Protein AF-0000000080209499 (afdb_homodimer)

Radius of gyration: 36.45 Å; Cα contacts (8 Å, |Δi|>4): 2269; chains: 2; bounding box: 86×110×109 Å

Foldseek 3Di:
DVVVVVVVVVVVLVVLLVVLLQVLFLLLLLLVVQLCQQVPQVVPVQKDALDDDPQDDPVCVVPAGSNQWMWGQLPVQRKIKIFRFLFAALQGRTHGPHAIWMDGPPDHIDGDTNLRSVQVVQVSCCVVVVHDRDVVLSVLSVQLSVLLSVLLSADDDDDPFLALSQQLQLSSAASNANRQFRKDDDDSVVCCQQHSSNFHWFFWWKKKAQLVQKDKAFLVPDDDVQVVQVQQQFPPDDHDPRIGMATAGPLLVVVLCPQPLNVLCVVVVRMGTDTGDGGTWHAGNVSQWTDDQSGQWIKGAAHQMDRRLDRRWQQPQLLVLQQNLLNLCVVVQVVCCVVQVQEAEKGFGMKMFTQSCVRPVPCVPSRRSRRRRRIIIIIGDDHPCQSVAFSKHQQSSQLDAGSVRARNVQVLLVVVCVVVVHDSLVSLLQLLLQVCSQPVLVQCCCCVVQQKAAQQFRRQKIFTDDPSGGRHIYGYDSSQMAGECVRPPPVSSVSRDPVSNVNRYDHSVRSQLRSLARPVPRRLSSSLCNSCVNVRVSSQSSLVSVLVSLVVSCVVPNDDPVSVCLLQWWWGWHWSNPVCVSVSHHSVPTHTDTGTRSHDRPPPDDPDD/DVVVVVVVVVVVLVVLLVVLLQVLFLLLLLLVVQLCQQVPQVVVVQKDALDDDPQDDPVCVVPAGSNQWMWGQLPVQRKIKIFRFLFAALQGRTHGPHAIWMDGPPDHIDGDTNLRVVQVVQVSCCVVVVHDRDVVLSVLSVQLSVLLSVLLSADDDDDPFLALSQQLQLSSAASNASRQFRKDDDDSVVCCQQHSSNFHWFFWWKKKAQLVQKDKAFLVPDDDVQVVQVQQQFPPDDHDPRIGMATAGPLLVVVLCPQPLNVLCVVVVRMGTPTTDGGTWHAGNVSQWTDDQSGQWIKGAAHQMDRRLDRRWQQPLLLVLQQNLLNLCVVVQVVCCVVQVQEAEKGFGMKMFTQSCVRPVVCVPSRRVRRRRRIIIIIGDDHPCQSVAFSKHQQSSQLDAGSVRARNVQVLLVVVCVVVVHDSLVSLLQLLLQVCSQPVLVQCCCCVVQQKAAQQFRRQKIFTDDPSGGRHIYGYDSSQMAGECVRPPPVSSVSRDPVSNVNRYDHSVRSQLRSLARPVPRRQSSSLCNSCVNVRVSSQSSLVSVLVSLVVSCVPPNDDPVSVCLLQWWWGWHWSNPVCVSVSHHSVPTHTDTGTRSHDRPPPDDPDD

pLDDT: mean 91.17, std 10.76, range [19.11, 98.81]

Secondary structure (DSSP, 8-state):
-HHHHHHHHHHHHHHHHHHHHHHHHHHHHHHHHHHHIIIIITTTT-EESS---TTS-HHHHHHS-GGGEEEEEEGGGTEEEEEEEEEE-TTS-EEESS--EEE-TTS--EE--HHHHHHHHHHHHHHHHT----HHHHHHHHHHHHHHHHHHHSPPPP-S-HHHHHHT--SS--TT-SSTT-EESS-HHHHHHH-GGGT--EEEEEEEEEGGGEEEEESSSS--HHHHHHHTTS-S--PPTTEEEEEE-HHHHHHHHH-HHHHHHHHTTSEEEEEEEEEEEEE-TTSSEEE-TT-SEEEEE---SEETTEE----HHHHHHHHHHHHHTHHHHHHHHHH-TTEEE----EEEEE--TTT-TT-HHHHHHHHHHT-EEEEEPPPHHHHHHH--EEHHHHSSB-TTS-BHHHHHHHHHHHHTT--HHHHHHHHHHHHHHHHHHHHHIIIIIH-EE---SGGGEEEEEETTEEEEEEE--GGG-EE-TTTS-GGGGTTS-HHHHHHHB--HHHHHHHHHIIIIIIIIHHHHHHHHTT-HHHHHHHHHHHHHHHHHHHHHH---HHHHHHHTT-EEEEE-HHHHHHTT--GGG--EEEEEP-S----------/-HHHHHHHHHHHHHHHHHHHHHHHHHHHHHHHHHHHIIIIITTTT-EESS---TTS-HHHHHHS-GGGEEEEEEGGGTEEEEEEEEEE-TTS-EEESS--EEE-TTS--EE--HHHHHHHHHHHHHHHHT----HHHHHHHHHHHHHHHHHHHSPPPP-S-HHHHHHT--SS--TT-SSTT-EESS-HHHHHHH-GGGT--EEEEEEEEEGGGEEEEESSSS--HHHHHHHTTS-S--PPTTEEEEEE-HHHHHHHHH-HHHHHHHHTTSEEEEEEEEEEEEE-TTSSEEE-TT-SEEEEE---SEETTEE----HHHHHHHHHHHHHTHHHHHHHHHH-TTEEE----EEEEE--TTT-TT-HHHHHHHHHHT-EEEEEPPPHHHHHHH--EEHHHHSSB-TTS-BHHHHHHHHHHHHTT--HHHHHHHHHHHHHHHHHHHHHIIIIIH-EE---SGGGEEEEEETTEEEEEEE--GGG-EE-TTTS-GGGGTTS-HHHHHHHB--HHHHHHHHHIIIIIIIIHHHHHHHHTT-HHHHHHHHHHHHHHHHHHHHHH---HHHHHHHTT-EEEEE-HHHHHHTT--GGG--EEEEEP-S----------

Nearest PDB structures (foldseek):
  2x3j-assembly1_A  TM=9.106E-01  e=5.396E-45  Dickeya chrysanthemi
  2x3j-assembly1_B  TM=9.063E-01  e=5.396E-45  Dickeya chrysanthemi
  2w02-assembly2_B  TM=9.035E-01  e=1.415E-43  Dickeya chrysanthemi
  2w02-assembly1_A  TM=8.851E-01  e=1.572E-43  Dickeya chrysanthemi
  2w03-assembly2_B  TM=8.892E-01  e=1.900E-41  Dickeya chrysanthemi

Organism: Vibrio parahaemolyticus (NCBI:txid670)

Sequence (1218 aa):
MLQTQSSQTSELRAHDVQLNREKAQLNTIMGVLNCYLREFALPNQQVEWHYQSTSLPQTLKRNYSAKQRVAVHLSQQNGVLVLPIHYASKLGKIKLAELPWAKMPGSGWAKLDATQTLTLLLNYLKQVLAIPFNHELIEQLENSVLVTEQFLNVAPKSHHNEFIASEQSLIWGHTFHPTPKSRSGVTMDDLLAFSPEVGAQVPLYWFEVDTSLLDVLSSDGEANPAQRMLQQLAPQHTTSYGKTLYPCHPWESYTILSNPSVKRAIEQGKITPLGLGGEKMQPTSSVRTLYHPDMDWFAKFSINVRLTNCVRKNAWYELDSAVQLTSILKPIRENEQLHNPVFKVMTEPYATTLNLESVAERNWDDNTKARESFGILYRENFSLSEVDILKPTLAGALFAYDKNGNSCIAQRLKNKARTMQNRYSDIATLWFERYLHCLIPGVFNYYFKHGVAFEPHLQNTLIGFEQEMPCCVWIRDLEGTKLLPEFWPAETLTDLSERARQSVYYSREQGWNRIGYCTFINNISEAIFFIAEGDEPLEQTLWNAVQSAIVRWLSVNGKQPELEALLNGGHFPSKNNFTTRLMQKADKESGYTQVSTPWQQYEKGAQHVMLQTQSSQTSELRAHDVQLNREKAQLNTIMGVLNCYLREFALPNQQVEWHYQSTSLPQTLKRNYSAKQRVAVHLSQQNGVLVLPIHYASKLGKIKLAELPWAKMPGSGWAKLDATQTLTLLLNYLKQVLAIPFNHELIEQLENSVLVTEQFLNVAPKSHHNEFIASEQSLIWGHTFHPTPKSRSGVTMDDLLAFSPEVGAQVPLYWFEVDTSLLDVLSSDGEANPAQRMLQQLAPQHTTSYGKTLYPCHPWESYTILSNPSVKRAIEQGKITPLGLGGEKMQPTSSVRTLYHPDMDWFAKFSINVRLTNCVRKNAWYELDSAVQLTSILKPIRENEQLHNPVFKVMTEPYATTLNLESVAERNWDDNTKARESFGILYRENFSLSEVDILKPTLAGALFAYDKNGNSCIAQRLKNKARTMQNRYSDIATLWFERYLHCLIPGVFNYYFKHGVAFEPHLQNTLIGFEQEMPCCVWIRDLEGTKLLPEFWPAETLTDLSERARQSVYYSREQGWNRIGYCTFINNISEAIFFIAEGDEPLEQTLWNAVQSAIVRWLSVNGKQPELEALLNGGHFPSKNNFTTRLMQKADKESGYTQVSTPWQQYEKGAQHV

Structure (mmCIF, N/CA/C/O backbone):
data_AF-0000000080209499-model_v1
#
loop_
_entity.id
_entity.type
_entity.pdbx_description
1 polymer Aconitase
#
loop_
_atom_site.group_PDB
_atom_site.id
_atom_site.type_symbol
_atom_site.label_atom_id
_atom_site.label_alt_id
_atom_site.label_comp_id
_atom_site.label_asym_id
_atom_site.label_entity_id
_atom_site.label_seq_id
_atom_site.pdbx_PDB_ins_code
_atom_site.Cartn_x
_atom_site.Cartn_y
_atom_site.Cartn_z
_atom_site.occupancy
_atom_site.B_iso_or_equiv
_atom_site.auth_seq_id
_atom_site.auth_comp_id
_atom_site.auth_asym_id
_atom_site.auth_atom_id
_atom_site.pdbx_PDB_model_num
ATOM 1 N N . MET A 1 1 ? 23.453 24.047 54.969 1 40.34 1 MET A N 1
ATOM 2 C CA . MET A 1 1 ? 23.562 23.172 53.781 1 40.34 1 MET A CA 1
ATOM 3 C C . MET A 1 1 ? 22.234 23.109 53.031 1 40.34 1 MET A C 1
ATOM 5 O O . MET A 1 1 ? 22.219 23.047 51.812 1 40.34 1 MET A O 1
ATOM 9 N N . LEU A 1 2 ? 21.172 23.109 53.781 1 53.25 2 LEU A N 1
ATOM 10 C CA . LEU A 1 2 ? 19.828 23.047 53.219 1 53.25 2 LEU A CA 1
ATOM 11 C C . LEU A 1 2 ? 19.453 24.359 52.562 1 53.25 2 LEU A C 1
ATOM 13 O O . LEU A 1 2 ? 18.797 24.375 51.5 1 53.25 2 LEU A O 1
ATOM 17 N N . GLN A 1 3 ? 19.859 25.391 53.156 1 53.03 3 GLN A N 1
ATOM 18 C CA . GLN A 1 3 ? 19.531 26.703 52.594 1 53.03 3 GLN A CA 1
ATOM 19 C C . GLN A 1 3 ? 20.266 26.906 51.25 1 53.03 3 GLN A C 1
ATOM 21 O O . GLN A 1 3 ? 19.703 27.5 50.312 1 53.03 3 GLN A O 1
ATOM 26 N N . THR A 1 4 ? 21.438 26.375 51.156 1 54.38 4 THR A N 1
ATOM 27 C CA . THR A 1 4 ? 22.234 26.516 49.969 1 54.38 4 THR A CA 1
ATOM 28 C C . THR A 1 4 ? 21.656 25.672 48.812 1 54.38 4 THR A C 1
ATOM 30 O O . THR A 1 4 ? 21.672 26.078 47.656 1 54.38 4 THR A O 1
ATOM 33 N N . GLN A 1 5 ? 21.078 24.547 49.25 1 52.97 5 GLN A N 1
ATOM 34 C CA . GLN A 1 5 ? 20.5 23.688 48.219 1 52.97 5 GLN A CA 1
ATOM 35 C C . GLN A 1 5 ? 19.234 24.281 47.656 1 52.97 5 GLN A C 1
ATOM 37 O O . GLN A 1 5 ? 19 24.203 46.438 1 52.97 5 GLN A O 1
ATOM 42 N N . SER A 1 6 ? 18.5 24.906 48.562 1 58.09 6 SER A N 1
ATOM 43 C CA . SER A 1 6 ? 17.266 25.562 48.094 1 58.09 6 SER A CA 1
ATOM 44 C C . SER A 1 6 ? 17.578 26.75 47.188 1 58.09 6 SER A C 1
ATOM 46 O O . SER A 1 6 ? 16.891 26.969 46.188 1 58.09 6 SER A O 1
ATOM 48 N N . SER A 1 7 ? 18.609 27.438 47.562 1 58.66 7 SER A N 1
ATOM 49 C CA . SER A 1 7 ? 19.016 28.594 46.75 1 58.66 7 SER A CA 1
ATOM 50 C C . SER A 1 7 ? 19.578 28.156 45.406 1 58.66 7 SER A C 1
ATOM 52 O O . SER A 1 7 ? 19.297 28.766 44.375 1 58.66 7 SER A O 1
ATOM 54 N N . GLN A 1 8 ? 20.266 27.078 45.375 1 56.75 8 GLN A N 1
ATOM 55 C CA . GLN A 1 8 ? 20.828 26.547 44.156 1 56.75 8 GLN A CA 1
ATOM 56 C C . GLN A 1 8 ? 19.734 26 43.219 1 56.75 8 GLN A C 1
ATOM 58 O O . GLN A 1 8 ? 19.781 26.203 42.031 1 56.75 8 GLN A O 1
ATOM 63 N N . THR A 1 9 ? 18.828 25.328 43.875 1 63.22 9 THR A N 1
ATOM 64 C CA . THR A 1 9 ? 17.688 24.828 43.125 1 63.22 9 THR A CA 1
ATOM 65 C C . THR A 1 9 ? 16.875 25.984 42.562 1 63.22 9 THR A C 1
ATOM 67 O O . THR A 1 9 ? 16.391 25.922 41.438 1 63.22 9 THR A O 1
ATOM 70 N N . SER A 1 10 ? 16.766 27.031 43.375 1 66.06 10 SER A N 1
ATOM 71 C CA . SER A 1 10 ? 16.062 28.219 42.938 1 66.06 10 SER A CA 1
ATOM 72 C C . SER A 1 10 ? 16.828 28.953 41.844 1 66.06 10 SER A C 1
ATOM 74 O O . SER A 1 10 ? 16.234 29.438 40.875 1 66.06 10 SER A O 1
ATOM 76 N N . GLU A 1 11 ? 18.094 29.016 42 1 64.19 11 GLU A N 1
ATOM 77 C CA . GLU A 1 11 ? 18.953 29.641 40.969 1 64.19 11 GLU A CA 1
ATOM 78 C C . GLU A 1 11 ? 18.969 28.812 39.688 1 64.19 11 GLU A C 1
ATOM 80 O O . GLU A 1 11 ? 18.953 29.375 38.594 1 64.19 11 GLU A O 1
ATOM 85 N N . LEU A 1 12 ? 19.094 27.562 39.875 1 61.62 12 LEU A N 1
ATOM 86 C CA . LEU A 1 12 ? 19.047 26.672 38.719 1 61.62 12 LEU A CA 1
ATOM 87 C C . LEU A 1 12 ? 17.719 26.797 38 1 61.62 12 LEU A C 1
ATOM 89 O O . LEU A 1 12 ? 17.672 26.797 36.75 1 61.62 12 LEU A O 1
ATOM 93 N N . ARG A 1 13 ? 16.75 26.891 38.688 1 64.62 13 ARG A N 1
ATOM 94 C CA . ARG A 1 13 ? 15.406 27.078 38.125 1 64.62 13 ARG A CA 1
ATOM 95 C C . ARG A 1 13 ? 15.281 28.422 37.406 1 64.62 13 ARG A C 1
ATOM 97 O O . ARG A 1 13 ? 14.664 28.516 36.344 1 64.62 13 ARG A O 1
ATOM 104 N N . ALA A 1 14 ? 15.922 29.375 38.125 1 71.44 14 ALA A N 1
ATOM 105 C CA . ALA A 1 14 ? 15.922 30.719 37.531 1 71.44 14 ALA A CA 1
ATOM 106 C C . ALA A 1 14 ? 16.734 30.734 36.25 1 71.44 14 ALA A C 1
ATOM 108 O O . ALA A 1 14 ? 16.328 31.359 35.25 1 71.44 14 ALA A O 1
ATOM 109 N N . HIS A 1 15 ? 17.75 30.062 36.281 1 80.81 15 HIS A N 1
ATOM 110 C CA . HIS A 1 15 ? 18.578 29.938 35.062 1 80.81 15 HIS A CA 1
ATOM 111 C C . HIS A 1 15 ? 17.844 29.203 33.969 1 80.81 15 HIS A C 1
ATOM 113 O O . HIS A 1 15 ? 17.906 29.594 32.812 1 80.81 15 HIS A O 1
ATOM 119 N N . ASP A 1 16 ? 17.156 28.188 34.312 1 82 16 ASP A N 1
ATOM 120 C CA . ASP A 1 16 ? 16.391 27.422 33.344 1 82 16 ASP A CA 1
ATOM 121 C C . ASP A 1 16 ? 15.273 28.266 32.719 1 82 16 ASP A C 1
ATOM 123 O O . ASP A 1 16 ? 15 28.172 31.531 1 82 16 ASP A O 1
ATOM 127 N N . VAL A 1 17 ? 14.727 29.062 33.531 1 82.19 17 VAL A N 1
ATOM 128 C CA . VAL A 1 17 ? 13.641 29.922 33.062 1 82.19 17 VAL A CA 1
ATOM 129 C C . VAL A 1 17 ? 14.172 30.953 32.094 1 82.19 17 VAL A C 1
ATOM 131 O O . VAL A 1 17 ? 13.531 31.25 31.062 1 82.19 17 VAL A O 1
ATOM 134 N N . GLN A 1 18 ? 15.32 31.469 32.375 1 86.06 18 GLN A N 1
ATOM 135 C CA . GLN A 1 18 ? 15.938 32.438 31.484 1 86.06 18 GLN A CA 1
ATOM 136 C C . GLN A 1 18 ? 16.297 31.797 30.156 1 86.06 18 GLN A C 1
ATOM 138 O O . GLN A 1 18 ? 16.109 32.406 29.094 1 86.06 18 GLN A O 1
ATOM 143 N N . LEU A 1 19 ? 16.781 30.641 30.25 1 88.44 19 LEU A N 1
ATOM 144 C CA . LEU A 1 19 ? 17.156 29.922 29.031 1 88.44 19 LEU A CA 1
ATOM 145 C C . LEU A 1 19 ? 15.922 29.609 28.188 1 88.44 19 LEU A C 1
ATOM 147 O O . LEU A 1 19 ? 15.969 29.703 26.969 1 88.44 19 LEU A O 1
ATOM 151 N N . ASN A 1 20 ? 14.859 29.266 28.828 1 91.69 20 ASN A N 1
ATOM 152 C CA . ASN A 1 20 ? 13.625 28.969 28.125 1 91.69 20 ASN A CA 1
ATOM 153 C C . ASN A 1 20 ? 13.016 30.219 27.484 1 91.69 20 ASN A C 1
ATOM 155 O O . ASN A 1 20 ? 12.422 30.141 26.406 1 91.69 20 ASN A O 1
ATOM 159 N N . ARG A 1 21 ? 13.203 31.281 28.141 1 91.44 21 ARG A N 1
ATOM 160 C CA . ARG A 1 21 ? 12.758 32.531 27.562 1 91.44 21 ARG A CA 1
ATOM 161 C C . ARG A 1 21 ? 13.547 32.875 26.297 1 91.44 21 ARG A C 1
ATOM 163 O O . ARG A 1 21 ? 12.969 33.344 25.312 1 91.44 21 ARG A O 1
ATOM 170 N N . GLU A 1 22 ? 14.773 32.594 26.375 1 92.56 22 GLU A N 1
ATOM 171 C CA . GLU A 1 22 ? 15.617 32.844 25.203 1 92.56 22 GLU A CA 1
ATOM 172 C C . GLU A 1 22 ? 15.234 31.938 24.047 1 92.56 22 GLU A C 1
ATOM 174 O O . GLU A 1 22 ? 15.195 32.375 22.891 1 92.56 22 GLU A O 1
ATOM 179 N N . LYS A 1 23 ? 14.977 30.734 24.391 1 93.81 23 LYS A N 1
ATOM 180 C CA . LYS A 1 23 ? 14.531 29.781 23.375 1 93.81 23 LYS A CA 1
ATOM 181 C C . LYS A 1 23 ? 13.211 30.234 22.75 1 93.81 23 LYS A C 1
ATOM 183 O O . LYS A 1 23 ? 13.047 30.156 21.531 1 93.81 23 LYS A O 1
ATOM 188 N N . ALA A 1 24 ? 12.281 30.625 23.562 1 94.25 24 ALA A N 1
ATOM 189 C CA . ALA A 1 24 ? 10.977 31.094 23.094 1 94.25 24 ALA A CA 1
ATOM 190 C C . ALA A 1 24 ? 11.125 32.281 22.156 1 94.25 24 ALA A C 1
ATOM 192 O O . ALA A 1 24 ? 10.453 32.375 21.125 1 94.25 24 ALA A O 1
ATOM 193 N N . GLN A 1 25 ? 12.016 33.188 22.531 1 93.69 25 GLN A N 1
ATOM 194 C CA . GLN A 1 25 ? 12.266 34.375 21.703 1 93.69 25 GLN A CA 1
ATOM 195 C C . GLN A 1 25 ? 12.852 34 20.344 1 93.69 25 GLN A C 1
ATOM 197 O O . GLN A 1 25 ? 12.375 34.469 19.312 1 93.69 25 GLN A O 1
ATOM 202 N N . LEU A 1 26 ? 13.781 33.156 20.422 1 94.06 26 LEU A N 1
ATOM 203 C CA . LEU A 1 26 ? 14.484 32.75 19.203 1 94.06 26 LEU A CA 1
ATOM 204 C C . LEU A 1 26 ? 13.531 32.062 18.234 1 94.06 26 LEU A C 1
ATOM 206 O O . LEU A 1 26 ? 13.516 32.375 17.047 1 94.06 26 LEU A O 1
ATOM 210 N N . ASN A 1 27 ? 12.781 31.188 18.75 1 93 27 ASN A N 1
ATOM 211 C CA . ASN A 1 27 ? 11.883 30.438 17.891 1 93 27 ASN A CA 1
ATOM 212 C C . ASN A 1 27 ? 10.75 31.297 17.359 1 93 27 ASN A C 1
ATOM 214 O O . ASN A 1 27 ? 10.32 31.141 16.219 1 93 27 ASN A O 1
ATOM 218 N N . THR A 1 28 ? 10.242 32.125 18.172 1 91.25 28 THR A N 1
ATOM 219 C CA . THR A 1 28 ? 9.164 33 17.734 1 91.25 28 THR A CA 1
ATOM 220 C C . THR A 1 28 ? 9.641 33.938 16.625 1 91.25 28 THR A C 1
ATOM 222 O O . THR A 1 28 ? 8.945 34.094 15.617 1 91.25 28 THR A O 1
ATOM 225 N N . ILE A 1 29 ? 10.828 34.5 16.797 1 93.06 29 ILE A N 1
ATOM 226 C CA . ILE A 1 29 ? 11.336 35.438 15.789 1 93.06 29 ILE A CA 1
ATOM 227 C C . ILE A 1 29 ? 11.664 34.656 14.516 1 93.06 29 ILE A C 1
ATOM 229 O O . ILE A 1 29 ? 11.508 35.188 13.406 1 93.06 29 ILE A O 1
ATOM 233 N N . MET A 1 30 ? 12.141 33.438 14.672 1 95.44 30 MET A N 1
ATOM 234 C CA . MET A 1 30 ? 12.398 32.625 13.5 1 95.44 30 MET A CA 1
ATOM 235 C C . MET A 1 30 ? 11.133 32.469 12.664 1 95.44 30 MET A C 1
ATOM 237 O O . MET A 1 30 ? 11.18 32.531 11.438 1 95.44 30 MET A O 1
ATOM 241 N N . GLY A 1 31 ? 9.984 32.25 13.312 1 93.81 31 GLY A N 1
ATOM 242 C CA . GLY A 1 31 ? 8.711 32.156 12.617 1 93.81 31 GLY A CA 1
ATOM 243 C C . GLY A 1 31 ? 8.375 33.438 11.852 1 93.81 31 GLY A C 1
ATOM 244 O O . GLY A 1 31 ? 7.957 33.375 10.688 1 93.81 31 GLY A O 1
ATOM 245 N N . VAL A 1 32 ? 8.586 34.5 12.461 1 95.06 32 VAL A N 1
ATOM 246 C CA . VAL A 1 32 ? 8.312 35.812 11.852 1 95.06 32 VAL A CA 1
ATOM 247 C C . VAL A 1 32 ? 9.219 36 10.641 1 95.06 32 VAL A C 1
ATOM 249 O O . VAL A 1 32 ? 8.75 36.406 9.57 1 95.06 32 VAL A O 1
ATOM 252 N N . LEU A 1 33 ? 10.477 35.75 10.852 1 96.88 33 LEU A N 1
ATOM 253 C CA . LEU A 1 33 ? 11.469 36 9.805 1 96.88 33 LEU A CA 1
ATOM 254 C C . LEU A 1 33 ? 11.227 35.094 8.609 1 96.88 33 LEU A C 1
ATOM 256 O O . LEU A 1 33 ? 11.367 35.5 7.457 1 96.88 33 LEU A O 1
ATOM 260 N N . ASN A 1 34 ? 10.922 33.844 8.852 1 96.62 34 ASN A N 1
ATOM 261 C CA . ASN A 1 34 ? 10.633 32.938 7.754 1 96.62 34 ASN A CA 1
ATOM 262 C C . ASN A 1 34 ? 9.414 33.375 6.957 1 96.62 34 ASN A C 1
ATOM 264 O O . ASN A 1 34 ? 9.406 33.312 5.727 1 96.62 34 ASN A O 1
ATOM 268 N N . CYS A 1 35 ? 8.391 33.844 7.648 1 95.25 35 CYS A N 1
ATOM 269 C CA . CYS A 1 35 ? 7.223 34.375 6.957 1 95.25 35 CYS A CA 1
ATOM 270 C C . CYS A 1 35 ? 7.594 35.594 6.148 1 95.25 35 CYS A C 1
ATOM 272 O O . CYS A 1 35 ? 7.207 35.75 4.984 1 95.25 35 CYS A O 1
ATOM 274 N N . TYR A 1 36 ? 8.367 36.531 6.758 1 96.38 36 TYR A N 1
ATOM 275 C CA . TYR A 1 36 ? 8.758 37.75 6.105 1 96.38 36 TYR A CA 1
ATOM 276 C C . TYR A 1 36 ? 9.641 37.469 4.887 1 96.38 36 TYR A C 1
ATOM 278 O O . TYR A 1 36 ? 9.453 38.094 3.83 1 96.38 36 TYR A O 1
ATOM 286 N N . LEU A 1 37 ? 10.609 36.594 5.078 1 96.69 37 LEU A N 1
ATOM 287 C CA . LEU A 1 37 ? 11.492 36.219 3.98 1 96.69 37 LEU A CA 1
ATOM 288 C C . LEU A 1 37 ? 10.688 35.688 2.791 1 96.69 37 LEU A C 1
ATOM 290 O O . LEU A 1 37 ? 10.867 36.156 1.663 1 96.69 37 LEU A O 1
ATOM 294 N N . ARG A 1 38 ? 9.773 34.844 3.053 1 95.44 38 ARG A N 1
ATOM 295 C CA . ARG A 1 38 ? 9.031 34.156 1.995 1 95.44 38 ARG A CA 1
ATOM 296 C C . ARG A 1 38 ? 8.023 35.094 1.346 1 95.44 38 ARG A C 1
ATOM 298 O O . ARG A 1 38 ? 7.891 35.125 0.121 1 95.44 38 ARG A O 1
ATOM 305 N N . GLU A 1 39 ? 7.293 35.844 2.145 1 94.62 39 GLU A N 1
ATOM 306 C CA . GLU A 1 39 ? 6.129 36.594 1.654 1 94.62 39 GLU A CA 1
ATOM 307 C C . GLU A 1 39 ? 6.516 37.969 1.14 1 94.62 39 GLU A C 1
ATOM 309 O O . GLU A 1 39 ? 5.805 38.562 0.323 1 94.62 39 GLU A O 1
ATOM 314 N N . PHE A 1 40 ? 7.688 38.438 1.585 1 94.5 40 PHE A N 1
ATOM 315 C CA . PHE A 1 40 ? 7.953 39.844 1.245 1 94.5 40 PHE A CA 1
ATOM 316 C C . PHE A 1 40 ? 9.398 40.031 0.794 1 94.5 40 PHE A C 1
ATOM 318 O O . PHE A 1 40 ? 9.656 40.562 -0.29 1 94.5 40 PHE A O 1
ATOM 325 N N . ALA A 1 41 ? 10.367 39.625 1.587 1 96.5 41 ALA A N 1
ATOM 326 C CA . ALA A 1 41 ? 11.773 39.969 1.363 1 96.5 41 ALA A CA 1
ATOM 327 C C . ALA A 1 41 ? 12.297 39.344 0.079 1 96.5 41 ALA A C 1
ATOM 329 O O . ALA A 1 41 ? 12.969 40 -0.719 1 96.5 41 ALA A O 1
ATOM 330 N N . LEU A 1 42 ? 12.039 38.062 -0.082 1 95.69 42 LEU A N 1
ATOM 331 C CA . LEU A 1 42 ? 12.539 37.375 -1.262 1 95.69 42 LEU A CA 1
ATOM 332 C C . LEU A 1 42 ? 11.844 37.875 -2.523 1 95.69 42 LEU A C 1
ATOM 334 O O . LEU A 1 42 ? 12.5 38.219 -3.51 1 95.69 42 LEU A O 1
ATOM 338 N N . PRO A 1 43 ? 10.531 37.969 -2.496 1 93.44 43 PRO A N 1
ATOM 339 C CA . PRO A 1 43 ? 9.852 38.469 -3.689 1 93.44 43 PRO A CA 1
ATOM 340 C C . PRO A 1 43 ? 10.312 39.875 -4.066 1 93.44 43 PRO A C 1
ATOM 342 O O . PRO A 1 43 ? 10.305 40.25 -5.246 1 93.44 43 PRO A O 1
ATOM 345 N N . ASN A 1 44 ? 10.719 40.688 -3.111 1 94.06 44 ASN A N 1
ATOM 346 C CA . ASN A 1 44 ? 11.102 42.062 -3.361 1 94.06 44 ASN A CA 1
ATOM 347 C C . ASN A 1 44 ? 12.625 42.219 -3.441 1 94.06 44 ASN A C 1
ATOM 349 O O . ASN A 1 44 ? 13.148 43.344 -3.334 1 94.06 44 ASN A O 1
ATOM 353 N N . GLN A 1 45 ? 13.391 41.156 -3.48 1 95.12 45 GLN A N 1
ATOM 354 C CA . GLN A 1 45 ? 14.828 41.125 -3.705 1 95.12 45 GLN A CA 1
ATOM 355 C C . GLN A 1 45 ? 15.578 41.875 -2.615 1 95.12 45 GLN A C 1
ATOM 357 O O . GLN A 1 45 ? 16.531 42.625 -2.9 1 95.12 45 GLN A O 1
ATOM 362 N N . GLN A 1 46 ? 15.062 41.688 -1.421 1 97 46 GLN A N 1
ATOM 363 C CA . GLN A 1 46 ? 15.688 42.344 -0.275 1 97 46 GLN A CA 1
ATOM 364 C C . GLN A 1 46 ? 16.812 41.5 0.294 1 97 46 GLN A C 1
ATOM 366 O O . GLN A 1 46 ? 17.625 41.969 1.101 1 97 46 GLN A O 1
ATOM 371 N N . VAL A 1 47 ? 16.906 40.25 -0.073 1 98.19 47 VAL A N 1
ATOM 372 C CA . VAL A 1 47 ? 17.719 39.281 0.659 1 98.19 47 VAL A CA 1
ATOM 373 C C . VAL A 1 47 ? 19.062 39.094 -0.034 1 98.19 47 VAL A C 1
ATOM 375 O O . VAL A 1 47 ? 19.125 38.938 -1.257 1 98.19 47 VAL A O 1
ATOM 378 N N . GLU A 1 48 ? 20.109 39.188 0.681 1 98 48 GLU A N 1
ATOM 379 C CA . GLU A 1 48 ? 21.453 38.844 0.257 1 98 48 GLU A CA 1
ATOM 380 C C . GLU A 1 48 ? 21.984 37.625 1.04 1 98 48 GLU A C 1
ATOM 382 O O . GLU A 1 48 ? 22.266 37.75 2.234 1 98 48 GLU A O 1
ATOM 387 N N . TRP A 1 49 ? 22.078 36.531 0.359 1 97.25 49 TRP A N 1
ATOM 388 C CA . TRP A 1 49 ? 22.641 35.312 0.969 1 97.25 49 TRP A CA 1
ATOM 389 C C . TRP A 1 49 ? 24.156 35.406 1.05 1 97.25 49 TRP A C 1
ATOM 391 O O . TRP A 1 49 ? 24.797 36.094 0.256 1 97.25 49 TRP A O 1
ATOM 401 N N . HIS A 1 50 ? 24.797 34.719 1.967 1 96.69 50 HIS A N 1
ATOM 402 C CA . HIS A 1 50 ? 26.234 34.719 2.145 1 96.69 50 HIS A CA 1
ATOM 403 C C . HIS A 1 50 ? 26.781 36.125 2.309 1 96.69 50 HIS A C 1
ATOM 405 O O . HIS A 1 50 ? 27.719 36.5 1.601 1 96.69 50 HIS A O 1
ATOM 411 N N . TYR A 1 51 ? 26.172 36.844 3.189 1 96.62 51 TYR A N 1
ATOM 412 C CA . TYR A 1 51 ? 26.453 38.25 3.371 1 96.62 51 TYR A CA 1
ATOM 413 C C . TYR A 1 51 ? 27.844 38.469 3.936 1 96.62 51 TYR A C 1
ATOM 415 O O . TYR A 1 51 ? 28.25 37.781 4.883 1 96.62 51 TYR A O 1
ATOM 423 N N . GLN A 1 52 ? 28.562 39.344 3.311 1 94.88 52 GLN A N 1
ATOM 424 C CA . GLN A 1 52 ? 29.891 39.781 3.746 1 94.88 52 GLN A CA 1
ATOM 425 C C . GLN A 1 52 ? 30 41.312 3.789 1 94.88 52 GLN A C 1
ATOM 427 O O . GLN A 1 52 ? 29.453 42 2.918 1 94.88 52 GLN A O 1
ATOM 432 N N . SER A 1 53 ? 30.5 41.719 4.879 1 93.88 53 SER A N 1
ATOM 433 C CA . SER A 1 53 ? 30.734 43.156 5.035 1 93.88 53 SER A CA 1
ATOM 434 C C . SER A 1 53 ? 31.844 43.438 6.043 1 93.88 53 SER A C 1
ATOM 436 O O . SER A 1 53 ? 31.953 42.719 7.055 1 93.88 53 SER A O 1
ATOM 438 N N . THR A 1 54 ? 32.594 44.5 5.777 1 91.25 54 THR A N 1
ATOM 439 C CA . THR A 1 54 ? 33.656 44.906 6.688 1 91.25 54 THR A CA 1
ATOM 440 C C . THR A 1 54 ? 33.094 45.531 7.949 1 91.25 54 THR A C 1
ATOM 442 O O . THR A 1 54 ? 33.75 45.562 8.992 1 91.25 54 THR A O 1
ATOM 445 N N . SER A 1 55 ? 31.953 46.031 7.914 1 92.12 55 SER A N 1
ATOM 446 C CA . SER A 1 55 ? 31.375 46.75 9.023 1 92.12 55 SER A CA 1
ATOM 447 C C . SER A 1 55 ? 30.672 45.844 10.008 1 92.12 55 SER A C 1
ATOM 449 O O . SER A 1 55 ? 30.219 46.25 11.07 1 92.12 55 SER A O 1
ATOM 451 N N . LEU A 1 56 ? 30.578 44.531 9.719 1 94.94 56 LEU A N 1
ATOM 452 C CA . LEU A 1 56 ? 29.891 43.594 10.594 1 94.94 56 LEU A CA 1
ATOM 453 C C . LEU A 1 56 ? 30.547 43.562 11.977 1 94.94 56 LEU A C 1
ATOM 455 O O . LEU A 1 56 ? 31.766 43.688 12.102 1 94.94 56 LEU A O 1
ATOM 459 N N . PRO A 1 57 ? 29.719 43.312 12.969 1 94.25 57 PRO A N 1
ATOM 460 C CA . PRO A 1 57 ? 30.312 43.094 14.289 1 94.25 57 PRO A CA 1
ATOM 461 C C . PRO A 1 57 ? 31.312 41.938 14.312 1 94.25 57 PRO A C 1
ATOM 463 O O . PRO A 1 57 ? 31.078 40.906 13.68 1 94.25 57 PRO A O 1
ATOM 466 N N . GLN A 1 58 ? 32.406 42.094 15.102 1 93.38 58 GLN A N 1
ATOM 467 C CA . GLN A 1 58 ? 33.469 41.094 15.18 1 93.38 58 GLN A CA 1
ATOM 468 C C . GLN A 1 58 ? 32.906 39.75 15.688 1 93.38 58 GLN A C 1
ATOM 470 O O . GLN A 1 58 ? 33.344 38.688 15.258 1 93.38 58 GLN A O 1
ATOM 475 N N . THR A 1 59 ? 32.031 39.875 16.547 1 93.75 59 THR A N 1
ATOM 476 C CA . THR A 1 59 ? 31.422 38.656 17.109 1 93.75 59 THR A CA 1
ATOM 477 C C . THR A 1 59 ? 30.703 37.844 16.031 1 93.75 59 THR A C 1
ATOM 479 O O . THR A 1 59 ? 30.797 36.625 15.992 1 93.75 59 THR A O 1
ATOM 482 N N . LEU A 1 60 ? 29.969 38.5 15.164 1 94.62 60 LEU A N 1
ATOM 483 C CA . LEU A 1 60 ? 29.25 37.844 14.07 1 94.62 60 LEU A CA 1
ATOM 484 C C . LEU A 1 60 ? 30.234 37.25 13.07 1 94.62 60 LEU A C 1
ATOM 486 O O . LEU A 1 60 ? 30.016 36.156 12.547 1 94.62 60 LEU A O 1
ATOM 490 N N . LYS A 1 61 ? 31.297 37.969 12.766 1 94.5 61 LYS A N 1
ATOM 491 C CA . LYS A 1 61 ? 32.312 37.5 11.812 1 94.5 61 LYS A CA 1
ATOM 492 C C . LYS A 1 61 ? 33.031 36.281 12.344 1 94.5 61 LYS A C 1
ATOM 494 O O . LYS A 1 61 ? 33.406 35.375 11.578 1 94.5 61 LYS A O 1
ATOM 499 N N . ARG A 1 62 ? 33.312 36.25 13.609 1 94.81 62 ARG A N 1
ATOM 500 C CA . ARG A 1 62 ? 34.062 35.188 14.242 1 94.81 62 ARG A CA 1
ATOM 501 C C . ARG A 1 62 ? 33.219 33.938 14.398 1 94.81 62 ARG A C 1
ATOM 503 O O . ARG A 1 62 ? 33.688 32.812 14.195 1 94.81 62 ARG A O 1
ATOM 510 N N . ASN A 1 63 ? 32 34.156 14.727 1 96 63 ASN A N 1
ATOM 511 C CA . ASN A 1 63 ? 31.156 33.031 15.125 1 96 63 ASN A CA 1
ATOM 512 C C . ASN A 1 63 ? 30.484 32.406 13.914 1 96 63 ASN A C 1
ATOM 514 O O . ASN A 1 63 ? 30.078 31.234 13.977 1 96 63 ASN A O 1
ATOM 518 N N . TYR A 1 64 ? 30.281 33.188 12.875 1 96.75 64 TYR A N 1
ATOM 519 C CA . TYR A 1 64 ? 29.5 32.688 11.742 1 96.75 64 TYR A CA 1
ATOM 520 C C . TYR A 1 64 ? 30.219 32.969 10.43 1 96.75 64 TYR A C 1
ATOM 522 O O . TYR A 1 64 ? 30.672 34.094 10.203 1 96.75 64 TYR A O 1
ATOM 530 N N . SER A 1 65 ? 30.328 31.922 9.586 1 96.44 65 SER A N 1
ATOM 531 C CA . SER A 1 65 ? 30.875 32.125 8.25 1 96.44 65 SER A CA 1
ATOM 532 C C . SER A 1 65 ? 29.922 32.875 7.359 1 96.44 65 SER A C 1
ATOM 534 O O . SER A 1 65 ? 28.766 33.094 7.727 1 96.44 65 SER A O 1
ATOM 536 N N . ALA A 1 66 ? 30.344 33.312 6.238 1 95.75 66 ALA A N 1
ATOM 537 C CA . ALA A 1 66 ? 29.516 34.062 5.297 1 95.75 66 ALA A CA 1
ATOM 538 C C . ALA A 1 66 ? 28.266 33.25 4.914 1 95.75 66 ALA A C 1
ATOM 540 O O . ALA A 1 66 ? 27.188 33.812 4.754 1 95.75 66 ALA A O 1
ATOM 541 N N . LYS A 1 67 ? 28.406 31.938 4.793 1 95.44 67 LYS A N 1
ATOM 542 C CA . LYS A 1 67 ? 27.312 31.062 4.418 1 95.44 67 LYS A CA 1
ATOM 543 C C . LYS A 1 67 ? 26.219 31.047 5.484 1 95.44 67 LYS A C 1
ATOM 545 O O . LYS A 1 67 ? 25.062 30.703 5.203 1 95.44 67 LYS A O 1
ATOM 550 N N . GLN A 1 68 ? 26.609 31.469 6.66 1 97.81 68 GLN A N 1
ATOM 551 C CA . GLN A 1 68 ? 25.688 31.438 7.793 1 97.81 68 GLN A CA 1
ATOM 552 C C . GLN A 1 68 ? 25.172 32.812 8.117 1 97.81 68 GLN A C 1
ATOM 554 O O . GLN A 1 68 ? 24.625 33.062 9.211 1 97.81 68 GLN A O 1
ATOM 559 N N . ARG A 1 69 ? 25.328 33.781 7.23 1 97.88 69 ARG A N 1
ATOM 560 C CA . ARG A 1 69 ? 24.844 35.156 7.418 1 97.88 69 ARG A CA 1
ATOM 561 C C . ARG A 1 69 ? 23.922 35.562 6.273 1 97.88 69 ARG A C 1
ATOM 563 O O . ARG A 1 69 ? 24.344 35.594 5.113 1 97.88 69 ARG A O 1
ATOM 570 N N . VAL A 1 70 ? 22.703 35.875 6.629 1 98.38 70 VAL A N 1
ATOM 571 C CA . VAL A 1 70 ? 21.734 36.344 5.652 1 98.38 70 VAL A CA 1
ATOM 572 C C . VAL A 1 70 ? 21.391 37.812 5.941 1 98.38 70 VAL A C 1
ATOM 574 O O . VAL A 1 70 ? 21.047 38.156 7.074 1 98.38 70 VAL A O 1
ATOM 577 N N . ALA A 1 71 ? 21.531 38.656 4.934 1 98.38 71 ALA A N 1
ATOM 578 C CA . ALA A 1 71 ? 21.188 40.062 5.117 1 98.38 71 ALA A CA 1
ATOM 579 C C . ALA A 1 71 ? 19.844 40.406 4.473 1 98.38 71 ALA A C 1
ATOM 581 O O . ALA A 1 71 ? 19.547 39.938 3.379 1 98.38 71 ALA A O 1
ATOM 582 N N . VAL A 1 72 ? 19.016 41.062 5.172 1 98.31 72 VAL A N 1
ATOM 583 C CA . VAL A 1 72 ? 17.797 41.656 4.652 1 98.31 72 VAL A CA 1
ATOM 584 C C . VAL A 1 72 ? 17.938 43.188 4.559 1 98.31 72 VAL A C 1
ATOM 586 O O . VAL A 1 72 ? 18 43.875 5.582 1 98.31 72 VAL A O 1
ATOM 589 N N . HIS A 1 73 ? 18 43.656 3.371 1 97.56 73 HIS A N 1
ATOM 590 C CA . HIS A 1 73 ? 18.188 45.094 3.15 1 97.56 73 HIS A CA 1
ATOM 591 C C . HIS A 1 73 ? 16.875 45.844 3.273 1 97.56 73 HIS A C 1
ATOM 593 O O . HIS A 1 73 ? 15.898 45.531 2.598 1 97.56 73 HIS A O 1
ATOM 599 N N . LEU A 1 74 ? 16.891 46.812 4.176 1 96.56 74 LEU A N 1
ATOM 600 C CA . LEU A 1 74 ? 15.758 47.719 4.348 1 96.56 74 LEU A CA 1
ATOM 601 C C . LEU A 1 74 ? 16.016 49.031 3.645 1 96.56 74 LEU A C 1
ATOM 603 O O . LEU A 1 74 ? 16.219 50.062 4.301 1 96.56 74 LEU A O 1
ATOM 607 N N . SER A 1 75 ? 15.906 49.062 2.379 1 91.5 75 SER A N 1
ATOM 608 C CA . SER A 1 75 ? 16.422 50.094 1.488 1 91.5 75 SER A CA 1
ATOM 609 C C . SER A 1 75 ? 15.781 51.469 1.786 1 91.5 75 SER A C 1
ATOM 611 O O . SER A 1 75 ? 16.453 52.5 1.756 1 91.5 75 SER A O 1
ATOM 613 N N . GLN A 1 76 ? 14.516 51.531 1.968 1 88.94 76 GLN A N 1
ATOM 614 C CA . GLN A 1 76 ? 13.859 52.812 2.201 1 88.94 76 GLN A CA 1
ATOM 615 C C . GLN A 1 76 ? 14.375 53.469 3.48 1 88.94 76 GLN A C 1
ATOM 617 O O . GLN A 1 76 ? 14.281 54.688 3.639 1 88.94 76 GLN A O 1
ATOM 622 N N . GLN A 1 77 ? 14.984 52.688 4.305 1 90.19 77 GLN A N 1
ATOM 623 C CA . GLN A 1 77 ? 15.492 53.188 5.578 1 90.19 77 GLN A CA 1
ATOM 624 C C . GLN A 1 77 ? 17.016 53.156 5.617 1 90.19 77 GLN A C 1
ATOM 626 O O . GLN A 1 77 ? 17.625 53.469 6.637 1 90.19 77 GLN A O 1
ATOM 631 N N . ASN A 1 78 ? 17.578 52.781 4.59 1 92.38 78 ASN A N 1
ATOM 632 C CA . ASN A 1 78 ? 19.016 52.594 4.496 1 92.38 78 ASN A CA 1
ATOM 633 C C . ASN A 1 78 ? 19.562 51.75 5.637 1 92.38 78 ASN A C 1
ATOM 635 O O . ASN A 1 78 ? 20.578 52.062 6.238 1 92.38 78 ASN A O 1
ATOM 639 N N . GLY A 1 79 ? 18.781 50.781 6.016 1 95 79 GLY A N 1
ATOM 640 C CA . GLY A 1 79 ? 19.156 49.875 7.078 1 95 79 GLY A CA 1
ATOM 641 C C . GLY A 1 79 ? 19.391 48.469 6.59 1 95 79 GLY A C 1
ATOM 642 O O . GLY A 1 79 ? 19.047 48.125 5.453 1 95 79 GLY A O 1
ATOM 643 N N . VAL A 1 80 ? 20.031 47.656 7.438 1 96.88 80 VAL A N 1
ATOM 644 C CA . VAL A 1 80 ? 20.266 46.25 7.117 1 96.88 80 VAL A CA 1
ATOM 645 C C . VAL A 1 80 ? 20.047 45.375 8.359 1 96.88 80 VAL A C 1
ATOM 647 O O . VAL A 1 80 ? 20.422 45.75 9.469 1 96.88 80 VAL A O 1
ATOM 650 N N . LEU A 1 81 ? 19.266 44.375 8.211 1 97.81 81 LEU A N 1
ATOM 651 C CA . LEU A 1 81 ? 19.062 43.344 9.211 1 97.81 81 LEU A CA 1
ATOM 652 C C . LEU A 1 81 ? 19.859 42.094 8.859 1 97.81 81 LEU A C 1
ATOM 654 O O . LEU A 1 81 ? 19.719 41.531 7.758 1 97.81 81 LEU A O 1
ATOM 658 N N . VAL A 1 82 ? 20.75 41.625 9.719 1 98.12 82 VAL A N 1
ATOM 659 C CA . VAL A 1 82 ? 21.562 40.438 9.461 1 98.12 82 VAL A CA 1
ATOM 660 C C . VAL A 1 82 ? 21.109 39.281 10.344 1 98.12 82 VAL A C 1
ATOM 662 O O . VAL A 1 82 ? 20.984 39.438 11.562 1 98.12 82 VAL A O 1
ATOM 665 N N . LEU A 1 83 ? 20.828 38.188 9.758 1 98.44 83 LEU A N 1
ATOM 666 C CA . LEU A 1 83 ? 20.344 36.969 10.414 1 98.44 83 LEU A CA 1
ATOM 667 C C . LEU A 1 83 ? 21.438 35.906 10.477 1 98.44 83 LEU A C 1
ATOM 669 O O . LEU A 1 83 ? 21.781 35.312 9.461 1 98.44 83 LEU A O 1
ATOM 673 N N . PRO A 1 84 ? 22.078 35.688 11.648 1 98.12 84 PRO A N 1
ATOM 674 C CA . PRO A 1 84 ? 22.922 34.5 11.773 1 98.12 84 PRO A CA 1
ATOM 675 C C . PRO A 1 84 ? 22.125 33.219 11.703 1 98.12 84 PRO A C 1
ATOM 677 O O . PRO A 1 84 ? 21.188 33 12.484 1 98.12 84 PRO A O 1
ATOM 680 N N . ILE A 1 85 ? 22.453 32.312 10.805 1 98.25 85 ILE A N 1
ATOM 681 C CA . ILE A 1 85 ? 21.656 31.109 10.602 1 98.25 85 ILE A CA 1
ATOM 682 C C . ILE A 1 85 ? 22.547 29.875 10.711 1 98.25 85 ILE A C 1
ATOM 684 O O . ILE A 1 85 ? 23.766 29.953 10.516 1 98.25 85 ILE A O 1
ATOM 688 N N . HIS A 1 86 ? 21.922 28.75 11.148 1 97.44 86 HIS A N 1
ATOM 689 C CA . HIS A 1 86 ? 22.594 27.469 11 1 97.44 86 HIS A CA 1
ATOM 690 C C . HIS A 1 86 ? 22.641 27.031 9.539 1 97.44 86 HIS A C 1
ATOM 692 O O . HIS A 1 86 ? 23.688 26.594 9.055 1 97.44 86 HIS A O 1
ATOM 698 N N . TYR A 1 87 ? 21.547 27.078 8.828 1 97.12 87 TYR A N 1
ATOM 699 C CA . TYR A 1 87 ? 21.438 26.75 7.41 1 97.12 87 TYR A CA 1
ATOM 700 C C . TYR A 1 87 ? 20.172 27.312 6.809 1 97.12 87 TYR A C 1
ATOM 702 O O . TYR A 1 87 ? 19.281 27.781 7.535 1 97.12 87 TYR A O 1
ATOM 710 N N . ALA A 1 88 ? 20.031 27.391 5.543 1 97.38 88 ALA A N 1
ATOM 711 C CA . ALA A 1 88 ? 18.875 27.781 4.762 1 97.38 88 ALA A CA 1
ATOM 712 C C . ALA A 1 88 ? 18.484 26.703 3.752 1 97.38 88 ALA A C 1
ATOM 714 O O . ALA A 1 88 ? 19.359 25.984 3.248 1 97.38 88 ALA A O 1
ATOM 715 N N . SER A 1 89 ? 17.266 26.578 3.543 1 96.81 89 SER A N 1
ATOM 716 C CA . SER A 1 89 ? 16.797 25.609 2.557 1 96.81 89 SER A CA 1
ATOM 717 C C . SER A 1 89 ? 16.797 26.203 1.151 1 96.81 89 SER A C 1
ATOM 719 O O . SER A 1 89 ? 16.938 27.422 0.987 1 96.81 89 SER A O 1
ATOM 721 N N . LYS A 1 90 ? 16.562 25.344 0.153 1 95.19 90 LYS A N 1
ATOM 722 C CA . LYS A 1 90 ? 16.484 25.75 -1.245 1 95.19 90 LYS A CA 1
ATOM 723 C C . LYS A 1 90 ? 15.273 26.656 -1.486 1 95.19 90 LYS A C 1
ATOM 725 O O . LYS A 1 90 ? 15.25 27.438 -2.438 1 95.19 90 LYS A O 1
ATOM 730 N N . LEU A 1 91 ? 14.281 26.625 -0.568 1 95.5 91 LEU A N 1
ATOM 731 C CA . LEU A 1 91 ? 13.07 27.422 -0.75 1 95.5 91 LEU A CA 1
ATOM 732 C C . LEU A 1 91 ? 13.141 28.703 0.078 1 95.5 91 LEU A C 1
ATOM 734 O O . LEU A 1 91 ? 12.188 29.469 0.1 1 95.5 91 LEU A O 1
ATOM 738 N N . GLY A 1 92 ? 14.203 28.891 0.773 1 95.62 92 GLY A N 1
ATOM 739 C CA . GLY A 1 92 ? 14.414 30.156 1.457 1 95.62 92 GLY A CA 1
ATOM 740 C C . GLY A 1 92 ? 14.062 30.094 2.932 1 95.62 92 GLY A C 1
ATOM 741 O O . GLY A 1 92 ? 14.141 31.109 3.631 1 95.62 92 GLY A O 1
ATOM 742 N N . LYS A 1 93 ? 13.672 28.938 3.451 1 97.06 93 LYS A N 1
ATOM 743 C CA . LYS A 1 93 ? 13.469 28.797 4.891 1 97.06 93 LYS A CA 1
ATOM 744 C C . LYS A 1 93 ? 14.805 28.75 5.633 1 97.06 93 LYS A C 1
ATOM 746 O O . LYS A 1 93 ? 15.758 28.109 5.172 1 97.06 93 LYS A O 1
ATOM 751 N N . ILE A 1 94 ? 14.875 29.391 6.793 1 97.81 94 ILE A N 1
ATOM 752 C CA . ILE A 1 94 ? 16.125 29.422 7.527 1 97.81 94 ILE A CA 1
ATOM 753 C C . ILE A 1 94 ? 15.93 28.828 8.922 1 97.81 94 ILE A C 1
ATOM 755 O O . ILE A 1 94 ? 14.82 28.828 9.453 1 97.81 94 ILE A O 1
ATOM 759 N N . LYS A 1 95 ? 16.938 28.281 9.477 1 97.94 95 LYS A N 1
ATOM 760 C CA . LYS A 1 95 ? 17.062 28.016 10.914 1 97.94 95 LYS A CA 1
ATOM 761 C C . LYS A 1 95 ? 17.969 29.031 11.586 1 97.94 95 LYS A C 1
ATOM 763 O O . LYS A 1 95 ? 19.188 29.031 11.367 1 97.94 95 LYS A O 1
ATOM 768 N N . LEU A 1 96 ? 17.375 29.844 12.352 1 96.81 96 LEU A N 1
ATOM 769 C CA . LEU A 1 96 ? 18.109 30.922 13.016 1 96.81 96 LEU A CA 1
ATOM 770 C C . LEU A 1 96 ? 19.047 30.359 14.086 1 96.81 96 LEU A C 1
ATOM 772 O O . LEU A 1 96 ? 18.656 29.453 14.844 1 96.81 96 LEU A O 1
ATOM 776 N N . ALA A 1 97 ? 20.234 30.859 14.125 1 96.81 97 ALA A N 1
ATOM 777 C CA . ALA A 1 97 ? 21.219 30.422 15.117 1 96.81 97 ALA A CA 1
ATOM 778 C C . ALA A 1 97 ? 21.203 31.328 16.344 1 96.81 97 ALA A C 1
ATOM 780 O O . ALA A 1 97 ? 21.469 30.891 17.469 1 96.81 97 ALA A O 1
ATOM 781 N N . GLU A 1 98 ? 21.016 32.562 16.125 1 95.5 98 GLU A N 1
ATOM 782 C CA . GLU A 1 98 ? 20.938 33.562 17.172 1 95.5 98 GLU A CA 1
ATOM 783 C C . GLU A 1 98 ? 20.016 34.719 16.766 1 95.5 98 GLU A C 1
ATOM 785 O O . GLU A 1 98 ? 19.547 34.75 15.625 1 95.5 98 GLU A O 1
ATOM 790 N N . LEU A 1 99 ? 19.75 35.625 17.672 1 95.69 99 LEU A N 1
ATOM 791 C CA . LEU A 1 99 ? 18.906 36.75 17.391 1 95.69 99 LEU A CA 1
ATOM 792 C C . LEU A 1 99 ? 19.516 37.656 16.312 1 95.69 99 LEU A C 1
ATOM 794 O O . LEU A 1 99 ? 20.75 37.719 16.188 1 95.69 99 LEU A O 1
ATOM 798 N N . PRO A 1 100 ? 18.734 38.375 15.562 1 97.38 100 PRO A N 1
ATOM 799 C CA . PRO A 1 100 ? 19.219 39.188 14.453 1 97.38 100 PRO A CA 1
ATOM 800 C C . PRO A 1 100 ? 19.938 40.438 14.93 1 97.38 100 PRO A C 1
ATOM 802 O O . PRO A 1 100 ? 19.734 40.875 16.062 1 97.38 100 PRO A O 1
ATOM 805 N N . TRP A 1 101 ? 20.797 40.938 14.055 1 97.12 101 TRP A N 1
ATOM 806 C CA . TRP A 1 101 ? 21.469 42.219 14.25 1 97.12 101 TRP A CA 1
ATOM 807 C C . TRP A 1 101 ? 20.984 43.25 13.242 1 97.12 101 TRP A C 1
ATOM 809 O O . TRP A 1 101 ? 20.766 42.938 12.07 1 97.12 101 TRP A O 1
ATOM 819 N N . ALA A 1 102 ? 20.812 44.469 13.688 1 97.31 102 ALA A N 1
ATOM 820 C CA . ALA A 1 102 ? 20.391 45.531 12.773 1 97.31 102 ALA A CA 1
ATOM 821 C C . ALA A 1 102 ? 21.375 46.719 12.805 1 97.31 102 ALA A C 1
ATOM 823 O O . ALA A 1 102 ? 21.938 47.031 13.852 1 97.31 102 ALA A O 1
ATOM 824 N N . LYS A 1 103 ? 21.594 47.25 11.703 1 96 103 LYS A N 1
ATOM 825 C CA . LYS A 1 103 ? 22.297 48.5 11.539 1 96 103 LYS A CA 1
ATOM 826 C C . LYS A 1 103 ? 21.453 49.531 10.797 1 96 103 LYS A C 1
ATOM 828 O O . LYS A 1 103 ? 21.078 49.312 9.641 1 96 103 LYS A O 1
ATOM 833 N N . MET A 1 104 ? 21.141 50.562 11.516 1 93.81 104 MET A N 1
ATOM 834 C CA . MET A 1 104 ? 20.391 51.688 10.93 1 93.81 104 MET A CA 1
ATOM 835 C C . MET A 1 104 ? 21.266 52.906 10.766 1 93.81 104 MET A C 1
ATOM 837 O O . MET A 1 104 ? 22.328 53.031 11.406 1 93.81 104 MET A O 1
ATOM 841 N N . PRO A 1 105 ? 20.812 53.875 9.898 1 91.62 105 PRO A N 1
ATOM 842 C CA . PRO A 1 105 ? 21.625 55.062 9.75 1 91.62 105 PRO A CA 1
ATOM 843 C C . PRO A 1 105 ? 21.828 55.812 11.07 1 91.62 105 PRO A C 1
ATOM 845 O O . PRO A 1 105 ? 20.875 56.031 11.812 1 91.62 105 PRO A O 1
ATOM 848 N N . GLY A 1 106 ? 23.062 56.188 11.312 1 89.75 106 GLY A N 1
ATOM 849 C CA . GLY A 1 106 ? 23.391 56.969 12.484 1 89.75 106 GLY A CA 1
ATOM 850 C C . GLY A 1 106 ? 23.516 56.156 13.75 1 89.75 106 GLY A C 1
ATOM 851 O O . GLY A 1 106 ? 23.75 56.688 14.836 1 89.75 106 GLY A O 1
ATOM 852 N N . SER A 1 107 ? 23.375 54.875 13.656 1 90.62 107 SER A N 1
ATOM 853 C CA . SER A 1 107 ? 23.469 54.031 14.836 1 90.62 107 SER A CA 1
ATOM 854 C C . SER A 1 107 ? 24.438 52.875 14.602 1 90.62 107 SER A C 1
ATOM 856 O O . SER A 1 107 ? 24.734 52.5 13.461 1 90.62 107 SER A O 1
ATOM 858 N N . GLY A 1 108 ? 25.016 52.344 15.672 1 91.94 108 GLY A N 1
ATOM 859 C CA . GLY A 1 108 ? 25.828 51.125 15.578 1 91.94 108 GLY A CA 1
ATOM 860 C C . GLY A 1 108 ? 25 49.875 15.445 1 91.94 108 GLY A C 1
ATOM 861 O O . GLY A 1 108 ? 23.766 49.906 15.43 1 91.94 108 GLY A O 1
ATOM 862 N N . TRP A 1 109 ? 25.703 48.781 15.266 1 95.44 109 TRP A N 1
ATOM 863 C CA . TRP A 1 109 ? 25.047 47.469 15.219 1 95.44 109 TRP A CA 1
ATOM 864 C C . TRP A 1 109 ? 24.391 47.156 16.562 1 95.44 109 TRP A C 1
ATOM 866 O O . TRP A 1 109 ? 24.953 47.438 17.625 1 95.44 109 TRP A O 1
ATOM 876 N N . ALA A 1 110 ? 23.219 46.719 16.531 1 95.56 110 ALA A N 1
ATOM 877 C CA . ALA A 1 110 ? 22.5 46.312 17.734 1 95.56 110 ALA A CA 1
ATOM 878 C C . ALA A 1 110 ? 21.828 44.938 17.547 1 95.56 110 ALA A C 1
ATOM 880 O O . ALA A 1 110 ? 21.25 44.688 16.484 1 95.56 110 ALA A O 1
ATOM 881 N N . LYS A 1 111 ? 21.984 44.094 18.531 1 95.44 111 LYS A N 1
ATOM 882 C CA . LYS A 1 111 ? 21.219 42.844 18.562 1 95.44 111 LYS A CA 1
ATOM 883 C C . LYS A 1 111 ? 19.766 43.094 18.953 1 95.44 111 LYS A C 1
ATOM 885 O O . LYS A 1 111 ? 19.484 43.844 19.891 1 95.44 111 LYS A O 1
ATOM 890 N N . LEU A 1 112 ? 18.828 42.5 18.234 1 96.31 112 LEU A N 1
ATOM 891 C CA . LEU A 1 112 ? 17.406 42.75 18.453 1 96.31 112 LEU A CA 1
ATOM 892 C C . LEU A 1 112 ? 16.703 41.562 19.062 1 96.31 112 LEU A C 1
ATOM 894 O O . LEU A 1 112 ? 16.953 40.406 18.656 1 96.31 112 LEU A O 1
ATOM 898 N N . ASP A 1 113 ? 15.906 41.75 20.094 1 94.56 113 ASP A N 1
ATOM 899 C CA . ASP A 1 113 ? 15.031 40.688 20.578 1 94.56 113 ASP A CA 1
ATOM 900 C C . ASP A 1 113 ? 13.805 40.531 19.688 1 94.56 113 ASP A C 1
ATOM 902 O O . ASP A 1 113 ? 13.742 41.125 18.609 1 94.56 113 ASP A O 1
ATOM 906 N N . ALA A 1 114 ? 12.891 39.719 20.125 1 95.06 114 ALA A N 1
ATOM 907 C CA . ALA A 1 114 ? 11.75 39.375 19.266 1 95.06 114 ALA A CA 1
ATOM 908 C C . ALA A 1 114 ? 10.883 40.594 18.984 1 95.06 114 ALA A C 1
ATOM 910 O O . ALA A 1 114 ? 10.523 40.844 17.828 1 95.06 114 ALA A O 1
ATOM 911 N N . THR A 1 115 ? 10.539 41.312 19.984 1 96 115 THR A N 1
ATOM 912 C CA . THR A 1 115 ? 9.672 42.469 19.844 1 96 115 THR A CA 1
ATOM 913 C C . THR A 1 115 ? 10.344 43.562 19.016 1 96 115 THR A C 1
ATOM 915 O O . THR A 1 115 ? 9.703 44.188 18.172 1 96 115 THR A O 1
ATOM 918 N N . GLN A 1 116 ? 11.602 43.812 19.25 1 96.81 116 GLN A N 1
ATOM 919 C CA . GLN A 1 116 ? 12.352 44.812 18.5 1 96.81 116 GLN A CA 1
ATOM 920 C C . GLN A 1 116 ? 12.438 44.438 17.031 1 96.81 116 GLN A C 1
ATOM 922 O O . GLN A 1 116 ? 12.32 45.281 16.156 1 96.81 116 GLN A O 1
ATOM 927 N N . THR A 1 117 ? 12.695 43.219 16.828 1 97 117 THR A N 1
ATOM 928 C CA . THR A 1 117 ? 12.797 42.719 15.453 1 97 117 THR A CA 1
ATOM 929 C C . THR A 1 117 ? 11.484 42.969 14.711 1 97 117 THR A C 1
ATOM 931 O O . THR A 1 117 ? 11.469 43.5 13.617 1 97 117 THR A O 1
ATOM 934 N N . LEU A 1 118 ? 10.359 42.469 15.289 1 96.94 118 LEU A N 1
ATOM 935 C CA . LEU A 1 118 ? 9.062 42.656 14.641 1 96.94 118 LEU A CA 1
ATOM 936 C C . LEU A 1 118 ? 8.727 44.125 14.477 1 96.94 118 LEU A C 1
ATOM 938 O O . LEU A 1 118 ? 8.156 44.531 13.461 1 96.94 118 LEU A O 1
ATOM 942 N N . THR A 1 119 ? 9.039 44.938 15.461 1 96.75 119 THR A N 1
ATOM 943 C CA . THR A 1 119 ? 8.781 46.344 15.398 1 96.75 119 THR A CA 1
ATOM 944 C C . THR A 1 119 ? 9.531 47 14.227 1 96.75 119 THR A C 1
ATOM 946 O O . THR A 1 119 ? 8.977 47.812 13.5 1 96.75 119 THR A O 1
ATOM 949 N N . LEU A 1 120 ? 10.773 46.594 14.102 1 96.44 120 LEU A N 1
ATOM 950 C CA . LEU A 1 120 ? 11.578 47.094 12.992 1 96.44 120 LEU A CA 1
ATOM 951 C C . LEU A 1 120 ? 10.945 46.75 11.648 1 96.44 120 LEU A C 1
ATOM 953 O O . LEU A 1 120 ? 10.812 47.594 10.773 1 96.44 120 LEU A O 1
ATOM 957 N N . LEU A 1 121 ? 10.547 45.531 11.5 1 96.38 121 LEU A N 1
ATOM 958 C CA . LEU A 1 121 ? 9.961 45.062 10.25 1 96.38 121 LEU A CA 1
ATOM 959 C C . LEU A 1 121 ? 8.625 45.75 9.992 1 96.38 121 LEU A C 1
ATOM 961 O O . LEU A 1 121 ? 8.336 46.125 8.852 1 96.38 121 LEU A O 1
ATOM 965 N N . LEU A 1 122 ? 7.785 45.875 11.047 1 96.31 122 LEU A N 1
ATOM 966 C CA . LEU A 1 122 ? 6.48 46.5 10.898 1 96.31 122 LEU A CA 1
ATOM 967 C C . LEU A 1 122 ? 6.633 47.969 10.547 1 96.31 122 LEU A C 1
ATOM 969 O O . LEU A 1 122 ? 5.824 48.531 9.789 1 96.31 122 LEU A O 1
ATOM 973 N N . ASN A 1 123 ? 7.637 48.625 11.086 1 95.62 123 ASN A N 1
ATOM 974 C CA . ASN A 1 123 ? 7.914 50.031 10.727 1 95.62 123 ASN A CA 1
ATOM 975 C C . ASN A 1 123 ? 8.312 50.156 9.266 1 95.62 123 ASN A C 1
ATOM 977 O O . ASN A 1 123 ? 7.887 51.094 8.578 1 95.62 123 ASN A O 1
ATOM 981 N N . TYR A 1 124 ? 9.133 49.281 8.891 1 95.62 124 TYR A N 1
ATOM 982 C CA . TYR A 1 124 ? 9.539 49.25 7.484 1 95.62 124 TYR A CA 1
ATOM 983 C C . TYR A 1 124 ? 8.328 49.062 6.574 1 95.62 124 TYR A C 1
ATOM 985 O O . TYR A 1 124 ? 8.156 49.781 5.598 1 95.62 124 TYR A O 1
ATOM 993 N N . LEU A 1 125 ? 7.5 48.094 6.898 1 94.94 125 LEU A N 1
ATOM 994 C CA . LEU A 1 125 ? 6.348 47.75 6.074 1 94.94 125 LEU A CA 1
ATOM 995 C C . LEU A 1 125 ? 5.328 48.875 6.074 1 94.94 125 LEU A C 1
ATOM 997 O O . LEU A 1 125 ? 4.66 49.125 5.066 1 94.94 125 LEU A O 1
ATOM 1001 N N . LYS A 1 126 ? 5.164 49.469 7.227 1 94.38 126 LYS A N 1
ATOM 1002 C CA . LYS A 1 126 ? 4.312 50.656 7.316 1 94.38 126 LYS A CA 1
ATOM 1003 C C . LYS A 1 126 ? 4.715 51.719 6.281 1 94.38 126 LYS A C 1
ATOM 1005 O O . LYS A 1 126 ? 3.861 52.281 5.605 1 94.38 126 LYS A O 1
ATOM 1010 N N . GLN A 1 127 ? 5.941 51.906 6.145 1 94.06 127 GLN A N 1
ATOM 1011 C CA . GLN A 1 127 ? 6.477 52.906 5.246 1 94.06 127 GLN A CA 1
ATOM 1012 C C . GLN A 1 127 ? 6.336 52.5 3.787 1 94.06 127 GLN A C 1
ATOM 1014 O O . GLN A 1 127 ? 5.828 53.25 2.961 1 94.06 127 GLN A O 1
ATOM 1019 N N . VAL A 1 128 ? 6.75 51.312 3.508 1 93 128 VAL A N 1
ATOM 1020 C CA . VAL A 1 128 ? 6.859 50.906 2.115 1 93 128 VAL A CA 1
ATOM 1021 C C . VAL A 1 128 ? 5.469 50.594 1.564 1 93 128 VAL A C 1
ATOM 1023 O O . VAL A 1 128 ? 5.199 50.812 0.382 1 93 128 VAL A O 1
ATOM 1026 N N . LEU A 1 129 ? 4.562 50.062 2.387 1 91.81 129 LEU A N 1
ATOM 1027 C CA . LEU A 1 129 ? 3.234 49.688 1.922 1 91.81 129 LEU A CA 1
ATOM 1028 C C . LEU A 1 129 ? 2.213 50.781 2.236 1 91.81 129 LEU A C 1
ATOM 1030 O O . LEU A 1 129 ? 1.056 50.688 1.821 1 91.81 129 LEU A O 1
ATOM 1034 N N . ALA A 1 130 ? 2.6 51.812 2.924 1 93 130 ALA A N 1
ATOM 1035 C CA . ALA A 1 130 ? 1.723 52.906 3.326 1 93 130 ALA A CA 1
ATOM 1036 C C . ALA A 1 130 ? 0.51 52.375 4.09 1 93 130 ALA A C 1
ATOM 1038 O O . ALA A 1 130 ? -0.632 52.688 3.74 1 93 130 ALA A O 1
ATOM 1039 N N . ILE A 1 131 ? 0.729 51.562 5.055 1 92.69 131 ILE A N 1
ATOM 1040 C CA . ILE A 1 131 ? -0.302 51 5.914 1 92.69 131 ILE A CA 1
ATOM 1041 C C . ILE A 1 131 ? -0.034 51.406 7.367 1 92.69 131 ILE A C 1
ATOM 1043 O O . ILE A 1 131 ? 1.079 51.781 7.715 1 92.69 131 ILE A O 1
ATOM 1047 N N . PRO A 1 132 ? -1.041 51.344 8.18 1 93.5 132 PRO A N 1
ATOM 1048 C CA . PRO A 1 132 ? -0.817 51.656 9.594 1 93.5 132 PRO A CA 1
ATOM 1049 C C . PRO A 1 132 ? 0.06 50.625 10.297 1 93.5 132 PRO A C 1
ATOM 1051 O O . PRO A 1 132 ? 0.109 49.469 9.875 1 93.5 132 PRO A O 1
ATOM 1054 N N . PHE A 1 133 ? 0.742 51.062 11.289 1 94.44 133 PHE A N 1
ATOM 1055 C CA . PHE A 1 133 ? 1.521 50.188 12.133 1 94.44 133 PHE A CA 1
ATOM 1056 C C . PHE A 1 133 ? 0.617 49.156 12.828 1 94.44 133 PHE A C 1
ATOM 1058 O O . PHE A 1 133 ? -0.436 49.531 13.359 1 94.44 133 PHE A O 1
ATOM 1065 N N . ASN A 1 134 ? 0.947 47.938 12.836 1 93.56 134 ASN A N 1
ATOM 1066 C CA . ASN A 1 134 ? 0.118 46.875 13.383 1 93.56 134 ASN A CA 1
ATOM 1067 C C . ASN A 1 134 ? 0.472 46.562 14.836 1 93.56 134 ASN A C 1
ATOM 1069 O O . ASN A 1 134 ? 1.187 45.625 15.117 1 93.56 134 ASN A O 1
ATOM 1073 N N . HIS A 1 135 ? -0.096 47.25 15.734 1 93.25 135 HIS A N 1
ATOM 1074 C CA . HIS A 1 135 ? 0.145 47.062 17.156 1 93.25 135 HIS A CA 1
ATOM 1075 C C . HIS A 1 135 ? -0.366 45.719 17.641 1 93.25 135 HIS A C 1
ATOM 1077 O O . HIS A 1 135 ? 0.213 45.094 18.547 1 93.25 135 HIS A O 1
ATOM 1083 N N . GLU A 1 136 ? -1.383 45.312 17.031 1 90.69 136 GLU A N 1
ATOM 1084 C CA . GLU A 1 136 ? -1.993 44.031 17.422 1 90.69 136 GLU A CA 1
ATOM 1085 C C . GLU A 1 136 ? -1.028 42.875 17.203 1 90.69 136 GLU A C 1
ATOM 1087 O O . GLU A 1 136 ? -0.965 41.969 18.016 1 90.69 136 GLU A O 1
ATOM 1092 N N . LEU A 1 137 ? -0.326 42.938 16.125 1 92.69 137 LEU A N 1
ATOM 1093 C CA . LEU A 1 137 ? 0.62 41.875 15.82 1 92.69 137 LEU A CA 1
ATOM 1094 C C . LEU A 1 137 ? 1.748 41.844 16.844 1 92.69 137 LEU A C 1
ATOM 1096 O O . LEU A 1 137 ? 2.26 40.781 17.188 1 92.69 137 LEU A O 1
ATOM 1100 N N . ILE A 1 138 ? 2.154 42.969 17.344 1 94.62 138 ILE A N 1
ATOM 1101 C CA . ILE A 1 138 ? 3.166 43.031 18.391 1 94.62 138 ILE A CA 1
ATOM 1102 C C . ILE A 1 138 ? 2.648 42.375 19.672 1 94.62 138 ILE A C 1
ATOM 1104 O O . ILE A 1 138 ? 3.363 41.594 20.312 1 94.62 138 ILE A O 1
ATOM 1108 N N . GLU A 1 139 ? 1.435 42.719 20.016 1 93.06 139 GLU A N 1
ATOM 1109 C CA . GLU A 1 139 ? 0.828 42.125 21.203 1 93.06 139 GLU A CA 1
ATOM 1110 C C . GLU A 1 139 ? 0.724 40.594 21.078 1 93.06 139 GLU A C 1
ATOM 1112 O O . GLU A 1 139 ? 0.967 39.875 22.031 1 93.06 139 GLU A O 1
ATOM 1117 N N . GLN A 1 140 ? 0.358 40.188 19.938 1 92.06 140 GLN A N 1
ATOM 1118 C CA . GLN A 1 140 ? 0.244 38.75 19.688 1 92.06 140 GLN A CA 1
ATOM 1119 C C . GLN A 1 140 ? 1.605 38.094 19.766 1 92.06 140 GLN A C 1
ATOM 1121 O O . GLN A 1 140 ? 1.708 36.938 20.25 1 92.06 140 GLN A O 1
ATOM 1126 N N . LEU A 1 141 ? 2.607 38.75 19.25 1 94 141 LEU A N 1
ATOM 1127 C CA . LEU A 1 141 ? 3.957 38.188 19.344 1 94 141 LEU A CA 1
ATOM 1128 C C . LEU A 1 141 ? 4.391 38.031 20.797 1 94 141 LEU A C 1
ATOM 1130 O O . LEU A 1 141 ? 4.93 37 21.172 1 94 141 LEU A O 1
ATOM 1134 N N . GLU A 1 142 ? 4.164 39.062 21.547 1 94.62 142 GLU A N 1
ATOM 1135 C CA . GLU A 1 142 ? 4.535 39 22.969 1 94.62 142 GLU A CA 1
ATOM 1136 C C . GLU A 1 142 ? 3.787 37.906 23.703 1 94.62 142 GLU A C 1
ATOM 1138 O O . GLU A 1 142 ? 4.367 37.188 24.531 1 94.62 142 GLU A O 1
ATOM 1143 N N . ASN A 1 143 ? 2.545 37.812 23.344 1 93.44 143 ASN A N 1
ATOM 1144 C CA . ASN A 1 143 ? 1.747 36.75 23.922 1 93.44 143 ASN A CA 1
ATOM 1145 C C . ASN A 1 143 ? 2.289 35.375 23.531 1 93.44 143 ASN A C 1
ATOM 1147 O O . ASN A 1 143 ? 2.391 34.469 24.375 1 93.44 143 ASN A O 1
ATOM 1151 N N . SER A 1 144 ? 2.592 35.188 22.281 1 94.19 144 SER A N 1
ATOM 1152 C CA . SER A 1 144 ? 3.123 33.938 21.781 1 94.19 144 SER A CA 1
ATOM 1153 C C . SER A 1 144 ? 4.422 33.562 22.484 1 94.19 144 SER A C 1
ATOM 1155 O O . SER A 1 144 ? 4.637 32.406 22.828 1 94.19 144 SER A O 1
ATOM 1157 N N . VAL A 1 145 ? 5.297 34.531 22.703 1 94.81 145 VAL A N 1
ATOM 1158 C CA . VAL A 1 145 ? 6.562 34.312 23.391 1 94.81 145 VAL A CA 1
ATOM 1159 C C . VAL A 1 145 ? 6.285 33.844 24.828 1 94.81 145 VAL A C 1
ATOM 1161 O O . VAL A 1 145 ? 6.887 32.906 25.297 1 94.81 145 VAL A O 1
ATOM 1164 N N . LEU A 1 146 ? 5.414 34.562 25.453 1 94 146 LEU A N 1
ATOM 1165 C CA . LEU A 1 146 ? 5.094 34.25 26.844 1 94 146 LEU A CA 1
ATOM 1166 C C . LEU A 1 146 ? 4.5 32.844 26.984 1 94 146 LEU A C 1
ATOM 1168 O O . LEU A 1 146 ? 4.895 32.094 27.859 1 94 146 LEU A O 1
ATOM 1172 N N . VAL A 1 147 ? 3.527 32.531 26.172 1 93.62 147 VAL A N 1
ATOM 1173 C CA . VAL A 1 147 ? 2.863 31.25 26.219 1 93.62 147 VAL A CA 1
ATOM 1174 C C . VAL A 1 147 ? 3.877 30.141 25.938 1 93.62 147 VAL A C 1
ATOM 1176 O O . VAL A 1 147 ? 3.904 29.125 26.641 1 93.62 147 VAL A O 1
ATOM 1179 N N . THR A 1 148 ? 4.746 30.328 24.969 1 94.81 148 THR A N 1
ATOM 1180 C CA . THR A 1 148 ? 5.762 29.344 24.625 1 94.81 148 THR A CA 1
ATOM 1181 C C . THR A 1 148 ? 6.719 29.125 25.797 1 94.81 148 THR A C 1
ATOM 1183 O O . THR A 1 148 ? 7.098 27.984 26.094 1 94.81 148 THR A O 1
ATOM 1186 N N . GLU A 1 149 ? 7.094 30.219 26.375 1 94.25 149 GLU A N 1
ATOM 1187 C CA . GLU A 1 149 ? 7.965 30.125 27.547 1 94.25 149 GLU A CA 1
ATOM 1188 C C . GLU A 1 149 ? 7.332 29.266 28.625 1 94.25 149 GLU A C 1
ATOM 1190 O O . GLU A 1 149 ? 8.016 28.438 29.25 1 94.25 149 GLU A O 1
ATOM 1195 N N . GLN A 1 150 ? 6.07 29.438 28.844 1 93.31 150 GLN A N 1
ATOM 1196 C CA . GLN A 1 150 ? 5.371 28.656 29.844 1 93.31 150 GLN A CA 1
ATOM 1197 C C . GLN A 1 150 ? 5.355 27.172 29.469 1 93.31 150 GLN A C 1
ATOM 1199 O O . GLN A 1 150 ? 5.516 26.312 30.344 1 93.31 150 GLN A O 1
ATOM 1204 N N . PHE A 1 151 ? 5.117 26.875 28.25 1 93.88 151 PHE A N 1
ATOM 1205 C CA . PHE A 1 151 ? 5.117 25.484 27.797 1 93.88 151 PHE A CA 1
ATOM 1206 C C . PHE A 1 151 ? 6.484 24.844 28 1 93.88 151 PHE A C 1
ATOM 1208 O O . PHE A 1 151 ? 6.57 23.672 28.391 1 93.88 151 PHE A O 1
ATOM 1215 N N . LEU A 1 152 ? 7.551 25.594 27.719 1 94.19 152 LEU A N 1
ATOM 1216 C CA . LEU A 1 152 ? 8.914 25.078 27.859 1 94.19 152 LEU A CA 1
ATOM 1217 C C . LEU A 1 152 ? 9.234 24.781 29.328 1 94.19 152 LEU A C 1
ATOM 1219 O O . LEU A 1 152 ? 10.055 23.906 29.625 1 94.19 152 LEU A O 1
ATOM 1223 N N . ASN A 1 153 ? 8.609 25.438 30.203 1 91.38 153 ASN A N 1
ATOM 1224 C CA . ASN A 1 153 ? 8.898 25.328 31.625 1 91.38 153 ASN A CA 1
ATOM 1225 C C . ASN A 1 153 ? 8.195 24.125 32.25 1 91.38 153 ASN A C 1
ATOM 1227 O O . ASN A 1 153 ? 8.516 23.734 33.375 1 91.38 153 ASN A O 1
ATOM 1231 N N . VAL A 1 154 ? 7.309 23.547 31.531 1 87.62 154 VAL A N 1
ATOM 1232 C CA . VAL A 1 154 ? 6.578 22.391 32.031 1 87.62 154 VAL A CA 1
ATOM 1233 C C . VAL A 1 154 ? 7.297 21.109 31.625 1 87.62 154 VAL A C 1
ATOM 1235 O O . VAL A 1 154 ? 7.746 20.969 30.484 1 87.62 154 VAL A O 1
ATOM 1238 N N . ALA A 1 155 ? 7.422 20.203 32.594 1 80.56 155 ALA A N 1
ATOM 1239 C CA . ALA A 1 155 ? 8.07 18.922 32.312 1 80.56 155 ALA A CA 1
ATOM 1240 C C . ALA A 1 155 ? 7.207 18.062 31.391 1 80.56 155 ALA A C 1
ATOM 1242 O O . ALA A 1 155 ? 5.984 18 31.547 1 80.56 155 ALA A O 1
ATOM 1243 N N . PRO A 1 156 ? 7.84 17.516 30.453 1 75.25 156 PRO A N 1
ATOM 1244 C CA . PRO A 1 156 ? 7.07 16.672 29.547 1 75.25 156 PRO A CA 1
ATOM 1245 C C . PRO A 1 156 ? 6.477 15.438 30.219 1 75.25 156 PRO A C 1
ATOM 1247 O O . PRO A 1 156 ? 7.102 14.859 31.109 1 75.25 156 PRO A O 1
ATOM 1250 N N . LYS A 1 157 ? 5.332 15.125 29.844 1 79.19 157 LYS A N 1
ATOM 1251 C CA . LYS A 1 157 ? 4.695 13.906 30.328 1 79.19 157 LYS A CA 1
ATOM 1252 C C . LYS A 1 157 ? 4.918 12.75 29.359 1 79.19 157 LYS A C 1
ATOM 1254 O O . LYS A 1 157 ? 4.93 12.945 28.141 1 79.19 157 LYS A O 1
ATOM 1259 N N . SER A 1 158 ? 5.188 11.648 29.938 1 75.56 158 SER A N 1
ATOM 1260 C CA . SER A 1 158 ? 5.418 10.461 29.125 1 75.56 158 SER A CA 1
ATOM 1261 C C . SER A 1 158 ? 4.102 9.781 28.75 1 75.56 158 SER A C 1
ATOM 1263 O O . SER A 1 158 ? 3.195 9.68 29.578 1 75.56 158 SER A O 1
ATOM 1265 N N . HIS A 1 159 ? 3.879 9.57 27.5 1 79.06 159 HIS A N 1
ATOM 1266 C CA . HIS A 1 159 ? 2.738 8.805 27.016 1 79.06 159 HIS A CA 1
ATOM 1267 C C . HIS A 1 159 ? 3.189 7.512 26.344 1 79.06 159 HIS A C 1
ATOM 1269 O O . HIS A 1 159 ? 4.18 7.5 25.609 1 79.06 159 HIS A O 1
ATOM 1275 N N . HIS A 1 160 ? 2.453 6.43 26.656 1 80.25 160 HIS A N 1
ATOM 1276 C CA . HIS A 1 160 ? 2.705 5.176 25.953 1 80.25 160 HIS A CA 1
ATOM 1277 C C . HIS A 1 160 ? 2.078 5.188 24.562 1 80.25 160 HIS A C 1
ATOM 1279 O O . HIS A 1 160 ? 2.557 4.5 23.656 1 80.25 160 HIS A O 1
ATOM 1285 N N . ASN A 1 161 ? 1.037 5.945 24.375 1 91.06 161 ASN A N 1
ATOM 1286 C CA . ASN A 1 161 ? 0.348 6.121 23.109 1 91.06 161 ASN A CA 1
ATOM 1287 C C . ASN A 1 161 ? 1.028 7.18 22.234 1 91.06 161 ASN A C 1
ATOM 1289 O O . ASN A 1 161 ? 0.927 8.375 22.516 1 91.06 161 ASN A O 1
ATOM 1293 N N . GLU A 1 162 ? 1.67 6.699 21.141 1 91.88 162 GLU A N 1
ATOM 1294 C CA . GLU A 1 162 ? 2.475 7.582 20.297 1 91.88 162 GLU A CA 1
ATOM 1295 C C . GLU A 1 162 ? 1.61 8.656 19.641 1 91.88 162 GLU A C 1
ATOM 1297 O O . GLU A 1 162 ? 2.076 9.766 19.391 1 91.88 162 GLU A O 1
ATOM 1302 N N . PHE A 1 163 ? 0.375 8.328 19.438 1 96.06 163 PHE A N 1
ATOM 1303 C CA . PHE A 1 163 ? -0.51 9.297 18.797 1 96.06 163 PHE A CA 1
ATOM 1304 C C . PHE A 1 163 ? -0.683 10.531 19.688 1 96.06 163 PHE A C 1
ATOM 1306 O O . PHE A 1 163 ? -0.351 11.641 19.281 1 96.06 163 PHE A O 1
ATOM 1313 N N . ILE A 1 164 ? -1.145 10.336 20.859 1 95.5 164 ILE A N 1
ATOM 1314 C CA . ILE A 1 164 ? -1.423 11.469 21.734 1 95.5 164 ILE A CA 1
ATOM 1315 C C . ILE A 1 164 ? -0.113 12.133 22.156 1 95.5 164 ILE A C 1
ATOM 1317 O O . ILE A 1 164 ? -0.059 13.352 22.328 1 95.5 164 ILE A O 1
ATOM 1321 N N . ALA A 1 165 ? 0.942 11.312 22.328 1 94.75 165 ALA A N 1
ATOM 1322 C CA . ALA A 1 165 ? 2.252 11.883 22.625 1 94.75 165 ALA A CA 1
ATOM 1323 C C . ALA A 1 165 ? 2.668 12.883 21.547 1 94.75 165 ALA A C 1
ATOM 1325 O O . ALA A 1 165 ? 3.158 13.977 21.844 1 94.75 165 ALA A O 1
ATOM 1326 N N . SER A 1 166 ? 2.484 12.516 20.281 1 96 166 SER A N 1
ATOM 1327 C CA . SER A 1 166 ? 2.85 13.406 19.188 1 96 166 SER A CA 1
ATOM 1328 C C . SER A 1 166 ? 1.937 14.625 19.125 1 96 166 SER A C 1
ATOM 1330 O O . SER A 1 166 ? 2.402 15.742 18.906 1 96 166 SER A O 1
ATOM 1332 N N . GLU A 1 167 ? 0.668 14.461 19.391 1 96 167 GLU A N 1
ATOM 1333 C CA . GLU A 1 167 ? -0.305 15.547 19.375 1 96 167 GLU A CA 1
ATOM 1334 C C . GLU A 1 167 ? 0.027 16.594 20.438 1 96 167 GLU A C 1
ATOM 1336 O O . GLU A 1 167 ? -0.249 17.781 20.25 1 96 167 GLU A O 1
ATOM 1341 N N . GLN A 1 168 ? 0.61 16.156 21.453 1 94.62 168 GLN A N 1
ATOM 1342 C CA . GLN A 1 168 ? 0.836 17.047 22.594 1 94.62 168 GLN A CA 1
ATOM 1343 C C . GLN A 1 168 ? 2.283 17.531 22.625 1 94.62 168 GLN A C 1
ATOM 1345 O O . GLN A 1 168 ? 2.725 18.094 23.625 1 94.62 168 GLN A O 1
ATOM 1350 N N . SER A 1 169 ? 2.98 17.344 21.531 1 93 169 SER A N 1
ATOM 1351 C CA . SER A 1 169 ? 4.402 17.672 21.547 1 93 169 SER A CA 1
ATOM 1352 C C . SER A 1 169 ? 4.695 18.891 20.688 1 93 169 SER A C 1
ATOM 1354 O O . SER A 1 169 ? 5.852 19.281 20.516 1 93 169 SER A O 1
ATOM 1356 N N . LEU A 1 170 ? 3.686 19.594 20.156 1 92.94 170 LEU A N 1
ATOM 1357 C CA . LEU A 1 170 ? 3.887 20.734 19.281 1 92.94 170 LEU A CA 1
ATOM 1358 C C . LEU A 1 170 ? 4.105 22.016 20.078 1 92.94 170 LEU A C 1
ATOM 1360 O O . LEU A 1 170 ? 3.268 22.906 20.062 1 92.94 170 LEU A O 1
ATOM 1364 N N . ILE A 1 171 ? 5.25 22.172 20.594 1 92.69 171 ILE A N 1
ATOM 1365 C CA . ILE A 1 171 ? 5.523 23.266 21.531 1 92.69 171 ILE A CA 1
ATOM 1366 C C . ILE A 1 171 ? 5.762 24.562 20.75 1 92.69 171 ILE A C 1
ATOM 1368 O O . ILE A 1 171 ? 5.422 25.641 21.234 1 92.69 171 ILE A O 1
ATOM 1372 N N . TRP A 1 172 ? 6.301 24.406 19.594 1 93.12 172 TRP A N 1
ATOM 1373 C CA . TRP A 1 172 ? 6.734 25.594 18.859 1 93.12 172 TRP A CA 1
ATOM 1374 C C . TRP A 1 172 ? 5.652 26.062 17.891 1 93.12 172 TRP A C 1
ATOM 1376 O O . TRP A 1 172 ? 5.684 27.203 17.422 1 93.12 172 TRP A O 1
ATOM 1386 N N . GLY A 1 173 ? 4.684 25.172 17.562 1 87.94 173 GLY A N 1
ATOM 1387 C CA . GLY A 1 173 ? 3.641 25.516 16.609 1 87.94 173 GLY A CA 1
ATOM 1388 C C . GLY A 1 173 ? 4.109 25.469 15.164 1 87.94 173 GLY A C 1
ATOM 1389 O O . GLY A 1 173 ? 5.188 24.953 14.875 1 87.94 173 GLY A O 1
ATOM 1390 N N . HIS A 1 174 ? 3.299 26 14.312 1 83.19 174 HIS A N 1
ATOM 1391 C CA . HIS A 1 174 ? 3.574 26 12.875 1 83.19 174 HIS A CA 1
ATOM 1392 C C . HIS A 1 174 ? 4.75 26.906 12.539 1 83.19 174 HIS A C 1
ATOM 1394 O O . HIS A 1 174 ? 4.824 28.047 13.023 1 83.19 174 HIS A O 1
ATOM 1400 N N . THR A 1 175 ? 5.582 26.547 11.68 1 83.81 175 THR A N 1
ATOM 1401 C CA . THR A 1 175 ? 6.844 27.219 11.406 1 83.81 175 THR A CA 1
ATOM 1402 C C . THR A 1 175 ? 6.621 28.453 10.531 1 83.81 175 THR A C 1
ATOM 1404 O O . THR A 1 175 ? 7.48 29.328 10.461 1 83.81 175 THR A O 1
ATOM 1407 N N . PHE A 1 176 ? 5.539 28.5 9.852 1 88.81 176 PHE A N 1
ATOM 1408 C CA . PHE A 1 176 ? 5.262 29.641 8.984 1 88.81 176 PHE A CA 1
ATOM 1409 C C . PHE A 1 176 ? 4.047 30.422 9.477 1 88.81 176 PHE A C 1
ATOM 1411 O O . PHE A 1 176 ? 3.156 30.75 8.695 1 88.81 176 PHE A O 1
ATOM 1418 N N . HIS A 1 177 ? 3.994 30.625 10.656 1 87.88 177 HIS A N 1
ATOM 1419 C CA . HIS A 1 177 ? 3.062 31.531 11.305 1 87.88 177 HIS A CA 1
ATOM 1420 C C . HIS A 1 177 ? 3.797 32.531 12.219 1 87.88 177 HIS A C 1
ATOM 1422 O O . HIS A 1 177 ? 4.656 32.125 13 1 87.88 177 HIS A O 1
ATOM 1428 N N . PRO A 1 178 ? 3.5 33.75 12.133 1 88.81 178 PRO A N 1
ATOM 1429 C CA . PRO A 1 178 ? 4.27 34.75 12.891 1 88.81 178 PRO A CA 1
ATOM 1430 C C . PRO A 1 178 ? 4.059 34.625 14.398 1 88.81 178 PRO A C 1
ATOM 1432 O O . PRO A 1 178 ? 4.941 35 15.18 1 88.81 178 PRO A O 1
ATOM 1435 N N . THR A 1 179 ? 2.924 34.188 14.82 1 90.62 179 THR A N 1
ATOM 1436 C CA . THR A 1 179 ? 2.604 34.062 16.234 1 90.62 179 THR A CA 1
ATOM 1437 C C . THR A 1 179 ? 1.912 32.719 16.5 1 90.62 179 THR A C 1
ATOM 1439 O O . THR A 1 179 ? 0.753 32.688 16.922 1 90.62 179 THR A O 1
ATOM 1442 N N . PRO A 1 180 ? 2.621 31.672 16.375 1 88.12 180 PRO A N 1
ATOM 1443 C CA . PRO A 1 180 ? 1.996 30.344 16.297 1 88.12 180 PRO A CA 1
ATOM 1444 C C . PRO A 1 180 ? 1.357 29.922 17.609 1 88.12 180 PRO A C 1
ATOM 1446 O O . PRO A 1 180 ? 0.446 29.078 17.625 1 88.12 180 PRO A O 1
ATOM 1449 N N . LYS A 1 181 ? 1.776 30.422 18.766 1 91.88 181 LYS A N 1
ATOM 1450 C CA . LYS A 1 181 ? 1.251 29.938 20.031 1 91.88 181 LYS A CA 1
ATOM 1451 C C . LYS A 1 181 ? 0.48 31.047 20.766 1 91.88 181 LYS A C 1
ATOM 1453 O O . LYS A 1 181 ? 0.198 30.922 21.953 1 91.88 181 LYS A O 1
ATOM 1458 N N . SER A 1 182 ? 0.21 32.094 20 1 90.62 182 SER A N 1
ATOM 1459 C CA . SER A 1 182 ? -0.61 33.156 20.594 1 90.62 182 SER A CA 1
ATOM 1460 C C . SER A 1 182 ? -2.016 32.656 20.891 1 90.62 182 SER A C 1
ATOM 1462 O O . SER A 1 182 ? -2.621 31.938 20.078 1 90.62 182 SER A O 1
ATOM 1464 N N . ARG A 1 183 ? -2.469 32.844 22.062 1 87.94 183 ARG A N 1
ATOM 1465 C CA . ARG A 1 183 ? -3.816 32.531 22.531 1 87.94 183 ARG A CA 1
ATOM 1466 C C . ARG A 1 183 ? -4.418 33.656 23.328 1 87.94 183 ARG A C 1
ATOM 1468 O O . ARG A 1 183 ? -3.799 34.188 24.266 1 87.94 183 ARG A O 1
ATOM 1475 N N . SER A 1 184 ? -5.535 34.094 22.859 1 83.62 184 SER A N 1
ATOM 1476 C CA . SER A 1 184 ? -6.176 35.188 23.562 1 83.62 184 SER A CA 1
ATOM 1477 C C . SER A 1 184 ? -7.586 34.844 24 1 83.62 184 SER A C 1
ATOM 1479 O O . SER A 1 184 ? -8.242 34 23.375 1 83.62 184 SER A O 1
ATOM 1481 N N . GLY A 1 185 ? -7.988 35.438 25.094 1 79.38 185 GLY A N 1
ATOM 1482 C CA . GLY A 1 185 ? -9.359 35.219 25.547 1 79.38 185 GLY A CA 1
ATOM 1483 C C . GLY A 1 185 ? -9.461 34.312 26.734 1 79.38 185 GLY A C 1
ATOM 1484 O O . GLY A 1 185 ? -10.562 34.031 27.219 1 79.38 185 GLY A O 1
ATOM 1485 N N . VAL A 1 186 ? -8.359 33.812 27.203 1 86.25 186 VAL A N 1
ATOM 1486 C CA . VAL A 1 186 ? -8.344 32.938 28.359 1 86.25 186 VAL A CA 1
ATOM 1487 C C . VAL A 1 186 ? -7.191 33.344 29.281 1 86.25 186 VAL A C 1
ATOM 1489 O O . VAL A 1 186 ? -6.184 33.875 28.828 1 86.25 186 VAL A O 1
ATOM 1492 N N . THR A 1 187 ? -7.359 33.062 30.547 1 88.5 187 THR A N 1
ATOM 1493 C CA . THR A 1 187 ? -6.285 33.312 31.5 1 88.5 187 THR A CA 1
ATOM 1494 C C . THR A 1 187 ? -5.133 32.344 31.297 1 88.5 187 THR A C 1
ATOM 1496 O O . THR A 1 187 ? -5.324 31.266 30.734 1 88.5 187 THR A O 1
ATOM 1499 N N . MET A 1 188 ? -4 32.719 31.75 1 89.81 188 MET A N 1
ATOM 1500 C CA . MET A 1 188 ? -2.828 31.859 31.625 1 89.81 188 MET A CA 1
ATOM 1501 C C . MET A 1 188 ? -3.037 30.547 32.344 1 89.81 188 MET A C 1
ATOM 1503 O O . MET A 1 188 ? -2.619 29.484 31.875 1 89.81 188 MET A O 1
ATOM 1507 N N . ASP A 1 189 ? -3.688 30.625 33.469 1 91.19 189 ASP A N 1
ATOM 1508 C CA . ASP A 1 189 ? -3.963 29.406 34.25 1 91.19 189 ASP A CA 1
ATOM 1509 C C . ASP A 1 189 ? -4.883 28.469 33.469 1 91.19 189 ASP A C 1
ATOM 1511 O O . ASP A 1 189 ? -4.637 27.266 33.375 1 91.19 189 ASP A O 1
ATOM 1515 N N . ASP A 1 190 ? -5.875 29.078 32.906 1 90.5 190 ASP A N 1
ATOM 1516 C CA . ASP A 1 190 ? -6.797 28.297 32.094 1 90.5 190 ASP A CA 1
ATOM 1517 C C . ASP A 1 190 ? -6.094 27.75 30.844 1 90.5 190 ASP A C 1
ATOM 1519 O O . ASP A 1 190 ? -6.348 26.609 30.438 1 90.5 190 ASP A O 1
ATOM 1523 N N . LEU A 1 191 ? -5.324 28.625 30.328 1 92.06 191 LEU A N 1
ATOM 1524 C CA . LEU A 1 191 ? -4.566 28.234 29.141 1 92.06 191 LEU A CA 1
ATOM 1525 C C . LEU A 1 191 ? -3.711 27 29.438 1 92.06 191 LEU A C 1
ATOM 1527 O O . LEU A 1 191 ? -3.744 26.031 28.688 1 92.06 191 LEU A O 1
ATOM 1531 N N . LEU A 1 192 ? -3.018 26.938 30.5 1 91.94 192 LEU A N 1
ATOM 1532 C CA . LEU A 1 192 ? -2.129 25.844 30.859 1 91.94 192 LEU A CA 1
ATOM 1533 C C . LEU A 1 192 ? -2.928 24.594 31.234 1 91.94 192 LEU A C 1
ATOM 1535 O O . LEU A 1 192 ? -2.496 23.469 30.969 1 91.94 192 LEU A O 1
ATOM 1539 N N . ALA A 1 193 ? -4.082 24.766 31.766 1 92.31 193 ALA A N 1
ATOM 1540 C CA . ALA A 1 193 ? -4.898 23.656 32.25 1 92.31 193 ALA A CA 1
ATOM 1541 C C . ALA A 1 193 ? -5.477 22.859 31.094 1 92.31 193 ALA A C 1
ATOM 1543 O O . ALA A 1 193 ? -5.762 21.672 31.234 1 92.31 193 ALA A O 1
ATOM 1544 N N . PHE A 1 194 ? -5.555 23.484 29.922 1 93.56 194 PHE A N 1
ATOM 1545 C CA . PHE A 1 194 ? -6.316 22.812 28.875 1 93.56 194 PHE A CA 1
ATOM 1546 C C . PHE A 1 194 ? -5.488 22.688 27.594 1 93.56 194 PHE A C 1
ATOM 1548 O O . PHE A 1 194 ? -6.004 22.281 26.562 1 93.56 194 PHE A O 1
ATOM 1555 N N . SER A 1 195 ? -4.199 22.984 27.688 1 94.06 195 SER A N 1
ATOM 1556 C CA . SER A 1 195 ? -3.363 22.984 26.5 1 94.06 195 SER A CA 1
ATOM 1557 C C . SER A 1 195 ? -2.66 21.641 26.297 1 94.06 195 SER A C 1
ATOM 1559 O O . SER A 1 195 ? -2.174 21.047 27.266 1 94.06 195 SER A O 1
ATOM 1561 N N . PRO A 1 196 ? -2.641 21.141 25.062 1 94.69 196 PRO A N 1
ATOM 1562 C CA . PRO A 1 196 ? -1.953 19.875 24.797 1 94.69 196 PRO A CA 1
ATOM 1563 C C . PRO A 1 196 ? -0.46 19.938 25.109 1 94.69 196 PRO A C 1
ATOM 1565 O O . PRO A 1 196 ? 0.124 18.938 25.562 1 94.69 196 PRO A O 1
ATOM 1568 N N . GLU A 1 197 ? 0.193 21.062 24.969 1 94.31 197 GLU A N 1
ATOM 1569 C CA . GLU A 1 197 ? 1.639 21.219 25.109 1 94.31 197 GLU A CA 1
ATOM 1570 C C . GLU A 1 197 ? 2.102 20.859 26.516 1 94.31 197 GLU A C 1
ATOM 1572 O O . GLU A 1 197 ? 3.275 20.562 26.734 1 94.31 197 GLU A O 1
ATOM 1577 N N . VAL A 1 198 ? 1.214 20.875 27.484 1 93.69 198 VAL A N 1
ATOM 1578 C CA . VAL A 1 198 ? 1.594 20.578 28.859 1 93.69 198 VAL A CA 1
ATOM 1579 C C . VAL A 1 198 ? 1.03 19.219 29.266 1 93.69 198 VAL A C 1
ATOM 1581 O O . VAL A 1 198 ? 1.014 18.875 30.453 1 93.69 198 VAL A O 1
ATOM 1584 N N . GLY A 1 199 ? 0.519 18.453 28.297 1 93 199 GLY A N 1
ATOM 1585 C CA . GLY A 1 199 ? -0.056 17.141 28.594 1 93 199 GLY A CA 1
ATOM 1586 C C . GLY A 1 199 ? -1.332 17.234 29.406 1 93 199 GLY A C 1
ATOM 1587 O O . GLY A 1 199 ? -1.553 16.422 30.312 1 93 199 GLY A O 1
ATOM 1588 N N . ALA A 1 200 ? -2.098 18.141 29.109 1 93.12 200 ALA A N 1
ATOM 1589 C CA . ALA A 1 200 ? -3.303 18.422 29.891 1 93.12 200 ALA A CA 1
ATOM 1590 C C . ALA A 1 200 ? -4.285 17.25 29.812 1 93.12 200 ALA A C 1
ATOM 1592 O O . ALA A 1 200 ? -4.27 16.5 28.828 1 93.12 200 ALA A O 1
ATOM 1593 N N . GLN A 1 201 ? -5.062 17.047 30.844 1 94.06 201 GLN A N 1
ATOM 1594 C CA . GLN A 1 201 ? -6.262 16.219 30.922 1 94.06 201 GLN A CA 1
ATOM 1595 C C . GLN A 1 201 ? -7.496 17.078 31.203 1 94.06 201 GLN A C 1
ATOM 1597 O O . GLN A 1 201 ? -7.602 17.703 32.25 1 94.06 201 GLN A O 1
ATOM 1602 N N . VAL A 1 202 ? -8.391 17.047 30.312 1 95.81 202 VAL A N 1
ATOM 1603 C CA . VAL A 1 202 ? -9.438 18.062 30.281 1 95.81 202 VAL A CA 1
ATOM 1604 C C . VAL A 1 202 ? -10.758 17.453 30.734 1 95.81 202 VAL A C 1
ATOM 1606 O O . VAL A 1 202 ? -11.336 16.609 30.031 1 95.81 202 VAL A O 1
ATOM 1609 N N . PRO A 1 203 ? -11.227 17.828 31.906 1 96.5 203 PRO A N 1
ATOM 1610 C CA . PRO A 1 203 ? -12.633 17.531 32.188 1 96.5 203 PRO A CA 1
ATOM 1611 C C . PRO A 1 203 ? -13.594 18.406 31.375 1 96.5 203 PRO A C 1
ATOM 1613 O O . PRO A 1 203 ? -13.383 19.609 31.266 1 96.5 203 PRO A O 1
ATOM 1616 N N . LEU A 1 204 ? -14.586 17.875 30.828 1 97.5 204 LEU A N 1
ATOM 1617 C CA . LEU A 1 204 ? -15.547 18.641 30.062 1 97.5 204 LEU A CA 1
ATOM 1618 C C . LEU A 1 204 ? -16.5 19.391 30.984 1 97.5 204 LEU A C 1
ATOM 1620 O O . LEU A 1 204 ? -16.562 19.109 32.188 1 97.5 204 LEU A O 1
ATOM 1624 N N . TYR A 1 205 ? -17.062 20.453 30.484 1 97.69 205 TYR A N 1
ATOM 1625 C CA . TYR A 1 205 ? -18.141 21.156 31.172 1 97.69 205 TYR A CA 1
ATOM 1626 C C . TYR A 1 205 ? -19.5 20.609 30.766 1 97.69 205 TYR A C 1
ATOM 1628 O O . TYR A 1 205 ? -19.844 20.609 29.578 1 97.69 205 TYR A O 1
ATOM 1636 N N . TRP A 1 206 ? -20.281 20.203 31.734 1 97.94 206 TRP A N 1
ATOM 1637 C CA . TRP A 1 206 ? -21.484 19.438 31.422 1 97.94 206 TRP A CA 1
ATOM 1638 C C . TRP A 1 206 ? -22.75 20.25 31.734 1 97.94 206 TRP A C 1
ATOM 1640 O O . TRP A 1 206 ? -22.734 21.078 32.656 1 97.94 206 TRP A O 1
ATOM 1650 N N . PHE A 1 207 ? -23.797 19.984 30.969 1 97.62 207 PHE A N 1
ATOM 1651 C CA . PHE A 1 207 ? -25.156 20.5 31.141 1 97.62 207 PHE A CA 1
ATOM 1652 C C . PHE A 1 207 ? -26.172 19.375 31.172 1 97.62 207 PHE A C 1
ATOM 1654 O O . PHE A 1 207 ? -25.984 18.344 30.5 1 97.62 207 PHE A O 1
ATOM 1661 N N . GLU A 1 208 ? -27.125 19.469 31.969 1 97.25 208 GLU A N 1
ATOM 1662 C CA . GLU A 1 208 ? -28.359 18.719 31.781 1 97.25 208 GLU A CA 1
ATOM 1663 C C . GLU A 1 208 ? -29.328 19.453 30.859 1 97.25 208 GLU A C 1
ATOM 1665 O O . GLU A 1 208 ? -29.688 20.594 31.141 1 97.25 208 GLU A O 1
ATOM 1670 N N . VAL A 1 209 ? -29.688 18.875 29.781 1 96.88 209 VAL A N 1
ATOM 1671 C CA . VAL A 1 209 ? -30.484 19.594 28.797 1 96.88 209 VAL A CA 1
ATOM 1672 C C . VAL A 1 209 ? -31.734 18.781 28.453 1 96.88 209 VAL A C 1
ATOM 1674 O O . VAL A 1 209 ? -31.719 17.547 28.516 1 96.88 209 VAL A O 1
ATOM 1677 N N . ASP A 1 210 ? -32.781 19.453 28.109 1 96.44 210 ASP A N 1
ATOM 1678 C CA . ASP A 1 210 ? -33.969 18.797 27.547 1 96.44 210 ASP A CA 1
ATOM 1679 C C . ASP A 1 210 ? -33.656 18.094 26.234 1 96.44 210 ASP A C 1
ATOM 1681 O O . ASP A 1 210 ? -33.062 18.719 25.328 1 96.44 210 ASP A O 1
ATOM 1685 N N . THR A 1 211 ? -34.062 16.875 26.109 1 94.56 211 THR A N 1
ATOM 1686 C CA . THR A 1 211 ? -33.719 16.062 24.938 1 94.56 211 THR A CA 1
ATOM 1687 C C . THR A 1 211 ? -34.281 16.688 23.656 1 94.56 211 THR A C 1
ATOM 1689 O O . THR A 1 211 ? -33.75 16.484 22.578 1 94.56 211 THR A O 1
ATOM 1692 N N . SER A 1 212 ? -35.312 17.469 23.797 1 94.12 212 SER A N 1
ATOM 1693 C CA . SER A 1 212 ? -35.938 18.094 22.641 1 94.12 212 SER A CA 1
ATOM 1694 C C . SER A 1 212 ? -35.062 19.156 22.016 1 94.12 212 SER A C 1
ATOM 1696 O O . SER A 1 212 ? -35.25 19.562 20.875 1 94.12 212 SER A O 1
ATOM 1698 N N . LEU A 1 213 ? -34.062 19.641 22.734 1 95.12 213 LEU A N 1
ATOM 1699 C CA . LEU A 1 213 ? -33.156 20.656 22.234 1 95.12 213 LEU A CA 1
ATOM 1700 C C . LEU A 1 213 ? -32.062 20.031 21.406 1 95.12 213 LEU A C 1
ATOM 1702 O O . LEU A 1 213 ? -31.359 20.734 20.672 1 95.12 213 LEU A O 1
ATOM 1706 N N . LEU A 1 214 ? -31.828 18.75 21.625 1 94.19 214 LEU A N 1
ATOM 1707 C CA . LEU A 1 214 ? -30.688 18.062 21 1 94.19 214 LEU A CA 1
ATOM 1708 C C . LEU A 1 214 ? -30.906 17.906 19.5 1 94.19 214 LEU A C 1
ATOM 1710 O O . LEU A 1 214 ? -31.938 17.406 19.062 1 94.19 214 LEU A O 1
ATOM 1714 N N . ASP A 1 215 ? -29.984 18.422 18.734 1 92.06 215 ASP A N 1
ATOM 1715 C CA . ASP A 1 215 ? -29.953 18.25 17.297 1 92.06 215 ASP A CA 1
ATOM 1716 C C . ASP A 1 215 ? -28.797 17.328 16.875 1 92.06 215 ASP A C 1
ATOM 1718 O O . ASP A 1 215 ? -27.641 17.641 17.125 1 92.06 215 ASP A O 1
ATOM 1722 N N . VAL A 1 216 ? -29.125 16.219 16.25 1 90 216 VAL A N 1
ATOM 1723 C CA . VAL A 1 216 ? -28.156 15.211 15.867 1 90 216 VAL A CA 1
ATOM 1724 C C . VAL A 1 216 ? -28.062 15.125 14.344 1 90 216 VAL A C 1
ATOM 1726 O O . VAL A 1 216 ? -29.094 14.938 13.6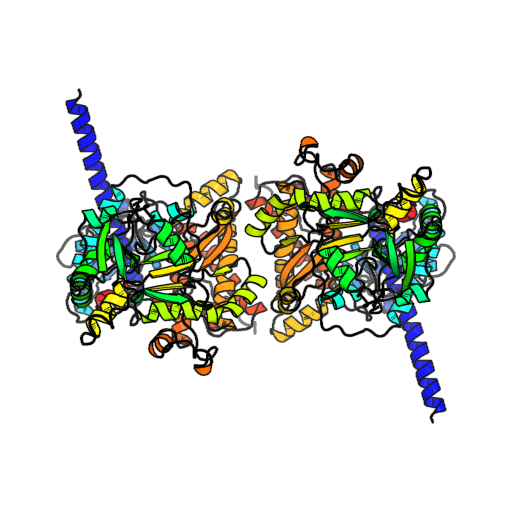72 1 90 216 VAL A O 1
ATOM 1729 N N . LEU A 1 217 ? -26.906 15.32 13.828 1 85.62 217 LEU A N 1
ATOM 1730 C CA . LEU A 1 217 ? -26.641 15.141 12.406 1 85.62 217 LEU A CA 1
ATOM 1731 C C . LEU A 1 217 ? -25.859 13.852 12.164 1 85.62 217 LEU A C 1
ATOM 1733 O O . LEU A 1 217 ? -24.891 13.562 12.867 1 85.62 217 LEU A O 1
ATOM 1737 N N . SER A 1 218 ? -26.344 13.016 11.227 1 85.75 218 SER A N 1
ATOM 1738 C CA . SER A 1 218 ? -25.688 11.766 10.875 1 85.75 218 SER A CA 1
ATOM 1739 C C . SER A 1 218 ? -25.625 11.586 9.359 1 85.75 218 SER A C 1
ATOM 1741 O O . SER A 1 218 ? -26.562 11.969 8.641 1 85.75 218 SER A O 1
ATOM 1743 N N . SER A 1 219 ? -24.562 11.023 8.898 1 77.88 219 SER A N 1
ATOM 1744 C CA . SER A 1 219 ? -24.359 10.82 7.469 1 77.88 219 SER A CA 1
ATOM 1745 C C . SER A 1 219 ? -25.234 9.688 6.945 1 77.88 219 SER A C 1
ATOM 1747 O O . SER A 1 219 ? -25.609 9.672 5.766 1 77.88 219 SER A O 1
ATOM 1749 N N . ASP A 1 220 ? -25.5 8.672 7.773 1 74.81 220 ASP A N 1
ATOM 1750 C CA . ASP A 1 220 ? -26.25 7.512 7.301 1 74.81 220 ASP A CA 1
ATOM 1751 C C . ASP A 1 220 ? -27.609 7.422 7.98 1 74.81 220 ASP A C 1
ATOM 1753 O O . ASP A 1 220 ? -28.297 6.41 7.863 1 74.81 220 ASP A O 1
ATOM 1757 N N . GLY A 1 221 ? -28.062 8.547 8.594 1 69.94 221 GLY A N 1
ATOM 1758 C CA . GLY A 1 221 ? -29.375 8.57 9.219 1 69.94 221 GLY A CA 1
ATOM 1759 C C . GLY A 1 221 ? -29.484 7.652 10.414 1 69.94 221 GLY A C 1
ATOM 1760 O O . GLY A 1 221 ? -30.531 7.582 11.055 1 69.94 221 GLY A O 1
ATOM 1761 N N . GLU A 1 222 ? -28.438 6.941 10.648 1 65.5 222 GLU A N 1
ATOM 1762 C CA . GLU A 1 222 ? -28.469 5.992 11.758 1 65.5 222 GLU A CA 1
ATOM 1763 C C . GLU A 1 222 ? -28.172 6.684 13.086 1 65.5 222 GLU A C 1
ATOM 1765 O O . GLU A 1 222 ? -27.844 7.867 13.117 1 65.5 222 GLU A O 1
ATOM 1770 N N . ALA A 1 223 ? -28.422 5.875 14.078 1 72.69 223 ALA A N 1
ATOM 1771 C CA . ALA A 1 223 ? -28.109 6.316 15.438 1 72.69 223 ALA A CA 1
ATOM 1772 C C . ALA A 1 223 ? -26.656 6.777 15.547 1 72.69 223 ALA A C 1
ATOM 1774 O O . ALA A 1 223 ? -25.781 6.277 14.836 1 72.69 223 ALA A O 1
ATOM 1775 N N . ASN A 1 224 ? -26.484 7.93 16.297 1 83.69 224 ASN A N 1
ATOM 1776 C CA . ASN A 1 224 ? -25.172 8.516 16.547 1 83.69 224 ASN A CA 1
ATOM 1777 C C . ASN A 1 224 ? -24.453 7.812 17.688 1 83.69 224 ASN A C 1
ATOM 1779 O O . ASN A 1 224 ? -24.578 8.211 18.844 1 83.69 224 ASN A O 1
ATOM 1783 N N . PRO A 1 225 ? -23.734 6.738 17.359 1 84.62 225 PRO A N 1
ATOM 1784 C CA . PRO A 1 225 ? -23.016 6.039 18.422 1 84.62 225 PRO A CA 1
ATOM 1785 C C . PRO A 1 225 ? -22 6.926 19.141 1 84.62 225 PRO A C 1
ATOM 1787 O O . PRO A 1 225 ? -21.656 6.68 20.297 1 84.62 225 PRO A O 1
ATOM 1790 N N . ALA A 1 226 ? -21.547 7.977 18.531 1 86.31 226 ALA A N 1
ATOM 1791 C CA . ALA A 1 226 ? -20.516 8.844 19.094 1 86.31 226 ALA A CA 1
ATOM 1792 C C . ALA A 1 226 ? -21.062 9.609 20.297 1 86.31 226 ALA A C 1
ATOM 1794 O O . ALA A 1 226 ? -20.375 9.75 21.312 1 86.31 226 ALA A O 1
ATOM 1795 N N . GLN A 1 227 ? -22.266 10.062 20.141 1 87.75 227 GLN A N 1
ATOM 1796 C CA . GLN A 1 227 ? -22.891 10.773 21.25 1 87.75 227 GLN A CA 1
ATOM 1797 C C . GLN A 1 227 ? -23.062 9.867 22.469 1 87.75 227 GLN A C 1
ATOM 1799 O O . GLN A 1 227 ? -22.844 10.297 23.594 1 87.75 227 GLN A O 1
ATOM 1804 N N . ARG A 1 228 ? -23.422 8.656 22.203 1 87.75 228 ARG A N 1
ATOM 1805 C CA . ARG A 1 228 ? -23.594 7.688 23.281 1 87.75 228 ARG A CA 1
ATOM 1806 C C . ARG A 1 228 ? -22.266 7.41 23.969 1 87.75 228 ARG A C 1
ATOM 1808 O O . ARG A 1 228 ? -22.219 7.324 25.203 1 87.75 228 ARG A O 1
ATOM 1815 N N . MET A 1 229 ? -21.266 7.328 23.234 1 88.38 229 MET A N 1
ATOM 1816 C CA . MET A 1 229 ? -19.953 7.062 23.812 1 88.38 229 MET A CA 1
ATOM 1817 C C . MET A 1 229 ? -19.453 8.25 24.625 1 88.38 229 MET A C 1
ATOM 1819 O O . MET A 1 229 ? -18.844 8.078 25.688 1 88.38 229 MET A O 1
ATOM 1823 N N . LEU A 1 230 ? -19.719 9.438 24.109 1 90.19 230 LEU A N 1
ATOM 1824 C CA . LEU A 1 230 ? -19.328 10.641 24.828 1 90.19 230 LEU A CA 1
ATOM 1825 C C . LEU A 1 230 ? -20.078 10.742 26.156 1 90.19 230 LEU A C 1
ATOM 1827 O O . LEU A 1 230 ? -19.5 11.141 27.172 1 90.19 230 LEU A O 1
ATOM 1831 N N . GLN A 1 231 ? -21.312 10.281 26.172 1 90.62 231 GLN A N 1
ATOM 1832 C CA . GLN A 1 231 ? -22.141 10.312 27.375 1 90.62 231 GLN A CA 1
ATOM 1833 C C . GLN A 1 231 ? -21.609 9.352 28.422 1 90.62 231 GLN A C 1
ATOM 1835 O O . GLN A 1 231 ? -21.797 9.57 29.625 1 90.62 231 GLN A O 1
ATOM 1840 N N . GLN A 1 232 ? -20.969 8.336 27.969 1 91.12 232 GLN A N 1
ATOM 1841 C CA . GLN A 1 232 ? -20.406 7.375 28.906 1 91.12 232 GLN A CA 1
ATOM 1842 C C . GLN A 1 232 ? -19.281 8 29.734 1 91.12 232 GLN A C 1
ATOM 1844 O O . GLN A 1 232 ? -18.922 7.492 30.797 1 91.12 232 GLN A O 1
ATOM 1849 N N . LEU A 1 233 ? -18.75 9.125 29.234 1 93.19 233 LEU A N 1
ATOM 1850 C CA . LEU A 1 233 ? -17.672 9.812 29.953 1 93.19 233 LEU A CA 1
ATOM 1851 C C . LEU A 1 233 ? -18.234 10.82 30.938 1 93.19 233 LEU A C 1
ATOM 1853 O O . LEU A 1 233 ? -17.469 11.453 31.688 1 93.19 233 LEU A O 1
ATOM 1857 N N . ALA A 1 234 ? -19.547 10.953 30.984 1 94.19 234 ALA A N 1
ATOM 1858 C CA . ALA A 1 234 ? -20.219 11.945 31.828 1 94.19 234 ALA A CA 1
ATOM 1859 C C . ALA A 1 234 ? -20.062 11.594 33.312 1 94.19 234 ALA A C 1
ATOM 1861 O O . ALA A 1 234 ? -19.828 10.43 33.656 1 94.19 234 ALA A O 1
ATOM 1862 N N . PRO A 1 235 ? -20.141 12.633 34.156 1 93.5 235 PRO A N 1
ATOM 1863 C CA . PRO A 1 235 ? -20.156 12.336 35.594 1 93.5 235 PRO A CA 1
ATOM 1864 C C . PRO A 1 235 ? -21.406 11.562 36 1 93.5 235 PRO A C 1
ATOM 1866 O O . PRO A 1 235 ? -22.422 11.594 35.312 1 93.5 235 PRO A O 1
ATOM 1869 N N . GLN A 1 236 ? -21.188 10.875 37.156 1 89.75 236 GLN A N 1
ATOM 1870 C CA . GLN A 1 236 ? -22.359 10.219 37.719 1 89.75 236 GLN A CA 1
ATOM 1871 C C . GLN A 1 236 ? -23.422 11.242 38.125 1 89.75 236 GLN A C 1
ATOM 1873 O O . GLN A 1 236 ? -23.188 12.094 38.969 1 89.75 236 GLN A O 1
ATOM 1878 N N . HIS A 1 237 ? -24.422 11.281 37.312 1 87.44 237 HIS A N 1
ATOM 1879 C CA . HIS A 1 237 ? -25.516 12.219 37.5 1 87.44 237 HIS A CA 1
ATOM 1880 C C . HIS A 1 237 ? -26.844 11.602 37.094 1 87.44 237 HIS A C 1
ATOM 1882 O O . HIS A 1 237 ? -26.969 11.031 36 1 87.44 237 HIS A O 1
ATOM 1888 N N . THR A 1 238 ? -27.812 11.562 37.969 1 84.19 238 THR A N 1
ATOM 1889 C CA . THR A 1 238 ? -29.156 11.102 37.656 1 84.19 238 THR A CA 1
ATOM 1890 C C . THR A 1 238 ? -29.922 12.188 36.906 1 84.19 238 THR A C 1
ATOM 1892 O O . THR A 1 238 ? -30.203 13.25 37.469 1 84.19 238 THR A O 1
ATOM 1895 N N . THR A 1 239 ? -30.109 11.93 35.656 1 86 239 THR A N 1
ATOM 1896 C CA . THR A 1 239 ? -30.812 12.914 34.844 1 86 239 THR A CA 1
ATOM 1897 C C . THR A 1 239 ? -32.312 12.82 35.062 1 86 239 THR A C 1
ATOM 1899 O O . THR A 1 239 ? -32.844 11.734 35.281 1 86 239 THR A O 1
ATOM 1902 N N . SER A 1 240 ? -32.969 13.93 35.062 1 86.94 240 SER A N 1
ATOM 1903 C CA . SER A 1 240 ? -34.438 13.992 35.125 1 86.94 240 SER A CA 1
ATOM 1904 C C . SER A 1 240 ? -35.062 13.391 33.875 1 86.94 240 SER A C 1
ATOM 1906 O O . SER A 1 240 ? -34.406 13.227 32.844 1 86.94 240 SER A O 1
ATOM 1908 N N . TYR A 1 241 ? -36.312 13.07 33.969 1 89.25 241 TYR A N 1
ATOM 1909 C CA . TYR A 1 241 ? -37.031 12.516 32.812 1 89.25 241 TYR A CA 1
ATOM 1910 C C . TYR A 1 241 ? -37 13.477 31.641 1 89.25 241 TYR A C 1
ATOM 1912 O O . TYR A 1 241 ? -37.25 14.68 31.797 1 89.25 241 TYR A O 1
ATOM 1920 N N . GLY A 1 242 ? -36.688 12.977 30.516 1 92.69 242 GLY A N 1
ATOM 1921 C CA . GLY A 1 242 ? -36.688 13.766 29.297 1 92.69 242 GLY A CA 1
ATOM 1922 C C . GLY A 1 242 ? -35.438 14.602 29.109 1 92.69 242 GLY A C 1
ATOM 1923 O O . GLY A 1 242 ? -35.344 15.445 28.219 1 92.69 242 GLY A O 1
ATOM 1924 N N . LYS A 1 243 ? -34.5 14.391 29.938 1 94.94 243 LYS A N 1
ATOM 1925 C CA . LYS A 1 243 ? -33.25 15.172 29.875 1 94.94 243 LYS A CA 1
ATOM 1926 C C . LYS A 1 243 ? -32.062 14.273 29.594 1 94.94 243 LYS A C 1
ATOM 1928 O O . LYS A 1 243 ? -32.125 13.055 29.766 1 94.94 243 LYS A O 1
ATOM 1933 N N . THR A 1 244 ? -31.016 14.812 29.047 1 94.56 244 THR A N 1
ATOM 1934 C CA . THR A 1 244 ? -29.766 14.125 28.781 1 94.56 244 THR A CA 1
ATOM 1935 C C . THR A 1 244 ? -28.578 15.016 29.156 1 94.56 244 THR A C 1
ATOM 1937 O O . THR A 1 244 ? -28.734 16.219 29.375 1 94.56 244 THR A O 1
ATOM 1940 N N . LEU A 1 245 ? -27.484 14.406 29.359 1 96.06 245 LEU A N 1
ATOM 1941 C CA . LEU A 1 245 ? -26.266 15.164 29.625 1 96.06 245 LEU A CA 1
ATOM 1942 C C . LEU A 1 245 ? -25.578 15.555 28.312 1 96.06 245 LEU A C 1
ATOM 1944 O O . LEU A 1 245 ? -25.547 14.766 27.375 1 96.06 245 LEU A O 1
ATOM 1948 N N . TYR A 1 246 ? -25.172 16.797 28.219 1 96.81 246 TYR A N 1
ATOM 1949 C CA . TYR A 1 246 ? -24.5 17.328 27.047 1 96.81 246 TYR A CA 1
ATOM 1950 C C . TYR A 1 246 ? -23.328 18.219 27.438 1 96.81 246 TYR A C 1
ATOM 1952 O O . TYR A 1 246 ? -23.453 19.062 28.344 1 96.81 246 TYR A O 1
ATOM 1960 N N . PRO A 1 247 ? -22.188 17.984 26.859 1 97.69 247 PRO A N 1
ATOM 1961 C CA . PRO A 1 247 ? -21 18.703 27.312 1 97.69 247 PRO A CA 1
ATOM 1962 C C . PRO A 1 247 ? -20.562 19.812 26.359 1 97.69 247 PRO A C 1
ATOM 1964 O O . PRO A 1 247 ? -21.109 19.922 25.25 1 97.69 247 PRO A O 1
ATOM 1967 N N . CYS A 1 248 ? -19.703 20.625 26.719 1 97.12 248 CYS A N 1
ATOM 1968 C CA . CYS A 1 248 ? -18.906 21.516 25.906 1 97.12 248 CYS A CA 1
ATOM 1969 C C . CYS A 1 248 ? -17.469 21.594 26.422 1 97.12 248 CYS A C 1
ATOM 1971 O O . CYS A 1 248 ? -17.156 21.047 27.484 1 97.12 248 CYS A O 1
ATOM 1973 N N . HIS A 1 249 ? -16.562 22.125 25.609 1 96.31 249 HIS A N 1
ATOM 1974 C CA . HIS A 1 249 ? -15.227 22.422 26.094 1 96.31 249 HIS A CA 1
ATOM 1975 C C . HIS A 1 249 ? -15.258 23.438 27.219 1 96.31 249 HIS A C 1
ATOM 1977 O O . HIS A 1 249 ? -16.016 24.391 27.188 1 96.31 249 HIS A O 1
ATOM 1983 N N . PRO A 1 250 ? -14.43 23.312 28.234 1 95.62 250 PRO A N 1
ATOM 1984 C CA . PRO A 1 250 ? -14.445 24.234 29.375 1 95.62 250 PRO A CA 1
ATOM 1985 C C . PRO A 1 250 ? -14.227 25.688 28.953 1 95.62 250 PRO A C 1
ATOM 1987 O O . PRO A 1 250 ? -14.852 26.594 29.5 1 95.62 250 PRO A O 1
ATOM 1990 N N . TRP A 1 251 ? -13.375 25.938 27.938 1 93.62 251 TRP A N 1
ATOM 1991 C CA . TRP A 1 251 ? -13.094 27.281 27.469 1 93.62 251 TRP A CA 1
ATOM 1992 C C . TRP A 1 251 ? -14.352 27.906 26.859 1 93.62 251 TRP A C 1
ATOM 1994 O O . TRP A 1 251 ? -14.438 29.141 26.75 1 93.62 251 TRP A O 1
ATOM 2004 N N . GLU A 1 252 ? -15.305 27.094 26.438 1 94.31 252 GLU A N 1
ATOM 2005 C CA . GLU A 1 252 ? -16.484 27.609 25.766 1 94.31 252 GLU A CA 1
ATOM 2006 C C . GLU A 1 252 ? -17.625 27.875 26.75 1 94.31 252 GLU A C 1
ATOM 2008 O O . GLU A 1 252 ? -18.609 28.531 26.406 1 94.31 252 GLU A O 1
ATOM 2013 N N . SER A 1 253 ? -17.5 27.422 27.938 1 94.12 253 SER A N 1
ATOM 2014 C CA . SER A 1 253 ? -18.578 27.5 28.938 1 94.12 253 SER A CA 1
ATOM 2015 C C . SER A 1 253 ? -18.969 28.938 29.219 1 94.12 253 SER A C 1
ATOM 2017 O O . SER A 1 253 ? -20.156 29.266 29.328 1 94.12 253 SER A O 1
ATOM 2019 N N . TYR A 1 254 ? -18 29.828 29.219 1 90.62 254 TYR A N 1
ATOM 2020 C CA . TYR A 1 254 ? -18.297 31.219 29.516 1 90.62 254 TYR A CA 1
ATOM 2021 C C . TYR A 1 254 ? -19.141 31.844 28.406 1 90.62 254 TYR A C 1
ATOM 2023 O O . TYR A 1 254 ? -20.094 32.562 28.672 1 90.62 254 TYR A O 1
ATOM 2031 N N . THR A 1 255 ? -18.703 31.562 27.203 1 92 255 THR A N 1
ATOM 2032 C CA . THR A 1 255 ? -19.438 32.062 26.062 1 92 255 THR A CA 1
ATOM 2033 C C . THR A 1 255 ? -20.875 31.531 26.062 1 92 255 THR A C 1
ATOM 2035 O O . THR A 1 255 ? -21.812 32.281 25.828 1 92 255 THR A O 1
ATOM 2038 N N . ILE A 1 256 ? -21.031 30.328 26.359 1 95.69 256 ILE A N 1
ATOM 2039 C CA . ILE A 1 256 ? -22.328 29.672 26.359 1 95.69 256 ILE A CA 1
ATOM 2040 C C . ILE A 1 256 ? -23.203 30.266 27.453 1 95.69 256 ILE A C 1
ATOM 2042 O O . ILE A 1 256 ? -24.359 30.641 27.203 1 95.69 256 ILE A O 1
ATOM 2046 N N . LEU A 1 257 ? -22.688 30.453 28.641 1 96.38 257 LEU A N 1
ATOM 2047 C CA . LEU A 1 257 ? -23.453 30.891 29.797 1 96.38 257 LEU A CA 1
ATOM 2048 C C . LEU A 1 257 ? -23.781 32.375 29.688 1 96.38 257 LEU A C 1
ATOM 2050 O O . LEU A 1 257 ? -24.703 32.875 30.344 1 96.38 257 LEU A O 1
ATOM 2054 N N . SER A 1 258 ? -23.031 33.094 28.844 1 94.81 258 SER A N 1
ATOM 2055 C CA . SER A 1 258 ? -23.281 34.531 28.641 1 94.81 258 SER A CA 1
ATOM 2056 C C . SER A 1 258 ? -24.297 34.75 27.531 1 94.81 258 SER A C 1
ATOM 2058 O O . SER A 1 258 ? -24.828 35.844 27.375 1 94.81 258 SER A O 1
ATOM 2060 N N . ASN A 1 259 ? -24.609 33.781 26.781 1 94.94 259 ASN A N 1
ATOM 2061 C CA . ASN A 1 259 ? -25.562 33.875 25.672 1 94.94 259 ASN A CA 1
ATOM 2062 C C . ASN A 1 259 ? -26.984 34.062 26.172 1 94.94 259 ASN A C 1
ATOM 2064 O O . ASN A 1 259 ? -27.484 33.25 26.953 1 94.94 259 ASN A O 1
ATOM 2068 N N . PRO A 1 260 ? -27.656 35.031 25.656 1 95 260 PRO A N 1
ATOM 2069 C CA . PRO A 1 260 ? -29 35.344 26.141 1 95 260 PRO A CA 1
ATOM 2070 C C . PRO A 1 260 ? -29.984 34.188 25.938 1 95 260 PRO A C 1
ATOM 2072 O O . PRO A 1 260 ? -30.828 33.938 26.797 1 95 260 PRO A O 1
ATOM 2075 N N . SER A 1 261 ? -29.922 33.562 24.859 1 95.25 261 SER A N 1
ATOM 2076 C CA . SER A 1 261 ? -30.812 32.438 24.594 1 95.25 261 SER A CA 1
ATOM 2077 C C . SER A 1 261 ? -30.578 31.312 25.578 1 95.25 261 SER A C 1
ATOM 2079 O O . SER A 1 261 ? -31.531 30.641 26.016 1 95.25 261 SER A O 1
ATOM 2081 N N . VAL A 1 262 ? -29.359 31.078 25.953 1 96.75 262 VAL A N 1
ATOM 2082 C CA . VAL A 1 262 ? -29.016 30.031 26.922 1 96.75 262 VAL A CA 1
ATOM 2083 C C . VAL A 1 262 ? -29.531 30.422 28.312 1 96.75 262 VAL A C 1
ATOM 2085 O O . VAL A 1 262 ? -30.062 29.578 29.031 1 96.75 262 VAL A O 1
ATOM 2088 N N . LYS A 1 263 ? -29.375 31.672 28.672 1 95.81 263 LYS A N 1
ATOM 2089 C CA . LYS A 1 263 ? -29.875 32.156 29.938 1 95.81 263 LYS A CA 1
ATOM 2090 C C . LYS A 1 263 ? -31.391 31.938 30.062 1 95.81 263 LYS A C 1
ATOM 2092 O O . LYS A 1 263 ? -31.875 31.516 31.109 1 95.81 263 LYS A O 1
ATOM 2097 N N . ARG A 1 264 ? -32.031 32.219 28.984 1 95.31 264 ARG A N 1
ATOM 2098 C CA . ARG A 1 264 ? -33.469 32 28.969 1 95.31 264 ARG A CA 1
ATOM 2099 C C . ARG A 1 264 ? -33.812 30.531 29.141 1 95.31 264 ARG A C 1
ATOM 2101 O O . ARG A 1 264 ? -34.75 30.188 29.859 1 95.31 264 ARG A O 1
ATOM 2108 N N . ALA A 1 265 ? -33.094 29.703 28.438 1 96.06 265 ALA A N 1
ATOM 2109 C CA . ALA A 1 265 ? -33.312 28.266 28.547 1 96.06 265 ALA A CA 1
ATOM 2110 C C . ALA A 1 265 ? -33.062 27.781 29.984 1 96.06 265 ALA A C 1
ATOM 2112 O O . ALA A 1 265 ? -33.75 26.875 30.453 1 96.06 265 ALA A O 1
ATOM 2113 N N . ILE A 1 266 ? -32.094 28.328 30.672 1 96.75 266 ILE A N 1
ATOM 2114 C CA . ILE A 1 266 ? -31.781 28 32.062 1 96.75 266 ILE A CA 1
ATOM 2115 C C . ILE A 1 266 ? -32.938 28.453 32.969 1 96.75 266 ILE A C 1
ATOM 2117 O O . ILE A 1 266 ? -33.344 27.703 33.844 1 96.75 266 ILE A O 1
ATOM 2121 N N . GLU A 1 267 ? -33.438 29.625 32.719 1 95.69 267 GLU A N 1
ATOM 2122 C CA . GLU A 1 267 ? -34.562 30.156 33.469 1 95.69 267 GLU A CA 1
ATOM 2123 C C . GLU A 1 267 ? -35.812 29.266 33.344 1 95.69 267 GLU A C 1
ATOM 2125 O O . GLU A 1 267 ? -36.562 29.078 34.281 1 95.69 267 GLU A O 1
ATOM 2130 N N . GLN A 1 268 ? -35.906 28.75 32.188 1 95.25 268 GLN A N 1
ATOM 2131 C CA . GLN A 1 268 ? -37.062 27.906 31.891 1 95.25 268 GLN A CA 1
ATOM 2132 C C . GLN A 1 268 ? -36.844 26.469 32.344 1 95.25 268 GLN A C 1
ATOM 2134 O O . GLN A 1 268 ? -37.719 25.625 32.156 1 95.25 268 GLN A O 1
ATOM 2139 N N . GLY A 1 269 ? -35.656 26.125 32.812 1 94.75 269 GLY A N 1
ATOM 2140 C CA . GLY A 1 269 ? -35.344 24.797 33.312 1 94.75 269 GLY A CA 1
ATOM 2141 C C . GLY A 1 269 ? -35 23.797 32.219 1 94.75 269 GLY A C 1
ATOM 2142 O O . GLY A 1 269 ? -34.938 22.594 32.469 1 94.75 269 GLY A O 1
ATOM 2143 N N . LYS A 1 270 ? -34.844 24.266 31.016 1 96.19 270 LYS A N 1
ATOM 2144 C CA . LYS A 1 270 ? -34.531 23.391 29.875 1 96.19 270 LYS A CA 1
ATOM 2145 C C . LYS A 1 270 ? -33.031 23.047 29.828 1 96.19 270 LYS A C 1
ATOM 2147 O O . LYS A 1 270 ? -32.656 22.016 29.266 1 96.19 270 LYS A O 1
ATOM 2152 N N . ILE A 1 271 ? -32.25 23.906 30.344 1 97.19 271 ILE A N 1
ATOM 2153 C CA . ILE A 1 271 ? -30.812 23.672 30.484 1 97.19 271 ILE A CA 1
ATOM 2154 C C . ILE A 1 271 ? -30.391 23.922 31.922 1 97.19 271 ILE A C 1
ATOM 2156 O O . ILE A 1 271 ? -30.844 24.875 32.562 1 97.19 271 ILE A O 1
ATOM 2160 N N . THR A 1 272 ? -29.641 23.078 32.562 1 97.5 272 THR A N 1
ATOM 2161 C CA . THR A 1 272 ? -29.047 23.25 33.875 1 97.5 272 THR A CA 1
ATOM 2162 C C . THR A 1 272 ? -27.531 23.031 33.812 1 97.5 272 THR A C 1
ATOM 2164 O O . THR A 1 272 ? -27.078 21.922 33.562 1 97.5 272 THR A O 1
ATOM 2167 N N . PRO A 1 273 ? -26.719 24.094 34.031 1 97.69 273 PRO A N 1
ATOM 2168 C CA . PRO A 1 273 ? -25.281 23.891 34.125 1 97.69 273 PRO A CA 1
ATOM 2169 C C . PRO A 1 273 ? -24.859 23.016 35.281 1 97.69 273 PRO A C 1
ATOM 2171 O O . PRO A 1 273 ? -25.328 23.203 36.406 1 97.69 273 PRO A O 1
ATOM 2174 N N . LEU A 1 274 ? -24.047 22.031 35 1 96.62 274 LEU A N 1
ATOM 2175 C CA . LEU A 1 274 ? -23.609 21.109 36.031 1 96.62 274 LEU A CA 1
ATOM 2176 C C . LEU A 1 274 ? -22.141 21.359 36.438 1 96.62 274 LEU A C 1
ATOM 2178 O O . LEU A 1 274 ? -21.703 20.938 37.5 1 96.62 274 LEU A O 1
ATOM 2182 N N . GLY A 1 275 ? -21.375 22.031 35.562 1 96.5 275 GLY A N 1
ATOM 2183 C CA . GLY A 1 275 ? -19.969 22.328 35.812 1 96.5 275 GLY A CA 1
ATOM 2184 C C . GLY A 1 275 ? -19.016 21.281 35.25 1 96.5 275 GLY A C 1
ATOM 2185 O O . GLY A 1 275 ? -19.391 20.516 34.375 1 96.5 275 GLY A O 1
ATOM 2186 N N . LEU A 1 276 ? -17.734 21.375 35.688 1 96.19 276 LEU A N 1
ATOM 2187 C CA . LEU A 1 276 ? -16.688 20.453 35.219 1 96.19 276 LEU A CA 1
ATOM 2188 C C . LEU A 1 276 ? -16.859 19.078 35.875 1 96.19 276 LEU A C 1
ATOM 2190 O O . LEU A 1 276 ? -17.219 18.969 37.031 1 96.19 276 LEU A O 1
ATOM 2194 N N . GLY A 1 277 ? -16.703 18.016 35.062 1 95.94 277 GLY A N 1
ATOM 2195 C CA . GLY A 1 277 ? -16.797 16.672 35.625 1 95.94 277 GLY A CA 1
ATOM 2196 C C . GLY A 1 277 ? -16.609 15.578 34.594 1 95.94 277 GLY A C 1
ATOM 2197 O O . GLY A 1 277 ? -16.266 15.852 33.438 1 95.94 277 GLY A O 1
ATOM 2198 N N . GLY A 1 278 ? -16.75 14.281 35.156 1 95.56 278 GLY A N 1
ATOM 2199 C CA . GLY A 1 278 ? -16.641 13.117 34.281 1 95.56 278 GLY A CA 1
ATOM 2200 C C . GLY A 1 278 ? -15.195 12.688 34.062 1 95.56 278 GLY A C 1
ATOM 2201 O O . GLY A 1 278 ? -14.289 13.148 34.75 1 95.56 278 GLY A O 1
ATOM 2202 N N . GLU A 1 279 ? -15.078 11.742 33.125 1 96.5 279 GLU A N 1
ATOM 2203 C CA . GLU A 1 279 ? -13.742 11.273 32.75 1 96.5 279 GLU A CA 1
ATOM 2204 C C . GLU A 1 279 ? -13 12.328 31.953 1 96.5 279 GLU A C 1
ATOM 2206 O O . GLU A 1 279 ? -13.594 13.008 31.109 1 96.5 279 GLU A O 1
ATOM 2211 N N . LYS A 1 280 ? -11.781 12.477 32.219 1 96.81 280 LYS A N 1
ATOM 2212 C CA . LYS A 1 280 ? -10.984 13.492 31.531 1 96.81 280 LYS A CA 1
ATOM 2213 C C . LYS A 1 280 ? -10.586 13.039 30.125 1 96.81 280 LYS A C 1
ATOM 2215 O O . LYS A 1 280 ? -10.352 11.844 29.906 1 96.81 280 LYS A O 1
ATOM 2220 N N . MET A 1 281 ? -10.531 13.922 29.234 1 96.94 281 MET A N 1
ATOM 2221 C CA . MET A 1 281 ? -10.094 13.688 27.859 1 96.94 281 MET A CA 1
ATOM 2222 C C . MET A 1 281 ? -8.75 14.367 27.594 1 96.94 281 MET A C 1
ATOM 2224 O O . MET A 1 281 ? -8.281 15.164 28.406 1 96.94 281 MET A O 1
ATOM 2228 N N . GLN A 1 282 ? -8.133 13.961 26.547 1 96.19 282 GLN A N 1
ATOM 2229 C CA . GLN A 1 282 ? -6.824 14.5 26.203 1 96.19 282 GLN A CA 1
ATOM 2230 C C . GLN A 1 282 ? -6.906 15.383 24.953 1 96.19 282 GLN A C 1
ATOM 2232 O O . GLN A 1 282 ? -7.32 14.922 23.891 1 96.19 282 GLN A O 1
ATOM 2237 N N . PRO A 1 283 ? -6.52 16.641 25.109 1 96.31 283 PRO A N 1
ATOM 2238 C CA . PRO A 1 283 ? -6.57 17.531 23.938 1 96.31 283 PRO A CA 1
ATOM 2239 C C . PRO A 1 283 ? -5.504 17.188 22.891 1 96.31 283 PRO A C 1
ATOM 2241 O O . PRO A 1 283 ? -4.375 16.844 23.25 1 96.31 283 PRO A O 1
ATOM 2244 N N . THR A 1 284 ? -5.895 17.219 21.625 1 96.44 284 THR A N 1
ATOM 2245 C CA . THR A 1 284 ? -4.945 17.109 20.531 1 96.44 284 THR A CA 1
ATOM 2246 C C . THR A 1 284 ? -4.355 18.484 20.203 1 96.44 284 THR A C 1
ATOM 2248 O O . THR A 1 284 ? -4.594 19.453 20.922 1 96.44 284 THR A O 1
ATOM 2251 N N . SER A 1 285 ? -3.625 18.594 19.141 1 93.62 285 SER A N 1
ATOM 2252 C CA . SER A 1 285 ? -2.842 19.781 18.828 1 93.62 285 SER A CA 1
ATOM 2253 C C . SER A 1 285 ? -3.744 20.984 18.562 1 93.62 285 SER A C 1
ATOM 2255 O O . SER A 1 285 ? -3.328 22.125 18.719 1 93.62 285 SER A O 1
ATOM 2257 N N . SER A 1 286 ? -5.012 20.75 18.219 1 91.69 286 SER A N 1
ATOM 2258 C CA . SER A 1 286 ? -5.941 21.844 17.953 1 91.69 286 SER A CA 1
ATOM 2259 C C . SER A 1 286 ? -6.57 22.375 19.234 1 91.69 286 SER A C 1
ATOM 2261 O O . SER A 1 286 ? -7.297 23.359 19.219 1 91.69 286 SER A O 1
ATOM 2263 N N . VAL A 1 287 ? -6.348 21.781 20.359 1 92.62 287 VAL A N 1
ATOM 2264 C CA . VAL A 1 287 ? -6.867 22.125 21.672 1 92.62 287 VAL A CA 1
ATOM 2265 C C . VAL A 1 287 ? -8.344 21.734 21.766 1 92.62 287 VAL A C 1
ATOM 2267 O O . VAL A 1 287 ? -8.789 21.203 22.797 1 92.62 287 VAL A O 1
ATOM 2270 N N . ARG A 1 288 ? -9.047 21.953 20.672 1 94.38 288 ARG A N 1
ATOM 2271 C CA . ARG A 1 288 ? -10.492 21.797 20.734 1 94.38 288 ARG A CA 1
ATOM 2272 C C . ARG A 1 288 ? -10.914 20.391 20.375 1 94.38 288 ARG A C 1
ATOM 2274 O O . ARG A 1 288 ? -12.062 20 20.609 1 94.38 288 ARG A O 1
ATOM 2281 N N . THR A 1 289 ? -10.078 19.609 19.688 1 96.5 289 THR A N 1
ATOM 2282 C CA . THR A 1 289 ? -10.359 18.203 19.406 1 96.5 289 THR A CA 1
ATOM 2283 C C . THR A 1 289 ? -9.812 17.328 20.516 1 96.5 289 THR A C 1
ATOM 2285 O O . THR A 1 289 ? -8.609 17.312 20.781 1 96.5 289 THR A O 1
ATOM 2288 N N . LEU A 1 290 ? -10.664 16.594 21.141 1 97.62 290 LEU A N 1
ATOM 2289 C CA . LEU A 1 290 ? -10.281 15.805 22.312 1 97.62 290 LEU A CA 1
ATOM 2290 C C . LEU A 1 290 ? -10.32 14.312 22 1 97.62 290 LEU A C 1
ATOM 2292 O O . LEU A 1 290 ? -11.172 13.852 21.234 1 97.62 290 LEU A O 1
ATOM 2296 N N . TYR A 1 291 ? -9.375 13.633 22.578 1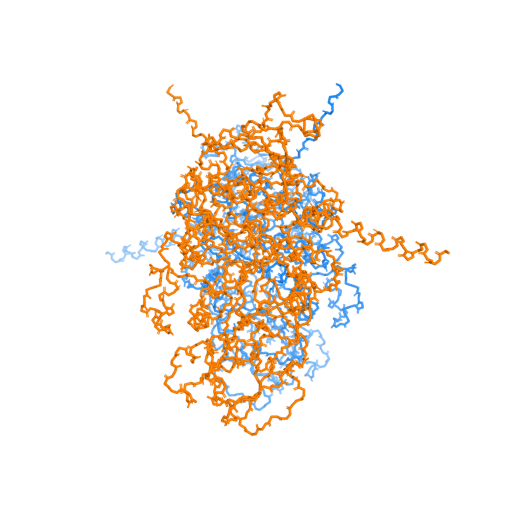 96.88 291 TYR A N 1
ATOM 2297 C CA . TYR A 1 291 ? -9.156 12.203 22.391 1 96.88 291 TYR A CA 1
ATOM 2298 C C . TYR A 1 291 ? -9.422 11.438 23.688 1 96.88 291 TYR A C 1
ATOM 2300 O O . TYR A 1 291 ? -9.094 11.914 24.766 1 96.88 291 TYR A O 1
ATOM 2308 N N . HIS A 1 292 ? -10.055 10.352 23.625 1 95.69 292 HIS A N 1
ATOM 2309 C CA . HIS A 1 292 ? -10.164 9.352 24.688 1 95.69 292 HIS A CA 1
ATOM 2310 C C . HIS A 1 292 ? -9.977 7.941 24.125 1 95.69 292 HIS A C 1
ATOM 2312 O O . HIS A 1 292 ? -10.586 7.586 23.109 1 95.69 292 HIS A O 1
ATOM 2318 N N . PRO A 1 293 ? -9.141 7.117 24.734 1 90.94 293 PRO A N 1
ATOM 2319 C CA . PRO A 1 293 ? -8.828 5.789 24.203 1 90.94 293 PRO A CA 1
ATOM 2320 C C . PRO A 1 293 ? -10.062 4.895 24.094 1 90.94 293 PRO A C 1
ATOM 2322 O O . PRO A 1 293 ? -10.109 3.984 23.266 1 90.94 293 PRO A O 1
ATOM 2325 N N . ASP A 1 294 ? -11.086 5.145 24.875 1 91.44 294 ASP A N 1
ATOM 2326 C CA . ASP A 1 294 ? -12.258 4.285 24.906 1 91.44 294 ASP A CA 1
ATOM 2327 C C . ASP A 1 294 ? -13.312 4.758 23.906 1 91.44 294 ASP A C 1
ATOM 2329 O O . ASP A 1 294 ? -14.383 4.16 23.797 1 91.44 294 ASP A O 1
ATOM 2333 N N . MET A 1 295 ? -13.055 5.828 23.203 1 94.44 295 MET A N 1
ATOM 2334 C CA . MET A 1 295 ? -14 6.34 22.203 1 94.44 295 MET A CA 1
ATOM 2335 C C . MET A 1 295 ? -13.555 5.98 20.797 1 94.44 295 MET A C 1
ATOM 2337 O O . MET A 1 295 ? -12.375 6.102 20.469 1 94.44 295 MET A O 1
ATOM 2341 N N . ASP A 1 296 ? -14.508 5.586 19.984 1 95.19 296 ASP A N 1
ATOM 2342 C CA . ASP A 1 296 ? -14.242 5.285 18.578 1 95.19 296 ASP A CA 1
ATOM 2343 C C . ASP A 1 296 ? -14.164 6.562 17.75 1 95.19 296 ASP A C 1
ATOM 2345 O O . ASP A 1 296 ? -13.812 6.52 16.562 1 95.19 296 ASP A O 1
ATOM 2349 N N . TRP A 1 297 ? -14.445 7.73 18.469 1 95.69 297 TRP A N 1
ATOM 2350 C CA . TRP A 1 297 ? -14.492 9.008 17.766 1 95.69 297 TRP A CA 1
ATOM 2351 C C . TRP A 1 297 ? -13.781 10.094 18.562 1 95.69 297 TRP A C 1
ATOM 2353 O O . TRP A 1 297 ? -13.891 10.141 19.781 1 95.69 297 TRP A O 1
ATOM 2363 N N . PHE A 1 298 ? -13.07 10.938 17.797 1 96.81 298 PHE A N 1
ATOM 2364 C CA . PHE A 1 298 ? -12.656 12.203 18.375 1 96.81 298 PHE A CA 1
ATOM 2365 C C . PHE A 1 298 ? -13.844 13.148 18.531 1 96.81 298 PHE A C 1
ATOM 2367 O O . PHE A 1 298 ? -14.781 13.117 17.719 1 96.81 298 PHE A O 1
ATOM 2374 N N . ALA A 1 299 ? -13.781 13.906 19.531 1 97 299 ALA A N 1
ATOM 2375 C CA . ALA A 1 299 ? -14.789 14.953 19.672 1 97 299 ALA A CA 1
ATOM 2376 C C . ALA A 1 299 ? -14.18 16.328 19.438 1 97 299 ALA A C 1
ATOM 2378 O O . ALA A 1 299 ? -13.289 16.766 20.172 1 97 299 ALA A O 1
ATOM 2379 N N . LYS A 1 300 ? -14.547 16.969 18.453 1 96.12 300 LYS A N 1
ATOM 2380 C CA . LYS A 1 300 ? -14.109 18.328 18.109 1 96.12 300 LYS A CA 1
ATOM 2381 C C . LYS A 1 300 ? -15.109 19.375 18.594 1 96.12 300 LYS A C 1
ATOM 2383 O O . LYS A 1 300 ? -16.188 19.516 18.031 1 96.12 300 LYS A O 1
ATOM 2388 N N . PHE A 1 301 ? -14.773 20.141 19.562 1 96.38 301 PHE A N 1
ATOM 2389 C CA . PHE A 1 301 ? -15.648 21.109 20.219 1 96.38 301 PHE A CA 1
ATOM 2390 C C . PHE A 1 301 ? -15.445 22.5 19.656 1 96.38 301 PHE A C 1
ATOM 2392 O O . PHE A 1 301 ? -14.484 22.75 18.922 1 96.38 301 PHE A O 1
ATOM 2399 N N . SER A 1 302 ? -16.391 23.359 19.953 1 94.12 302 SER A N 1
ATOM 2400 C CA . SER A 1 302 ? -16.234 24.781 19.672 1 94.12 302 SER A CA 1
ATOM 2401 C C . SER A 1 302 ? -15.547 25.5 20.828 1 94.12 302 SER A C 1
ATOM 2403 O O . SER A 1 302 ? -15.844 25.234 22 1 94.12 302 SER A O 1
ATOM 2405 N N . ILE A 1 303 ? -14.586 26.297 20.484 1 90.69 303 ILE A N 1
ATOM 2406 C CA . ILE A 1 303 ? -13.977 27.156 21.484 1 90.69 303 ILE A CA 1
ATOM 2407 C C . ILE A 1 303 ? -13.906 28.594 20.969 1 90.69 303 ILE A C 1
ATOM 2409 O O . ILE A 1 303 ? -13.398 28.828 19.859 1 90.69 303 ILE A O 1
ATOM 2413 N N . ASN A 1 304 ? -14.508 29.5 21.531 1 82.5 304 ASN A N 1
ATOM 2414 C CA . ASN A 1 304 ? -14.484 30.906 21.125 1 82.5 304 ASN A CA 1
ATOM 2415 C C . ASN A 1 304 ? -13.203 31.594 21.609 1 82.5 304 ASN A C 1
ATOM 2417 O O . ASN A 1 304 ? -13.258 32.625 22.266 1 82.5 304 ASN A O 1
ATOM 2421 N N . VAL A 1 305 ? -12.125 31.047 21.469 1 76.44 305 VAL A N 1
ATOM 2422 C CA . VAL A 1 305 ? -10.781 31.562 21.734 1 76.44 305 VAL A CA 1
ATOM 2423 C C . VAL A 1 305 ? -10.008 31.719 20.438 1 76.44 305 VAL A C 1
ATOM 2425 O O . VAL A 1 305 ? -10.133 30.875 19.531 1 76.44 305 VAL A O 1
ATOM 2428 N N . ARG A 1 306 ? -9.461 32.844 20.312 1 73.75 306 ARG A N 1
ATOM 2429 C CA . ARG A 1 306 ? -8.648 33.062 19.109 1 73.75 306 ARG A CA 1
ATOM 2430 C C . ARG A 1 306 ? -7.332 32.281 19.219 1 73.75 306 ARG A C 1
ATOM 2432 O O . ARG A 1 306 ? -6.539 32.531 20.125 1 73.75 306 ARG A O 1
ATOM 2439 N N . LEU A 1 307 ? -7.16 31.422 18.453 1 70.94 307 LEU A N 1
ATOM 2440 C CA . LEU A 1 307 ? -5.906 30.703 18.25 1 70.94 307 LEU A CA 1
ATOM 2441 C C . LEU A 1 307 ? -5.293 31.062 16.891 1 70.94 307 LEU A C 1
ATOM 2443 O O . LEU A 1 307 ? -5.875 30.766 15.844 1 70.94 307 LEU A O 1
ATOM 2447 N N . THR A 1 308 ? -4.238 31.688 16.797 1 62.84 308 THR A N 1
ATOM 2448 C CA . THR A 1 308 ? -3.568 32.125 15.586 1 62.84 308 THR A CA 1
ATOM 2449 C C . THR A 1 308 ? -4.441 33.125 14.82 1 62.84 308 THR A C 1
ATOM 2451 O O . THR A 1 308 ? -4.637 34.25 15.273 1 62.84 308 THR A O 1
ATOM 2454 N N . ASN A 1 309 ? -4.84 32.656 13.648 1 53.81 309 ASN A N 1
ATOM 2455 C CA . ASN A 1 309 ? -5.516 33.594 12.766 1 53.81 309 ASN A CA 1
ATOM 2456 C C . ASN A 1 309 ? -7.027 33.562 12.961 1 53.81 309 ASN A C 1
ATOM 2458 O O . ASN A 1 309 ? -7.738 34.438 12.469 1 53.81 309 ASN A O 1
ATOM 2462 N N . CYS A 1 310 ? -7.449 32.5 13.734 1 63.5 310 CYS A N 1
ATOM 2463 C CA . CYS A 1 310 ? -8.891 32.281 13.648 1 63.5 310 CYS A CA 1
ATOM 2464 C C . CYS A 1 310 ? -9.484 32.031 15.023 1 63.5 310 CYS A C 1
ATOM 2466 O O . CYS A 1 310 ? -8.805 31.516 15.914 1 63.5 310 CYS A O 1
ATOM 2468 N N . VAL A 1 311 ? -10.711 32.562 15.133 1 66.81 311 VAL A N 1
ATOM 2469 C CA . VAL A 1 311 ? -11.547 32.094 16.219 1 66.81 311 VAL A CA 1
ATOM 2470 C C . VAL A 1 311 ? -12.055 30.672 15.898 1 66.81 311 VAL A C 1
ATOM 2472 O O . VAL A 1 311 ? -12.516 30.422 14.781 1 66.81 311 VAL A O 1
ATOM 2475 N N . ARG A 1 312 ? -11.922 29.781 16.781 1 69.31 312 ARG A N 1
ATOM 2476 C CA . ARG A 1 312 ? -12.117 28.359 16.5 1 69.31 312 ARG A CA 1
ATOM 2477 C C . ARG A 1 312 ? -13.523 27.922 16.875 1 69.31 312 ARG A C 1
ATOM 2479 O O . ARG A 1 312 ? -13.695 26.953 17.641 1 69.31 312 ARG A O 1
ATOM 2486 N N . LYS A 1 313 ? -14.477 28.562 16.266 1 74.94 313 LYS A N 1
ATOM 2487 C CA . LYS A 1 313 ? -15.867 28.125 16.422 1 74.94 313 LYS A CA 1
ATOM 2488 C C . LYS A 1 313 ? -16.297 27.203 15.289 1 74.94 313 LYS A C 1
ATOM 2490 O O . LYS A 1 313 ? -15.82 27.344 14.164 1 74.94 313 LYS A O 1
ATOM 2495 N N . ASN A 1 314 ? -17.047 26.172 15.688 1 80.12 314 ASN A N 1
ATOM 2496 C CA . ASN A 1 314 ? -17.688 25.359 14.656 1 80.12 314 ASN A CA 1
ATOM 2497 C C . ASN A 1 314 ? -18.906 26.078 14.07 1 80.12 314 ASN A C 1
ATOM 2499 O O . ASN A 1 314 ? -19.969 26.094 14.68 1 80.12 314 ASN A O 1
ATOM 2503 N N . ALA A 1 315 ? -18.672 26.609 12.906 1 77 315 ALA A N 1
ATOM 2504 C CA . ALA A 1 315 ? -19.844 27.188 12.258 1 77 315 ALA A CA 1
ATOM 2505 C C . ALA A 1 315 ? -20.906 26.125 12.008 1 77 315 ALA A C 1
ATOM 2507 O O . ALA A 1 315 ? -20.594 24.969 11.734 1 77 315 ALA A O 1
ATOM 2508 N N . TRP A 1 316 ? -22.109 26.562 12.18 1 80.19 316 TRP A N 1
ATOM 2509 C CA . TRP A 1 316 ? -23.203 25.609 12.07 1 80.19 316 TRP A CA 1
ATOM 2510 C C . TRP A 1 316 ? -23.172 24.906 10.711 1 80.19 316 TRP A C 1
ATOM 2512 O O . TRP A 1 316 ? -23.453 23.703 10.617 1 80.19 316 TRP A O 1
ATOM 2522 N N . TYR A 1 317 ? -22.812 25.609 9.672 1 80.56 317 TYR A N 1
ATOM 2523 C CA . TYR A 1 317 ? -22.828 25.031 8.336 1 80.56 317 TYR A CA 1
ATOM 2524 C C . TYR A 1 317 ? -21.641 24.094 8.141 1 80.56 317 TYR A C 1
ATOM 2526 O O . TYR A 1 317 ? -21.672 23.203 7.293 1 80.56 317 TYR A O 1
ATOM 2534 N N . GLU A 1 318 ? -20.609 24.312 8.977 1 83.88 318 GLU A N 1
ATOM 2535 C CA . GLU A 1 318 ? -19.453 23.422 8.906 1 83.88 318 GLU A CA 1
ATOM 2536 C C . GLU A 1 318 ? -19.781 22.047 9.484 1 83.88 318 GLU A C 1
ATOM 2538 O O . GLU A 1 318 ? -19.25 21.031 9.031 1 83.88 318 GLU A O 1
ATOM 2543 N N . LEU A 1 319 ? -20.625 22.078 10.492 1 86.56 319 LEU A N 1
ATOM 2544 C CA . LEU A 1 319 ? -21.094 20.812 11.047 1 86.56 319 LEU A CA 1
ATOM 2545 C C . LEU A 1 319 ? -21.859 20 10.008 1 86.56 319 LEU A C 1
ATOM 2547 O O . LEU A 1 319 ? -21.609 18.812 9.82 1 86.56 319 LEU A O 1
ATOM 2551 N N . ASP A 1 320 ? -22.688 20.734 9.312 1 85.38 320 ASP A N 1
ATOM 2552 C CA . ASP A 1 320 ? -23.484 20.109 8.258 1 85.38 320 ASP A CA 1
ATOM 2553 C C . ASP A 1 320 ? -22.594 19.625 7.113 1 85.38 320 ASP A C 1
ATOM 2555 O O . ASP A 1 320 ? -22.766 18.516 6.621 1 85.38 320 ASP A O 1
ATOM 2559 N N . SER A 1 321 ? -21.688 20.422 6.754 1 87.44 321 SER A N 1
ATOM 2560 C CA . SER A 1 321 ? -20.812 20.094 5.629 1 87.44 321 SER A CA 1
ATOM 2561 C C . SER A 1 321 ? -19.969 18.875 5.93 1 87.44 321 SER A C 1
ATOM 2563 O O . SER A 1 321 ? -19.797 18 5.07 1 87.44 321 SER A O 1
ATOM 2565 N N . ALA A 1 322 ? -19.484 18.797 7.098 1 88.19 322 ALA A N 1
ATOM 2566 C CA . ALA A 1 322 ? -18.609 17.688 7.461 1 88.19 322 ALA A CA 1
ATOM 2567 C C . ALA A 1 322 ? -19.359 16.359 7.383 1 88.19 322 ALA A C 1
ATOM 2569 O O . ALA A 1 322 ? -18.859 15.375 6.828 1 88.19 322 ALA A O 1
ATOM 2570 N N . VAL A 1 323 ? -20.531 16.297 7.883 1 90.19 323 VAL A N 1
ATOM 2571 C CA . VAL A 1 323 ? -21.328 15.078 7.93 1 90.19 323 VAL A CA 1
ATOM 2572 C C . VAL A 1 323 ? -21.781 14.695 6.52 1 90.19 323 VAL A C 1
ATOM 2574 O O . VAL A 1 323 ? -21.656 13.539 6.121 1 90.19 323 VAL A O 1
ATOM 2577 N N . GLN A 1 324 ? -22.172 15.641 5.805 1 88.38 324 GLN A N 1
ATOM 2578 C CA . GLN A 1 324 ? -22.656 15.367 4.461 1 88.38 324 GLN A CA 1
ATOM 2579 C C . GLN A 1 324 ? -21.516 14.961 3.529 1 88.38 324 GLN A C 1
ATOM 2581 O O . GLN A 1 324 ? -21.703 14.109 2.658 1 88.38 324 GLN A O 1
ATOM 2586 N N . LEU A 1 325 ? -20.391 15.625 3.674 1 90.06 325 LEU A N 1
ATOM 2587 C CA . LEU A 1 325 ? -19.234 15.273 2.861 1 90.06 325 LEU A CA 1
ATOM 2588 C C . LEU A 1 325 ? -18.812 13.828 3.105 1 90.06 325 LEU A C 1
ATOM 2590 O O . LEU A 1 325 ? -18.344 13.156 2.191 1 90.06 325 LEU A O 1
ATOM 2594 N N . THR A 1 326 ? -18.969 13.344 4.348 1 91.75 326 THR A N 1
ATOM 2595 C CA . THR A 1 326 ? -18.672 11.945 4.656 1 91.75 326 THR A CA 1
ATOM 2596 C C . THR A 1 326 ? -19.516 11.016 3.797 1 91.75 326 THR A C 1
ATOM 2598 O O . THR A 1 326 ? -19.016 10.023 3.264 1 91.75 326 THR A O 1
ATOM 2601 N N . SER A 1 327 ? -20.75 11.367 3.658 1 90.5 327 SER A N 1
ATOM 2602 C CA . SER A 1 327 ? -21.656 10.555 2.861 1 90.5 327 SER A CA 1
ATOM 2603 C C . SER A 1 327 ? -21.359 10.68 1.373 1 90.5 327 SER A C 1
ATOM 2605 O O . SER A 1 327 ? -21.344 9.68 0.649 1 90.5 327 SER A O 1
ATOM 2607 N N . ILE A 1 328 ? -21.125 11.859 0.938 1 89.12 328 ILE A N 1
ATOM 2608 C CA . ILE A 1 328 ? -20.922 12.164 -0.474 1 89.12 328 ILE A CA 1
ATOM 2609 C C . ILE A 1 328 ? -19.625 11.5 -0.956 1 89.12 328 ILE A C 1
ATOM 2611 O O . ILE A 1 328 ? -19.562 10.992 -2.076 1 89.12 328 ILE A O 1
ATOM 2615 N N . LEU A 1 329 ? -18.609 11.438 -0.125 1 91.94 329 LEU A N 1
ATOM 2616 C CA . LEU A 1 329 ? -17.297 10.961 -0.532 1 91.94 329 LEU A CA 1
ATOM 2617 C C . LEU A 1 329 ? -17.156 9.469 -0.274 1 91.94 329 LEU A C 1
ATOM 2619 O O . LEU A 1 329 ? -16.141 8.867 -0.63 1 91.94 329 LEU A O 1
ATOM 2623 N N . LYS A 1 330 ? -18.141 8.852 0.299 1 93.12 330 LYS A N 1
ATOM 2624 C CA . LYS A 1 330 ? -18.047 7.457 0.723 1 93.12 330 LYS A CA 1
ATOM 2625 C C . LYS A 1 330 ? -17.688 6.547 -0.45 1 93.12 330 LYS A C 1
ATOM 2627 O O . LYS A 1 330 ? -16.75 5.75 -0.363 1 93.12 330 LYS A O 1
ATOM 2632 N N . PRO A 1 331 ? -18.375 6.621 -1.642 1 92.94 331 PRO A N 1
ATOM 2633 C CA . PRO A 1 331 ? -18.031 5.734 -2.756 1 92.94 331 PRO A CA 1
ATOM 2634 C C . PRO A 1 331 ? -16.594 5.938 -3.248 1 92.94 331 PRO A C 1
ATOM 2636 O O . PRO A 1 331 ? -15.914 4.969 -3.59 1 92.94 331 PRO A O 1
ATOM 2639 N N . ILE A 1 332 ? -16.172 7.191 -3.273 1 94.44 332 ILE A N 1
ATOM 2640 C CA . ILE A 1 332 ? -14.82 7.516 -3.713 1 94.44 332 ILE A CA 1
ATOM 2641 C C . ILE A 1 332 ? -13.805 6.961 -2.715 1 94.44 332 ILE A C 1
ATOM 2643 O O . ILE A 1 332 ? -12.781 6.395 -3.107 1 94.44 332 ILE A O 1
ATOM 2647 N N . ARG A 1 333 ? -14.117 7.172 -1.465 1 95 333 ARG A N 1
ATOM 2648 C CA . ARG A 1 333 ? -13.234 6.68 -0.416 1 95 333 ARG A CA 1
ATOM 2649 C C . ARG A 1 333 ? -13.102 5.16 -0.477 1 95 333 ARG A C 1
ATOM 2651 O O . ARG A 1 333 ? -12 4.621 -0.354 1 95 333 ARG A O 1
ATOM 2658 N N . GLU A 1 334 ? -14.227 4.48 -0.658 1 93.88 334 GLU A N 1
ATOM 2659 C CA . GLU A 1 334 ? -14.219 3.021 -0.732 1 93.88 334 GLU A CA 1
ATOM 2660 C C . GLU A 1 334 ? -13.422 2.537 -1.944 1 93.88 334 GLU A C 1
ATOM 2662 O O . GLU A 1 334 ? -12.656 1.575 -1.849 1 93.88 334 GLU A O 1
ATOM 2667 N N . ASN A 1 335 ? -13.57 3.186 -3.033 1 94 335 ASN A N 1
ATOM 2668 C CA . ASN A 1 335 ? -12.828 2.859 -4.246 1 94 335 ASN A CA 1
ATOM 2669 C C . ASN A 1 335 ? -11.336 3.111 -4.074 1 94 335 ASN A C 1
ATOM 2671 O O . ASN A 1 335 ? -10.516 2.248 -4.391 1 94 335 ASN A O 1
ATOM 2675 N N . GLU A 1 336 ? -10.984 4.293 -3.559 1 94.81 336 GLU A N 1
ATOM 2676 C CA . GLU A 1 336 ? -9.586 4.664 -3.385 1 94.81 336 GLU A CA 1
ATOM 2677 C C . GLU A 1 336 ? -8.906 3.779 -2.34 1 94.81 336 GLU A C 1
ATOM 2679 O O . GLU A 1 336 ? -7.715 3.484 -2.449 1 94.81 336 GLU A O 1
ATOM 2684 N N . GLN A 1 337 ? -9.664 3.346 -1.381 1 94.56 337 GLN A N 1
ATOM 2685 C CA . GLN A 1 337 ? -9.094 2.504 -0.335 1 94.56 337 GLN A CA 1
ATOM 2686 C C . GLN A 1 337 ? -8.711 1.132 -0.883 1 94.56 337 GLN A C 1
ATOM 2688 O O . GLN A 1 337 ? -7.777 0.497 -0.385 1 94.56 337 GLN A O 1
ATOM 2693 N N . LEU A 1 338 ? -9.414 0.677 -1.894 1 94.38 338 LEU A N 1
ATOM 2694 C CA . LEU A 1 338 ? -9.07 -0.593 -2.523 1 94.38 338 LEU A CA 1
ATOM 2695 C C . LEU A 1 338 ? -7.816 -0.45 -3.379 1 94.38 338 LEU A C 1
ATOM 2697 O O . LEU A 1 338 ? -6.926 -1.299 -3.328 1 94.38 338 LEU A O 1
ATOM 2701 N N . HIS A 1 339 ? -7.684 0.676 -4.121 1 94.25 339 HIS A N 1
ATOM 2702 C CA . HIS A 1 339 ? -6.574 0.902 -5.039 1 94.25 339 HIS A CA 1
ATOM 2703 C C . HIS A 1 339 ? -5.32 1.347 -4.293 1 94.25 339 HIS A C 1
ATOM 2705 O O . HIS A 1 339 ? -4.203 1 -4.68 1 94.25 339 HIS A O 1
ATOM 2711 N N . ASN A 1 340 ? -5.52 2.146 -3.299 1 95.62 340 ASN A N 1
ATOM 2712 C CA . ASN A 1 340 ? -4.422 2.779 -2.572 1 95.62 340 ASN A CA 1
ATOM 2713 C C . ASN A 1 340 ? -4.676 2.781 -1.067 1 95.62 340 ASN A C 1
ATOM 2715 O O . ASN A 1 340 ? -4.824 3.842 -0.46 1 95.62 340 ASN A O 1
ATOM 2719 N N . PRO A 1 341 ? -4.555 1.623 -0.452 1 96.31 341 PRO A N 1
ATOM 2720 C CA . PRO A 1 341 ? -4.938 1.481 0.954 1 96.31 341 PRO A CA 1
ATOM 2721 C C . PRO A 1 341 ? -3.947 2.148 1.906 1 96.31 341 PRO A C 1
ATOM 2723 O O . PRO A 1 341 ? -4.203 2.234 3.109 1 96.31 341 PRO A O 1
ATOM 2726 N N . VAL A 1 342 ? -2.811 2.666 1.474 1 97.56 342 VAL A N 1
ATOM 2727 C CA . VAL A 1 342 ? -1.817 3.266 2.359 1 97.56 342 VAL A CA 1
ATOM 2728 C C . VAL A 1 342 ? -2.145 4.738 2.582 1 97.56 342 VAL A C 1
ATOM 2730 O O . VAL A 1 342 ? -1.533 5.395 3.428 1 97.56 342 VAL A O 1
ATOM 2733 N N . PHE A 1 343 ? -3.043 5.32 1.786 1 98.06 343 PHE A N 1
ATOM 2734 C CA . PHE A 1 343 ? -3.578 6.664 1.977 1 98.06 343 PHE A CA 1
ATOM 2735 C C . PHE A 1 343 ? -4.984 6.609 2.562 1 98.06 343 PHE A C 1
ATOM 2737 O O . PHE A 1 343 ? -5.934 6.227 1.874 1 98.06 343 PHE A O 1
ATOM 2744 N N . LYS A 1 344 ? -5.16 7.035 3.787 1 97.31 344 LYS A N 1
ATOM 2745 C CA . LYS A 1 344 ? -6.426 6.898 4.5 1 97.31 344 LYS A CA 1
ATOM 2746 C C . LYS A 1 344 ? -7.031 8.266 4.809 1 97.31 344 LYS A C 1
ATOM 2748 O O . LYS A 1 344 ? -6.301 9.242 5.02 1 97.31 344 LYS A O 1
ATOM 2753 N N . VAL A 1 345 ? -8.32 8.32 4.777 1 96.75 345 VAL A N 1
ATOM 2754 C CA . VAL A 1 345 ? -9.047 9.539 5.105 1 96.75 345 VAL A CA 1
ATOM 2755 C C . VAL A 1 345 ? -9.938 9.305 6.32 1 96.75 345 VAL A C 1
ATOM 2757 O O . VAL A 1 345 ? -10.758 8.391 6.328 1 96.75 345 VAL A O 1
ATOM 2760 N N . MET A 1 346 ? -9.781 10.062 7.363 1 96.25 346 MET A N 1
ATOM 2761 C CA . MET A 1 346 ? -10.625 9.961 8.547 1 96.25 346 MET A CA 1
ATOM 2762 C C . MET A 1 346 ? -11.969 10.648 8.32 1 96.25 346 MET A C 1
ATOM 2764 O O . MET A 1 346 ? -12.016 11.828 7.977 1 96.25 346 MET A O 1
ATOM 2768 N N . THR A 1 347 ? -13.023 10.016 8.57 1 95.06 347 THR A N 1
ATOM 2769 C CA . THR A 1 347 ? -14.359 10.531 8.305 1 95.06 347 THR A CA 1
ATOM 2770 C C . THR A 1 347 ? -14.891 11.297 9.508 1 95.06 347 THR A C 1
ATOM 2772 O O . THR A 1 347 ? -14.336 11.203 10.609 1 95.06 347 THR A O 1
ATOM 2775 N N . GLU A 1 348 ? -15.82 12.094 9.305 1 94.81 348 GLU A N 1
ATOM 2776 C CA . GLU A 1 348 ? -16.562 12.844 10.312 1 94.81 348 GLU A CA 1
ATOM 2777 C C . GLU A 1 348 ? -18.062 12.648 10.156 1 94.81 348 GLU A C 1
ATOM 2779 O O . GLU A 1 348 ? -18.797 13.594 9.828 1 94.81 348 GLU A O 1
ATOM 2784 N N . PRO A 1 349 ? -18.578 11.484 10.539 1 93.94 349 PRO A N 1
ATOM 2785 C CA . PRO A 1 349 ? -19.922 11.07 10.148 1 93.94 349 PRO A CA 1
ATOM 2786 C C . PRO A 1 349 ? -21 11.648 11.055 1 93.94 349 PRO A C 1
ATOM 2788 O O . PRO A 1 349 ? -22.203 11.578 10.727 1 93.94 349 PRO A O 1
ATOM 2791 N N . TYR A 1 350 ? -20.609 12.266 12.18 1 94.19 350 TYR A N 1
ATOM 2792 C CA . TYR A 1 350 ? -21.609 12.695 13.141 1 94.19 350 TYR A CA 1
ATOM 2793 C C . TYR A 1 350 ? -21.312 14.094 13.664 1 94.19 350 TYR A C 1
ATOM 2795 O O . TYR A 1 350 ? -20.156 14.516 13.703 1 94.19 350 TYR A O 1
ATOM 2803 N N . ALA A 1 351 ? -22.328 14.797 13.984 1 94.19 351 ALA A N 1
ATOM 2804 C CA . ALA A 1 351 ? -22.25 16.062 14.695 1 94.19 351 ALA A CA 1
ATOM 2805 C C . ALA A 1 351 ? -23.469 16.25 15.602 1 94.19 351 ALA A C 1
ATOM 2807 O O . ALA A 1 351 ? -24.531 15.688 15.352 1 94.19 351 ALA A O 1
ATOM 2808 N N . THR A 1 352 ? -23.328 16.891 16.672 1 94.75 352 THR A N 1
ATOM 2809 C CA . THR A 1 352 ? -24.438 17.234 17.578 1 94.75 352 THR A CA 1
ATOM 2810 C C . THR A 1 352 ? -24.359 18.703 18 1 94.75 352 THR A C 1
ATOM 2812 O O . THR A 1 352 ? -23.281 19.312 17.969 1 94.75 352 THR A O 1
ATOM 2815 N N . THR A 1 353 ? -25.422 19.266 18.234 1 95.06 353 THR A N 1
ATOM 2816 C CA . THR A 1 353 ? -25.547 20.609 18.781 1 95.06 353 THR A CA 1
ATOM 2817 C C . THR A 1 353 ? -26.891 20.797 19.484 1 95.06 353 THR A C 1
ATOM 2819 O O . THR A 1 353 ? -27.672 19.844 19.594 1 95.06 353 THR A O 1
ATOM 2822 N N . LEU A 1 354 ? -27.109 21.938 20.125 1 95.38 354 LEU A N 1
ATOM 2823 C CA . LEU A 1 354 ? -28.391 22.266 20.734 1 95.38 354 LEU A CA 1
ATOM 2824 C C . LEU A 1 354 ? -29.094 23.359 19.922 1 95.38 354 LEU A C 1
ATOM 2826 O O . LEU A 1 354 ? -28.484 24.359 19.547 1 95.38 354 LEU A O 1
ATOM 2830 N N . ASN A 1 355 ? -30.281 23.109 19.656 1 92.94 355 ASN A N 1
ATOM 2831 C CA . ASN A 1 355 ? -31.156 24.078 19 1 92.94 355 ASN A CA 1
ATOM 2832 C C . ASN A 1 355 ? -32.094 24.766 19.984 1 92.94 355 ASN A C 1
ATOM 2834 O O . ASN A 1 355 ? -33 24.125 20.5 1 92.94 355 ASN A O 1
ATOM 2838 N N . LEU A 1 356 ? -31.953 26.062 20.125 1 93.69 356 LEU A N 1
ATOM 2839 C CA . LEU A 1 356 ? -32.719 26.781 21.141 1 93.69 356 LEU A CA 1
ATOM 2840 C C . LEU A 1 356 ? -33.812 27.609 20.516 1 93.69 356 LEU A C 1
ATOM 2842 O O . LEU A 1 356 ? -34.375 28.516 21.141 1 93.69 356 LEU A O 1
ATOM 2846 N N . GLU A 1 357 ? -34.156 27.344 19.344 1 89.56 357 GLU A N 1
ATOM 2847 C CA . GLU A 1 357 ? -35.188 28.109 18.641 1 89.56 357 GLU A CA 1
ATOM 2848 C C . GLU A 1 357 ? -36.531 28.047 19.375 1 89.56 357 GLU A C 1
ATOM 2850 O O . GLU A 1 357 ? -37.281 29 19.344 1 89.56 357 GLU A O 1
ATOM 2855 N N . SER A 1 358 ? -36.812 26.953 19.953 1 86.38 358 SER A N 1
ATOM 2856 C CA . SER A 1 358 ? -38.094 26.766 20.656 1 86.38 358 SER A CA 1
ATOM 2857 C C . SER A 1 358 ? -38.156 27.578 21.938 1 86.38 358 SER A C 1
ATOM 2859 O O . SER A 1 358 ? -39.219 27.859 22.469 1 86.38 358 SER A O 1
ATOM 2861 N N . VAL A 1 359 ? -37.062 27.938 22.484 1 85.31 359 VAL A N 1
ATOM 2862 C CA . VAL A 1 359 ? -36.969 28.641 23.766 1 85.31 359 VAL A CA 1
ATOM 2863 C C . VAL A 1 359 ? -36.938 30.156 23.516 1 85.31 359 VAL A C 1
ATOM 2865 O O . VAL A 1 359 ? -37.469 30.922 24.312 1 85.31 359 VAL A O 1
ATOM 2868 N N . ALA A 1 360 ? -36.219 30.516 22.438 1 75.19 360 ALA A N 1
ATOM 2869 C CA . ALA A 1 360 ? -36 31.938 22.188 1 75.19 360 ALA A CA 1
ATOM 2870 C C . ALA A 1 360 ? -36.25 32.281 20.734 1 75.19 360 ALA A C 1
ATOM 2872 O O . ALA A 1 360 ? -35.281 32.531 19.969 1 75.19 360 ALA A O 1
ATOM 2873 N N . GLU A 1 361 ? -37.438 32.281 20.297 1 66.56 361 GLU A N 1
ATOM 2874 C CA . GLU A 1 361 ? -37.844 32.406 18.891 1 66.56 361 GLU A CA 1
ATOM 2875 C C . GLU A 1 361 ? -37.406 33.75 18.312 1 66.56 361 GLU A C 1
ATOM 2877 O O . GLU A 1 361 ? -37.062 33.844 17.141 1 66.56 361 GLU A O 1
ATOM 2882 N N . ARG A 1 362 ? -37.25 34.812 19.016 1 72.38 362 ARG A N 1
ATOM 2883 C CA . ARG A 1 362 ? -37.062 36.125 18.422 1 72.38 362 ARG A CA 1
ATOM 2884 C C . ARG A 1 362 ? -35.594 36.562 18.469 1 72.38 362 ARG A C 1
ATOM 2886 O O . ARG A 1 362 ? -35.281 37.688 18.125 1 72.38 362 ARG A O 1
ATOM 2893 N N . ASN A 1 363 ? -34.719 35.625 18.703 1 81.12 363 ASN A N 1
ATOM 2894 C CA . ASN A 1 363 ? -33.312 35.969 18.828 1 81.12 363 ASN A CA 1
ATOM 2895 C C . ASN A 1 363 ? -32.438 35.094 17.953 1 81.12 363 ASN A C 1
ATOM 2897 O O . ASN A 1 363 ? -31.562 34.375 18.453 1 81.12 363 ASN A O 1
ATOM 2901 N N . TRP A 1 364 ? -32.531 35.312 16.672 1 83.19 364 TRP A N 1
ATOM 2902 C CA . TRP A 1 364 ? -31.938 34.438 15.688 1 83.19 364 TRP A CA 1
ATOM 2903 C C . TRP A 1 364 ? -30.422 34.406 15.805 1 83.19 364 TRP A C 1
ATOM 2905 O O . TRP A 1 364 ? -29.781 33.344 15.75 1 83.19 364 TRP A O 1
ATOM 2915 N N . ASP A 1 365 ? -29.844 35.5 16.062 1 88.38 365 ASP A N 1
ATOM 2916 C CA . ASP A 1 365 ? -28.391 35.625 16.141 1 88.38 365 ASP A CA 1
ATOM 2917 C C . ASP A 1 365 ? -27.859 34.875 17.375 1 88.38 365 ASP A C 1
ATOM 2919 O O . ASP A 1 365 ? -26.875 34.156 17.281 1 88.38 365 ASP A O 1
ATOM 2923 N N . ASP A 1 366 ? -28.547 35.062 18.469 1 91.81 366 ASP A N 1
ATOM 2924 C CA . ASP A 1 366 ? -28.125 34.406 19.703 1 91.81 366 ASP A CA 1
ATOM 2925 C C . ASP A 1 366 ? -28.312 32.906 19.625 1 91.81 366 ASP A C 1
ATOM 2927 O O . ASP A 1 366 ? -27.5 32.125 20.156 1 91.81 366 ASP A O 1
ATOM 2931 N N . ASN A 1 367 ? -29.391 32.531 18.953 1 92.5 367 ASN A N 1
ATOM 2932 C CA . ASN A 1 367 ? -29.641 31.109 18.766 1 92.5 367 ASN A CA 1
ATOM 2933 C C . ASN A 1 367 ? -28.562 30.469 17.891 1 92.5 367 ASN A C 1
ATOM 2935 O O . ASN A 1 367 ? -28.109 29.359 18.172 1 92.5 367 ASN A O 1
ATOM 2939 N N . THR A 1 368 ? -28.203 31.172 16.859 1 91.25 368 THR A N 1
ATOM 2940 C CA . THR A 1 368 ? -27.172 30.656 15.969 1 91.25 368 THR A CA 1
ATOM 2941 C C . THR A 1 368 ? -25.828 30.547 16.703 1 91.25 368 THR A C 1
ATOM 2943 O O . THR A 1 368 ? -25.125 29.547 16.547 1 91.25 368 THR A O 1
ATOM 2946 N N . LYS A 1 369 ? -25.531 31.547 17.438 1 91.69 369 LYS A N 1
ATOM 2947 C CA . LYS A 1 369 ? -24.297 31.531 18.203 1 91.69 369 LYS A CA 1
ATOM 2948 C C . LYS A 1 369 ? -24.281 30.391 19.219 1 91.69 369 LYS A C 1
ATOM 2950 O O . LYS A 1 369 ? -23.25 29.766 19.453 1 91.69 369 LYS A O 1
ATOM 2955 N N . ALA A 1 370 ? -25.422 30.203 19.844 1 93.56 370 ALA A N 1
ATOM 2956 C CA . ALA A 1 370 ? -25.547 29.109 20.797 1 93.56 370 ALA A CA 1
ATOM 2957 C C . ALA A 1 370 ? -25.359 27.766 20.109 1 93.56 370 ALA A C 1
ATOM 2959 O O . ALA A 1 370 ? -24.656 26.875 20.625 1 93.56 370 ALA A O 1
ATOM 2960 N N . ARG A 1 371 ? -25.953 27.672 18.969 1 92.81 371 ARG A N 1
ATOM 2961 C CA . ARG A 1 371 ? -25.828 26.453 18.188 1 92.81 371 ARG A CA 1
ATOM 2962 C C . ARG A 1 371 ? -24.375 26.172 17.828 1 92.81 371 ARG A C 1
ATOM 2964 O O . ARG A 1 371 ? -23.922 25.016 17.891 1 92.81 371 ARG A O 1
ATOM 2971 N N . GLU A 1 372 ? -23.688 27.172 17.469 1 92.81 372 GLU A N 1
ATOM 2972 C CA . GLU A 1 372 ? -22.281 27.047 17.109 1 92.81 372 GLU A CA 1
ATOM 2973 C C . GLU A 1 372 ? -21.422 26.734 18.328 1 92.81 372 GLU A C 1
ATOM 2975 O O . GLU A 1 372 ? -20.516 25.906 18.266 1 92.81 372 GLU A O 1
ATOM 2980 N N . SER A 1 373 ? -21.797 27.312 19.406 1 94.69 373 SER A N 1
ATOM 2981 C CA . SER A 1 373 ? -21.031 27.109 20.641 1 94.69 373 SER A CA 1
ATOM 2982 C C . SER A 1 373 ? -21.219 25.703 21.188 1 94.69 373 SER A C 1
ATOM 2984 O O . SER A 1 373 ? -20.281 25.125 21.734 1 94.69 373 SER A O 1
ATOM 2986 N N . PHE A 1 374 ? -22.406 25.109 20.984 1 96 374 PHE A N 1
ATOM 2987 C CA . PHE A 1 374 ? -22.703 23.766 21.484 1 96 374 PHE A CA 1
ATOM 2988 C C . PHE A 1 374 ? -22.297 22.719 20.469 1 96 374 PHE A C 1
ATOM 2990 O O . PHE A 1 374 ? -22.391 21.516 20.734 1 96 374 PHE A O 1
ATOM 2997 N N . GLY A 1 375 ? -21.797 23.125 19.312 1 95.12 375 GLY A N 1
ATOM 2998 C CA . GLY A 1 375 ? -21.5 22.203 18.234 1 95.12 375 GLY A CA 1
ATOM 2999 C C . GLY A 1 375 ? -20.344 21.266 18.562 1 95.12 375 GLY A C 1
ATOM 3000 O O . GLY A 1 375 ? -19.297 21.703 19.031 1 95.12 375 GLY A O 1
ATOM 3001 N N . ILE A 1 376 ? -20.578 19.938 18.297 1 95.88 376 ILE A N 1
ATOM 3002 C CA . ILE A 1 376 ? -19.547 18.906 18.438 1 95.88 376 ILE A CA 1
ATOM 3003 C C . ILE A 1 376 ? -19.484 18.094 17.156 1 95.88 376 ILE A C 1
ATOM 3005 O O . ILE A 1 376 ? -20.484 17.531 16.703 1 95.88 376 ILE A O 1
ATOM 3009 N N . LEU A 1 377 ? -18.328 18.078 16.562 1 95.38 377 LEU A N 1
ATOM 3010 C CA . LEU A 1 377 ? -18.078 17.219 15.414 1 95.38 377 LEU A CA 1
ATOM 3011 C C . LEU A 1 377 ? -17.328 15.953 15.836 1 95.38 377 LEU A C 1
ATOM 3013 O O . LEU A 1 377 ? -16.391 16.016 16.625 1 95.38 377 LEU A O 1
ATOM 3017 N N . TYR A 1 378 ? -17.828 14.828 15.391 1 95.88 378 TYR A N 1
ATOM 3018 C CA . TYR A 1 378 ? -17.203 13.555 15.75 1 95.88 378 TYR A CA 1
ATOM 3019 C C . TYR A 1 378 ? -16.406 12.992 14.57 1 95.88 378 TYR A C 1
ATOM 3021 O O . TYR A 1 378 ? -16.984 12.695 13.516 1 95.88 378 TYR A O 1
ATOM 3029 N N . ARG A 1 379 ? -15.172 12.812 14.758 1 95.94 379 ARG A N 1
ATOM 3030 C CA . ARG A 1 379 ? -14.266 12.297 13.734 1 95.94 379 ARG A CA 1
ATOM 3031 C C . ARG A 1 379 ? -13.836 10.867 14.062 1 95.94 379 ARG A C 1
ATOM 3033 O O . ARG A 1 379 ? -13.578 10.539 15.219 1 95.94 379 ARG A O 1
ATOM 3040 N N . GLU A 1 380 ? -13.742 10.078 13.062 1 95.69 380 GLU A N 1
ATOM 3041 C CA . GLU A 1 380 ? -13.273 8.703 13.203 1 95.69 380 GLU A CA 1
ATOM 3042 C C . GLU A 1 380 ? -11.945 8.648 13.953 1 95.69 380 GLU A C 1
ATOM 3044 O O . GLU A 1 380 ? -11.055 9.461 13.711 1 95.69 380 GLU A O 1
ATOM 3049 N N . ASN A 1 381 ? -11.867 7.715 14.953 1 96.38 381 ASN A N 1
ATOM 3050 C CA . ASN A 1 381 ? -10.664 7.477 15.734 1 96.38 381 ASN A CA 1
ATOM 3051 C C . ASN A 1 381 ? -9.945 6.203 15.297 1 96.38 381 ASN A C 1
ATOM 3053 O O . ASN A 1 381 ? -10.445 5.473 14.438 1 96.38 381 ASN A O 1
ATOM 3057 N N . PHE A 1 382 ? -8.75 5.938 15.828 1 95.81 382 PHE A N 1
ATOM 3058 C CA . PHE A 1 382 ? -7.973 4.734 15.578 1 95.81 382 PHE A CA 1
ATOM 3059 C C . PHE A 1 382 ? -8.5 3.564 16.406 1 95.81 382 PHE A C 1
ATOM 3061 O O . PHE A 1 382 ? -8.977 3.754 17.531 1 95.81 382 PHE A O 1
ATOM 3068 N N . SER A 1 383 ? -8.414 2.381 15.82 1 93.31 383 SER A N 1
ATOM 3069 C CA . SER A 1 383 ? -8.57 1.191 16.656 1 93.31 383 SER A CA 1
ATOM 3070 C C . SER A 1 383 ? -7.371 0.994 17.578 1 93.31 383 SER A C 1
ATOM 3072 O O . SER A 1 383 ? -6.305 1.568 17.344 1 93.31 383 SER A O 1
ATOM 3074 N N . LEU A 1 384 ? -7.59 0.24 18.578 1 90.81 384 LEU A N 1
ATOM 3075 C CA . LEU A 1 384 ? -6.496 -0.054 19.5 1 90.81 384 LEU A CA 1
ATOM 3076 C C . LEU A 1 384 ? -5.344 -0.741 18.766 1 90.81 384 LEU A C 1
ATOM 3078 O O . LEU A 1 384 ? -4.176 -0.465 19.047 1 90.81 384 LEU A O 1
ATOM 3082 N N . SER A 1 385 ? -5.668 -1.595 17.828 1 91.69 385 SER A N 1
ATOM 3083 C CA . SER A 1 385 ? -4.648 -2.289 17.047 1 91.69 385 SER A CA 1
ATOM 3084 C C . SER A 1 385 ? -3.838 -1.314 16.203 1 91.69 385 SER A C 1
ATOM 3086 O O . SER A 1 385 ? -2.619 -1.448 16.078 1 91.69 385 SER A O 1
ATOM 3088 N N . GLU A 1 386 ? -4.539 -0.388 15.602 1 94.44 386 GLU A N 1
ATOM 3089 C CA . GLU A 1 386 ? -3.836 0.609 14.797 1 94.44 386 GLU A CA 1
ATOM 3090 C C . GLU A 1 386 ? -2.855 1.41 15.648 1 94.44 386 GLU A C 1
ATOM 3092 O O . GLU A 1 386 ? -1.733 1.686 15.219 1 94.44 386 GLU A O 1
ATOM 3097 N N . VAL A 1 387 ? -3.307 1.815 16.844 1 94.81 387 VAL A N 1
ATOM 3098 C CA . VAL A 1 387 ? -2.469 2.602 17.75 1 94.81 38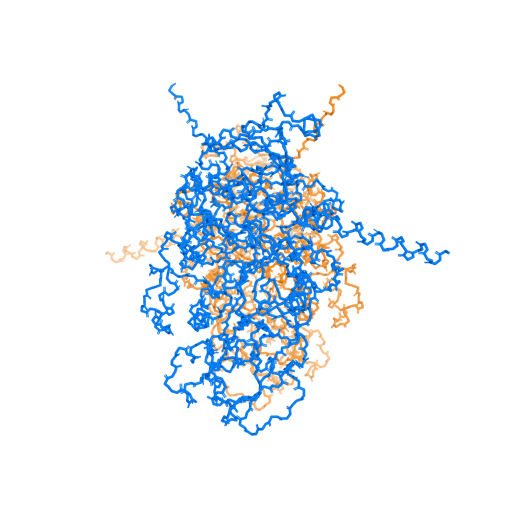7 VAL A CA 1
ATOM 3099 C C . VAL A 1 387 ? -1.238 1.791 18.141 1 94.81 387 VAL A C 1
ATOM 3101 O O . VAL A 1 387 ? -0.115 2.301 18.125 1 94.81 387 VAL A O 1
ATOM 3104 N N . ASP A 1 388 ? -1.417 0.509 18.469 1 93.44 388 ASP A N 1
ATOM 3105 C CA . ASP A 1 388 ? -0.341 -0.331 18.984 1 93.44 388 ASP A CA 1
ATOM 3106 C C . ASP A 1 388 ? 0.611 -0.753 17.875 1 93.44 388 ASP A C 1
ATOM 3108 O O . ASP A 1 388 ? 1.824 -0.821 18.078 1 93.44 388 ASP A O 1
ATOM 3112 N N . ILE A 1 389 ? 0.053 -0.99 16.703 1 94.44 389 ILE A N 1
ATOM 3113 C CA . ILE A 1 389 ? 0.834 -1.62 15.641 1 94.44 389 ILE A CA 1
ATOM 3114 C C . ILE A 1 389 ? 1.426 -0.549 14.727 1 94.44 389 ILE A C 1
ATOM 3116 O O . ILE A 1 389 ? 2.617 -0.582 14.414 1 94.44 389 ILE A O 1
ATOM 3120 N N . LEU A 1 390 ? 0.625 0.434 14.328 1 96.81 390 LEU A N 1
ATOM 3121 C CA . LEU A 1 390 ? 1.058 1.418 13.344 1 96.81 390 LEU A CA 1
ATOM 3122 C C . LEU A 1 390 ? 1.651 2.646 14.023 1 96.81 390 LEU A C 1
ATOM 3124 O O . LEU A 1 390 ? 2.334 3.449 13.383 1 96.81 390 LEU A O 1
ATOM 3128 N N . LYS A 1 391 ? 1.288 2.928 15.289 1 96.5 391 LYS A N 1
ATOM 3129 C CA . LYS A 1 391 ? 1.814 4.051 16.062 1 96.5 391 LYS A CA 1
ATOM 3130 C C . LYS A 1 391 ? 1.62 5.367 15.312 1 96.5 391 LYS A C 1
ATOM 3132 O O . LYS A 1 391 ? 2.586 6.09 15.047 1 96.5 391 LYS A O 1
ATOM 3137 N N . PRO A 1 392 ? 0.37 5.695 15.008 1 97.81 392 PRO A N 1
ATOM 3138 C CA . PRO A 1 392 ? 0.127 6.945 14.281 1 97.81 392 PRO A CA 1
ATOM 3139 C C . PRO A 1 392 ? 0.792 8.148 14.945 1 97.81 392 PRO A C 1
ATOM 3141 O O . PRO A 1 392 ? 0.672 8.336 16.156 1 97.81 392 PRO A O 1
ATOM 3144 N N . THR A 1 393 ? 1.527 8.93 14.195 1 98 393 THR A N 1
ATOM 3145 C CA . THR A 1 393 ? 2.287 10.078 14.672 1 98 393 THR A CA 1
ATOM 3146 C C . THR A 1 393 ? 1.964 11.32 13.836 1 98 393 THR A C 1
ATOM 3148 O O . THR A 1 393 ? 1.959 11.266 12.609 1 98 393 THR A O 1
ATOM 3151 N N . LEU A 1 394 ? 1.655 12.391 14.539 1 97.81 394 LEU A N 1
ATOM 3152 C CA . LEU A 1 394 ? 1.37 13.648 13.859 1 97.81 394 LEU A CA 1
ATOM 3153 C C . LEU A 1 394 ? 2.584 14.133 13.07 1 97.81 394 LEU A C 1
ATOM 3155 O O . LEU A 1 394 ? 3.67 14.289 13.633 1 97.81 394 LEU A O 1
ATOM 3159 N N . ALA A 1 395 ? 2.424 14.375 11.758 1 98.25 395 ALA A N 1
ATOM 3160 C CA . ALA A 1 395 ? 3.525 14.828 10.914 1 98.25 395 ALA A CA 1
ATOM 3161 C C . ALA A 1 395 ? 4.133 16.125 11.453 1 98.25 395 ALA A C 1
ATOM 3163 O O . ALA A 1 395 ? 5.355 16.297 11.438 1 98.25 395 ALA A O 1
ATOM 3164 N N . GLY A 1 396 ? 3.266 17.047 11.984 1 96.81 396 GLY A N 1
ATOM 3165 C CA . GLY A 1 396 ? 3.73 18.312 12.531 1 96.81 396 GLY A CA 1
ATOM 3166 C C . GLY A 1 396 ? 4.656 18.141 13.719 1 96.81 396 GLY A C 1
ATOM 3167 O O . GLY A 1 396 ? 5.496 19.016 13.984 1 96.81 396 GLY A O 1
ATOM 3168 N N . ALA A 1 397 ? 4.5 17.047 14.43 1 95.75 397 ALA A N 1
ATOM 3169 C CA . ALA A 1 397 ? 5.359 16.766 15.57 1 95.75 397 ALA A CA 1
ATOM 3170 C C . ALA A 1 397 ? 6.695 16.172 15.125 1 95.75 397 ALA A C 1
ATOM 3172 O O . ALA A 1 397 ? 7.723 16.375 15.773 1 95.75 397 ALA A O 1
ATOM 3173 N N . LEU A 1 398 ? 6.625 15.445 14.039 1 96.75 398 LEU A N 1
ATOM 3174 C CA . LEU A 1 398 ? 7.82 14.781 13.523 1 96.75 398 LEU A CA 1
ATOM 3175 C C . LEU A 1 398 ? 8.727 15.781 12.805 1 96.75 398 LEU A C 1
ATOM 3177 O O . LEU A 1 398 ? 9.953 15.711 12.93 1 96.75 398 LEU A O 1
ATOM 3181 N N . PHE A 1 399 ? 8.148 16.641 12.016 1 97.94 399 PHE A N 1
ATOM 3182 C CA . PHE A 1 399 ? 8.883 17.672 11.297 1 97.94 399 PHE A CA 1
ATOM 3183 C C . PHE A 1 399 ? 8.922 18.969 12.094 1 97.94 399 PHE A C 1
ATOM 3185 O O . PHE A 1 399 ? 8.406 20 11.641 1 97.94 399 PHE A O 1
ATOM 3192 N N . ALA A 1 400 ? 9.484 18.891 13.242 1 96.31 400 ALA A N 1
ATOM 3193 C CA . ALA A 1 400 ? 9.617 19.969 14.211 1 96.31 400 ALA A CA 1
ATOM 3194 C C . ALA A 1 400 ? 10.883 19.812 15.047 1 96.31 400 ALA A C 1
ATOM 3196 O O . ALA A 1 400 ? 11.562 18.781 14.969 1 96.31 400 ALA A O 1
ATOM 3197 N N . TYR A 1 401 ? 11.188 20.859 15.773 1 95.62 401 TYR A N 1
ATOM 3198 C CA . TYR A 1 401 ? 12.289 20.812 16.719 1 95.62 401 TYR A CA 1
ATOM 3199 C C . TYR A 1 401 ? 11.812 20.312 18.078 1 95.62 401 TYR A C 1
ATOM 3201 O O . TYR A 1 401 ? 10.672 20.547 18.469 1 95.62 401 TYR A O 1
ATOM 3209 N N . ASP A 1 402 ? 12.656 19.594 18.781 1 93.5 402 ASP A N 1
ATOM 3210 C CA . ASP A 1 402 ? 12.383 19.312 20.188 1 93.5 402 ASP A CA 1
ATOM 3211 C C . ASP A 1 402 ? 12.719 20.516 21.062 1 93.5 402 ASP A C 1
ATOM 3213 O O . ASP A 1 402 ? 13.023 21.594 20.562 1 93.5 402 ASP A O 1
ATOM 3217 N N . LYS A 1 403 ? 12.602 20.406 22.344 1 90.81 403 LYS A N 1
ATOM 3218 C CA . LYS A 1 403 ? 12.797 21.516 23.266 1 90.81 403 LYS A CA 1
ATOM 3219 C C . LYS A 1 403 ? 14.234 22.047 23.203 1 90.81 403 LYS A C 1
ATOM 3221 O O . LYS A 1 403 ? 14.492 23.188 23.562 1 90.81 403 LYS A O 1
ATOM 3226 N N . ASN A 1 404 ? 15.125 21.188 22.672 1 90.44 404 ASN A N 1
ATOM 3227 C CA . ASN A 1 404 ? 16.531 21.562 22.625 1 90.44 404 ASN A CA 1
ATOM 3228 C C . ASN A 1 404 ? 16.938 22.047 21.234 1 90.44 404 ASN A C 1
ATOM 3230 O O . ASN A 1 404 ? 18.109 22.297 20.969 1 90.44 404 ASN A O 1
ATOM 3234 N N . GLY A 1 405 ? 15.992 22.141 20.359 1 91.88 405 GLY A N 1
ATOM 3235 C CA . GLY A 1 405 ? 16.266 22.688 19.031 1 91.88 405 GLY A CA 1
ATOM 3236 C C . GLY A 1 405 ? 16.75 21.641 18.047 1 91.88 405 GLY A C 1
ATOM 3237 O O . GLY A 1 405 ? 17.234 21.984 16.969 1 91.88 405 GLY A O 1
ATOM 3238 N N . ASN A 1 406 ? 16.625 20.391 18.422 1 95.56 406 ASN A N 1
ATOM 3239 C CA . ASN A 1 406 ? 17.016 19.328 17.5 1 95.56 406 ASN A CA 1
ATOM 3240 C C . ASN A 1 406 ? 15.82 18.859 16.656 1 95.56 406 ASN A C 1
ATOM 3242 O O . ASN A 1 406 ? 14.695 18.812 17.156 1 95.56 406 ASN A O 1
ATOM 3246 N N . SER A 1 407 ? 16.141 18.562 15.414 1 97.31 407 SER A N 1
ATOM 3247 C CA . SER A 1 407 ? 15.117 17.984 14.547 1 97.31 407 SER A CA 1
ATOM 3248 C C . SER A 1 407 ? 14.648 16.625 15.062 1 97.31 407 SER A C 1
ATOM 3250 O O . SER A 1 407 ? 15.453 15.703 15.203 1 97.31 407 SER A O 1
ATOM 3252 N N . CYS A 1 408 ? 13.367 16.453 15.281 1 97 408 CYS A N 1
ATOM 3253 C CA . CYS A 1 408 ? 12.812 15.219 15.812 1 97 408 CYS A CA 1
ATOM 3254 C C . CYS A 1 408 ? 13.008 14.07 14.836 1 97 408 CYS A C 1
ATOM 3256 O O . CYS A 1 408 ? 13.461 12.984 15.219 1 97 408 CYS A O 1
ATOM 3258 N N . ILE A 1 409 ? 12.758 14.258 13.562 1 98.38 409 ILE A N 1
ATOM 3259 C CA . ILE A 1 409 ? 12.852 13.195 12.57 1 98.38 409 ILE A CA 1
ATOM 3260 C C . ILE A 1 409 ? 14.32 12.859 12.312 1 98.38 409 ILE A C 1
ATOM 3262 O O . ILE A 1 409 ? 14.672 11.688 12.125 1 98.38 409 ILE A O 1
ATOM 3266 N N . ALA A 1 410 ? 15.164 13.859 12.258 1 98.44 410 ALA A N 1
ATOM 3267 C CA . ALA A 1 410 ? 16.578 13.594 12.031 1 98.44 410 ALA A CA 1
ATOM 3268 C C . ALA A 1 410 ? 17.156 12.703 13.133 1 98.44 410 ALA A C 1
ATOM 3270 O O . ALA A 1 410 ? 17.953 11.805 12.859 1 98.44 410 ALA A O 1
ATOM 3271 N N . GLN A 1 411 ? 16.766 12.984 14.375 1 97.62 411 GLN A N 1
ATOM 3272 C CA . GLN A 1 411 ? 17.234 12.164 15.484 1 97.62 411 GLN A CA 1
ATOM 3273 C C . GLN A 1 411 ? 16.797 10.719 15.32 1 97.62 411 GLN A C 1
ATOM 3275 O O . GLN A 1 411 ? 17.578 9.797 15.539 1 97.62 411 GLN A O 1
ATOM 3280 N N . ARG A 1 412 ? 15.547 10.523 14.953 1 97.06 412 ARG A N 1
ATOM 3281 C CA . ARG A 1 412 ? 15.023 9.18 14.734 1 97.06 412 ARG A CA 1
ATOM 3282 C C . ARG A 1 412 ? 15.781 8.469 13.625 1 97.06 412 ARG A C 1
ATOM 3284 O O . ARG A 1 412 ? 16.125 7.293 13.758 1 97.06 412 ARG A O 1
ATOM 3291 N N . LEU A 1 413 ? 16.047 9.156 12.547 1 97.94 413 LEU A N 1
ATOM 3292 C CA . LEU A 1 413 ? 16.703 8.57 11.391 1 97.94 413 LEU A CA 1
ATOM 3293 C C . LEU A 1 413 ? 18.172 8.289 11.695 1 97.94 413 LEU A C 1
ATOM 3295 O O . LEU A 1 413 ? 18.734 7.305 11.195 1 97.94 413 LEU A O 1
ATOM 3299 N N . LYS A 1 414 ? 18.828 9.195 12.461 1 97.94 414 LYS A N 1
ATOM 3300 C CA . LYS A 1 414 ? 20.203 8.945 12.883 1 97.94 414 LYS A CA 1
ATOM 3301 C C . LYS A 1 414 ? 20.297 7.664 13.711 1 97.94 414 LYS A C 1
ATOM 3303 O O . LYS A 1 414 ? 21.203 6.859 13.508 1 97.94 414 LYS A O 1
ATOM 3308 N N . ASN A 1 415 ? 19.391 7.523 14.594 1 97.06 415 ASN A N 1
ATOM 3309 C CA . ASN A 1 415 ? 19.344 6.316 15.406 1 97.06 415 ASN A CA 1
ATOM 3310 C C . ASN A 1 415 ? 19.141 5.07 14.547 1 97.06 415 ASN A C 1
ATOM 3312 O O . ASN A 1 415 ? 19.797 4.047 14.758 1 97.06 415 ASN A O 1
ATOM 3316 N N . LYS A 1 416 ? 18.219 5.152 13.648 1 96.31 416 LYS A N 1
ATOM 3317 C CA . LYS A 1 416 ? 17.953 4.02 12.766 1 96.31 416 LYS A CA 1
ATOM 3318 C C . LYS A 1 416 ? 19.172 3.697 11.906 1 96.31 416 LYS A C 1
ATOM 3320 O O . LYS A 1 416 ? 19.516 2.527 11.719 1 96.31 416 LYS A O 1
ATOM 3325 N N . ALA A 1 417 ? 19.766 4.695 11.32 1 96.62 417 ALA A N 1
ATOM 3326 C CA . ALA A 1 417 ? 20.953 4.508 10.508 1 96.62 417 ALA A CA 1
ATOM 3327 C C . ALA A 1 417 ? 22.047 3.799 11.297 1 96.62 417 ALA A C 1
ATOM 3329 O O . ALA A 1 417 ? 22.719 2.9 10.773 1 96.62 417 ALA A O 1
ATOM 3330 N N . ARG A 1 418 ? 22.234 4.176 12.555 1 96.19 418 ARG A N 1
ATOM 3331 C CA . ARG A 1 418 ? 23.234 3.557 13.422 1 96.19 418 ARG A CA 1
ATOM 3332 C C . ARG A 1 418 ? 22.891 2.094 13.688 1 96.19 418 ARG A C 1
ATOM 3334 O O . ARG A 1 418 ? 23.766 1.223 13.578 1 96.19 418 ARG A O 1
ATOM 3341 N N . THR A 1 419 ? 21.688 1.872 13.977 1 94.19 419 THR A N 1
ATOM 3342 C CA . THR A 1 419 ? 21.234 0.523 14.297 1 94.19 419 THR A CA 1
ATOM 3343 C C . THR A 1 419 ? 21.391 -0.404 13.094 1 94.19 419 THR A C 1
ATOM 3345 O O . THR A 1 419 ? 21.766 -1.568 13.25 1 94.19 419 THR A O 1
ATOM 3348 N N . MET A 1 420 ? 21.109 0.078 11.945 1 92.56 420 MET A N 1
ATOM 3349 C CA . MET A 1 420 ? 21.141 -0.732 10.734 1 92.56 420 MET A CA 1
ATOM 3350 C C . MET A 1 420 ? 22.516 -0.704 10.086 1 92.56 420 MET A C 1
ATOM 3352 O O . MET A 1 420 ? 22.734 -1.335 9.047 1 92.56 420 MET A O 1
ATOM 3356 N N . GLN A 1 421 ? 23.438 0.058 10.664 1 93.12 421 GLN A N 1
ATOM 3357 C CA . GLN A 1 421 ? 24.781 0.206 10.125 1 93.12 421 GLN A CA 1
ATOM 3358 C C . GLN A 1 421 ? 24.75 0.67 8.672 1 93.12 421 GLN A C 1
ATOM 3360 O O . GLN A 1 421 ? 25.375 0.064 7.805 1 93.12 421 GLN A O 1
ATOM 3365 N N . ASN A 1 422 ? 23.922 1.622 8.422 1 94.81 422 ASN A N 1
ATOM 3366 C CA . ASN A 1 422 ? 23.781 2.271 7.129 1 94.81 422 ASN A CA 1
ATOM 3367 C C . ASN A 1 422 ? 24.109 3.756 7.203 1 94.81 422 ASN A C 1
ATOM 3369 O O . ASN A 1 422 ? 24.25 4.312 8.289 1 94.81 422 ASN A O 1
ATOM 3373 N N . ARG A 1 423 ? 24.391 4.41 6.121 1 95.69 423 ARG A N 1
ATOM 3374 C CA . ARG A 1 423 ? 24.609 5.852 6.066 1 95.69 423 ARG A CA 1
ATOM 3375 C C . ARG A 1 423 ? 23.312 6.605 6.316 1 95.69 423 ARG A C 1
ATOM 3377 O O . ARG A 1 423 ? 22.25 6.191 5.852 1 95.69 423 ARG A O 1
ATOM 3384 N N . TYR A 1 424 ? 23.281 7.742 7.008 1 97.56 424 TYR A N 1
ATOM 3385 C CA . TYR A 1 424 ? 22.109 8.578 7.281 1 97.56 424 TYR A CA 1
ATOM 3386 C C . TYR A 1 424 ? 21.391 8.938 5.992 1 97.56 424 TYR A C 1
ATOM 3388 O O . TYR A 1 424 ? 20.156 8.828 5.906 1 97.56 424 TYR A O 1
ATOM 3396 N N . SER A 1 425 ? 22.172 9.328 4.961 1 97.75 425 SER A N 1
ATOM 3397 C CA . SER A 1 425 ? 21.578 9.812 3.715 1 97.75 425 SER A CA 1
ATOM 3398 C C . SER A 1 425 ? 20.766 8.719 3.033 1 97.75 425 SER A C 1
ATOM 3400 O O . SER A 1 425 ? 19.703 9 2.449 1 97.75 425 SER A O 1
ATOM 3402 N N . ASP A 1 426 ? 21.234 7.461 3.125 1 96.25 426 ASP A N 1
ATOM 3403 C CA . ASP A 1 426 ? 20.516 6.355 2.496 1 96.25 426 ASP A CA 1
ATOM 3404 C C . ASP A 1 426 ? 19.203 6.066 3.213 1 96.25 426 ASP A C 1
ATOM 3406 O O . ASP A 1 426 ? 18.156 5.902 2.572 1 96.25 426 ASP A O 1
ATOM 3410 N N . ILE A 1 427 ? 19.281 6.051 4.539 1 97.31 427 ILE A N 1
ATOM 3411 C CA . ILE A 1 427 ? 18.094 5.773 5.336 1 97.31 427 ILE A CA 1
ATOM 3412 C C . ILE A 1 427 ? 17.109 6.922 5.191 1 97.31 427 ILE A C 1
ATOM 3414 O O . ILE A 1 427 ? 15.898 6.695 5.078 1 97.31 427 ILE A O 1
ATOM 3418 N N . ALA A 1 428 ? 17.609 8.133 5.191 1 98.5 428 ALA A N 1
ATOM 3419 C CA . ALA A 1 428 ? 16.766 9.32 5.055 1 98.5 428 ALA A CA 1
ATOM 3420 C C . ALA A 1 428 ? 16.062 9.336 3.707 1 98.5 428 ALA A C 1
ATOM 3422 O O . ALA A 1 428 ? 14.867 9.648 3.631 1 98.5 428 ALA A O 1
ATOM 3423 N N . THR A 1 429 ? 16.781 9.016 2.668 1 98.38 429 THR A N 1
ATOM 3424 C CA . THR A 1 429 ? 16.203 8.992 1.331 1 98.38 429 THR A CA 1
ATOM 3425 C C . THR A 1 429 ? 15.117 7.93 1.237 1 98.38 429 THR A C 1
ATOM 3427 O O . THR A 1 429 ? 14.031 8.188 0.712 1 98.38 429 THR A O 1
ATOM 3430 N N . LEU A 1 430 ? 15.406 6.762 1.756 1 97.75 430 LEU A N 1
ATOM 3431 C CA . LEU A 1 430 ? 14.438 5.676 1.735 1 97.75 430 LEU A CA 1
ATOM 3432 C C . LEU A 1 430 ? 13.195 6.047 2.535 1 97.75 430 LEU A C 1
ATOM 3434 O O . LEU A 1 430 ? 12.07 5.789 2.1 1 97.75 430 LEU A O 1
ATOM 3438 N N . TRP A 1 431 ? 13.414 6.594 3.729 1 98.62 431 TRP A N 1
ATOM 3439 C CA . TRP A 1 431 ? 12.312 7.039 4.578 1 98.62 431 TRP A CA 1
ATOM 3440 C C . TRP A 1 431 ? 11.422 8.031 3.838 1 98.62 431 TRP A C 1
ATOM 3442 O O . TRP A 1 431 ? 10.195 7.902 3.854 1 98.62 431 TRP A O 1
ATOM 3452 N N . PHE A 1 432 ? 12.07 8.992 3.219 1 98.81 432 PHE A N 1
ATOM 3453 C CA . PHE A 1 432 ? 11.359 10.07 2.537 1 98.81 432 PHE A CA 1
ATOM 3454 C C . PHE A 1 432 ? 10.602 9.531 1.328 1 98.81 432 PHE A C 1
ATOM 3456 O O . PHE A 1 432 ? 9.461 9.938 1.074 1 98.81 432 PHE A O 1
ATOM 3463 N N . GLU A 1 433 ? 11.18 8.641 0.57 1 98.31 433 GLU A N 1
ATOM 3464 C CA . GLU A 1 433 ? 10.516 8.023 -0.57 1 98.31 433 GLU A CA 1
ATOM 3465 C C . GLU A 1 433 ? 9.258 7.27 -0.132 1 98.31 433 GLU A C 1
ATOM 3467 O O . GLU A 1 433 ? 8.234 7.312 -0.814 1 98.31 433 GLU A O 1
ATOM 3472 N N . ARG A 1 434 ? 9.352 6.551 0.954 1 98.06 434 ARG A N 1
ATOM 3473 C CA . ARG A 1 434 ? 8.188 5.848 1.482 1 98.06 434 ARG A CA 1
ATOM 3474 C C . ARG A 1 434 ? 7.094 6.824 1.902 1 98.06 434 ARG A C 1
ATOM 3476 O O . ARG A 1 434 ? 5.906 6.559 1.706 1 98.06 434 ARG A O 1
ATOM 3483 N N . TYR A 1 435 ? 7.531 7.926 2.482 1 98.81 435 TYR A N 1
ATOM 3484 C CA . TYR A 1 435 ? 6.57 8.953 2.873 1 98.81 435 TYR A CA 1
ATOM 3485 C C . TYR A 1 435 ? 5.844 9.516 1.656 1 98.81 435 TYR A C 1
ATOM 3487 O O . TYR A 1 435 ? 4.621 9.648 1.663 1 98.81 435 TYR A O 1
ATOM 3495 N N . LEU A 1 436 ? 6.629 9.844 0.586 1 98.75 436 LEU A N 1
ATOM 3496 C CA . LEU A 1 436 ? 6.039 10.352 -0.647 1 98.75 436 LEU A CA 1
ATOM 3497 C C . LEU A 1 436 ? 5.066 9.336 -1.242 1 98.75 436 LEU A C 1
ATOM 3499 O O . LEU A 1 436 ? 4 9.711 -1.74 1 98.75 436 LEU A O 1
ATOM 3503 N N . HIS A 1 437 ? 5.453 8.094 -1.166 1 97.75 437 HIS A N 1
ATOM 3504 C CA . HIS A 1 437 ? 4.625 7.02 -1.71 1 97.75 437 HIS A CA 1
ATOM 3505 C C . HIS A 1 437 ? 3.273 6.961 -1.01 1 97.75 437 HIS A C 1
ATOM 3507 O O . HIS A 1 437 ? 2.248 6.707 -1.649 1 97.75 437 HIS A O 1
ATOM 3513 N N . CYS A 1 438 ? 3.268 7.18 0.28 1 98.38 438 CYS A N 1
ATOM 3514 C CA . CYS A 1 438 ? 2.043 7.113 1.07 1 98.38 438 CYS A CA 1
ATOM 3515 C C . CYS A 1 438 ? 1.185 8.352 0.851 1 98.38 438 CYS A C 1
ATOM 3517 O O . CYS A 1 438 ? -0.043 8.289 0.937 1 98.38 438 CYS A O 1
ATOM 3519 N N . LEU A 1 439 ? 1.801 9.484 0.506 1 98.75 439 LEU A N 1
ATOM 3520 C CA . LEU A 1 439 ? 1.123 10.773 0.562 1 98.75 439 LEU A CA 1
ATOM 3521 C C . LEU A 1 439 ? 0.68 11.219 -0.829 1 98.75 439 LEU A C 1
ATOM 3523 O O . LEU A 1 439 ? -0.51 11.445 -1.063 1 98.75 439 LEU A O 1
ATOM 3527 N N . ILE A 1 440 ? 1.547 11.273 -1.818 1 98.5 440 ILE A N 1
ATOM 3528 C CA . ILE A 1 440 ? 1.402 12.039 -3.053 1 98.5 440 ILE A CA 1
ATOM 3529 C C . ILE A 1 440 ? 0.311 11.414 -3.92 1 98.5 440 ILE A C 1
ATOM 3531 O O . ILE A 1 440 ? -0.605 12.109 -4.371 1 98.5 440 ILE A O 1
ATOM 3535 N N . PRO A 1 441 ? 0.336 10.07 -4.156 1 97.94 441 PRO A N 1
ATOM 3536 C CA . PRO A 1 441 ? -0.689 9.516 -5.043 1 97.94 441 PRO A CA 1
ATOM 3537 C C . PRO A 1 441 ? -2.105 9.742 -4.523 1 97.94 441 PRO A C 1
ATOM 3539 O O . PRO A 1 441 ? -3.012 10.062 -5.297 1 97.94 441 PRO A O 1
ATOM 3542 N N . GLY A 1 442 ? -2.266 9.594 -3.172 1 98 442 GLY A N 1
ATOM 3543 C CA . GLY A 1 442 ? -3.582 9.82 -2.594 1 98 442 GLY A CA 1
ATOM 3544 C C . GLY A 1 442 ? -4.082 11.234 -2.775 1 98 442 GLY A C 1
ATOM 3545 O O . GLY A 1 442 ? -5.227 11.453 -3.184 1 98 442 GLY A O 1
ATOM 3546 N N . VAL A 1 443 ? -3.217 12.195 -2.521 1 98.44 443 VAL A N 1
ATOM 3547 C CA . VAL A 1 443 ? -3.584 13.602 -2.66 1 98.44 443 VAL A CA 1
ATOM 3548 C C . VAL A 1 443 ? -3.945 13.898 -4.113 1 98.44 443 VAL A C 1
ATOM 3550 O O . VAL A 1 443 ? -4.977 14.516 -4.387 1 98.44 443 VAL A O 1
ATOM 3553 N N . PHE A 1 444 ? -3.09 13.438 -5.027 1 98.38 444 PHE A N 1
ATOM 3554 C CA . PHE A 1 444 ? -3.295 13.695 -6.445 1 98.38 444 PHE A CA 1
ATOM 3555 C C . PHE A 1 444 ? -4.547 12.992 -6.953 1 98.38 444 PHE A C 1
ATOM 3557 O O . PHE A 1 444 ? -5.32 13.562 -7.723 1 98.38 444 PHE A O 1
ATOM 3564 N N . ASN A 1 445 ? -4.789 11.727 -6.523 1 97.88 445 ASN A N 1
ATOM 3565 C CA . ASN A 1 445 ? -5.973 10.992 -6.961 1 97.88 445 ASN A CA 1
ATOM 3566 C C . ASN A 1 445 ? -7.258 11.719 -6.582 1 97.88 445 ASN A C 1
ATOM 3568 O O . ASN A 1 445 ? -8.125 11.938 -7.43 1 97.88 445 ASN A O 1
ATOM 3572 N N . TYR A 1 446 ? -7.344 12.109 -5.336 1 97.88 446 TYR A N 1
ATOM 3573 C CA . TYR A 1 446 ? -8.562 12.758 -4.875 1 97.88 446 TYR A CA 1
ATOM 3574 C C . TYR A 1 446 ? -8.781 14.086 -5.586 1 97.88 446 TYR A C 1
ATOM 3576 O O . TYR A 1 446 ? -9.906 14.422 -5.961 1 97.88 446 TYR A O 1
ATOM 3584 N N . TYR A 1 447 ? -7.738 14.867 -5.828 1 98.12 447 TYR A N 1
ATOM 3585 C CA . TYR A 1 447 ? -7.895 16.188 -6.441 1 98.12 447 TYR A CA 1
ATOM 3586 C C . TYR A 1 447 ? -8.133 16.062 -7.941 1 98.12 447 TYR A C 1
ATOM 3588 O O . TYR A 1 447 ? -9.141 16.562 -8.461 1 98.12 447 TYR A O 1
ATOM 3596 N N . PHE A 1 448 ? -7.262 15.336 -8.664 1 97.94 448 PHE A N 1
ATOM 3597 C CA . PHE A 1 448 ? -7.266 15.383 -10.117 1 97.94 448 PHE A CA 1
ATOM 3598 C C . PHE A 1 448 ? -8.297 14.414 -10.688 1 97.94 448 PHE A C 1
ATOM 3600 O O . PHE A 1 448 ? -8.883 14.672 -11.742 1 97.94 448 PHE A O 1
ATOM 3607 N N . LYS A 1 449 ? -8.523 13.25 -10.016 1 96.12 449 LYS A N 1
ATOM 3608 C CA . LYS A 1 449 ? -9.445 12.266 -10.562 1 96.12 449 LYS A CA 1
ATOM 3609 C C . LYS A 1 449 ? -10.867 12.492 -10.047 1 96.12 449 LYS A C 1
ATOM 3611 O O . LYS A 1 449 ? -11.836 12.148 -10.727 1 96.12 449 LYS A O 1
ATOM 3616 N N . HIS A 1 450 ? -10.977 13.117 -8.789 1 96.69 450 HIS A N 1
ATOM 3617 C CA . HIS A 1 450 ? -12.297 13.133 -8.18 1 96.69 450 HIS A CA 1
ATOM 3618 C C . HIS A 1 450 ? -12.719 14.547 -7.809 1 96.69 450 HIS A C 1
ATOM 3620 O O . HIS A 1 450 ? -13.844 14.766 -7.352 1 96.69 450 HIS A O 1
ATOM 3626 N N . GLY A 1 451 ? -11.883 15.555 -7.949 1 97.56 451 GLY A N 1
ATOM 3627 C CA . GLY A 1 451 ? -12.219 16.938 -7.664 1 97.56 451 GLY A CA 1
ATOM 3628 C C . GLY A 1 451 ? -12.391 17.219 -6.184 1 97.56 451 GLY A C 1
ATOM 3629 O O . GLY A 1 451 ? -13.25 18.016 -5.793 1 97.56 451 GLY A O 1
ATOM 3630 N N . VAL A 1 452 ? -11.703 16.531 -5.359 1 97.31 452 VAL A N 1
ATOM 3631 C CA . VAL A 1 452 ? -11.75 16.703 -3.914 1 97.31 452 VAL A CA 1
ATOM 3632 C C . VAL A 1 452 ? -10.438 17.328 -3.432 1 97.31 452 VAL A C 1
ATOM 3634 O O . VAL A 1 452 ? -9.359 16.781 -3.652 1 97.31 452 VAL A O 1
ATOM 3637 N N . ALA A 1 453 ? -10.484 18.469 -2.82 1 97.31 453 ALA A N 1
ATOM 3638 C CA . ALA A 1 453 ? -9.297 19.172 -2.336 1 97.31 453 ALA A CA 1
ATOM 3639 C C . ALA A 1 453 ? -9.211 19.125 -0.812 1 97.31 453 ALA A C 1
ATOM 3641 O O . ALA A 1 453 ? -9.922 19.859 -0.119 1 97.31 453 ALA A O 1
ATOM 3642 N N . PHE A 1 454 ? -8.297 18.266 -0.314 1 96.19 454 PHE A N 1
ATOM 3643 C CA . PHE A 1 454 ? -8.016 18.219 1.115 1 96.19 454 PHE A CA 1
ATOM 3644 C C . PHE A 1 454 ? -7.051 19.328 1.518 1 96.19 454 PHE A C 1
ATOM 3646 O O . PHE A 1 454 ? -6.727 20.203 0.707 1 96.19 454 PHE A O 1
ATOM 3653 N N . GLU A 1 455 ? -6.703 19.344 2.795 1 95.06 455 GLU A N 1
ATOM 3654 C CA . GLU A 1 455 ? -5.641 20.188 3.342 1 95.06 455 GLU A CA 1
ATOM 3655 C C . GLU A 1 455 ? -4.559 19.344 4.008 1 95.06 455 GLU A C 1
ATOM 3657 O O . GLU A 1 455 ? -4.41 19.375 5.23 1 95.06 455 GLU A O 1
ATOM 3662 N N . PRO A 1 456 ? -3.752 18.719 3.111 1 96.5 456 PRO A N 1
ATOM 3663 C CA . PRO A 1 456 ? -2.781 17.781 3.682 1 96.5 456 PRO A CA 1
ATOM 3664 C C . PRO A 1 456 ? -1.552 18.484 4.254 1 96.5 456 PRO A C 1
ATOM 3666 O O . PRO A 1 456 ? -0.421 18.078 3.98 1 96.5 456 PRO A O 1
ATOM 3669 N N . HIS A 1 457 ? -1.757 19.547 5.105 1 95.69 457 HIS A N 1
ATOM 3670 C CA . HIS A 1 457 ? -0.65 20.156 5.832 1 95.69 457 HIS A CA 1
ATOM 3671 C C . HIS A 1 457 ? -0.275 19.344 7.059 1 95.69 457 HIS A C 1
ATOM 3673 O O . HIS A 1 457 ? -0.945 18.359 7.379 1 95.69 457 HIS A O 1
ATOM 3679 N N . LEU A 1 458 ? 0.69 19.641 7.703 1 96.75 458 LEU A N 1
ATOM 3680 C CA . LEU A 1 458 ? 1.351 18.828 8.719 1 96.75 458 LEU A CA 1
ATOM 3681 C C . LEU A 1 458 ? 0.408 18.531 9.875 1 96.75 458 LEU A C 1
ATOM 3683 O O . LEU A 1 458 ? 0.446 17.438 10.453 1 96.75 458 LEU A O 1
ATOM 3687 N N . GLN A 1 459 ? -0.443 19.453 10.289 1 94 459 GLN A N 1
ATOM 3688 C CA . GLN A 1 459 ? -1.338 19.266 11.422 1 94 459 GLN A CA 1
ATOM 3689 C C . GLN A 1 459 ? -2.508 18.359 11.055 1 94 459 GLN A C 1
ATOM 3691 O O . GLN A 1 459 ? -3.219 17.859 11.938 1 94 459 GLN A O 1
ATOM 3696 N N . ASN A 1 460 ? -2.695 18.125 9.75 1 97 460 ASN A N 1
ATOM 3697 C CA . ASN A 1 460 ? -3.783 17.281 9.289 1 97 460 ASN A CA 1
ATOM 3698 C C . ASN A 1 460 ? -3.266 15.938 8.781 1 97 460 ASN A C 1
ATOM 3700 O O . ASN A 1 460 ? -4.02 15.156 8.203 1 97 460 ASN A O 1
ATOM 3704 N N . THR A 1 461 ? -2.023 15.695 8.914 1 98.25 461 THR A N 1
ATOM 3705 C CA . THR A 1 461 ? -1.424 14.469 8.391 1 98.25 461 THR A CA 1
ATOM 3706 C C . THR A 1 461 ? -0.84 13.625 9.523 1 98.25 461 THR A C 1
ATOM 3708 O O . THR A 1 461 ? -0.021 14.117 10.305 1 98.25 461 THR A O 1
ATOM 3711 N N . LEU A 1 462 ? -1.307 12.438 9.641 1 98.56 462 LEU A N 1
ATOM 3712 C CA . LEU A 1 462 ? -0.731 11.453 10.547 1 98.56 462 LEU A CA 1
ATOM 3713 C C . LEU A 1 462 ? 0.03 10.383 9.766 1 98.56 462 LEU A C 1
ATOM 3715 O O . LEU A 1 462 ? -0.381 9.992 8.672 1 98.56 462 LEU A O 1
ATOM 3719 N N . ILE A 1 463 ? 1.13 9.922 10.305 1 98.69 463 ILE A N 1
ATOM 3720 C CA . ILE A 1 463 ? 1.972 8.922 9.648 1 98.69 463 ILE A CA 1
ATOM 3721 C C . ILE A 1 463 ? 1.986 7.637 10.469 1 98.69 463 ILE A C 1
ATOM 3723 O O . ILE A 1 463 ? 2.18 7.676 11.688 1 98.69 463 ILE A O 1
ATOM 3727 N N . GLY A 1 464 ? 1.65 6.531 9.844 1 98.38 464 GLY A N 1
ATOM 3728 C CA . GLY A 1 464 ? 1.849 5.219 10.438 1 98.38 464 GLY A CA 1
ATOM 3729 C C . GLY A 1 464 ? 3.207 4.621 10.125 1 98.38 464 GLY A C 1
ATOM 3730 O O . GLY A 1 464 ? 3.787 4.906 9.078 1 98.38 464 GLY A O 1
ATOM 3731 N N . PHE A 1 465 ? 3.691 3.75 11.023 1 97.44 465 PHE A N 1
ATOM 3732 C CA . PHE A 1 465 ? 5.07 3.301 10.891 1 97.44 465 PHE A CA 1
ATOM 3733 C C . PHE A 1 465 ? 5.156 1.781 10.969 1 97.44 465 PHE A C 1
ATOM 3735 O O . PHE A 1 465 ? 4.332 1.141 11.625 1 97.44 465 PHE A O 1
ATOM 3742 N N . GLU A 1 466 ? 6.062 1.19 10.258 1 94.69 466 GLU A N 1
ATOM 3743 C CA . GLU A 1 466 ? 6.617 -0.153 10.406 1 94.69 466 GLU A CA 1
ATOM 3744 C C . GLU A 1 466 ? 8.141 -0.114 10.523 1 94.69 466 GLU A C 1
ATOM 3746 O O . GLU A 1 466 ? 8.828 0.315 9.602 1 94.69 466 GLU A O 1
ATOM 3751 N N . GLN A 1 467 ? 8.672 -0.573 11.586 1 92.81 467 GLN A N 1
ATOM 3752 C CA . GLN A 1 467 ? 10.109 -0.521 11.82 1 92.81 467 GLN A CA 1
ATOM 3753 C C . GLN A 1 467 ? 10.648 0.892 11.617 1 92.81 467 GLN A C 1
ATOM 3755 O O . GLN A 1 467 ? 11.617 1.092 10.875 1 92.81 467 GLN A O 1
ATOM 3760 N N . GLU A 1 468 ? 9.93 1.906 12.07 1 94.38 468 GLU A N 1
ATOM 3761 C CA . GLU A 1 468 ? 10.328 3.312 12.086 1 94.38 468 GLU A CA 1
ATOM 3762 C C . GLU A 1 468 ? 10.328 3.9 10.68 1 94.38 468 GLU A C 1
ATOM 3764 O O . GLU A 1 468 ? 10.906 4.965 10.445 1 94.38 468 GLU A O 1
ATOM 3769 N N . MET A 1 469 ? 9.75 3.164 9.688 1 97.44 469 MET A N 1
ATOM 3770 C CA . MET A 1 469 ? 9.578 3.656 8.328 1 97.44 469 MET A CA 1
ATOM 3771 C C . MET A 1 469 ? 8.109 3.932 8.023 1 97.44 469 MET A C 1
ATOM 3773 O O . MET A 1 469 ? 7.234 3.189 8.469 1 97.44 469 MET A O 1
ATOM 3777 N N . PRO A 1 470 ? 7.801 5.02 7.281 1 98.19 470 PRO A N 1
ATOM 3778 C CA . PRO A 1 470 ? 6.398 5.27 6.949 1 98.19 470 PRO A CA 1
ATOM 3779 C C . PRO A 1 470 ? 5.746 4.102 6.215 1 98.19 470 PRO A C 1
ATOM 3781 O O . PRO A 1 470 ? 6.355 3.518 5.316 1 98.19 470 PRO A O 1
ATOM 3784 N N . CYS A 1 471 ? 4.539 3.717 6.594 1 97.62 471 CYS A N 1
ATOM 3785 C CA . CYS A 1 471 ? 3.861 2.65 5.863 1 97.62 471 CYS A CA 1
ATOM 3786 C C . CYS A 1 471 ? 2.463 3.08 5.441 1 97.62 471 CYS A C 1
ATOM 3788 O O . CYS A 1 471 ? 1.845 2.445 4.582 1 97.62 471 CYS A O 1
ATOM 3790 N N . CYS A 1 472 ? 1.926 4.152 5.988 1 98.25 472 CYS A N 1
ATOM 3791 C CA . CYS A 1 472 ? 0.645 4.719 5.582 1 98.25 472 CYS A CA 1
ATOM 3792 C C . CYS A 1 472 ? 0.486 6.141 6.113 1 98.25 472 CYS A C 1
ATOM 3794 O O . CYS A 1 472 ? 1.288 6.594 6.93 1 98.25 472 CYS A O 1
ATOM 3796 N N . VAL A 1 473 ? -0.496 6.863 5.66 1 98.56 473 VAL A N 1
ATOM 3797 C CA . VAL A 1 473 ? -0.834 8.188 6.176 1 98.56 473 VAL A CA 1
ATOM 3798 C C . VAL A 1 473 ? -2.346 8.297 6.355 1 98.56 473 VAL A C 1
ATOM 3800 O O . VAL A 1 473 ? -3.111 7.602 5.684 1 98.56 473 VAL A O 1
ATOM 3803 N N . TRP A 1 474 ? -2.783 9.07 7.324 1 98.25 474 TRP A N 1
ATOM 3804 C CA . TRP A 1 474 ? -4.164 9.508 7.488 1 98.25 474 TRP A CA 1
ATOM 3805 C C . TRP A 1 474 ? -4.297 11.008 7.25 1 98.25 474 TRP A C 1
ATOM 3807 O O . TRP A 1 474 ? -3.48 11.789 7.742 1 98.25 474 TRP A O 1
ATOM 3817 N N . ILE A 1 475 ? -5.207 11.344 6.441 1 97.81 475 ILE A N 1
ATOM 3818 C CA . ILE A 1 475 ? -5.594 12.742 6.297 1 97.81 475 ILE A CA 1
ATOM 3819 C C . ILE A 1 475 ? -6.883 13 7.078 1 97.81 475 ILE A C 1
ATOM 3821 O O . ILE A 1 475 ? -7.852 12.242 6.957 1 97.81 475 ILE A O 1
ATOM 3825 N N . ARG A 1 476 ? -6.84 14 7.883 1 95.75 476 ARG A N 1
ATOM 3826 C CA . ARG A 1 476 ? -8.023 14.32 8.68 1 95.75 476 ARG A CA 1
ATOM 3827 C C . ARG A 1 476 ? -8.523 15.727 8.375 1 95.75 476 ARG A C 1
ATOM 3829 O O . ARG A 1 476 ? -7.965 16.422 7.527 1 95.75 476 ARG A O 1
ATOM 3836 N N . ASP A 1 477 ? -9.609 16.141 8.977 1 91 477 ASP A N 1
ATOM 3837 C CA . ASP A 1 477 ? -10.273 17.422 8.844 1 91 477 ASP A CA 1
ATOM 3838 C C . ASP A 1 477 ? -11.055 17.5 7.527 1 91 477 ASP A C 1
ATOM 3840 O O . ASP A 1 477 ? -10.797 18.375 6.699 1 91 477 ASP A O 1
ATOM 3844 N N . LEU A 1 478 ? -12.039 16.719 7.418 1 87.25 478 LEU A N 1
ATOM 3845 C CA . LEU A 1 478 ? -12.914 16.703 6.25 1 87.25 478 LEU A CA 1
ATOM 3846 C C . LEU A 1 478 ? -13.758 17.969 6.18 1 87.25 478 LEU A C 1
ATOM 3848 O O . LEU A 1 478 ? -14.211 18.359 5.102 1 87.25 478 LEU A O 1
ATOM 3852 N N . GLU A 1 479 ? -13.961 18.578 7.324 1 82.31 479 GLU A N 1
ATOM 3853 C CA . GLU A 1 479 ? -14.758 19.797 7.398 1 82.31 479 GLU A CA 1
ATOM 3854 C C . GLU A 1 479 ? -14.195 20.875 6.492 1 82.31 479 GLU A C 1
ATOM 3856 O O . GLU A 1 479 ? -14.945 21.672 5.918 1 82.31 479 GLU A O 1
ATOM 3861 N N . GLY A 1 480 ? -12.898 20.875 6.297 1 86.31 480 GLY A N 1
ATOM 3862 C CA . GLY A 1 480 ? -12.258 21.891 5.469 1 86.31 480 GLY A CA 1
ATOM 3863 C C . GLY A 1 480 ? -12.133 21.469 4.016 1 86.31 480 GLY A C 1
ATOM 3864 O O . GLY A 1 480 ? -11.688 22.266 3.176 1 86.31 480 GLY A O 1
ATOM 3865 N N . THR A 1 481 ? -12.641 20.297 3.686 1 92.25 481 THR A N 1
ATOM 3866 C CA . THR A 1 481 ? -12.516 19.75 2.336 1 92.25 481 THR A CA 1
ATOM 3867 C C . THR A 1 481 ? -13.328 20.578 1.343 1 92.25 481 THR A C 1
ATOM 3869 O O . THR A 1 481 ? -14.43 21.031 1.655 1 92.25 481 THR A O 1
ATOM 3872 N N . LYS A 1 482 ? -12.797 20.797 0.182 1 95.25 482 LYS A N 1
ATOM 3873 C CA . LYS A 1 482 ? -13.469 21.531 -0.883 1 95.25 482 LYS A CA 1
ATOM 3874 C C . LYS A 1 482 ? -13.711 20.641 -2.1 1 95.25 482 LYS A C 1
ATOM 3876 O O . LYS A 1 482 ? -13.039 19.625 -2.281 1 95.25 482 LYS A O 1
ATOM 3881 N N . LEU A 1 483 ? -14.719 21 -2.855 1 96.06 483 LEU A N 1
ATOM 3882 C CA . LEU A 1 483 ? -15.102 20.266 -4.055 1 96.06 483 LEU A CA 1
ATOM 3883 C C . LEU A 1 483 ? -15.023 21.141 -5.289 1 96.06 483 LEU A C 1
ATOM 3885 O O . LEU A 1 483 ? -15.359 22.328 -5.23 1 96.06 483 LEU A O 1
ATOM 3889 N N . LEU A 1 484 ? -14.555 20.594 -6.344 1 96.94 484 LEU A N 1
ATOM 3890 C CA . LEU A 1 484 ? -14.539 21.297 -7.617 1 96.94 484 LEU A CA 1
ATOM 3891 C C . LEU A 1 484 ? -15.867 21.125 -8.344 1 96.94 484 LEU A C 1
ATOM 3893 O O . LEU A 1 484 ? -16.297 20 -8.609 1 96.94 484 LEU A O 1
ATOM 3897 N N . PRO A 1 485 ? -16.438 22.156 -8.789 1 94.88 485 PRO A N 1
ATOM 3898 C CA . PRO A 1 485 ? -17.766 22.094 -9.406 1 94.88 485 PRO A CA 1
ATOM 3899 C C . PRO A 1 485 ? -17.781 21.281 -10.695 1 94.88 485 PRO A C 1
ATOM 3901 O O . PRO A 1 485 ? -18.797 20.688 -11.055 1 94.88 485 PRO A O 1
ATOM 3904 N N . GLU A 1 486 ? -16.688 21.25 -11.391 1 94.75 486 GLU A N 1
ATOM 3905 C CA . GLU A 1 486 ? -16.609 20.484 -12.633 1 94.75 486 GLU A CA 1
ATOM 3906 C C . GLU A 1 486 ? -16.859 19 -12.383 1 94.75 486 GLU A C 1
ATOM 3908 O O . GLU A 1 486 ? -17.375 18.297 -13.25 1 94.75 486 GLU A O 1
ATOM 3913 N N . PHE A 1 487 ? -16.484 18.516 -11.211 1 95.19 487 PHE A N 1
ATOM 3914 C CA . PHE A 1 487 ? -16.672 17.109 -10.836 1 95.19 487 PHE A CA 1
ATOM 3915 C C . PHE A 1 487 ? -17.969 16.922 -10.078 1 95.19 487 PHE A C 1
ATOM 3917 O O . PHE A 1 487 ? -18.578 15.844 -10.117 1 95.19 487 PHE A O 1
ATOM 3924 N N . TRP A 1 488 ? -18.328 18.031 -9.367 1 94.69 488 TRP A N 1
ATOM 3925 C CA . TRP A 1 488 ? -19.453 17.953 -8.445 1 94.69 488 TRP A CA 1
ATOM 3926 C C . TRP A 1 488 ? -20.469 19.031 -8.734 1 94.69 488 TRP A C 1
ATOM 3928 O O . TRP A 1 488 ? -20.594 20 -7.973 1 94.69 488 TRP A O 1
ATOM 3938 N N . PRO A 1 489 ? -21.297 18.734 -9.711 1 92.81 489 PRO A N 1
ATOM 3939 C CA . PRO A 1 489 ? -22.344 19.719 -10 1 92.81 489 PRO A CA 1
ATOM 3940 C C . PRO A 1 489 ? -23.344 19.875 -8.852 1 92.81 489 PRO A C 1
ATOM 3942 O O . PRO A 1 489 ? -23.531 18.953 -8.07 1 92.81 489 PRO A O 1
ATOM 3945 N N . ALA A 1 490 ? -23.922 20.938 -8.797 1 88.62 490 ALA A N 1
ATOM 3946 C CA . ALA A 1 490 ? -24.797 21.328 -7.691 1 88.62 490 ALA A CA 1
ATOM 3947 C C . ALA A 1 490 ? -25.922 20.297 -7.496 1 88.62 490 ALA A C 1
ATOM 3949 O O . ALA A 1 490 ? -26.359 20.062 -6.371 1 88.62 490 ALA A O 1
ATOM 3950 N N . GLU A 1 491 ? -26.297 19.672 -8.508 1 88.5 491 GLU A N 1
ATOM 3951 C CA . GLU A 1 491 ? -27.406 18.719 -8.469 1 88.5 491 GLU A CA 1
ATOM 3952 C C . GLU A 1 491 ? -27.031 17.469 -7.688 1 88.5 491 GLU A C 1
ATOM 3954 O O . GLU A 1 491 ? -27.906 16.75 -7.203 1 88.5 491 GLU A O 1
ATOM 3959 N N . THR A 1 492 ? -25.781 17.312 -7.566 1 86.5 492 THR A N 1
ATOM 3960 C CA . THR A 1 492 ? -25.328 16.109 -6.867 1 86.5 492 THR A CA 1
ATOM 3961 C C . THR A 1 492 ? -25.156 16.391 -5.375 1 86.5 492 THR A C 1
ATOM 3963 O O . THR A 1 492 ? -24.922 15.469 -4.59 1 86.5 492 THR A O 1
ATOM 3966 N N . LEU A 1 493 ? -25.297 17.625 -4.98 1 89.56 493 LEU A N 1
ATOM 3967 C CA . LEU A 1 493 ? -25.062 18.016 -3.598 1 89.56 493 LEU A CA 1
ATOM 3968 C C . LEU A 1 493 ? -26.344 18.531 -2.945 1 89.56 493 LEU A C 1
ATOM 3970 O O . LEU A 1 493 ? -26.312 19.516 -2.193 1 89.56 493 LEU A O 1
ATOM 3974 N N . THR A 1 494 ? -27.391 17.891 -3.262 1 83.56 494 THR A N 1
ATOM 3975 C CA . THR A 1 494 ? -28.703 18.359 -2.834 1 83.56 494 THR A CA 1
ATOM 3976 C C . THR A 1 494 ? -28.891 18.156 -1.331 1 83.56 494 THR A C 1
ATOM 3978 O O . THR A 1 494 ? -29.719 18.828 -0.71 1 83.56 494 THR A O 1
ATOM 3981 N N . ASP A 1 495 ? -28.094 17.359 -0.74 1 82.81 495 ASP A N 1
ATOM 3982 C CA . ASP A 1 495 ? -28.219 17.078 0.688 1 82.81 495 ASP A CA 1
ATOM 3983 C C . ASP A 1 495 ? -27.594 18.203 1.518 1 82.81 495 ASP A C 1
ATOM 3985 O O . ASP A 1 495 ? -27.828 18.297 2.723 1 82.81 495 ASP A O 1
ATOM 3989 N N . LEU A 1 496 ? -26.859 19.109 0.884 1 84.81 496 LEU A N 1
ATOM 3990 C CA . LEU A 1 496 ? -26.234 20.234 1.572 1 84.81 496 LEU A CA 1
ATOM 3991 C C . LEU A 1 496 ? -27.141 21.453 1.552 1 84.81 496 LEU A C 1
ATOM 3993 O O . LEU A 1 496 ? -27.812 21.719 0.553 1 84.81 496 LEU A O 1
ATOM 3997 N N . SER A 1 497 ? -27.109 22.172 2.666 1 83.5 497 SER A N 1
ATOM 3998 C CA . SER A 1 497 ? -27.781 23.469 2.643 1 83.5 497 SER A CA 1
ATOM 3999 C C . SER A 1 497 ? -27.109 24.406 1.635 1 83.5 497 SER A C 1
ATOM 4001 O O . SER A 1 497 ? -26 24.156 1.189 1 83.5 497 SER A O 1
ATOM 4003 N N . GLU A 1 498 ? -27.781 25.422 1.316 1 84.19 498 GLU A N 1
ATOM 4004 C CA . GLU A 1 498 ? -27.25 26.375 0.353 1 84.19 498 GLU A CA 1
ATOM 4005 C C . GLU A 1 498 ? -25.953 27 0.85 1 84.19 498 GLU A C 1
ATOM 4007 O O . GLU A 1 498 ? -24.984 27.109 0.091 1 84.19 498 GLU A O 1
ATOM 4012 N N . ARG A 1 499 ? -25.953 27.312 2.086 1 84.19 499 ARG A N 1
ATOM 4013 C CA . ARG A 1 499 ? -24.766 27.922 2.67 1 84.19 499 ARG A CA 1
ATOM 4014 C C . ARG A 1 499 ? -23.609 26.922 2.717 1 84.19 499 ARG A C 1
ATOM 4016 O O . ARG A 1 499 ? -22.469 27.281 2.428 1 84.19 499 ARG A O 1
ATOM 4023 N N . ALA A 1 500 ? -23.922 25.766 3.086 1 85 500 ALA A N 1
ATOM 4024 C CA . ALA A 1 500 ? -22.906 24.719 3.137 1 85 500 ALA A CA 1
ATOM 4025 C C . ALA A 1 500 ? -22.344 24.453 1.748 1 85 500 ALA A C 1
ATOM 4027 O O . ALA A 1 500 ? -21.125 24.25 1.594 1 85 500 ALA A O 1
ATOM 4028 N N . ARG A 1 501 ? -23.156 24.453 0.769 1 87.62 501 ARG A N 1
ATOM 4029 C CA . ARG A 1 501 ? -22.734 24.203 -0.606 1 87.62 501 ARG A CA 1
ATOM 4030 C C . ARG A 1 501 ? -21.781 25.281 -1.093 1 87.62 501 ARG A C 1
ATOM 4032 O O . ARG A 1 501 ? -20.766 24.984 -1.729 1 87.62 501 ARG A O 1
ATOM 4039 N N . GLN A 1 502 ? -22.125 26.484 -0.736 1 85.44 502 GLN A N 1
ATOM 4040 C CA . GLN A 1 502 ? -21.281 27.594 -1.13 1 85.44 502 GLN A CA 1
ATOM 4041 C C . GLN A 1 502 ? -19.906 27.516 -0.446 1 85.44 502 GLN A C 1
ATOM 4043 O O . GLN A 1 502 ? -18.891 27.875 -1.036 1 85.44 502 GLN A O 1
ATOM 4048 N N . SER A 1 503 ? -19.984 27.031 0.691 1 85.69 503 SER A N 1
ATOM 4049 C CA . SER A 1 503 ? -18.766 27 1.486 1 85.69 503 SER A CA 1
ATOM 4050 C C . SER A 1 503 ? -17.828 25.891 1.013 1 85.69 503 SER A C 1
ATOM 4052 O O . SER A 1 503 ? -16.625 25.938 1.239 1 85.69 503 SER A O 1
ATOM 4054 N N . VAL A 1 504 ? -18.344 24.891 0.276 1 90.62 504 VAL A N 1
ATOM 4055 C CA . VAL A 1 504 ? -17.516 23.734 -0.048 1 90.62 504 VAL A CA 1
ATOM 4056 C C . VAL A 1 504 ? -16.922 23.891 -1.447 1 90.62 504 VAL A C 1
ATOM 4058 O O . VAL A 1 504 ? -15.992 23.188 -1.82 1 90.62 504 VAL A O 1
ATOM 4061 N N . TYR A 1 505 ? -17.328 24.812 -2.189 1 92.88 505 TYR A N 1
ATOM 4062 C CA . TYR A 1 505 ? -16.906 24.922 -3.582 1 92.88 505 TYR A CA 1
ATOM 4063 C C . TYR A 1 505 ? -15.633 25.734 -3.707 1 92.88 505 TYR A C 1
ATOM 4065 O O . TYR A 1 505 ? -15.5 26.797 -3.086 1 92.88 505 TYR A O 1
ATOM 4073 N N . TYR A 1 506 ? -14.688 25.25 -4.418 1 94.31 506 TYR A N 1
ATOM 4074 C CA . TYR A 1 506 ? -13.508 25.953 -4.902 1 94.31 506 TYR A CA 1
ATOM 4075 C C . TYR A 1 506 ? -13.383 25.828 -6.418 1 94.31 506 TYR A C 1
ATOM 4077 O O . TYR A 1 506 ? -13.688 24.781 -6.988 1 94.31 506 TYR A O 1
ATOM 4085 N N . SER A 1 507 ? -13.008 26.953 -7.055 1 94.88 507 SER A N 1
ATOM 4086 C CA . SER A 1 507 ? -12.562 26.812 -8.438 1 94.88 507 SER A CA 1
ATOM 4087 C C . SER A 1 507 ? -11.336 25.922 -8.531 1 94.88 507 SER A C 1
ATOM 4089 O O . SER A 1 507 ? -10.688 25.625 -7.523 1 94.88 507 SER A O 1
ATOM 4091 N N . ARG A 1 508 ? -11.031 25.391 -9.672 1 96 508 ARG A N 1
ATOM 4092 C CA . ARG A 1 508 ? -9.852 24.562 -9.867 1 96 508 ARG A CA 1
ATOM 4093 C C . ARG A 1 508 ? -8.586 25.281 -9.422 1 96 508 ARG A C 1
ATOM 4095 O O . ARG A 1 508 ? -7.699 24.688 -8.82 1 96 508 ARG A O 1
ATOM 4102 N N . GLU A 1 509 ? -8.562 26.594 -9.711 1 95.19 509 GLU A N 1
ATOM 4103 C CA . GLU A 1 509 ? -7.41 27.391 -9.32 1 95.19 509 GLU A CA 1
ATOM 4104 C C . GLU A 1 509 ? -7.289 27.484 -7.801 1 95.19 509 GLU A C 1
ATOM 4106 O O . GLU A 1 509 ? -6.199 27.312 -7.246 1 95.19 509 GLU A O 1
ATOM 4111 N N . GLN A 1 510 ? -8.383 27.766 -7.164 1 94.81 510 GLN A N 1
ATOM 4112 C CA . GLN A 1 510 ? -8.398 27.828 -5.703 1 94.81 510 GLN A CA 1
ATOM 4113 C C . GLN A 1 510 ? -8.016 26.484 -5.098 1 94.81 510 GLN A C 1
ATOM 4115 O O . GLN A 1 510 ? -7.262 26.422 -4.125 1 94.81 510 GLN A O 1
ATOM 4120 N N . GLY A 1 511 ? -8.594 25.422 -5.691 1 96.38 511 GLY A N 1
ATOM 4121 C CA . GLY A 1 511 ? -8.281 24.078 -5.238 1 96.38 511 GLY A CA 1
ATOM 4122 C C . GLY A 1 511 ? -6.805 23.75 -5.363 1 96.38 511 GLY A C 1
ATOM 4123 O O . GLY A 1 511 ? -6.211 23.188 -4.438 1 96.38 511 GLY A O 1
ATOM 4124 N N . TRP A 1 512 ? -6.223 24.141 -6.453 1 96.94 512 TRP A N 1
ATOM 4125 C CA . TRP A 1 512 ? -4.805 23.859 -6.664 1 96.94 512 TRP A CA 1
ATOM 4126 C C . TRP A 1 512 ? -3.941 24.672 -5.703 1 96.94 512 TRP A C 1
ATOM 4128 O O . TRP A 1 512 ? -2.951 24.172 -5.172 1 96.94 512 TRP A O 1
ATOM 4138 N N . ASN A 1 513 ? -4.316 25.922 -5.52 1 95.75 513 ASN A N 1
ATOM 4139 C CA . ASN A 1 513 ? -3.578 26.734 -4.559 1 95.75 513 ASN A CA 1
ATOM 4140 C C . ASN A 1 513 ? -3.545 26.078 -3.182 1 95.75 513 ASN A C 1
ATOM 4142 O O . ASN A 1 513 ? -2.504 26.078 -2.521 1 95.75 513 ASN A O 1
ATOM 4146 N N . ARG A 1 514 ? -4.641 25.562 -2.812 1 95.44 514 ARG A N 1
ATOM 4147 C CA . ARG A 1 514 ? -4.746 24.891 -1.515 1 95.44 514 ARG A CA 1
ATOM 4148 C C . ARG A 1 514 ? -3.918 23.625 -1.482 1 95.44 514 ARG A C 1
ATOM 4150 O O . ARG A 1 514 ? -3.1 23.422 -0.581 1 95.44 514 ARG A O 1
ATOM 4157 N N . ILE A 1 515 ? -4.109 22.766 -2.508 1 96.69 515 ILE A N 1
ATOM 4158 C CA . ILE A 1 515 ? -3.436 21.484 -2.588 1 96.69 515 ILE A CA 1
ATOM 4159 C C . ILE A 1 515 ? -1.931 21.688 -2.742 1 96.69 515 ILE A C 1
ATOM 4161 O O . ILE A 1 515 ? -1.132 21.031 -2.078 1 96.69 515 ILE A O 1
ATOM 4165 N N . GLY A 1 516 ? -1.57 22.609 -3.658 1 96.94 516 GLY A N 1
ATOM 4166 C CA . GLY A 1 516 ? -0.162 22.891 -3.883 1 96.94 516 GLY A CA 1
ATOM 4167 C C . GLY A 1 516 ? 0.54 23.438 -2.652 1 96.94 516 GLY A C 1
ATOM 4168 O O . GLY A 1 516 ? 1.63 22.984 -2.301 1 96.94 516 GLY A O 1
ATOM 4169 N N . TYR A 1 517 ? -0.091 24.344 -1.983 1 96.31 517 TYR A N 1
ATOM 4170 C CA . TYR A 1 517 ? 0.471 24.938 -0.775 1 96.31 517 TYR A CA 1
ATOM 4171 C C . TYR A 1 517 ? 0.611 23.891 0.329 1 96.31 517 TYR A C 1
ATOM 4173 O O . TYR A 1 517 ? 1.698 23.703 0.879 1 96.31 517 TYR A O 1
ATOM 4181 N N . CYS A 1 518 ? -0.463 23.172 0.634 1 97 518 CYS A N 1
ATOM 4182 C CA . CYS A 1 518 ? -0.475 22.266 1.769 1 97 518 CYS A CA 1
ATOM 4183 C C . CYS A 1 518 ? 0.442 21.062 1.516 1 97 518 CYS A C 1
ATOM 4185 O O . CYS A 1 518 ? 1.142 20.609 2.424 1 97 518 CYS A O 1
ATOM 4187 N N . THR A 1 519 ? 0.495 20.594 0.27 1 98.19 519 THR A N 1
ATOM 4188 C CA . THR A 1 519 ? 1.269 19.391 -0.044 1 98.19 519 THR A CA 1
ATOM 4189 C C . THR A 1 519 ? 2.752 19.719 -0.169 1 98.19 519 THR A C 1
ATOM 4191 O O . THR A 1 519 ? 3.588 19.125 0.511 1 98.19 519 THR A O 1
ATOM 4194 N N . PHE A 1 520 ? 3.096 20.734 -0.975 1 97.94 520 PHE A N 1
ATOM 4195 C CA . PHE A 1 520 ? 4.488 20.922 -1.359 1 97.94 520 PHE A CA 1
ATOM 4196 C C . PHE A 1 520 ? 5.191 21.859 -0.383 1 97.94 520 PHE A C 1
ATOM 4198 O O . PHE A 1 520 ? 6.379 21.688 -0.097 1 97.94 520 PHE A O 1
ATOM 4205 N N . ILE A 1 521 ? 4.465 22.859 0.175 1 96.62 521 ILE A N 1
ATOM 4206 C CA . ILE A 1 521 ? 5.098 23.875 1.006 1 96.62 521 ILE A CA 1
ATOM 4207 C C . ILE A 1 521 ? 4.938 23.516 2.48 1 96.62 521 ILE A C 1
ATOM 4209 O O . ILE A 1 521 ? 5.93 23.359 3.199 1 96.62 521 ILE A O 1
ATOM 4213 N N . ASN A 1 522 ? 3.74 23.25 2.867 1 96.19 522 ASN A N 1
ATOM 4214 C CA . ASN A 1 522 ? 3.445 23.078 4.285 1 96.19 522 ASN A CA 1
ATOM 4215 C C . ASN A 1 522 ? 3.689 21.641 4.75 1 96.19 522 ASN A C 1
ATOM 4217 O O . ASN A 1 522 ? 3.68 21.359 5.949 1 96.19 522 ASN A O 1
ATOM 4221 N N . ASN A 1 523 ? 3.951 20.734 3.877 1 98.06 523 ASN A N 1
ATOM 4222 C CA . ASN A 1 523 ? 4.168 19.328 4.23 1 98.06 523 ASN A CA 1
ATOM 4223 C C . ASN A 1 523 ? 5.516 18.828 3.73 1 98.06 523 ASN A C 1
ATOM 4225 O O . ASN A 1 523 ? 6.52 18.922 4.441 1 98.06 523 ASN A O 1
ATOM 4229 N N . ILE A 1 524 ? 5.703 18.688 2.475 1 98.44 524 ILE A N 1
ATOM 4230 C CA . ILE A 1 524 ? 6.867 18.047 1.876 1 98.44 524 ILE A CA 1
ATOM 4231 C C . ILE A 1 524 ? 8.109 18.906 2.117 1 98.44 524 ILE A C 1
ATOM 4233 O O . ILE A 1 524 ? 9.164 18.391 2.49 1 98.44 524 ILE A O 1
ATOM 4237 N N . SER A 1 525 ? 8.016 20.219 1.899 1 97.88 525 SER A N 1
ATOM 4238 C CA . SER A 1 525 ? 9.164 21.078 2.1 1 97.88 525 SER A CA 1
ATOM 4239 C C . SER A 1 525 ? 9.625 21.062 3.555 1 97.88 525 SER A C 1
ATOM 4241 O O . SER A 1 525 ? 10.828 21.156 3.832 1 97.88 525 SER A O 1
ATOM 4243 N N . GLU A 1 526 ? 8.664 20.984 4.445 1 97.88 526 GLU A N 1
ATOM 4244 C CA . GLU A 1 526 ? 9.016 20.891 5.859 1 97.88 526 GLU A CA 1
ATOM 4245 C C . GLU A 1 526 ? 9.703 19.562 6.172 1 97.88 526 GLU A C 1
ATOM 4247 O O . GLU A 1 526 ? 10.695 19.531 6.91 1 97.88 526 GLU A O 1
ATOM 4252 N N . ALA A 1 527 ? 9.195 18.5 5.641 1 98.69 527 ALA A N 1
ATOM 4253 C CA . ALA A 1 527 ? 9.852 17.203 5.809 1 98.69 527 ALA A CA 1
ATOM 4254 C C . ALA A 1 527 ? 11.305 17.266 5.34 1 98.69 527 ALA A C 1
ATOM 4256 O O . ALA A 1 527 ? 12.211 16.844 6.055 1 98.69 527 ALA A O 1
ATOM 4257 N N . ILE A 1 528 ? 11.508 17.812 4.164 1 98.62 528 ILE A N 1
ATOM 4258 C CA . ILE A 1 528 ? 12.844 17.891 3.574 1 98.62 528 ILE A CA 1
ATOM 4259 C C . ILE A 1 528 ? 13.75 18.75 4.453 1 98.62 528 ILE A C 1
ATOM 4261 O O . ILE A 1 528 ? 14.898 18.391 4.715 1 98.62 528 ILE A O 1
ATOM 4265 N N . PHE A 1 529 ? 13.211 19.875 4.941 1 98.44 529 PHE A N 1
ATOM 4266 C CA . PHE A 1 529 ? 13.984 20.812 5.758 1 98.44 529 PHE A CA 1
ATOM 4267 C C . PHE A 1 529 ? 14.508 20.125 7.016 1 98.44 529 PHE A C 1
ATOM 4269 O O . PHE A 1 529 ? 15.688 20.25 7.352 1 98.44 529 PHE A O 1
ATOM 4276 N N . PHE A 1 530 ? 13.688 19.344 7.637 1 98.44 530 PHE A N 1
ATOM 4277 C CA . PHE A 1 530 ? 14.047 18.75 8.922 1 98.44 530 PHE A CA 1
ATOM 4278 C C . PHE A 1 530 ? 14.867 17.484 8.727 1 98.44 530 PHE A C 1
ATOM 4280 O O . PHE A 1 530 ? 15.672 17.125 9.586 1 98.44 530 PHE A O 1
ATOM 4287 N N . ILE A 1 531 ? 14.688 16.781 7.617 1 98.75 531 ILE A N 1
ATOM 4288 C CA . ILE A 1 531 ? 15.461 15.578 7.336 1 98.75 531 ILE A CA 1
ATOM 4289 C C . ILE A 1 531 ? 16.875 15.969 6.906 1 98.75 531 ILE A C 1
ATOM 4291 O O . ILE A 1 531 ? 17.859 15.383 7.375 1 98.75 531 ILE A O 1
ATOM 4295 N N . ALA A 1 532 ? 16.984 16.969 6.023 1 98.5 532 ALA A N 1
ATOM 4296 C CA . ALA A 1 532 ? 18.266 17.328 5.43 1 98.5 532 ALA A CA 1
ATOM 4297 C C . ALA A 1 532 ? 19.141 18.078 6.43 1 98.5 532 ALA A C 1
ATOM 4299 O O . ALA A 1 532 ? 20.375 17.938 6.418 1 98.5 532 ALA A O 1
ATOM 4300 N N . GLU A 1 533 ? 18.531 18.953 7.281 1 96.88 533 GLU A N 1
ATOM 4301 C CA . GLU A 1 533 ? 19.219 19.75 8.297 1 96.88 533 GLU A CA 1
ATOM 4302 C C . GLU A 1 533 ? 20.422 20.469 7.707 1 96.88 533 GLU A C 1
ATOM 4304 O O . GLU A 1 533 ? 21.531 20.391 8.258 1 96.88 533 GLU A O 1
ATOM 4309 N N . GLY A 1 534 ? 20.25 21.016 6.574 1 96.38 534 GLY A N 1
ATOM 4310 C CA . GLY A 1 534 ? 21.312 21.828 6.004 1 96.38 534 GLY A CA 1
ATOM 4311 C C . GLY A 1 534 ? 22.219 21.062 5.051 1 96.38 534 GLY A C 1
ATOM 4312 O O . GLY A 1 534 ? 23.047 21.656 4.363 1 96.38 534 GLY A O 1
ATOM 4313 N N . ASP A 1 535 ? 22.109 19.688 4.98 1 97.81 535 ASP A N 1
ATOM 4314 C CA . ASP A 1 535 ? 22.844 18.891 4.008 1 97.81 535 ASP A CA 1
ATOM 4315 C C . ASP A 1 535 ? 22.328 19.125 2.592 1 97.81 535 ASP A C 1
ATOM 4317 O O . ASP A 1 535 ? 21.359 18.484 2.162 1 97.81 535 ASP A O 1
ATOM 4321 N N . GLU A 1 536 ? 23.047 19.953 1.844 1 96.56 536 GLU A N 1
ATOM 4322 C CA . GLU A 1 536 ? 22.594 20.438 0.546 1 96.56 536 GLU A CA 1
ATOM 4323 C C . GLU A 1 536 ? 22.438 19.281 -0.446 1 96.56 536 GLU A C 1
ATOM 4325 O O . GLU A 1 536 ? 21.422 19.188 -1.146 1 96.56 536 GLU A O 1
ATOM 4330 N N . PRO A 1 537 ? 23.422 18.359 -0.535 1 97.44 537 PRO A N 1
ATOM 4331 C CA . PRO A 1 537 ? 23.25 17.219 -1.452 1 97.44 537 PRO A CA 1
ATOM 4332 C C . PRO A 1 537 ? 22.031 16.359 -1.106 1 97.44 537 PRO A C 1
ATOM 4334 O O . PRO A 1 537 ? 21.312 15.922 -2.002 1 97.44 537 PRO A O 1
ATOM 4337 N N . LEU A 1 538 ? 21.828 16.141 0.184 1 98.25 538 LEU A N 1
ATOM 4338 C CA . LEU A 1 538 ? 20.672 15.352 0.598 1 98.25 538 LEU A CA 1
ATOM 4339 C C . LEU A 1 538 ? 19.375 16.078 0.26 1 98.25 538 LEU A C 1
ATOM 4341 O O . LEU A 1 538 ? 18.422 15.469 -0.218 1 98.25 538 LEU A O 1
ATOM 4345 N N . GLU A 1 539 ? 19.328 17.406 0.533 1 98.38 539 GLU A N 1
ATOM 4346 C CA . GLU A 1 539 ? 18.156 18.188 0.179 1 98.38 539 GLU A CA 1
ATOM 4347 C C . GLU A 1 539 ? 17.828 18.062 -1.306 1 98.38 539 GLU A C 1
ATOM 4349 O O . GLU A 1 539 ? 16.656 17.875 -1.676 1 98.38 539 GLU A O 1
ATOM 4354 N N . GLN A 1 540 ? 18.844 18.141 -2.141 1 97.56 540 GLN A N 1
ATOM 4355 C CA . GLN A 1 540 ? 18.656 18 -3.58 1 97.56 540 GLN A CA 1
ATOM 4356 C C . GLN A 1 540 ? 18.109 16.609 -3.928 1 97.56 540 GLN A C 1
ATOM 4358 O O . GLN A 1 540 ? 17.203 16.484 -4.754 1 97.56 540 GLN A O 1
ATOM 4363 N N . THR A 1 541 ? 18.688 15.617 -3.309 1 97.94 541 THR A N 1
ATOM 4364 C CA . THR A 1 541 ? 18.25 14.25 -3.531 1 97.94 541 THR A CA 1
ATOM 4365 C C . THR A 1 541 ? 16.781 14.086 -3.176 1 97.94 541 THR A C 1
ATOM 4367 O O . THR A 1 541 ? 16.031 13.438 -3.904 1 97.94 541 THR A O 1
ATOM 4370 N N . LEU A 1 542 ? 16.359 14.68 -2.084 1 98.56 542 LEU A N 1
ATOM 4371 C CA . LEU A 1 542 ? 14.984 14.562 -1.629 1 98.56 542 LEU A CA 1
ATOM 4372 C C . LEU A 1 542 ? 14.039 15.312 -2.564 1 98.56 542 LEU A C 1
ATOM 4374 O O . LEU A 1 542 ? 12.938 14.828 -2.857 1 98.56 542 LEU A O 1
ATOM 4378 N N . TRP A 1 543 ? 14.414 16.453 -3.08 1 98.19 543 TRP A N 1
ATOM 4379 C CA . TRP A 1 543 ? 13.586 17.188 -4.043 1 98.19 543 TRP A CA 1
ATOM 4380 C C . TRP A 1 543 ? 13.484 16.406 -5.355 1 98.19 543 TRP A C 1
ATOM 4382 O O . TRP A 1 543 ? 12.43 16.422 -6.004 1 98.19 543 TRP A O 1
ATOM 4392 N N . ASN A 1 544 ? 14.594 15.766 -5.789 1 97.25 544 ASN A N 1
ATOM 4393 C CA . ASN A 1 544 ? 14.539 14.906 -6.969 1 97.25 544 ASN A CA 1
ATOM 4394 C C . ASN A 1 544 ? 13.523 13.781 -6.793 1 97.25 544 ASN A C 1
ATOM 4396 O O . ASN A 1 544 ? 12.867 13.383 -7.754 1 97.25 544 ASN A O 1
ATOM 4400 N N . ALA A 1 545 ? 13.484 13.289 -5.574 1 97.81 545 ALA A N 1
ATOM 4401 C CA . ALA A 1 545 ? 12.5 12.25 -5.285 1 97.81 545 ALA A CA 1
ATOM 4402 C C . ALA A 1 545 ? 11.078 12.773 -5.457 1 97.81 545 ALA A C 1
ATOM 4404 O O . ALA A 1 545 ? 10.188 12.047 -5.922 1 97.81 545 ALA A O 1
ATOM 4405 N N . VAL A 1 546 ? 10.82 14.031 -5.086 1 98.5 546 VAL A N 1
ATOM 4406 C CA . VAL A 1 546 ? 9.516 14.648 -5.266 1 98.5 546 VAL A CA 1
ATOM 4407 C C . VAL A 1 546 ? 9.195 14.758 -6.754 1 98.5 546 VAL A C 1
ATOM 4409 O O . VAL A 1 546 ? 8.094 14.406 -7.191 1 98.5 546 VAL A O 1
ATOM 4412 N N . GLN A 1 547 ? 10.164 15.25 -7.48 1 97.62 547 GLN A N 1
ATOM 4413 C CA . GLN A 1 547 ? 10.008 15.375 -8.93 1 97.62 547 GLN A CA 1
ATOM 4414 C C . GLN A 1 547 ? 9.68 14.023 -9.562 1 97.62 547 GLN A C 1
ATOM 4416 O O . GLN A 1 547 ? 8.781 13.922 -10.391 1 97.62 547 GLN A O 1
ATOM 4421 N N . SER A 1 548 ? 10.398 13.031 -9.172 1 96.62 548 SER A N 1
ATOM 4422 C CA . SER A 1 548 ? 10.195 11.68 -9.688 1 96.62 548 SER A CA 1
ATOM 4423 C C . SER A 1 548 ? 8.797 11.164 -9.352 1 96.62 548 SER A C 1
ATOM 4425 O O . SER A 1 548 ? 8.18 10.469 -10.156 1 96.62 548 SER A O 1
ATOM 4427 N N . ALA A 1 549 ? 8.336 11.461 -8.156 1 97.56 549 ALA A N 1
ATOM 4428 C CA . ALA A 1 549 ? 7 11.047 -7.75 1 97.56 549 ALA A CA 1
ATOM 4429 C C . ALA A 1 549 ? 5.93 11.672 -8.641 1 97.56 549 ALA A C 1
ATOM 4431 O O . ALA A 1 549 ? 4.949 11.016 -9 1 97.56 549 ALA A O 1
ATOM 4432 N N . ILE A 1 550 ? 6.117 12.914 -9 1 97.88 550 ILE A N 1
ATOM 4433 C CA . ILE A 1 550 ? 5.18 13.609 -9.875 1 97.88 550 ILE A CA 1
ATOM 4434 C C . ILE A 1 550 ? 5.199 12.969 -11.266 1 97.88 550 ILE A C 1
ATOM 4436 O O . ILE A 1 550 ? 4.148 12.672 -11.836 1 97.88 550 ILE A O 1
ATOM 4440 N N . VAL A 1 551 ? 6.379 12.727 -11.781 1 96.12 551 VAL A N 1
ATOM 4441 C CA . VAL A 1 551 ? 6.543 12.141 -13.109 1 96.12 551 VAL A CA 1
ATOM 4442 C C . VAL A 1 551 ? 5.891 10.766 -13.148 1 96.12 551 VAL A C 1
ATOM 4444 O O . VAL A 1 551 ? 5.188 10.43 -14.109 1 96.12 551 VAL A O 1
ATOM 4447 N N . ARG A 1 552 ? 6.137 9.984 -12.164 1 95.5 552 ARG A N 1
ATOM 4448 C CA . ARG A 1 552 ? 5.574 8.641 -12.094 1 95.5 552 ARG A CA 1
ATOM 4449 C C . ARG A 1 552 ? 4.047 8.688 -12.102 1 95.5 552 ARG A C 1
ATOM 4451 O O . ARG A 1 552 ? 3.402 7.887 -12.781 1 95.5 552 ARG A O 1
ATOM 4458 N N . TRP A 1 553 ? 3.479 9.562 -11.312 1 97.06 553 TRP A N 1
ATOM 4459 C CA . TRP A 1 553 ? 2.023 9.664 -11.266 1 97.06 553 TRP A CA 1
ATOM 4460 C C . TRP A 1 553 ? 1.465 10.078 -12.625 1 97.06 553 TRP A C 1
ATOM 4462 O O . TRP A 1 553 ? 0.474 9.516 -13.094 1 97.06 553 TRP A O 1
ATOM 4472 N N . LEU A 1 554 ? 2.109 11.039 -13.305 1 96.44 554 LEU A N 1
ATOM 4473 C CA . LEU A 1 554 ? 1.66 11.523 -14.609 1 96.44 554 LEU A CA 1
ATOM 4474 C C . LEU A 1 554 ? 1.759 10.422 -15.664 1 96.44 554 LEU A C 1
ATOM 4476 O O . LEU A 1 554 ? 0.91 10.328 -16.547 1 96.44 554 LEU A O 1
ATOM 4480 N N . SER A 1 555 ? 2.77 9.586 -15.523 1 93.94 555 SER A N 1
ATOM 4481 C CA . SER A 1 555 ? 2.986 8.5 -16.484 1 93.94 555 SER A CA 1
ATOM 4482 C C . SER A 1 555 ? 1.846 7.492 -16.438 1 93.94 555 SER A C 1
ATOM 4484 O O . SER A 1 555 ? 1.544 6.848 -17.453 1 93.94 555 SER A O 1
A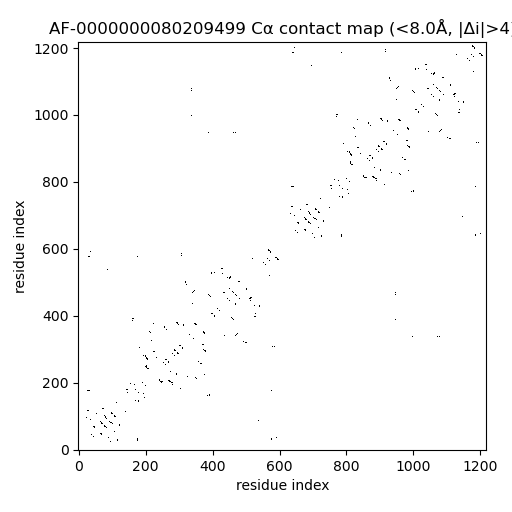TOM 4486 N N . VAL A 1 556 ? 1.183 7.387 -15.312 1 93 556 VAL A N 1
ATOM 4487 C CA . VAL A 1 556 ? 0.134 6.391 -15.117 1 93 556 VAL A CA 1
ATOM 4488 C C . VAL A 1 556 ? -1.233 7.027 -15.344 1 93 556 VAL A C 1
ATOM 4490 O O . VAL A 1 556 ? -2.125 6.406 -15.93 1 93 556 VAL A O 1
ATOM 4493 N N . ASN A 1 557 ? -1.39 8.273 -14.914 1 94.44 557 ASN A N 1
ATOM 4494 C CA . ASN A 1 557 ? -2.723 8.859 -14.805 1 94.44 557 ASN A CA 1
ATOM 4495 C C . ASN A 1 557 ? -2.967 9.898 -15.891 1 94.44 557 ASN A C 1
ATOM 4497 O O . ASN A 1 557 ? -4.094 10.367 -16.078 1 94.44 557 ASN A O 1
ATOM 4501 N N . GLY A 1 558 ? -1.936 10.242 -16.641 1 93.5 558 GLY A N 1
ATOM 4502 C CA . GLY A 1 558 ? -2.078 11.219 -17.719 1 93.5 558 GLY A CA 1
ATOM 4503 C C . GLY A 1 558 ? -1.623 12.609 -17.312 1 93.5 558 GLY A C 1
ATOM 4504 O O . GLY A 1 558 ? -1.465 12.898 -16.125 1 93.5 558 GLY A O 1
ATOM 4505 N N . LYS A 1 559 ? -1.481 13.406 -18.203 1 94.12 559 LYS A N 1
ATOM 4506 C CA . LYS A 1 559 ? -0.955 14.758 -18.016 1 94.12 559 LYS A CA 1
ATOM 4507 C C . LYS A 1 559 ? -1.956 15.641 -17.281 1 94.12 559 LYS A C 1
ATOM 4509 O O . LYS A 1 559 ? -3.164 15.531 -17.5 1 94.12 559 LYS A O 1
ATOM 4514 N N . GLN A 1 560 ? -1.536 16.438 -16.375 1 96.62 560 GLN A N 1
ATOM 4515 C CA . GLN A 1 560 ? -2.268 17.484 -15.672 1 96.62 560 GLN A CA 1
ATOM 4516 C C . GLN A 1 560 ? -1.539 18.828 -15.773 1 96.62 560 GLN A C 1
ATOM 4518 O O . GLN A 1 560 ? -0.365 18.922 -15.414 1 96.62 560 GLN A O 1
ATOM 4523 N N . PRO A 1 561 ? -2.201 19.844 -16.219 1 96.75 561 PRO A N 1
ATOM 4524 C CA . PRO A 1 561 ? -1.54 21.125 -16.484 1 96.75 561 PRO A CA 1
ATOM 4525 C C . PRO A 1 561 ? -0.77 21.656 -15.273 1 96.75 561 PRO A C 1
ATOM 4527 O O . PRO A 1 561 ? 0.338 22.172 -15.422 1 96.75 561 PRO A O 1
ATOM 4530 N N . GLU A 1 562 ? -1.317 21.578 -14.094 1 97.5 562 GLU A N 1
ATOM 4531 C CA . GLU A 1 562 ? -0.673 22.109 -12.891 1 97.5 562 GLU A CA 1
ATOM 4532 C C . GLU A 1 562 ? 0.639 21.375 -12.609 1 97.5 562 GLU A C 1
ATOM 4534 O O . GLU A 1 562 ? 1.646 22.016 -12.281 1 97.5 562 GLU A O 1
ATOM 4539 N N . LEU A 1 563 ? 0.673 20.078 -12.75 1 97.5 563 LEU A N 1
ATOM 4540 C CA . LEU A 1 563 ? 1.856 19.266 -12.469 1 97.5 563 LEU A CA 1
ATOM 4541 C C . LEU A 1 563 ? 2.904 19.438 -13.562 1 97.5 563 LEU A C 1
ATOM 4543 O O . LEU A 1 563 ? 4.105 19.453 -13.281 1 97.5 563 LEU A O 1
ATOM 4547 N N . GLU A 1 564 ? 2.447 19.547 -14.805 1 96.12 564 GLU A N 1
ATOM 4548 C CA . GLU A 1 564 ? 3.369 19.828 -15.906 1 96.12 564 GLU A CA 1
ATOM 4549 C C . GLU A 1 564 ? 4.074 21.156 -15.711 1 96.12 564 GLU A C 1
ATOM 4551 O O . GLU A 1 564 ? 5.273 21.281 -15.977 1 96.12 564 GLU A O 1
ATOM 4556 N N . ALA A 1 565 ? 3.285 22.094 -15.258 1 95.88 565 ALA A N 1
ATOM 4557 C CA . ALA A 1 565 ? 3.871 23.406 -15 1 95.88 565 ALA A CA 1
ATOM 4558 C C . ALA A 1 565 ? 4.969 23.312 -13.945 1 95.88 565 ALA A C 1
ATOM 4560 O O . ALA A 1 565 ? 6.016 23.953 -14.078 1 95.88 565 ALA A O 1
ATOM 4561 N N . LEU A 1 566 ? 4.75 22.547 -12.914 1 96.44 566 LEU A N 1
ATOM 4562 C CA . LEU A 1 566 ? 5.758 22.375 -11.867 1 96.44 566 LEU A CA 1
ATOM 4563 C C . LEU A 1 566 ? 7.027 21.75 -12.438 1 96.44 566 LEU A C 1
ATOM 4565 O O . LEU A 1 566 ? 8.133 22.188 -12.133 1 96.44 566 LEU A O 1
ATOM 4569 N N . LEU A 1 567 ? 6.879 20.719 -13.25 1 95.5 567 LEU A N 1
ATOM 4570 C CA . LEU A 1 567 ? 8.016 19.984 -13.789 1 95.5 567 LEU A CA 1
ATOM 4571 C C . LEU A 1 567 ? 8.805 20.859 -14.766 1 95.5 567 LEU A C 1
ATOM 4573 O O . LEU A 1 567 ? 10.008 20.656 -14.945 1 95.5 567 LEU A O 1
ATOM 4577 N N . ASN A 1 568 ? 8.117 21.844 -15.367 1 93.62 568 ASN A N 1
ATOM 4578 C CA . ASN A 1 568 ? 8.75 22.719 -16.359 1 93.62 568 ASN A CA 1
ATOM 4579 C C . ASN A 1 568 ? 9.242 24.016 -15.719 1 93.62 568 ASN A C 1
ATOM 4581 O O . ASN A 1 568 ? 9.203 25.062 -16.344 1 93.62 568 ASN A O 1
ATOM 4585 N N . GLY A 1 569 ? 9.531 23.984 -14.492 1 90.38 569 GLY A N 1
ATOM 4586 C CA . GLY A 1 569 ? 10.133 25.125 -13.82 1 90.38 569 GLY A CA 1
ATOM 4587 C C . GLY A 1 569 ? 9.117 26.109 -13.281 1 90.38 569 GLY A C 1
ATOM 4588 O O . GLY A 1 569 ? 9.414 27.297 -13.117 1 90.38 569 GLY A O 1
ATOM 4589 N N . GLY A 1 570 ? 7.988 25.688 -13.031 1 93.31 570 GLY A N 1
ATOM 4590 C CA . GLY A 1 570 ? 6.945 26.531 -12.469 1 93.31 570 GLY A CA 1
ATOM 4591 C C . GLY A 1 570 ? 7.121 26.781 -10.984 1 93.31 570 GLY A C 1
ATOM 4592 O O . GLY A 1 570 ? 8.25 26.797 -10.477 1 93.31 570 GLY A O 1
ATOM 4593 N N . HIS A 1 571 ? 5.961 27.172 -10.273 1 95.12 571 HIS A N 1
ATOM 4594 C CA . HIS A 1 571 ? 6.031 27.625 -8.891 1 95.12 571 HIS A CA 1
ATOM 4595 C C . HIS A 1 571 ? 5.016 26.906 -8.016 1 95.12 571 HIS A C 1
ATOM 4597 O O . HIS A 1 571 ? 3.953 26.5 -8.492 1 95.12 571 HIS A O 1
ATOM 4603 N N . PHE A 1 572 ? 5.418 26.719 -6.789 1 96.06 572 PHE A N 1
ATOM 4604 C CA . PHE A 1 572 ? 4.453 26.297 -5.777 1 96.06 572 PHE A CA 1
ATOM 4605 C C . PHE A 1 572 ? 3.674 27.5 -5.246 1 96.06 572 PHE A C 1
ATOM 4607 O O . PHE A 1 572 ? 4.258 28.531 -4.922 1 96.06 572 PHE A O 1
ATOM 4614 N N . PRO A 1 573 ? 2.359 27.344 -5.207 1 95.44 573 PRO A N 1
ATOM 4615 C CA . PRO A 1 573 ? 1.644 28.391 -4.465 1 95.44 573 PRO A CA 1
ATOM 4616 C C . PRO A 1 573 ? 1.921 28.344 -2.965 1 95.44 573 PRO A C 1
ATOM 4618 O O . PRO A 1 573 ? 1.938 27.266 -2.371 1 95.44 573 PRO A O 1
ATOM 4621 N N . SER A 1 574 ? 2.201 29.438 -2.359 1 93.94 574 SER A N 1
ATOM 4622 C CA . SER A 1 574 ? 2.443 29.516 -0.923 1 93.94 574 SER A CA 1
ATOM 4623 C C . SER A 1 574 ? 1.542 30.562 -0.277 1 93.94 574 SER A C 1
ATOM 4625 O O . SER A 1 574 ? 1.647 31.75 -0.58 1 93.94 574 SER A O 1
ATOM 4627 N N . LYS A 1 575 ? 0.718 30.125 0.626 1 89.62 575 LYS A N 1
ATOM 4628 C CA . LYS A 1 575 ? -0.22 31.016 1.296 1 89.62 575 LYS A CA 1
ATOM 4629 C C . LYS A 1 575 ? 0.516 32.062 2.139 1 89.62 575 LYS A C 1
ATOM 4631 O O . LYS A 1 575 ? 1.498 31.734 2.811 1 89.62 575 LYS A O 1
ATOM 4636 N N . ASN A 1 576 ? 0.042 33.281 2.119 1 88.75 576 ASN A N 1
ATOM 4637 C CA . ASN A 1 576 ? 0.675 34.406 2.826 1 88.75 576 ASN A CA 1
ATOM 4638 C C . ASN A 1 576 ? 0.051 34.625 4.203 1 88.75 576 ASN A C 1
ATOM 4640 O O . ASN A 1 576 ? -0.799 35.5 4.375 1 88.75 576 ASN A O 1
ATOM 4644 N N . ASN A 1 577 ? 0.538 33.906 5.199 1 83.31 577 ASN A N 1
ATOM 4645 C CA . ASN A 1 577 ? -0.005 34 6.547 1 83.31 577 ASN A CA 1
ATOM 4646 C C . ASN A 1 577 ? 0.371 35.344 7.215 1 83.31 577 ASN A C 1
ATOM 4648 O O . ASN A 1 577 ? -0.443 35.938 7.922 1 83.31 577 ASN A O 1
ATOM 4652 N N . PHE A 1 578 ? 1.604 35.75 7.027 1 87.62 578 PHE A N 1
ATOM 4653 C CA . PHE A 1 578 ? 2.098 37 7.613 1 87.62 578 PHE A CA 1
ATOM 4654 C C . PHE A 1 578 ? 1.377 38.188 7.016 1 87.62 578 PHE A C 1
ATOM 4656 O O . PHE A 1 578 ? 0.878 39.062 7.75 1 87.62 578 PHE A O 1
ATOM 4663 N N . THR A 1 579 ? 1.267 38.188 5.715 1 85.19 579 THR A N 1
ATOM 4664 C CA . THR A 1 579 ? 0.609 39.312 5.023 1 85.19 579 THR A CA 1
ATOM 4665 C C . THR A 1 579 ? -0.87 39.375 5.395 1 85.19 579 THR A C 1
ATOM 4667 O O . THR A 1 579 ? -1.439 40.469 5.504 1 85.19 579 THR A O 1
ATOM 4670 N N . THR A 1 580 ? -1.405 38.219 5.543 1 82.81 580 THR A N 1
ATOM 4671 C CA . THR A 1 580 ? -2.807 38.156 5.945 1 82.81 580 THR A CA 1
ATOM 4672 C C . THR A 1 580 ? -3.002 38.812 7.32 1 82.81 580 THR A C 1
ATOM 4674 O O . THR A 1 580 ? -3.93 39.594 7.52 1 82.81 580 THR A O 1
ATOM 4677 N N . ARG A 1 581 ? -2.146 38.5 8.266 1 80.94 581 ARG A N 1
ATOM 4678 C CA . ARG A 1 581 ? -2.221 39.094 9.602 1 80.94 581 ARG A CA 1
ATOM 4679 C C . ARG A 1 581 ? -1.858 40.562 9.578 1 80.94 581 ARG A C 1
ATOM 4681 O O . ARG A 1 581 ? -2.42 41.344 10.336 1 80.94 581 ARG A O 1
ATOM 4688 N N . LEU A 1 582 ? -0.863 40.844 8.797 1 84.81 582 LEU A N 1
ATOM 4689 C CA . LEU A 1 582 ? -0.408 42.25 8.656 1 84.81 582 LEU A CA 1
ATOM 4690 C C . LEU A 1 582 ? -1.543 43.125 8.188 1 84.81 582 LEU A C 1
ATOM 4692 O O . LEU A 1 582 ? -1.722 44.25 8.711 1 84.81 582 LEU A O 1
ATOM 4696 N N . MET A 1 583 ? -2.305 42.562 7.262 1 81.56 583 MET A N 1
ATOM 4697 C CA . MET A 1 583 ? -3.377 43.344 6.652 1 81.56 583 MET A CA 1
ATOM 4698 C C . MET A 1 583 ? -4.688 43.156 7.402 1 81.56 583 MET A C 1
ATOM 4700 O O . MET A 1 583 ? -5.719 43.688 7.02 1 81.56 583 MET A O 1
ATOM 4704 N N . GLN A 1 584 ? -4.684 42.312 8.461 1 77.38 584 GLN A N 1
ATOM 4705 C CA . GLN A 1 584 ? -5.848 42.031 9.297 1 77.38 584 GLN A CA 1
ATOM 4706 C C . GLN A 1 584 ? -7.016 41.5 8.461 1 77.38 584 GLN A C 1
ATOM 4708 O O . GLN A 1 584 ? -8.141 42 8.586 1 77.38 584 GLN A O 1
ATOM 4713 N N . LYS A 1 585 ? -6.676 40.656 7.566 1 75.44 585 LYS A N 1
ATOM 4714 C CA . LYS A 1 585 ? -7.672 40.031 6.703 1 75.44 585 LYS A CA 1
ATOM 4715 C C . LYS A 1 585 ? -8.047 38.625 7.211 1 75.44 585 LYS A C 1
ATOM 4717 O O . LYS A 1 585 ? -7.328 38.062 8.023 1 75.44 585 LYS A O 1
ATOM 4722 N N . ALA A 1 586 ? -9.234 38.156 6.715 1 71.81 586 ALA A N 1
ATOM 4723 C CA . ALA A 1 586 ? -9.656 36.812 7.016 1 71.81 586 ALA A CA 1
ATOM 4724 C C . ALA A 1 586 ? -8.797 35.781 6.266 1 71.81 586 ALA A C 1
ATOM 4726 O O . ALA A 1 586 ? -8.273 36.062 5.188 1 71.81 586 ALA A O 1
ATOM 4727 N N . ASP A 1 587 ? -8.711 34.656 6.852 1 69.44 587 ASP A N 1
ATOM 4728 C CA . ASP A 1 587 ? -7.879 33.594 6.312 1 69.44 587 ASP A CA 1
ATOM 4729 C C . ASP A 1 587 ? -8.281 33.25 4.883 1 69.44 587 ASP A C 1
ATOM 4731 O O . ASP A 1 587 ? -7.426 32.938 4.047 1 69.44 587 ASP A O 1
ATOM 4735 N N . LYS A 1 588 ? -9.523 33.281 4.547 1 68.25 588 LYS A N 1
ATOM 4736 C CA . LYS A 1 588 ? -10.031 32.906 3.227 1 68.25 588 LYS A CA 1
ATOM 4737 C C . LYS A 1 588 ? -9.586 33.938 2.178 1 68.25 588 LYS A C 1
ATOM 4739 O O . LYS A 1 588 ? -9.641 33.656 0.977 1 68.25 588 LYS A O 1
ATOM 4744 N N . GLU A 1 589 ? -9.078 35.094 2.617 1 72.5 589 GLU A N 1
ATOM 4745 C CA . GLU A 1 589 ? -8.672 36.156 1.716 1 72.5 589 GLU A CA 1
ATOM 4746 C C . GLU A 1 589 ? -7.148 36.188 1.577 1 72.5 589 GLU A C 1
ATOM 4748 O O . GLU A 1 589 ? -6.605 37.156 1.007 1 72.5 589 GLU A O 1
ATOM 4753 N N . SER A 1 590 ? -6.625 35.188 2.031 1 78.31 590 SER A N 1
ATOM 4754 C CA . SER A 1 590 ? -5.168 35.156 1.982 1 78.31 590 SER A CA 1
ATOM 4755 C C . SER A 1 590 ? -4.664 35.125 0.544 1 78.31 590 SER A C 1
ATOM 4757 O O . SER A 1 590 ? -5.215 34.406 -0.29 1 78.31 590 SER A O 1
ATOM 4759 N N . GLY A 1 591 ? -3.715 35.938 0.25 1 84.81 591 GLY A N 1
ATOM 4760 C CA . GLY A 1 591 ? -3.021 35.844 -1.024 1 84.81 591 GLY A CA 1
ATOM 4761 C C . GLY A 1 591 ? -1.978 34.75 -1.064 1 84.81 591 GLY A C 1
ATOM 4762 O O . GLY A 1 591 ? -1.747 34.062 -0.062 1 84.81 591 GLY A O 1
ATOM 4763 N N . TYR A 1 592 ? -1.44 34.5 -2.229 1 90.88 592 TYR A N 1
ATOM 4764 C CA . TYR A 1 592 ? -0.436 33.469 -2.406 1 90.88 592 TYR A CA 1
ATOM 4765 C C . TYR A 1 592 ? 0.828 34.031 -3.045 1 90.88 592 TYR A C 1
ATOM 4767 O O . TYR A 1 592 ? 0.754 34.875 -3.941 1 90.88 592 TYR A O 1
ATOM 4775 N N . THR A 1 593 ? 1.933 33.656 -2.533 1 92.25 593 THR A N 1
ATOM 4776 C CA . THR A 1 593 ? 3.227 33.906 -3.166 1 92.25 593 THR A CA 1
ATOM 4777 C C . THR A 1 593 ? 3.666 32.688 -3.963 1 92.25 593 THR A C 1
ATOM 4779 O O . THR A 1 593 ? 3.447 31.531 -3.539 1 92.25 593 THR A O 1
ATOM 4782 N N . GLN A 1 594 ? 4.301 32.938 -5.125 1 92.88 594 GLN A N 1
ATOM 4783 C CA . GLN A 1 594 ? 4.789 31.859 -5.969 1 92.88 594 GLN A CA 1
ATOM 4784 C C . GLN A 1 594 ? 6.242 31.516 -5.641 1 92.88 594 GLN A C 1
ATOM 4786 O O . GLN A 1 594 ? 7.121 32.375 -5.742 1 92.88 594 GLN A O 1
ATOM 4791 N N . VAL A 1 595 ? 6.453 30.328 -5.176 1 94.69 595 VAL A N 1
ATOM 4792 C CA . VAL A 1 595 ? 7.789 29.875 -4.812 1 94.69 595 VAL A CA 1
ATOM 4793 C C . VAL A 1 595 ? 8.336 28.969 -5.906 1 94.69 595 VAL A C 1
ATOM 4795 O O . VAL A 1 595 ? 7.715 27.953 -6.254 1 94.69 595 VAL A O 1
ATOM 4798 N N . SER A 1 596 ? 9.484 29.234 -6.43 1 93.44 596 SER A N 1
ATOM 4799 C CA . SER A 1 596 ? 10.07 28.469 -7.527 1 93.44 596 SER A CA 1
ATOM 4800 C C . SER A 1 596 ? 10.344 27.031 -7.109 1 93.44 596 SER A C 1
ATOM 4802 O O . SER A 1 596 ? 10.797 26.781 -5.992 1 93.44 596 SER A O 1
ATOM 4804 N N . THR A 1 597 ? 10.078 26.094 -8 1 94.75 597 THR A N 1
ATOM 4805 C CA . THR A 1 597 ? 10.406 24.703 -7.727 1 94.75 597 THR A CA 1
ATOM 4806 C C . THR A 1 597 ? 11.914 24.5 -7.645 1 94.75 597 THR A C 1
ATOM 4808 O O . THR A 1 597 ? 12.672 25.141 -8.383 1 94.75 597 THR A O 1
ATOM 4811 N N . PRO A 1 598 ? 12.391 23.672 -6.797 1 93.62 598 PRO A N 1
ATOM 4812 C CA . PRO A 1 598 ? 13.828 23.578 -6.527 1 93.62 598 PRO A CA 1
ATOM 4813 C C . PRO A 1 598 ? 14.523 22.562 -7.43 1 93.62 598 PRO A C 1
ATOM 4815 O O . PRO A 1 598 ? 15.734 22.344 -7.312 1 93.62 598 PRO A O 1
ATOM 4818 N N . TRP A 1 599 ? 13.914 21.828 -8.32 1 86.69 599 TRP A N 1
ATOM 4819 C CA . TRP A 1 599 ? 14.609 20.797 -9.102 1 86.69 599 TRP A CA 1
ATOM 4820 C C . TRP A 1 599 ? 15.086 21.375 -10.438 1 86.69 599 TRP A C 1
ATOM 4822 O O . TRP A 1 599 ? 14.586 22.391 -10.898 1 86.69 599 TRP A O 1
ATOM 4832 N N . GLN A 1 600 ? 16.375 20.828 -10.82 1 69.19 600 GLN A N 1
ATOM 4833 C CA . GLN A 1 600 ? 17.141 21.312 -11.961 1 69.19 600 GLN A CA 1
ATOM 4834 C C . GLN A 1 600 ? 16.375 21.109 -13.266 1 69.19 600 GLN A C 1
ATOM 4836 O O . GLN A 1 600 ? 15.672 20.125 -13.43 1 69.19 600 GLN A O 1
ATOM 4841 N N . GLN A 1 601 ? 16.203 22.172 -13.961 1 62.12 601 GLN A N 1
ATOM 4842 C CA . GLN A 1 601 ? 15.594 22.062 -15.281 1 62.12 601 GLN A CA 1
ATOM 4843 C C . GLN A 1 601 ? 16.469 21.219 -16.219 1 62.12 601 GLN A C 1
ATOM 4845 O O . GLN A 1 601 ? 17.688 21.328 -16.203 1 62.12 601 GLN A O 1
ATOM 4850 N N . TYR A 1 602 ? 16.156 19.984 -16.531 1 49.12 602 TYR A N 1
ATOM 4851 C CA . TYR A 1 602 ? 16.859 19.281 -17.609 1 49.12 602 TYR A CA 1
ATOM 4852 C C . TYR A 1 602 ? 16.984 20.156 -18.844 1 49.12 602 TYR A C 1
ATOM 4854 O O . TYR A 1 602 ? 16 20.719 -19.312 1 49.12 602 TYR A O 1
ATOM 4862 N N . GLU A 1 603 ? 18.094 20.844 -19.031 1 38.53 603 GLU A N 1
ATOM 4863 C CA . GLU A 1 603 ? 18.328 21.453 -20.344 1 38.53 603 GLU A CA 1
ATOM 4864 C C . GLU A 1 603 ? 18.125 20.453 -21.469 1 38.53 603 GLU A C 1
ATOM 4866 O O . GLU A 1 603 ? 18.672 19.344 -21.438 1 38.53 603 GLU A O 1
ATOM 4871 N N . LYS A 1 604 ? 17.156 20.5 -22.281 1 42.53 604 LYS A N 1
ATOM 4872 C CA . LYS A 1 604 ? 17.125 19.875 -23.594 1 42.53 604 LYS A CA 1
ATOM 4873 C C . LYS A 1 604 ? 18.406 20.188 -24.375 1 42.53 604 LYS A C 1
ATOM 4875 O O . LYS A 1 604 ? 18.797 21.359 -24.5 1 42.53 604 LYS A O 1
ATOM 4880 N N . GLY A 1 605 ? 19.453 19.328 -24.484 1 31.34 605 GLY A N 1
ATOM 4881 C CA . GLY A 1 605 ? 20.531 19.5 -25.438 1 31.34 605 GLY A CA 1
ATOM 4882 C C . GLY A 1 605 ? 20.094 20.172 -26.734 1 31.34 605 GLY A C 1
ATOM 4883 O O . GLY A 1 605 ? 18.938 20.031 -27.156 1 31.34 605 GLY A O 1
ATOM 4884 N N . ALA A 1 606 ? 20.953 21.188 -27.359 1 30.83 606 ALA A N 1
ATOM 4885 C CA . ALA A 1 606 ? 21.297 21.688 -28.688 1 30.83 606 ALA A CA 1
ATOM 4886 C C . ALA A 1 606 ? 21.438 20.547 -29.688 1 30.83 606 ALA A C 1
ATOM 4888 O O . ALA A 1 606 ? 22.219 19.609 -29.469 1 30.83 606 ALA A O 1
ATOM 4889 N N . GLN A 1 607 ? 20.5 20.234 -30.5 1 27 607 GLN A N 1
ATOM 4890 C CA . GLN A 1 607 ? 20.781 19.562 -31.766 1 27 607 GLN A CA 1
ATOM 4891 C C . GLN A 1 607 ? 22.094 20.078 -32.375 1 27 607 GLN A C 1
ATOM 4893 O O . GLN A 1 607 ? 22.359 21.281 -32.375 1 27 607 GLN A O 1
ATOM 4898 N N . HIS A 1 608 ? 23.172 19.328 -32.281 1 23.25 608 HIS A N 1
ATOM 4899 C CA . HIS A 1 608 ? 24.156 19.422 -33.344 1 23.25 608 HIS A CA 1
ATOM 4900 C C . HIS A 1 608 ? 23.5 19.719 -34.719 1 23.25 608 HIS A C 1
ATOM 4902 O O . HIS A 1 608 ? 22.703 18.906 -35.188 1 23.25 608 HIS A O 1
ATOM 4908 N N . VAL A 1 609 ? 23.453 20.969 -35.062 1 19.11 609 VAL A N 1
ATOM 4909 C CA . VAL A 1 609 ? 23.734 21.281 -36.469 1 19.11 609 VAL A CA 1
ATOM 4910 C C . VAL A 1 609 ? 25.188 20.953 -36.781 1 19.11 609 VAL A C 1
ATOM 4912 O O . VAL A 1 609 ? 26.094 21.297 -36 1 19.11 609 VAL A O 1
ATOM 4915 N N . MET B 1 1 ? -22.25 -23.656 -55.594 1 39.78 1 MET B N 1
ATOM 4916 C CA . MET B 1 1 ? -21.672 -22.578 -54.812 1 39.78 1 MET B CA 1
ATOM 4917 C C . MET B 1 1 ? -21.656 -22.938 -53.312 1 39.78 1 MET B C 1
ATOM 4919 O O . MET B 1 1 ? -20.719 -22.578 -52.594 1 39.78 1 MET B O 1
ATOM 4923 N N . LEU B 1 2 ? -22.672 -23.625 -52.875 1 53.09 2 LEU B N 1
ATOM 4924 C CA . LEU B 1 2 ? -22.812 -24.062 -51.5 1 53.09 2 LEU B CA 1
ATOM 4925 C C . LEU B 1 2 ? -21.812 -25.172 -51.188 1 53.09 2 LEU B C 1
ATOM 4927 O O . LEU B 1 2 ? -21.266 -25.219 -50.062 1 53.09 2 LEU B O 1
ATOM 4931 N N . GLN B 1 3 ? -21.641 -26.016 -52.094 1 53.25 3 GLN B N 1
ATOM 4932 C CA . GLN B 1 3 ? -20.703 -27.109 -51.875 1 53.25 3 GLN B CA 1
ATOM 4933 C C . GLN B 1 3 ? -19.266 -26.594 -51.75 1 53.25 3 GLN B C 1
ATOM 4935 O O . GLN B 1 3 ? -18.484 -27.109 -50.938 1 53.25 3 GLN B O 1
ATOM 4940 N N . THR B 1 4 ? -18.969 -25.578 -52.469 1 54.25 4 THR B N 1
ATOM 4941 C CA . THR B 1 4 ? -17.625 -25.016 -52.469 1 54.25 4 THR B CA 1
ATOM 4942 C C . THR B 1 4 ? -17.375 -24.266 -51.156 1 54.25 4 THR B C 1
ATOM 4944 O O . THR B 1 4 ? -16.266 -24.312 -50.625 1 54.25 4 THR B O 1
ATOM 4947 N N . GLN B 1 5 ? -18.469 -23.719 -50.656 1 52.66 5 GLN B N 1
ATOM 4948 C CA . GLN B 1 5 ? -18.312 -23 -49.375 1 52.66 5 GLN B CA 1
ATOM 4949 C C . GLN B 1 5 ? -18.094 -23.969 -48.219 1 52.66 5 GLN B C 1
ATOM 4951 O O . GLN B 1 5 ? -17.266 -23.703 -47.344 1 52.66 5 GLN B O 1
ATOM 4956 N N . SER B 1 6 ? -18.797 -25.062 -48.312 1 57.59 6 SER B N 1
ATOM 4957 C CA . SER B 1 6 ? -18.641 -26.078 -47.281 1 57.59 6 SER B CA 1
ATOM 4958 C C . SER B 1 6 ? -17.266 -26.703 -47.344 1 57.59 6 SER B C 1
ATOM 4960 O O . SER B 1 6 ? -16.656 -26.953 -46.281 1 57.59 6 SER B O 1
ATOM 4962 N N . SER B 1 7 ? -16.797 -26.891 -48.531 1 58.31 7 SER B N 1
ATOM 4963 C CA . SER B 1 7 ? -15.461 -27.453 -48.688 1 58.31 7 SER B CA 1
ATOM 4964 C C . SER B 1 7 ? -14.375 -26.484 -48.281 1 58.31 7 SER B C 1
ATOM 4966 O O . SER B 1 7 ? -13.398 -26.875 -47.625 1 58.31 7 SER B O 1
ATOM 4968 N N . GLN B 1 8 ? -14.586 -25.234 -48.531 1 56.47 8 GLN B N 1
ATOM 4969 C CA . GLN B 1 8 ? -13.625 -24.203 -48.125 1 56.47 8 GLN B CA 1
ATOM 4970 C C . GLN B 1 8 ? -13.602 -24.031 -46.594 1 56.47 8 GLN B C 1
ATOM 4972 O O . GLN B 1 8 ? -12.539 -23.844 -46.031 1 56.47 8 GLN B O 1
ATOM 4977 N N . THR B 1 9 ? -14.805 -24.062 -46.094 1 63.03 9 THR B N 1
ATOM 4978 C CA . THR B 1 9 ? -14.898 -23.969 -44.625 1 63.03 9 THR B CA 1
ATOM 4979 C C . THR B 1 9 ? -14.25 -25.188 -43.969 1 63.03 9 THR B C 1
ATOM 4981 O O . THR B 1 9 ? -13.586 -25.078 -42.938 1 63.03 9 THR B O 1
ATOM 4984 N N . SER B 1 10 ? -14.438 -26.328 -44.625 1 65.5 10 SER B N 1
ATOM 4985 C CA . SER B 1 10 ? -13.82 -27.547 -44.125 1 65.5 10 SER B CA 1
ATOM 4986 C C . SER B 1 10 ? -12.305 -27.516 -44.312 1 65.5 10 SER B C 1
ATOM 4988 O O . SER B 1 10 ? -11.555 -27.953 -43.438 1 65.5 10 SER B O 1
ATOM 4990 N N . GLU B 1 11 ? -11.891 -27.016 -45.406 1 64.12 11 GLU B N 1
ATOM 4991 C CA . GLU B 1 11 ? -10.461 -26.875 -45.688 1 64.12 11 GLU B CA 1
ATOM 4992 C C . GLU B 1 11 ? -9.828 -25.844 -44.75 1 64.12 11 GLU B C 1
ATOM 4994 O O . GLU B 1 11 ? -8.711 -26.031 -44.25 1 64.12 11 GLU B O 1
ATOM 4999 N N . LEU B 1 12 ? -10.5 -24.766 -44.625 1 61.56 12 LEU B N 1
ATOM 5000 C CA . LEU B 1 12 ? -10.023 -23.734 -43.719 1 61.56 12 LEU B CA 1
ATOM 5001 C C . LEU B 1 12 ? -9.945 -24.266 -42.281 1 61.56 12 LEU B C 1
ATOM 5003 O O . LEU B 1 12 ? -8.992 -23.984 -41.562 1 61.56 12 LEU B O 1
ATOM 5007 N N . ARG B 1 13 ? -10.836 -25 -41.938 1 64.94 13 ARG B N 1
ATOM 5008 C CA . ARG B 1 13 ? -10.859 -25.625 -40.625 1 64.94 13 ARG B CA 1
ATOM 5009 C C . ARG B 1 13 ? -9.719 -26.641 -40.5 1 64.94 13 ARG B C 1
ATOM 5011 O O . ARG B 1 13 ? -9.094 -26.734 -39.438 1 64.94 13 ARG B O 1
ATOM 5018 N N . ALA B 1 14 ? -9.578 -27.344 -41.625 1 71.81 14 ALA B N 1
ATOM 5019 C CA . ALA B 1 14 ? -8.477 -28.312 -41.656 1 71.81 14 ALA B CA 1
ATOM 5020 C C . ALA B 1 14 ? -7.129 -27.594 -41.562 1 71.81 14 ALA B C 1
ATOM 5022 O O . ALA B 1 14 ? -6.227 -28.062 -40.844 1 71.81 14 ALA B O 1
ATOM 5023 N N . HIS B 1 15 ? -7.055 -26.562 -42.188 1 80.94 15 HIS B N 1
ATOM 5024 C CA . HIS B 1 15 ? -5.84 -25.75 -42.156 1 80.94 15 HIS B CA 1
ATOM 5025 C C . HIS B 1 15 ? -5.613 -25.188 -40.75 1 80.94 15 HIS B C 1
ATOM 5027 O O . HIS B 1 15 ? -4.492 -25.203 -40.25 1 80.94 15 HIS B O 1
ATOM 5033 N N . ASP B 1 16 ? -6.648 -24.75 -40.156 1 82.06 16 ASP B N 1
ATOM 5034 C CA . ASP B 1 16 ? -6.559 -24.203 -38.781 1 82.06 16 ASP B CA 1
ATOM 5035 C C . ASP B 1 16 ? -6.133 -25.281 -37.812 1 82.06 16 ASP B C 1
ATOM 5037 O O . ASP B 1 16 ? -5.348 -25.031 -36.875 1 82.06 16 ASP B O 1
ATOM 5041 N N . VAL B 1 17 ? -6.594 -26.422 -38.031 1 82.31 17 VAL B N 1
ATOM 5042 C CA . VAL B 1 17 ? -6.281 -27.547 -37.156 1 82.31 17 VAL B CA 1
ATOM 5043 C C . VAL B 1 17 ? -4.801 -27.906 -37.281 1 82.31 17 VAL B C 1
ATOM 5045 O O . VAL B 1 17 ? -4.133 -28.188 -36.281 1 82.31 17 VAL B O 1
ATOM 5048 N N . GLN B 1 18 ? -4.344 -27.875 -38.5 1 85.94 18 GLN B N 1
ATOM 5049 C CA . GLN B 1 18 ? -2.934 -28.172 -38.719 1 85.94 18 GLN B CA 1
ATOM 5050 C C . GLN B 1 18 ? -2.039 -27.109 -38.094 1 85.94 18 GLN B C 1
ATOM 5052 O O . GLN B 1 18 ? -1.008 -27.438 -37.5 1 85.94 18 GLN B O 1
ATOM 5057 N N . LEU B 1 19 ? -2.461 -25.938 -38.219 1 88.56 19 LEU B N 1
ATOM 5058 C CA . LEU B 1 19 ? -1.704 -24.844 -37.625 1 88.56 19 LEU B CA 1
ATOM 5059 C C . LEU B 1 19 ? -1.684 -24.938 -36.094 1 88.56 19 LEU B C 1
ATOM 5061 O O . LEU B 1 19 ? -0.657 -24.672 -35.469 1 88.56 19 LEU B O 1
ATOM 5065 N N . ASN B 1 20 ? -2.77 -25.312 -35.562 1 91.62 20 ASN B N 1
ATOM 5066 C CA . ASN B 1 20 ? -2.859 -25.453 -34.094 1 91.62 20 ASN B CA 1
ATOM 5067 C C . ASN B 1 20 ? -2.02 -26.625 -33.594 1 91.62 20 ASN B C 1
ATOM 5069 O O . ASN B 1 20 ? -1.452 -26.562 -32.5 1 91.62 20 ASN B O 1
ATOM 5073 N N . ARG B 1 21 ? -1.965 -27.609 -34.375 1 91.31 21 ARG B N 1
ATOM 5074 C CA . ARG B 1 21 ? -1.097 -28.734 -34.062 1 91.31 21 ARG B CA 1
ATOM 5075 C C . ARG B 1 21 ? 0.367 -28.312 -34.031 1 91.31 21 ARG B C 1
ATOM 5077 O O . ARG B 1 21 ? 1.127 -28.703 -33.156 1 91.31 21 ARG B O 1
ATOM 5084 N N . GLU B 1 22 ? 0.69 -27.516 -34.969 1 92.5 22 GLU B N 1
ATOM 5085 C CA . GLU B 1 22 ? 2.061 -27.016 -35.031 1 92.5 22 GLU B CA 1
ATOM 5086 C C . GLU B 1 22 ? 2.383 -26.125 -33.844 1 92.5 22 GLU B C 1
ATOM 5088 O O . GLU B 1 22 ? 3.475 -26.219 -33.281 1 92.5 22 GLU B O 1
ATOM 5093 N N . LYS B 1 23 ? 1.44 -25.328 -33.531 1 93.75 23 LYS B N 1
ATOM 5094 C CA . LYS B 1 23 ? 1.614 -24.469 -32.375 1 93.75 23 LYS B CA 1
ATOM 5095 C C . LYS B 1 23 ? 1.781 -25.297 -31.094 1 93.75 23 LYS B C 1
ATOM 5097 O O . LYS B 1 23 ? 2.633 -25 -30.25 1 93.75 23 LYS B O 1
ATOM 5102 N N . ALA B 1 24 ? 0.953 -26.281 -30.922 1 94.12 24 ALA B N 1
ATOM 5103 C CA . ALA B 1 24 ? 1.011 -27.172 -29.75 1 94.12 24 ALA B CA 1
ATOM 5104 C C . ALA B 1 24 ? 2.363 -27.859 -29.656 1 94.12 24 ALA B C 1
ATOM 5106 O O . ALA B 1 24 ? 2.939 -27.969 -28.578 1 94.12 24 ALA B O 1
ATOM 5107 N N . GLN B 1 25 ? 2.857 -28.312 -30.797 1 93.44 25 GLN B N 1
ATOM 5108 C CA . GLN B 1 25 ? 4.156 -28.984 -30.844 1 93.44 25 GLN B CA 1
ATOM 5109 C C . GLN B 1 25 ? 5.277 -28.031 -30.438 1 93.44 25 GLN B C 1
ATOM 5111 O O . GLN B 1 25 ? 6.117 -28.375 -29.609 1 93.44 25 GLN B O 1
ATOM 5116 N N . LEU B 1 26 ? 5.215 -26.906 -30.984 1 94.06 26 LEU B N 1
ATOM 5117 C CA . LEU B 1 26 ? 6.262 -25.922 -30.75 1 94.06 26 LEU B CA 1
ATOM 5118 C C . LEU B 1 26 ? 6.309 -25.516 -29.281 1 94.06 26 LEU B C 1
ATOM 5120 O O . LEU B 1 26 ? 7.383 -25.484 -28.672 1 94.06 26 LEU B O 1
ATOM 5124 N N . ASN B 1 27 ? 5.18 -25.266 -28.75 1 92.94 27 ASN B N 1
ATOM 5125 C CA . ASN B 1 27 ? 5.133 -24.828 -27.375 1 92.94 27 ASN B CA 1
ATOM 5126 C C . ASN B 1 27 ? 5.508 -25.953 -26.406 1 92.94 27 ASN B C 1
ATOM 5128 O O . ASN B 1 27 ? 6.145 -25.719 -25.375 1 92.94 27 ASN B O 1
ATOM 5132 N N . THR B 1 28 ? 5.059 -27.094 -26.688 1 91.25 28 THR B N 1
ATOM 5133 C CA . THR B 1 28 ? 5.371 -28.234 -25.828 1 91.25 28 THR B CA 1
ATOM 5134 C C . THR B 1 28 ? 6.875 -28.5 -25.812 1 91.25 28 THR B C 1
ATOM 5136 O O . THR B 1 28 ? 7.461 -28.703 -24.75 1 91.25 28 THR B O 1
ATOM 5139 N N . ILE B 1 29 ? 7.477 -28.469 -26.984 1 93.06 29 ILE B N 1
ATOM 5140 C CA . ILE B 1 29 ? 8.906 -28.75 -27.062 1 93.06 29 ILE B CA 1
ATOM 5141 C C . ILE B 1 29 ? 9.688 -27.609 -26.406 1 93.06 29 ILE B C 1
ATOM 5143 O O . ILE B 1 29 ? 10.734 -27.844 -25.797 1 93.06 29 ILE B O 1
ATOM 5147 N N . MET B 1 30 ? 9.188 -26.406 -26.562 1 95.5 30 MET B N 1
ATOM 5148 C CA . MET B 1 30 ? 9.82 -25.281 -25.875 1 95.5 30 MET B CA 1
ATOM 5149 C C . MET B 1 30 ? 9.883 -25.516 -24.375 1 95.5 30 MET B C 1
ATOM 5151 O O . MET B 1 30 ? 10.898 -25.234 -23.734 1 95.5 30 MET B O 1
ATOM 5155 N N . GLY B 1 31 ? 8.805 -26.047 -23.781 1 93.88 31 GLY B N 1
ATOM 5156 C CA . GLY B 1 31 ? 8.797 -26.406 -22.359 1 93.88 31 GLY B CA 1
ATOM 5157 C C . GLY B 1 31 ? 9.859 -27.422 -22 1 93.88 31 GLY B C 1
ATOM 5158 O O . GLY B 1 31 ? 10.562 -27.266 -21 1 93.88 31 GLY B O 1
ATOM 5159 N N . VAL B 1 32 ? 9.977 -28.391 -22.797 1 95.06 32 VAL B N 1
ATOM 5160 C CA . VAL B 1 32 ? 10.945 -29.453 -22.578 1 95.06 32 VAL B CA 1
ATOM 5161 C C . VAL B 1 32 ? 12.359 -28.875 -22.656 1 95.06 32 VAL B C 1
ATOM 5163 O O . VAL B 1 32 ? 13.195 -29.156 -21.797 1 95.06 32 VAL B O 1
ATOM 5166 N N . LEU B 1 33 ? 12.586 -28.125 -23.703 1 96.94 33 LEU B N 1
ATOM 5167 C CA . LEU B 1 33 ? 13.922 -27.594 -23.938 1 96.94 33 LEU B CA 1
ATOM 5168 C C . LEU B 1 33 ? 14.336 -26.625 -22.844 1 96.94 33 LEU B C 1
ATOM 5170 O O . LEU B 1 33 ? 15.492 -26.625 -22.422 1 96.94 33 LEU B O 1
ATOM 5174 N N . ASN B 1 34 ? 13.438 -25.781 -22.422 1 96.62 34 ASN B N 1
ATOM 5175 C CA . ASN B 1 34 ? 13.75 -24.859 -21.328 1 96.62 34 ASN B CA 1
ATOM 5176 C C . ASN B 1 34 ? 14.094 -25.609 -20.047 1 96.62 34 ASN B C 1
ATOM 5178 O O . ASN B 1 34 ? 15.016 -25.234 -19.328 1 96.62 34 ASN B O 1
ATOM 5182 N N . CYS B 1 35 ? 13.352 -26.656 -19.75 1 95.31 35 CYS B N 1
ATOM 5183 C CA . CYS B 1 35 ? 13.672 -27.484 -18.594 1 95.31 35 CYS B CA 1
ATOM 5184 C C . CYS B 1 35 ? 15.039 -28.141 -18.75 1 95.31 35 CYS B C 1
ATOM 5186 O O . CYS B 1 35 ? 15.852 -28.125 -17.828 1 95.31 35 CYS B O 1
ATOM 5188 N N . TYR B 1 36 ? 15.297 -28.688 -19.938 1 96.38 36 TYR B N 1
ATOM 5189 C CA . TYR B 1 36 ? 16.547 -29.375 -20.203 1 96.38 36 TYR B CA 1
ATOM 5190 C C . TYR B 1 36 ? 17.734 -28.422 -20.125 1 96.38 36 TYR B C 1
ATOM 5192 O O . TYR B 1 36 ? 18.766 -28.734 -19.547 1 96.38 36 TYR B O 1
ATOM 5200 N N . LEU B 1 37 ? 17.547 -27.25 -20.766 1 96.75 37 LEU B N 1
ATOM 5201 C CA . LEU B 1 37 ? 18.594 -26.234 -20.734 1 96.75 37 LEU B CA 1
ATOM 5202 C C . LEU B 1 37 ? 18.953 -25.859 -19.297 1 96.75 37 LEU B C 1
ATOM 5204 O O . LEU B 1 37 ? 20.125 -25.875 -18.922 1 96.75 37 LEU B O 1
ATOM 5208 N N . ARG B 1 38 ? 17.984 -25.641 -18.516 1 95.44 38 ARG B N 1
ATOM 5209 C CA . ARG B 1 38 ? 18.203 -25.141 -17.156 1 95.44 38 ARG B CA 1
ATOM 5210 C C . ARG B 1 38 ? 18.734 -26.234 -16.25 1 95.44 38 ARG B C 1
ATOM 5212 O O . ARG B 1 38 ? 19.656 -26 -15.461 1 95.44 38 ARG B O 1
ATOM 5219 N N . GLU B 1 39 ? 18.172 -27.438 -16.328 1 94.75 39 GLU B N 1
ATOM 5220 C CA . GLU B 1 39 ? 18.422 -28.469 -15.328 1 94.75 39 GLU B CA 1
ATOM 5221 C C . GLU B 1 39 ? 19.641 -29.328 -15.711 1 94.75 39 GLU B C 1
ATOM 5223 O O . GLU B 1 39 ? 20.266 -29.938 -14.852 1 94.75 39 GLU B O 1
ATOM 5228 N N . PHE B 1 40 ? 19.984 -29.297 -17 1 94.5 40 PHE B N 1
ATOM 5229 C CA . PHE B 1 40 ? 21.016 -30.25 -17.391 1 94.5 40 PHE B CA 1
ATOM 5230 C C . PHE B 1 40 ? 22.047 -29.609 -18.312 1 94.5 40 PHE B C 1
ATOM 5232 O O . PHE B 1 40 ? 23.25 -29.641 -18.031 1 94.5 40 PHE B O 1
ATOM 5239 N N . ALA B 1 41 ? 21.625 -29.016 -19.422 1 96.56 41 ALA B N 1
ATOM 5240 C CA . ALA B 1 41 ? 22.531 -28.594 -20.484 1 96.56 41 ALA B CA 1
ATOM 5241 C C . ALA B 1 41 ? 23.453 -27.469 -20 1 96.56 41 ALA B C 1
ATOM 5243 O O . ALA B 1 41 ? 24.656 -27.5 -20.234 1 96.56 41 ALA B O 1
ATOM 5244 N N . LEU B 1 42 ? 22.891 -26.484 -19.375 1 95.69 42 LEU B N 1
ATOM 5245 C CA . LEU B 1 42 ? 23.688 -25.344 -18.906 1 95.69 42 LEU B CA 1
ATOM 5246 C C . LEU B 1 42 ? 24.625 -25.766 -17.781 1 95.69 42 LEU B C 1
ATOM 5248 O O . LEU B 1 42 ? 25.812 -25.484 -17.844 1 95.69 42 LEU B O 1
ATOM 5252 N N . PRO B 1 43 ? 24.109 -26.484 -16.797 1 93.44 43 PRO B N 1
ATOM 5253 C CA . PRO B 1 43 ? 25.016 -26.922 -15.734 1 93.44 43 PRO B CA 1
ATOM 5254 C C . PRO B 1 43 ? 26.156 -27.781 -16.25 1 93.44 43 PRO B C 1
ATOM 5256 O O . PRO B 1 43 ? 27.25 -27.781 -15.68 1 93.44 43 PRO B O 1
ATOM 5259 N N . ASN B 1 44 ? 25.953 -28.516 -17.312 1 94 44 ASN B N 1
ATOM 5260 C CA . ASN B 1 44 ? 26.953 -29.438 -17.844 1 94 44 ASN B CA 1
ATOM 5261 C C . ASN B 1 44 ? 27.703 -28.828 -19.031 1 94 44 ASN B C 1
ATOM 5263 O O . ASN B 1 44 ? 28.359 -29.547 -19.797 1 94 44 ASN B O 1
ATOM 5267 N N . GLN B 1 45 ? 27.547 -27.562 -19.328 1 95.06 45 GLN B N 1
ATOM 5268 C CA . GLN B 1 45 ? 28.281 -26.781 -20.312 1 95.06 45 GLN B CA 1
ATOM 5269 C C . GLN B 1 45 ? 28.094 -27.359 -21.719 1 95.06 45 GLN B C 1
ATOM 5271 O O . GLN B 1 45 ? 29.047 -27.453 -22.484 1 95.06 45 GLN B O 1
ATOM 5276 N N . GLN B 1 46 ? 26.859 -27.75 -21.938 1 97 46 GLN B N 1
ATOM 5277 C CA . GLN B 1 46 ? 26.531 -28.312 -23.25 1 97 46 GLN B CA 1
ATOM 5278 C C . GLN B 1 46 ? 26.141 -27.203 -24.234 1 97 46 GLN B C 1
ATOM 5280 O O . GLN B 1 46 ? 26.062 -27.438 -25.438 1 97 46 GLN B O 1
ATOM 5285 N N . VAL B 1 47 ? 25.875 -26.016 -23.766 1 98.19 47 VAL B N 1
ATOM 5286 C CA . VAL B 1 47 ? 25.172 -25.016 -24.547 1 98.19 47 VAL B CA 1
ATOM 5287 C C . VAL B 1 47 ? 26.188 -24.047 -25.172 1 98.19 47 VAL B C 1
ATOM 5289 O O . VAL B 1 47 ? 27.094 -23.578 -24.5 1 98.19 47 VAL B O 1
ATOM 5292 N N . GLU B 1 48 ? 26.078 -23.828 -26.422 1 98 48 GLU B N 1
ATOM 5293 C CA . GLU B 1 48 ? 26.797 -22.781 -27.141 1 98 48 GLU B CA 1
ATOM 5294 C C . GLU B 1 48 ? 25.828 -21.719 -27.688 1 98 48 GLU B C 1
ATOM 5296 O O . GLU B 1 48 ? 25.062 -21.984 -28.609 1 98 48 GLU B O 1
ATOM 5301 N N . TRP B 1 49 ? 25.875 -20.562 -27.094 1 97.25 49 TRP B N 1
ATOM 5302 C CA . TRP B 1 49 ? 25.062 -19.453 -27.547 1 97.25 49 TRP B CA 1
ATOM 5303 C C . TRP B 1 49 ? 25.656 -18.828 -28.812 1 97.25 49 TRP B C 1
ATOM 5305 O O . TRP B 1 49 ? 26.859 -18.922 -29.047 1 97.25 49 TRP B O 1
ATOM 5315 N N . HIS B 1 50 ? 24.875 -18.188 -29.641 1 96.69 50 HIS B N 1
ATOM 5316 C CA . HIS B 1 50 ? 25.312 -17.547 -30.875 1 96.69 50 HIS B CA 1
ATOM 5317 C C . HIS B 1 50 ? 26.078 -18.516 -31.766 1 96.69 50 HIS B C 1
ATOM 5319 O O . HIS B 1 50 ? 27.188 -18.219 -32.188 1 96.69 50 HIS B O 1
ATOM 5325 N N . TYR B 1 51 ? 25.469 -19.641 -31.969 1 96.62 51 TYR B N 1
ATOM 5326 C CA . TYR B 1 51 ? 26.109 -20.75 -32.656 1 96.62 51 TYR B CA 1
ATOM 5327 C C . TYR B 1 51 ? 26.328 -20.422 -34.125 1 96.62 51 TYR B C 1
ATOM 5329 O O . TYR B 1 51 ? 25.438 -19.906 -34.812 1 96.62 51 TYR B O 1
ATOM 5337 N N . GLN B 1 52 ? 27.531 -20.672 -34.562 1 94.81 52 GLN B N 1
ATOM 5338 C CA . GLN B 1 52 ? 27.922 -20.516 -35.969 1 94.81 52 GLN B CA 1
ATOM 5339 C C . GLN B 1 52 ? 28.656 -21.766 -36.469 1 94.81 52 GLN B C 1
ATOM 5341 O O . GLN B 1 52 ? 29.453 -22.359 -35.75 1 94.81 52 GLN B O 1
ATOM 5346 N N . SER B 1 53 ? 28.203 -22.188 -37.594 1 93.81 53 SER B N 1
ATOM 5347 C CA . SER B 1 53 ? 28.859 -23.312 -38.25 1 93.81 53 SER B CA 1
ATOM 5348 C C . SER B 1 53 ? 28.641 -23.281 -39.75 1 93.81 53 SER B C 1
ATOM 5350 O O . SER B 1 53 ? 27.562 -22.906 -40.25 1 93.81 53 SER B O 1
ATOM 5352 N N . THR B 1 54 ? 29.656 -23.766 -40.469 1 91.12 54 THR B N 1
ATOM 5353 C CA . THR B 1 54 ? 29.547 -23.828 -41.938 1 91.12 54 THR B CA 1
ATOM 5354 C C . THR B 1 54 ? 28.641 -24.969 -42.375 1 91.12 54 THR B C 1
ATOM 5356 O O . THR B 1 54 ? 28.094 -24.953 -43.469 1 91.12 54 THR B O 1
ATOM 5359 N N . SER B 1 55 ? 28.438 -25.906 -41.562 1 92.06 55 SER B N 1
ATOM 5360 C CA . SER B 1 55 ? 27.672 -27.094 -41.938 1 92.06 55 SER B CA 1
ATOM 5361 C C . SER B 1 55 ? 26.188 -26.906 -41.688 1 92.06 55 SER B C 1
ATOM 5363 O O . SER B 1 55 ? 25.375 -27.75 -42.062 1 92.06 55 SER B O 1
ATOM 5365 N N . LEU B 1 56 ? 25.766 -25.781 -41.125 1 94.88 56 LEU B N 1
ATOM 5366 C CA . LEU B 1 56 ? 24.359 -25.547 -40.844 1 94.88 56 LEU B CA 1
ATOM 5367 C C . LEU B 1 56 ? 23.516 -25.578 -42.125 1 94.88 56 LEU B C 1
ATOM 5369 O O . LEU B 1 56 ? 23.984 -25.156 -43.188 1 94.88 56 LEU B O 1
ATOM 5373 N N . PRO B 1 57 ? 22.281 -26 -41.969 1 94.25 57 PRO B N 1
ATOM 5374 C CA . PRO B 1 57 ? 21.391 -25.891 -43.125 1 94.25 57 PRO B CA 1
ATOM 5375 C C . PRO B 1 57 ? 21.25 -24.453 -43.625 1 94.25 57 PRO B C 1
ATOM 5377 O O . PRO B 1 57 ? 21.156 -23.531 -42.812 1 94.25 57 PRO B O 1
ATOM 5380 N N . GLN B 1 58 ? 21.125 -24.266 -44.969 1 93.38 58 GLN B N 1
ATOM 5381 C CA . GLN B 1 58 ? 21.016 -22.938 -45.562 1 93.38 58 GLN B CA 1
ATOM 5382 C C . GLN B 1 58 ? 19.766 -22.219 -45.062 1 93.38 58 GLN B C 1
ATOM 5384 O O . GLN B 1 58 ? 19.781 -21 -44.906 1 93.38 58 GLN B O 1
ATOM 5389 N N . THR B 1 59 ? 18.781 -22.953 -44.875 1 93.75 59 THR B N 1
ATOM 5390 C CA . THR B 1 59 ? 17.531 -22.375 -44.406 1 93.75 59 THR B CA 1
ATOM 5391 C C . THR B 1 59 ? 17.719 -21.75 -43 1 93.75 59 THR B C 1
ATOM 5393 O O . THR B 1 59 ? 17.203 -20.672 -42.75 1 93.75 59 THR B O 1
ATOM 5396 N N . LEU B 1 60 ? 18.391 -22.422 -42.125 1 94.56 60 LEU B N 1
ATOM 5397 C CA . LEU B 1 60 ? 18.656 -21.906 -40.781 1 94.56 60 LEU B CA 1
ATOM 5398 C C . LEU B 1 60 ? 19.547 -20.672 -40.844 1 94.56 60 LEU B C 1
ATOM 5400 O O . LEU B 1 60 ? 19.344 -19.719 -40.094 1 94.56 60 LEU B O 1
ATOM 5404 N N . LYS B 1 61 ? 20.562 -20.688 -41.688 1 94.44 61 LYS B N 1
ATOM 5405 C CA . LYS B 1 61 ? 21.5 -19.578 -41.812 1 94.44 61 LYS B CA 1
ATOM 5406 C C . LYS B 1 61 ? 20.812 -18.344 -42.375 1 94.44 61 LYS B C 1
ATOM 5408 O O . LYS B 1 61 ? 21.125 -17.219 -42 1 94.44 61 LYS B O 1
ATOM 5413 N N . ARG B 1 62 ? 19.906 -18.547 -43.281 1 94.81 62 ARG B N 1
ATOM 5414 C CA . ARG B 1 62 ? 19.203 -17.453 -43.969 1 94.81 62 ARG B CA 1
ATOM 5415 C C . ARG B 1 62 ? 18.156 -16.828 -43.062 1 94.81 62 ARG B C 1
ATOM 5417 O O . ARG B 1 62 ? 17.984 -15.609 -43.031 1 94.81 62 ARG B O 1
ATOM 5424 N N . ASN B 1 63 ? 17.531 -17.688 -42.344 1 96 63 ASN B N 1
ATOM 5425 C CA . ASN B 1 63 ? 16.344 -17.25 -41.594 1 96 63 ASN B CA 1
ATOM 5426 C C . ASN B 1 63 ? 16.719 -16.703 -40.219 1 96 63 ASN B C 1
ATOM 5428 O O . ASN B 1 63 ? 15.961 -15.93 -39.625 1 96 63 ASN B O 1
ATOM 5432 N N . TYR B 1 64 ? 17.812 -17.188 -39.688 1 96.75 64 TYR B N 1
ATOM 5433 C CA . TYR B 1 64 ? 18.156 -16.844 -38.312 1 96.75 64 TYR B CA 1
ATOM 5434 C C . TYR B 1 64 ? 19.609 -16.406 -38.219 1 96.75 64 TYR B C 1
ATOM 5436 O O . TYR B 1 64 ? 20.5 -17.078 -38.75 1 96.75 64 TYR B O 1
ATOM 5444 N N . SER B 1 65 ? 19.812 -15.234 -37.562 1 96.44 65 SER B N 1
ATOM 5445 C CA . SER B 1 65 ? 21.188 -14.789 -37.281 1 96.44 65 SER B CA 1
ATOM 5446 C C . SER B 1 65 ? 21.859 -15.656 -36.219 1 96.44 65 SER B C 1
ATOM 5448 O O . SER B 1 65 ? 21.203 -16.484 -35.594 1 96.44 65 SER B O 1
ATOM 5450 N N . ALA B 1 66 ? 23.109 -15.523 -36.031 1 95.69 66 ALA B N 1
ATOM 5451 C CA . ALA B 1 66 ? 23.859 -16.281 -35.062 1 95.69 66 ALA B CA 1
ATOM 5452 C C . ALA B 1 66 ? 23.281 -16.094 -33.656 1 95.69 66 ALA B C 1
ATOM 5454 O O . ALA B 1 66 ? 23.234 -17.031 -32.844 1 95.69 66 ALA B O 1
ATOM 5455 N N . LYS B 1 67 ? 22.797 -14.883 -33.344 1 95.44 67 LYS B N 1
ATOM 5456 C CA . LYS B 1 67 ? 22.234 -14.555 -32.031 1 95.44 67 LYS B CA 1
ATOM 5457 C C . LYS B 1 67 ? 20.953 -15.352 -31.797 1 95.44 67 LYS B C 1
ATOM 5459 O O . LYS B 1 67 ? 20.547 -15.523 -30.641 1 95.44 67 LYS B O 1
ATOM 5464 N N . GLN B 1 68 ? 20.391 -15.828 -32.875 1 97.81 68 GLN B N 1
ATOM 5465 C CA . GLN B 1 68 ? 19.109 -16.516 -32.781 1 97.81 68 GLN B CA 1
ATOM 5466 C C . GLN B 1 68 ? 19.297 -18.031 -32.906 1 97.81 68 GLN B C 1
ATOM 5468 O O . GLN B 1 68 ? 18.328 -18.766 -33.156 1 97.81 68 GLN B O 1
ATOM 5473 N N . ARG B 1 69 ? 20.531 -18.531 -32.812 1 97.88 69 ARG B N 1
ATOM 5474 C CA . ARG B 1 69 ? 20.828 -19.953 -32.875 1 97.88 69 ARG B CA 1
ATOM 5475 C C . ARG B 1 69 ? 21.531 -20.438 -31.609 1 97.88 69 ARG B C 1
ATOM 5477 O O . ARG B 1 69 ? 22.625 -19.953 -31.297 1 97.88 69 ARG B O 1
ATOM 5484 N N . VAL B 1 70 ? 20.906 -21.359 -30.938 1 98.38 70 VAL B N 1
ATOM 5485 C CA . VAL B 1 70 ? 21.516 -21.969 -29.75 1 98.38 70 VAL B CA 1
ATOM 5486 C C . VAL B 1 70 ? 21.844 -23.438 -30.031 1 98.38 70 VAL B C 1
ATOM 5488 O O . VAL B 1 70 ? 20.984 -24.188 -30.484 1 98.38 70 VAL B O 1
ATOM 5491 N N . ALA B 1 71 ? 23.078 -23.828 -29.797 1 98.38 71 ALA B N 1
ATOM 5492 C CA . ALA B 1 71 ? 23.469 -25.219 -30 1 98.38 71 ALA B CA 1
ATOM 5493 C C . ALA B 1 71 ? 23.578 -25.969 -28.672 1 98.38 71 ALA B C 1
ATOM 5495 O O . ALA B 1 71 ? 24.078 -25.406 -27.688 1 98.38 71 ALA B O 1
ATOM 5496 N N . VAL B 1 72 ? 23.016 -27.109 -28.594 1 98.31 72 VAL B N 1
ATOM 5497 C CA . VAL B 1 72 ? 23.203 -28.047 -27.484 1 98.31 72 VAL B CA 1
ATOM 5498 C C . VAL B 1 72 ? 24.047 -29.234 -27.953 1 98.31 72 VAL B C 1
ATOM 5500 O O . VAL B 1 72 ? 23.594 -30.062 -28.75 1 98.31 72 VAL B O 1
ATOM 5503 N N . HIS B 1 73 ? 25.234 -29.297 -27.453 1 97.56 73 HIS B N 1
ATOM 5504 C CA . HIS B 1 73 ? 26.156 -30.344 -27.859 1 97.56 73 HIS B CA 1
ATOM 5505 C C . HIS B 1 73 ? 25.891 -31.641 -27.094 1 97.56 73 HIS B C 1
ATOM 5507 O O . HIS B 1 73 ? 25.859 -31.641 -25.859 1 97.56 73 HIS B O 1
ATOM 5513 N N . LEU B 1 74 ? 25.641 -32.656 -27.859 1 96.56 74 LEU B N 1
ATOM 5514 C CA . LEU B 1 74 ? 25.469 -34 -27.312 1 96.56 74 LEU B CA 1
ATOM 5515 C C . LEU B 1 74 ? 26.75 -34.812 -27.469 1 96.56 74 LEU B C 1
ATOM 5517 O O . LEU B 1 74 ? 26.812 -35.75 -28.266 1 96.56 74 LEU B O 1
ATOM 5521 N N . SER B 1 75 ? 27.719 -34.562 -26.688 1 91.69 75 SER B N 1
ATOM 5522 C CA . SER B 1 75 ? 29.109 -34.969 -26.859 1 91.69 75 SER B CA 1
ATOM 5523 C C . SER B 1 75 ? 29.25 -36.5 -26.875 1 91.69 75 SER B C 1
ATOM 5525 O O . SER B 1 75 ? 30.047 -37.031 -27.656 1 91.69 75 SER B O 1
ATOM 5527 N N . GLN B 1 76 ? 28.625 -37.219 -26.016 1 88.88 76 GLN B N 1
ATOM 5528 C CA . GLN B 1 76 ? 28.781 -38.656 -25.969 1 88.88 76 GLN B CA 1
ATOM 5529 C C . GLN B 1 76 ? 28.297 -39.312 -27.25 1 88.88 76 GLN B C 1
ATOM 5531 O O . GLN B 1 76 ? 28.719 -40.406 -27.594 1 88.88 76 GLN B O 1
ATOM 5536 N N . GLN B 1 77 ? 27.531 -38.562 -28 1 90.19 77 GLN B N 1
ATOM 5537 C CA . GLN B 1 77 ? 26.969 -39.094 -29.234 1 90.19 77 GLN B CA 1
ATOM 5538 C C . GLN B 1 77 ? 27.547 -38.344 -30.453 1 90.19 77 GLN B C 1
ATOM 5540 O O . GLN B 1 77 ? 27.141 -38.594 -31.578 1 90.19 77 GLN B O 1
ATOM 5545 N N . ASN B 1 78 ? 28.391 -37.5 -30.203 1 92.38 78 ASN B N 1
ATOM 5546 C CA . ASN B 1 78 ? 28.969 -36.656 -31.234 1 92.38 78 ASN B CA 1
ATOM 5547 C C . ASN B 1 78 ? 27.891 -35.969 -32.062 1 92.38 78 ASN B C 1
ATOM 5549 O O . ASN B 1 78 ? 28 -35.938 -33.281 1 92.38 78 ASN B O 1
ATOM 5553 N N . GLY B 1 79 ? 26.844 -35.625 -31.422 1 95 79 GLY B N 1
ATOM 5554 C CA . GLY B 1 79 ? 25.734 -34.969 -32.094 1 95 79 GLY B CA 1
ATOM 5555 C C . GLY B 1 79 ? 25.531 -33.531 -31.609 1 95 79 GLY B C 1
ATOM 5556 O O . GLY B 1 79 ? 26.125 -33.094 -30.625 1 95 79 GLY B O 1
ATOM 5557 N N . VAL B 1 80 ? 24.75 -32.75 -32.375 1 96.88 80 VAL B N 1
ATOM 5558 C CA . VAL B 1 80 ? 24.438 -31.391 -32.031 1 96.88 80 VAL B CA 1
ATOM 5559 C C . VAL B 1 80 ? 22.953 -31.094 -32.312 1 96.88 80 VAL B C 1
ATOM 5561 O O . VAL B 1 80 ? 22.422 -31.531 -33.344 1 96.88 80 VAL B O 1
ATOM 5564 N N . LEU B 1 81 ? 22.297 -30.578 -31.359 1 97.81 81 LEU B N 1
ATOM 5565 C CA . LEU B 1 81 ? 20.938 -30.062 -31.5 1 97.81 81 LEU B CA 1
ATOM 5566 C C . LEU B 1 81 ? 20.953 -28.531 -31.594 1 97.81 81 LEU B C 1
ATOM 5568 O O . LEU B 1 81 ? 21.5 -27.859 -30.734 1 97.81 81 LEU B O 1
ATOM 5572 N N . VAL B 1 82 ? 20.406 -27.953 -32.656 1 98.06 82 VAL B N 1
ATOM 5573 C CA . VAL B 1 82 ? 20.391 -26.5 -32.844 1 98.06 82 VAL B CA 1
ATOM 5574 C C . VAL B 1 82 ? 18.969 -25.984 -32.688 1 98.06 82 VAL B C 1
ATOM 5576 O O . VAL B 1 82 ? 18.031 -26.484 -33.312 1 98.06 82 VAL B O 1
ATOM 5579 N N . LEU B 1 83 ? 18.797 -25.031 -31.844 1 98.44 83 LEU B N 1
ATOM 5580 C CA . LEU B 1 83 ? 17.516 -24.406 -31.516 1 98.44 83 LEU B CA 1
ATOM 5581 C C . LEU B 1 83 ? 17.406 -23.016 -32.125 1 98.44 83 LEU B C 1
ATOM 5583 O O . LEU B 1 83 ? 18.062 -22.078 -31.656 1 98.44 83 LEU B O 1
ATOM 5587 N N . PRO B 1 84 ? 16.641 -22.828 -33.219 1 98.12 84 PRO B N 1
ATOM 5588 C CA . PRO B 1 84 ? 16.328 -21.453 -33.656 1 98.12 84 PRO B CA 1
ATOM 5589 C C . PRO B 1 84 ? 15.445 -20.719 -32.625 1 98.12 84 PRO B C 1
ATOM 5591 O O . PRO B 1 84 ? 14.367 -21.203 -32.281 1 98.12 84 PRO B O 1
ATOM 5594 N N . ILE B 1 85 ? 15.867 -19.578 -32.156 1 98.25 85 ILE B N 1
ATOM 5595 C CA . ILE B 1 85 ? 15.133 -18.891 -31.094 1 98.25 85 ILE B CA 1
ATOM 5596 C C . ILE B 1 85 ? 14.828 -17.469 -31.531 1 98.25 85 ILE B C 1
ATOM 5598 O O . ILE B 1 85 ? 15.508 -16.906 -32.406 1 98.25 85 ILE B O 1
ATOM 5602 N N . HIS B 1 86 ? 13.703 -16.922 -30.984 1 97.44 86 HIS B N 1
ATOM 5603 C CA . HIS B 1 86 ? 13.484 -15.484 -31.094 1 97.44 86 HIS B CA 1
ATOM 5604 C C . HIS B 1 86 ? 14.445 -14.711 -30.203 1 97.44 86 HIS B C 1
ATOM 5606 O O . HIS B 1 86 ? 15.039 -13.719 -30.625 1 97.44 86 HIS B O 1
ATOM 5612 N N . TYR B 1 87 ? 14.586 -15.078 -28.969 1 97.12 87 TYR B N 1
ATOM 5613 C CA . TYR B 1 87 ? 15.5 -14.469 -28 1 97.12 87 TYR B CA 1
ATOM 5614 C C . TYR B 1 87 ? 15.719 -15.391 -26.797 1 97.12 87 TYR B C 1
ATOM 5616 O O . TYR B 1 87 ? 15.008 -16.391 -26.641 1 97.12 87 TYR B O 1
ATOM 5624 N N . ALA B 1 88 ? 16.688 -15.18 -26 1 97.38 88 ALA B N 1
ATOM 5625 C CA . ALA B 1 88 ? 17.016 -15.867 -24.75 1 97.38 88 ALA B CA 1
ATOM 5626 C C . ALA B 1 88 ? 17.141 -14.867 -23.609 1 97.38 88 ALA B C 1
ATOM 5628 O O . ALA B 1 88 ? 17.547 -13.719 -23.812 1 97.38 88 ALA B O 1
ATOM 5629 N N . SER B 1 89 ? 16.75 -15.289 -22.5 1 96.88 89 SER B N 1
ATOM 5630 C CA . SER B 1 89 ? 16.875 -14.438 -21.312 1 96.88 89 SER B CA 1
ATOM 5631 C C . SER B 1 89 ? 18.266 -14.562 -20.688 1 96.88 89 SER B C 1
ATOM 5633 O O . SER B 1 89 ? 19.016 -15.484 -21.016 1 96.88 89 SER B O 1
ATOM 5635 N N . LYS B 1 90 ? 18.547 -13.68 -19.703 1 95.31 90 LYS B N 1
ATOM 5636 C CA . LYS B 1 90 ? 19.797 -13.703 -18.969 1 95.31 90 LYS B CA 1
ATOM 5637 C C . LYS B 1 90 ? 19.922 -14.961 -18.125 1 95.31 90 LYS B C 1
ATOM 5639 O O . LYS B 1 90 ? 21.031 -15.383 -17.781 1 95.31 90 LYS B O 1
ATOM 5644 N N . LEU B 1 91 ? 18.781 -15.641 -17.859 1 95.56 91 LEU B N 1
ATOM 5645 C CA . LEU B 1 91 ? 18.812 -16.844 -17.016 1 95.56 91 LEU B CA 1
ATOM 5646 C C . LEU B 1 91 ? 18.797 -18.109 -17.875 1 95.56 91 LEU B C 1
ATOM 5648 O O . LEU B 1 91 ? 18.766 -19.219 -17.344 1 95.56 91 LEU B O 1
ATOM 5652 N N . GLY B 1 92 ? 18.766 -17.938 -19.141 1 95.69 92 GLY B N 1
ATOM 5653 C CA . GLY B 1 92 ? 18.906 -19.094 -20.016 1 95.69 92 GLY B CA 1
ATOM 5654 C C . GLY B 1 92 ? 17.594 -19.594 -20.562 1 95.69 92 GLY B C 1
ATOM 5655 O O . GLY B 1 92 ? 17.547 -20.594 -21.297 1 95.69 92 GLY B O 1
ATOM 5656 N N . LYS B 1 93 ? 16.469 -18.953 -20.25 1 97.06 93 LYS B N 1
ATOM 5657 C CA . LYS B 1 93 ? 15.195 -19.297 -20.875 1 97.06 93 LYS B CA 1
ATOM 5658 C C . LYS B 1 93 ? 15.133 -18.828 -22.312 1 97.06 93 LYS B C 1
ATOM 5660 O O . LYS B 1 93 ? 15.586 -17.719 -22.641 1 97.06 93 LYS B O 1
ATOM 5665 N N . ILE B 1 94 ? 14.555 -19.641 -23.188 1 97.81 94 ILE B N 1
ATOM 5666 C CA . ILE B 1 94 ? 14.508 -19.266 -24.594 1 97.81 94 ILE B CA 1
ATOM 5667 C C . ILE B 1 94 ? 13.055 -19.219 -25.078 1 97.81 94 ILE B C 1
ATOM 5669 O O . ILE B 1 94 ? 12.188 -19.891 -24.5 1 97.81 94 ILE B O 1
ATOM 5673 N N . LYS B 1 95 ? 12.766 -18.438 -26.047 1 97.94 95 LYS B N 1
ATOM 5674 C CA . LYS B 1 95 ? 11.562 -18.547 -26.875 1 97.94 95 LYS B CA 1
ATOM 5675 C C . LYS B 1 95 ? 11.891 -19.141 -28.234 1 97.94 95 LYS B C 1
ATOM 5677 O O . LYS B 1 95 ? 12.547 -18.516 -29.062 1 97.94 95 LYS B O 1
ATOM 5682 N N . LEU B 1 96 ? 11.43 -20.297 -28.406 1 96.81 96 LEU B N 1
ATOM 5683 C CA . LEU B 1 96 ? 11.711 -21.031 -29.625 1 96.81 96 LEU B CA 1
ATOM 5684 C C . LEU B 1 96 ? 10.984 -20.406 -30.812 1 96.81 96 LEU B C 1
ATOM 5686 O O . LEU B 1 96 ? 9.812 -20.031 -30.703 1 96.81 96 LEU B O 1
ATOM 5690 N N . ALA B 1 97 ? 11.68 -20.281 -31.922 1 96.81 97 ALA B N 1
ATOM 5691 C CA . ALA B 1 97 ? 11.094 -19.719 -33.125 1 96.81 97 ALA B CA 1
ATOM 5692 C C . ALA B 1 97 ? 10.562 -20.812 -34.031 1 96.81 97 ALA B C 1
ATOM 5694 O O . ALA B 1 97 ? 9.586 -20.609 -34.781 1 96.81 97 ALA B O 1
ATOM 5695 N N . GLU B 1 98 ? 11.219 -21.875 -34.094 1 95.44 98 GLU B N 1
ATOM 5696 C CA . GLU B 1 98 ? 10.852 -23.031 -34.875 1 95.44 98 GLU B CA 1
ATOM 5697 C C . GLU B 1 98 ? 11.352 -24.328 -34.219 1 95.44 98 GLU B C 1
ATOM 5699 O O . GLU B 1 98 ? 12.078 -24.281 -33.25 1 95.44 98 GLU B O 1
ATOM 5704 N N . LEU B 1 99 ? 10.945 -25.438 -34.781 1 95.62 99 LEU B N 1
ATOM 5705 C CA . LEU B 1 99 ? 11.359 -26.75 -34.25 1 95.62 99 LEU B CA 1
ATOM 5706 C C . LEU B 1 99 ? 12.875 -26.906 -34.375 1 95.62 99 LEU B C 1
ATOM 5708 O O . LEU B 1 99 ? 13.5 -26.344 -35.25 1 95.62 99 LEU B O 1
ATOM 5712 N N . PRO B 1 100 ? 13.484 -27.688 -33.5 1 97.38 100 PRO B N 1
ATOM 5713 C CA . PRO B 1 100 ? 14.938 -27.859 -33.469 1 97.38 100 PRO B CA 1
ATOM 5714 C C . PRO B 1 100 ? 15.445 -28.703 -34.625 1 97.38 100 PRO B C 1
ATOM 5716 O O . PRO B 1 100 ? 14.688 -29.469 -35.25 1 97.38 100 PRO B O 1
ATOM 5719 N N . TRP B 1 101 ? 16.703 -28.484 -34.938 1 97.12 101 TRP B N 1
ATOM 5720 C CA . TRP B 1 101 ? 17.438 -29.297 -35.938 1 97.12 101 TRP B CA 1
ATOM 5721 C C . TRP B 1 101 ? 18.516 -30.125 -35.25 1 97.12 101 TRP B C 1
ATOM 5723 O O . TRP B 1 101 ? 19.188 -29.656 -34.344 1 97.12 101 TRP B O 1
ATOM 5733 N N . ALA B 1 102 ? 18.672 -31.359 -35.688 1 97.31 102 ALA B N 1
ATOM 5734 C CA . ALA B 1 102 ? 19.719 -32.219 -35.125 1 97.31 102 ALA B CA 1
ATOM 5735 C C . ALA B 1 102 ? 20.641 -32.75 -36.219 1 97.31 102 ALA B C 1
ATOM 5737 O O . ALA B 1 102 ? 20.203 -33 -37.344 1 97.31 102 ALA B O 1
ATOM 5738 N N . LYS B 1 103 ? 21.844 -32.812 -35.906 1 96 103 LYS B N 1
ATOM 5739 C CA . LYS B 1 103 ? 22.844 -33.5 -36.719 1 96 103 LYS B CA 1
ATOM 5740 C C . LYS B 1 103 ? 23.578 -34.562 -35.875 1 96 103 LYS B C 1
ATOM 5742 O O . LYS B 1 103 ? 24.234 -34.25 -34.906 1 96 103 LYS B O 1
ATOM 5747 N N . MET B 1 104 ? 23.375 -35.781 -36.312 1 93.75 104 MET B N 1
ATOM 5748 C CA . MET B 1 104 ? 24.062 -36.906 -35.688 1 93.75 104 MET B CA 1
ATOM 5749 C C . MET B 1 104 ? 25.125 -37.5 -36.625 1 93.75 104 MET B C 1
ATOM 5751 O O . MET B 1 104 ? 25.109 -37.25 -37.812 1 93.75 104 MET B O 1
ATOM 5755 N N . PRO B 1 105 ? 26.062 -38.25 -36.031 1 91.56 105 PRO B N 1
ATOM 5756 C CA . PRO B 1 105 ? 27.078 -38.844 -36.875 1 91.56 105 PRO B CA 1
ATOM 5757 C C . PRO B 1 105 ? 26.484 -39.719 -38 1 91.56 105 PRO B C 1
ATOM 5759 O O . PRO B 1 105 ? 25.625 -40.562 -37.719 1 91.56 105 PRO B O 1
ATOM 5762 N N . GLY B 1 106 ? 26.969 -39.531 -39.188 1 89.81 106 GLY B N 1
ATOM 5763 C CA . GLY B 1 106 ? 26.562 -40.344 -40.312 1 89.81 106 GLY B CA 1
ATOM 5764 C C . GLY B 1 106 ? 25.234 -39.938 -40.906 1 89.81 106 GLY B C 1
ATOM 5765 O O . GLY B 1 106 ? 24.734 -40.562 -41.844 1 89.81 106 GLY B O 1
ATOM 5766 N N . SER B 1 107 ? 24.641 -38.906 -40.406 1 90.69 107 SER B N 1
ATOM 5767 C CA . SER B 1 107 ? 23.359 -38.469 -40.938 1 90.69 107 SER B CA 1
ATOM 5768 C C . SER B 1 107 ? 23.375 -36.969 -41.25 1 90.69 107 SER B C 1
ATOM 5770 O O . SER B 1 107 ? 24.234 -36.219 -40.75 1 90.69 107 SER B O 1
ATOM 5772 N N . GLY B 1 108 ? 22.516 -36.531 -42.156 1 92 108 GLY B N 1
ATOM 5773 C CA . GLY B 1 108 ? 22.359 -35.094 -42.438 1 92 108 GLY B CA 1
ATOM 5774 C C . GLY B 1 108 ? 21.531 -34.406 -41.375 1 92 108 GLY B C 1
ATOM 5775 O O . GLY B 1 108 ? 21.062 -35.031 -40.406 1 92 108 GLY B O 1
ATOM 5776 N N . TRP B 1 109 ? 21.453 -33.094 -41.531 1 95.5 109 TRP B N 1
ATOM 5777 C CA . TRP B 1 109 ? 20.609 -32.312 -40.656 1 95.5 109 TRP B CA 1
ATOM 5778 C C . TRP B 1 109 ? 19.141 -32.688 -40.812 1 95.5 109 TRP B C 1
ATOM 5780 O O . TRP B 1 109 ? 18.672 -32.938 -41.938 1 95.5 109 TRP B O 1
ATOM 5790 N N . ALA B 1 110 ? 18.484 -32.875 -39.75 1 95.5 110 ALA B N 1
ATOM 5791 C CA . ALA B 1 110 ? 17.047 -33.188 -39.75 1 95.5 110 ALA B CA 1
ATOM 5792 C C . ALA B 1 110 ? 16.281 -32.281 -38.781 1 95.5 110 ALA B C 1
ATOM 5794 O O . ALA B 1 110 ? 16.75 -32.062 -37.656 1 95.5 110 ALA B O 1
ATOM 5795 N N . LYS B 1 111 ? 15.172 -31.766 -39.219 1 95.38 111 LYS B N 1
ATOM 5796 C CA . LYS B 1 111 ? 14.25 -31.078 -38.312 1 95.38 111 LYS B CA 1
ATOM 5797 C C . LYS B 1 111 ? 13.477 -32.062 -37.469 1 95.38 111 LYS B C 1
ATOM 5799 O O . LYS B 1 111 ? 12.992 -33.094 -37.969 1 95.38 111 LYS B O 1
ATOM 5804 N N . LEU B 1 112 ? 13.375 -31.828 -36.156 1 96.19 112 LEU B N 1
ATOM 5805 C CA . LEU B 1 112 ? 12.758 -32.781 -35.25 1 96.19 112 LEU B CA 1
ATOM 5806 C C . LEU B 1 112 ? 11.422 -32.25 -34.75 1 96.19 112 LEU B C 1
ATOM 5808 O O . LEU B 1 112 ? 11.305 -31.078 -34.406 1 96.19 112 LEU B O 1
ATOM 5812 N N . ASP B 1 113 ? 10.383 -33.062 -34.719 1 94.31 113 ASP B N 1
ATOM 5813 C CA . ASP B 1 113 ? 9.148 -32.719 -34.062 1 94.31 113 ASP B CA 1
ATOM 5814 C C . ASP B 1 113 ? 9.273 -32.906 -32.531 1 94.31 113 ASP B C 1
ATOM 5816 O O . ASP B 1 113 ? 10.375 -33.156 -32.031 1 94.31 113 ASP B O 1
ATOM 5820 N N . ALA B 1 114 ? 8.18 -32.781 -31.859 1 94.88 114 ALA B N 1
ATOM 5821 C CA . ALA B 1 114 ? 8.219 -32.812 -30.391 1 94.88 114 ALA B CA 1
ATOM 5822 C C . ALA B 1 114 ? 8.664 -34.156 -29.875 1 94.88 114 ALA B C 1
ATOM 5824 O O . ALA B 1 114 ? 9.547 -34.25 -29.016 1 94.88 114 ALA B O 1
ATOM 5825 N N . THR B 1 115 ? 8.094 -35.188 -30.359 1 95.94 115 THR B N 1
ATOM 5826 C CA . THR B 1 115 ? 8.391 -36.562 -29.906 1 95.94 115 THR B CA 1
ATOM 5827 C C . THR B 1 115 ? 9.828 -36.938 -30.25 1 95.94 115 THR B C 1
ATOM 5829 O O . THR B 1 115 ? 10.531 -37.531 -29.438 1 95.94 115 THR B O 1
ATOM 5832 N N . GLN B 1 116 ? 10.258 -36.594 -31.422 1 96.69 116 GLN B N 1
ATOM 5833 C CA . GLN B 1 116 ? 11.625 -36.906 -31.859 1 96.69 116 GLN B CA 1
ATOM 5834 C C . GLN B 1 116 ? 12.641 -36.156 -31 1 96.69 116 GLN B C 1
ATOM 5836 O O . GLN B 1 116 ? 13.68 -36.688 -30.641 1 96.69 116 GLN B O 1
ATOM 5841 N N . THR B 1 117 ? 12.32 -34.938 -30.766 1 96.94 117 THR B N 1
ATOM 5842 C CA . THR B 1 117 ? 13.219 -34.125 -29.938 1 96.94 117 THR B CA 1
ATOM 5843 C C . THR B 1 117 ? 13.367 -34.75 -28.547 1 96.94 117 THR B C 1
ATOM 5845 O O . THR B 1 117 ? 14.492 -34.938 -28.078 1 96.94 117 THR B O 1
ATOM 5848 N N . LEU B 1 118 ? 12.242 -35.031 -27.875 1 96.94 118 LEU B N 1
ATOM 5849 C CA . LEU B 1 118 ? 12.305 -35.594 -26.531 1 96.94 118 LEU B CA 1
ATOM 5850 C C . LEU B 1 118 ? 12.984 -36.969 -26.562 1 96.94 118 LEU B C 1
ATOM 5852 O O . LEU B 1 118 ? 13.742 -37.312 -25.656 1 96.94 118 LEU B O 1
ATOM 5856 N N . THR B 1 119 ? 12.719 -37.75 -27.578 1 96.75 119 THR B N 1
ATOM 5857 C CA . THR B 1 119 ? 13.336 -39.062 -27.719 1 96.75 119 THR B CA 1
ATOM 5858 C C . THR B 1 119 ? 14.852 -38.938 -27.812 1 96.75 119 THR B C 1
ATOM 5860 O O . THR B 1 119 ? 15.586 -39.719 -27.188 1 96.75 119 THR B O 1
ATOM 5863 N N . LEU B 1 120 ? 15.281 -38 -28.609 1 96.38 120 LEU B N 1
ATOM 5864 C CA . LEU B 1 120 ? 16.719 -37.75 -28.75 1 96.38 120 LEU B CA 1
ATOM 5865 C C . LEU B 1 120 ? 17.344 -37.406 -27.406 1 96.38 120 LEU B C 1
ATOM 5867 O O . LEU B 1 120 ? 18.375 -37.938 -27.031 1 96.38 120 LEU B O 1
ATOM 5871 N N . LEU B 1 121 ? 16.719 -36.5 -26.688 1 96.38 121 LEU B N 1
ATOM 5872 C CA . LEU B 1 121 ? 17.234 -36.062 -25.406 1 96.38 121 LEU B CA 1
ATOM 5873 C C . LEU B 1 121 ? 17.234 -37.188 -24.391 1 96.38 121 LEU B C 1
ATOM 5875 O O . LEU B 1 121 ? 18.188 -37.375 -23.625 1 96.38 121 LEU B O 1
ATOM 5879 N N . LEU B 1 122 ? 16.109 -37.969 -24.359 1 96.31 122 LEU B N 1
ATOM 5880 C CA . LEU B 1 122 ? 16 -39.094 -23.422 1 96.31 122 LEU B CA 1
ATOM 5881 C C . LEU B 1 122 ? 17.031 -40.156 -23.719 1 96.31 122 LEU B C 1
ATOM 5883 O O . LEU B 1 122 ? 17.562 -40.812 -22.797 1 96.31 122 LEU B O 1
ATOM 5887 N N . ASN B 1 123 ? 17.328 -40.375 -24.984 1 95.56 123 ASN B N 1
ATOM 5888 C CA . ASN B 1 123 ? 18.375 -41.312 -25.359 1 95.56 123 ASN B CA 1
ATOM 5889 C C . ASN B 1 123 ? 19.75 -40.875 -24.891 1 95.56 123 ASN B C 1
ATOM 5891 O O . ASN B 1 123 ? 20.547 -41.656 -24.406 1 95.56 123 ASN B O 1
ATOM 5895 N N . TYR B 1 124 ? 19.953 -39.625 -25.094 1 95.5 124 TYR B N 1
ATOM 5896 C CA . TYR B 1 124 ? 21.219 -39.062 -24.609 1 95.5 124 TYR B CA 1
ATOM 5897 C C . TYR B 1 124 ? 21.344 -39.219 -23.109 1 95.5 124 TYR B C 1
ATOM 5899 O O . TYR B 1 124 ? 22.375 -39.688 -22.609 1 95.5 124 TYR B O 1
ATOM 5907 N N . LEU B 1 125 ? 20.297 -38.875 -22.375 1 94.88 125 LEU B N 1
ATOM 5908 C CA . LEU B 1 125 ? 20.312 -38.938 -20.922 1 94.88 125 LEU B CA 1
ATOM 5909 C C . LEU B 1 125 ? 20.438 -40.375 -20.422 1 94.88 125 LEU B C 1
ATOM 5911 O O . LEU B 1 125 ? 21.062 -40.625 -19.391 1 94.88 125 LEU B O 1
ATOM 5915 N N . LYS B 1 126 ? 19.75 -41.25 -21.094 1 94.31 126 LYS B N 1
ATOM 5916 C CA . LYS B 1 126 ? 19.891 -42.656 -20.781 1 94.31 126 LYS B CA 1
ATOM 5917 C C . LYS B 1 126 ? 21.359 -43.094 -20.797 1 94.31 126 LYS B C 1
ATOM 5919 O O . LYS B 1 126 ? 21.812 -43.812 -19.906 1 94.31 126 LYS B O 1
ATOM 5924 N N . GLN B 1 127 ? 22.047 -42.625 -21.734 1 94 127 GLN B N 1
ATOM 5925 C CA . GLN B 1 127 ? 23.453 -43 -21.906 1 94 127 GLN B CA 1
ATOM 5926 C C . GLN B 1 127 ? 24.344 -42.344 -20.875 1 94 127 GLN B C 1
ATOM 5928 O O . GLN B 1 127 ? 25.141 -43 -20.203 1 94 127 GLN B O 1
ATOM 5933 N N . VAL B 1 128 ? 24.172 -41.094 -20.734 1 93 128 VAL B N 1
ATOM 5934 C CA . VAL B 1 128 ? 25.109 -40.312 -19.906 1 93 128 VAL B CA 1
ATOM 5935 C C . VAL B 1 128 ? 24.828 -40.562 -18.438 1 93 128 VAL B C 1
ATOM 5937 O O . VAL B 1 128 ? 25.734 -40.562 -17.609 1 93 128 VAL B O 1
ATOM 5940 N N . LEU B 1 129 ? 23.562 -40.781 -18.047 1 91.81 129 LEU B N 1
ATOM 5941 C CA . LEU B 1 129 ? 23.219 -40.938 -16.656 1 91.81 129 LEU B CA 1
ATOM 5942 C C . LEU B 1 129 ? 23.062 -42.438 -16.312 1 91.81 129 LEU B C 1
ATOM 5944 O O . LEU B 1 129 ? 22.875 -42.781 -15.148 1 91.81 129 LEU B O 1
ATOM 5948 N N . ALA B 1 130 ? 23.156 -43.281 -17.266 1 92.94 130 ALA B N 1
ATOM 5949 C CA . ALA B 1 130 ? 23 -44.719 -17.094 1 92.94 130 ALA B CA 1
ATOM 5950 C C . ALA B 1 130 ? 21.672 -45.062 -16.438 1 92.94 130 ALA B C 1
ATOM 5952 O O . ALA B 1 130 ? 21.625 -45.75 -15.422 1 92.94 130 ALA B O 1
ATOM 5953 N N . ILE B 1 131 ? 20.625 -44.531 -16.953 1 92.62 131 ILE B N 1
ATOM 5954 C CA . ILE B 1 131 ? 19.266 -44.75 -16.469 1 92.62 131 ILE B CA 1
ATOM 5955 C C . ILE B 1 131 ? 18.422 -45.344 -17.609 1 92.62 131 ILE B C 1
ATOM 5957 O O . ILE B 1 131 ? 18.781 -45.25 -18.781 1 92.62 131 ILE B O 1
ATOM 5961 N N . PRO B 1 132 ? 17.344 -46 -17.266 1 93.44 132 PRO B N 1
ATOM 5962 C CA . PRO B 1 132 ? 16.484 -46.531 -18.312 1 93.44 132 PRO B CA 1
ATOM 5963 C C . PRO B 1 132 ? 15.797 -45.438 -19.125 1 93.44 132 PRO B C 1
ATOM 5965 O O . PRO B 1 132 ? 15.602 -44.312 -18.625 1 93.44 132 PRO B O 1
ATOM 5968 N N . PHE B 1 133 ? 15.516 -45.75 -20.344 1 94.44 133 PHE B N 1
ATOM 5969 C CA . PHE B 1 133 ? 14.75 -44.844 -21.188 1 94.44 133 PHE B CA 1
ATOM 5970 C C . PHE B 1 133 ? 13.367 -44.594 -20.609 1 94.44 133 PHE B C 1
ATOM 5972 O O . PHE B 1 133 ? 12.695 -45.531 -20.172 1 94.44 133 PHE B O 1
ATOM 5979 N N . ASN B 1 134 ? 12.906 -43.438 -20.547 1 93.56 134 ASN B N 1
ATOM 5980 C CA . ASN B 1 134 ? 11.641 -43.062 -19.922 1 93.56 134 ASN B CA 1
ATOM 5981 C C . ASN B 1 134 ? 10.5 -43 -20.938 1 93.56 134 ASN B C 1
ATOM 5983 O O . ASN B 1 134 ? 10.109 -41.938 -21.406 1 93.56 134 ASN B O 1
ATOM 5987 N N . HIS B 1 135 ? 9.883 -44.094 -21.172 1 93.25 135 HIS B N 1
ATOM 5988 C CA . HIS B 1 135 ? 8.773 -44.188 -22.125 1 93.25 135 HIS B CA 1
ATOM 5989 C C . HIS B 1 135 ? 7.559 -43.406 -21.625 1 93.25 135 HIS B C 1
ATOM 5991 O O . HIS B 1 135 ? 6.801 -42.875 -22.438 1 93.25 135 HIS B O 1
ATOM 5997 N N . GLU B 1 136 ? 7.426 -43.406 -20.391 1 90.75 136 GLU B N 1
ATOM 5998 C CA . GLU B 1 136 ? 6.281 -42.719 -19.797 1 90.75 136 GLU B CA 1
ATOM 5999 C C . GLU B 1 136 ? 6.297 -41.219 -20.125 1 90.75 136 GLU B C 1
ATOM 6001 O O . GLU B 1 136 ? 5.246 -40.625 -20.391 1 90.75 136 GLU B O 1
ATOM 6006 N N . LEU B 1 137 ? 7.465 -40.656 -20.094 1 92.81 137 LEU B N 1
ATOM 6007 C CA . LEU B 1 137 ? 7.578 -39.219 -20.375 1 92.81 137 LEU B CA 1
ATOM 6008 C C . LEU B 1 137 ? 7.215 -38.938 -21.844 1 92.81 137 LEU B C 1
ATOM 6010 O O . LEU B 1 137 ? 6.656 -37.875 -22.141 1 92.81 137 LEU B O 1
ATOM 6014 N N . ILE B 1 138 ? 7.508 -39.844 -22.734 1 94.69 138 ILE B N 1
ATOM 6015 C CA . ILE B 1 138 ? 7.137 -39.688 -24.141 1 94.69 138 ILE B CA 1
ATOM 6016 C C . ILE B 1 138 ? 5.613 -39.719 -24.266 1 94.69 138 ILE B C 1
ATOM 6018 O O . ILE B 1 138 ? 5.039 -38.906 -24.984 1 94.69 138 ILE B O 1
ATOM 6022 N N . GLU B 1 139 ? 5.008 -40.656 -23.594 1 93.12 139 GLU B N 1
ATOM 6023 C CA . GLU B 1 139 ? 3.553 -40.75 -23.625 1 93.12 139 GLU B CA 1
ATOM 6024 C C . GLU B 1 139 ? 2.898 -39.5 -23.078 1 93.12 139 GLU B C 1
ATOM 6026 O O . GLU B 1 139 ? 1.897 -39 -23.625 1 93.12 139 GLU B O 1
ATOM 6031 N N . GLN B 1 140 ? 3.455 -39.031 -22.047 1 92.06 140 GLN B N 1
ATOM 6032 C CA . GLN B 1 140 ? 2.934 -37.812 -21.438 1 92.06 140 GLN B CA 1
ATOM 6033 C C . GLN B 1 140 ? 3.098 -36.625 -22.375 1 92.06 140 GLN B C 1
ATOM 6035 O O . GLN B 1 140 ? 2.23 -35.75 -22.438 1 92.06 140 GLN B O 1
ATOM 6040 N N . LEU B 1 141 ? 4.219 -36.562 -23.062 1 94 141 LEU B N 1
ATOM 6041 C CA . LEU B 1 141 ? 4.441 -35.5 -24.016 1 94 141 LEU B CA 1
ATOM 6042 C C . LEU B 1 141 ? 3.404 -35.531 -25.141 1 94 141 LEU B C 1
ATOM 6044 O O . LEU B 1 141 ? 2.836 -34.5 -25.5 1 94 141 LEU B O 1
ATOM 6048 N N . GLU B 1 142 ? 3.186 -36.688 -25.641 1 94.62 142 GLU B N 1
ATOM 6049 C CA . GLU B 1 142 ? 2.209 -36.844 -26.719 1 94.62 142 GLU B CA 1
ATOM 6050 C C . GLU B 1 142 ? 0.809 -36.469 -26.25 1 94.62 142 GLU B C 1
ATOM 6052 O O . GLU B 1 142 ? 0.063 -35.812 -26.984 1 94.62 142 GLU B O 1
ATOM 6057 N N . ASN B 1 143 ? 0.54 -36.875 -25.062 1 93.44 143 ASN B N 1
ATOM 6058 C CA . ASN B 1 143 ? -0.742 -36.5 -24.484 1 93.44 143 ASN B CA 1
ATOM 6059 C C . ASN B 1 143 ? -0.861 -35 -24.312 1 93.44 143 ASN B C 1
ATOM 6061 O O . ASN B 1 143 ? -1.9 -34.406 -24.641 1 93.44 143 ASN B O 1
ATOM 6065 N N . SER B 1 144 ? 0.166 -34.375 -23.812 1 94.19 144 SER B N 1
ATOM 6066 C CA . SER B 1 144 ? 0.184 -32.938 -23.609 1 94.19 144 SER B CA 1
ATOM 6067 C C . SER B 1 144 ? -0.017 -32.188 -24.938 1 94.19 144 SER B C 1
ATOM 6069 O O . SER B 1 144 ? -0.744 -31.203 -24.984 1 94.19 144 SER B O 1
ATOM 6071 N N . VAL B 1 145 ? 0.631 -32.656 -25.984 1 94.75 145 VAL B N 1
ATOM 6072 C CA . VAL B 1 145 ? 0.49 -32.031 -27.312 1 94.75 145 VAL B CA 1
ATOM 6073 C C . VAL B 1 145 ? -0.956 -32.156 -27.781 1 94.75 145 VAL B C 1
ATOM 6075 O O . VAL B 1 145 ? -1.542 -31.203 -28.266 1 94.75 145 VAL B O 1
ATOM 6078 N N . LEU B 1 146 ? -1.479 -33.344 -27.625 1 94 146 LEU B N 1
ATOM 6079 C CA . LEU B 1 146 ? -2.838 -33.594 -28.094 1 94 146 LEU B CA 1
ATOM 6080 C C . LEU B 1 146 ? -3.842 -32.719 -27.328 1 94 146 LEU B C 1
ATOM 6082 O O . LEU B 1 146 ? -4.734 -32.125 -27.938 1 94 146 LEU B O 1
ATOM 6086 N N . VAL B 1 147 ? -3.756 -32.719 -26.047 1 93.69 147 VAL B N 1
ATOM 6087 C CA . VAL B 1 147 ? -4.664 -31.938 -25.203 1 93.69 147 VAL B CA 1
ATOM 6088 C C . VAL B 1 147 ? -4.562 -30.453 -25.547 1 93.69 147 VAL B C 1
ATOM 6090 O O . VAL B 1 147 ? -5.578 -29.781 -25.703 1 93.69 147 VAL B O 1
ATOM 6093 N N . THR B 1 148 ? -3.357 -29.969 -25.734 1 94.81 148 THR B N 1
ATOM 6094 C CA . THR B 1 148 ? -3.139 -28.562 -26.078 1 94.81 148 THR B CA 1
ATOM 6095 C C . THR B 1 148 ? -3.771 -28.234 -27.422 1 94.81 148 THR B C 1
ATOM 6097 O O . THR B 1 148 ? -4.379 -27.172 -27.594 1 94.81 148 THR B O 1
ATOM 6100 N N . GLU B 1 149 ? -3.549 -29.125 -28.328 1 94.25 149 GLU B N 1
ATOM 6101 C CA . GLU B 1 149 ? -4.156 -28.938 -29.641 1 94.25 149 GLU B CA 1
ATOM 6102 C C . GLU B 1 149 ? -5.672 -28.797 -29.531 1 94.25 149 GLU B C 1
ATOM 6104 O O . GLU B 1 149 ? -6.266 -27.938 -30.203 1 94.25 149 GLU B O 1
ATOM 6109 N N . GLN B 1 150 ? -6.27 -29.594 -28.719 1 93.31 150 GLN B N 1
ATOM 6110 C CA . GLN B 1 150 ? -7.715 -29.531 -28.531 1 93.31 150 GLN B CA 1
ATOM 6111 C C . GLN B 1 150 ? -8.125 -28.188 -27.922 1 93.31 150 GLN B C 1
ATOM 6113 O O . GLN B 1 150 ? -9.141 -27.609 -28.297 1 93.31 150 GLN B O 1
ATOM 6118 N N . PHE B 1 151 ? -7.398 -27.734 -26.953 1 93.81 151 PHE B N 1
ATOM 6119 C CA . PHE B 1 151 ? -7.688 -26.453 -26.328 1 93.81 151 PHE B CA 1
ATOM 6120 C C . PHE B 1 151 ? -7.605 -25.328 -27.359 1 93.81 151 PHE B C 1
ATOM 6122 O O . PHE B 1 151 ? -8.422 -24.391 -27.328 1 93.81 151 PHE B O 1
ATOM 6129 N N . LEU B 1 152 ? -6.605 -25.359 -28.234 1 94.12 152 LEU B N 1
ATOM 6130 C CA . LEU B 1 152 ? -6.406 -24.328 -29.234 1 94.12 152 LEU B CA 1
ATOM 6131 C C . LEU B 1 152 ? -7.559 -24.312 -30.234 1 94.12 152 LEU B C 1
ATOM 6133 O O . LEU B 1 152 ? -7.867 -23.266 -30.812 1 94.12 152 LEU B O 1
ATOM 6137 N N . ASN B 1 153 ? -8.188 -25.391 -30.422 1 91.31 153 ASN B N 1
ATOM 6138 C CA . ASN B 1 153 ? -9.242 -25.531 -31.422 1 91.31 153 ASN B CA 1
ATOM 6139 C C . ASN B 1 153 ? -10.578 -25.016 -30.906 1 91.31 153 ASN B C 1
ATOM 6141 O O . ASN B 1 153 ? -11.516 -24.828 -31.688 1 91.31 153 ASN B O 1
ATOM 6145 N N . VAL B 1 154 ? -10.648 -24.75 -29.641 1 87.5 154 VAL B N 1
ATOM 6146 C CA . VAL B 1 154 ? -11.891 -24.25 -29.062 1 87.5 154 VAL B CA 1
ATOM 6147 C C . VAL B 1 154 ? -11.883 -22.734 -29.062 1 87.5 154 VAL B C 1
ATOM 6149 O O . VAL B 1 154 ? -10.867 -22.109 -28.734 1 87.5 154 VAL B O 1
ATOM 6152 N N . ALA B 1 155 ? -13.016 -22.156 -29.453 1 80.5 155 ALA B N 1
ATOM 6153 C CA . ALA B 1 155 ? -13.133 -20.703 -29.469 1 80.5 155 ALA B CA 1
ATOM 6154 C C . ALA B 1 155 ? -13.164 -20.141 -28.047 1 80.5 155 ALA B C 1
ATOM 6156 O O . ALA B 1 155 ? -13.812 -20.703 -27.172 1 80.5 155 ALA B O 1
ATOM 6157 N N . PRO B 1 156 ? -12.438 -19.141 -27.891 1 75 156 PRO B N 1
ATOM 6158 C CA . PRO B 1 156 ? -12.422 -18.547 -26.547 1 75 156 PRO B CA 1
ATOM 6159 C C . PRO B 1 156 ? -13.773 -17.969 -26.141 1 75 156 PRO B C 1
ATOM 6161 O O . PRO B 1 156 ? -14.492 -17.422 -26.969 1 75 156 PRO B O 1
ATOM 6164 N N . LYS B 1 157 ? -14.086 -18.141 -24.938 1 79.06 157 LYS B N 1
ATOM 6165 C CA . LYS B 1 157 ? -15.297 -17.547 -24.391 1 79.06 157 LYS B CA 1
ATOM 6166 C C . LYS B 1 157 ? -15 -16.203 -23.719 1 79.06 157 LYS B C 1
ATOM 6168 O O . LYS B 1 157 ? -13.945 -16.047 -23.094 1 79.06 157 LYS B O 1
ATOM 6173 N N . SER B 1 158 ? -15.867 -15.305 -23.969 1 75.38 158 SER B N 1
ATOM 6174 C CA . SER B 1 158 ? -15.695 -13.977 -23.375 1 75.38 158 SER B CA 1
ATOM 6175 C C . SER B 1 158 ? -16.25 -13.93 -21.953 1 75.38 158 SER B C 1
ATOM 6177 O O . SER B 1 158 ? -17.328 -14.492 -21.688 1 75.38 158 SER B O 1
ATOM 6179 N N . HIS B 1 159 ? -15.453 -13.523 -21.016 1 78.75 159 HIS B N 1
ATOM 6180 C CA . HIS B 1 159 ? -15.891 -13.289 -19.656 1 78.75 159 HIS B CA 1
ATOM 6181 C C . HIS B 1 159 ? -15.805 -11.812 -19.281 1 78.75 159 HIS B C 1
ATOM 6183 O O . HIS B 1 159 ? -14.844 -11.133 -19.656 1 78.75 159 HIS B O 1
ATOM 6189 N N . HIS B 1 160 ? -16.859 -11.336 -18.594 1 80.19 160 HIS B N 1
ATOM 6190 C CA . HIS B 1 160 ? -16.797 -9.977 -18.078 1 80.19 160 HIS B CA 1
ATOM 6191 C C . HIS B 1 160 ? -15.961 -9.914 -16.797 1 80.19 160 HIS B C 1
ATOM 6193 O O . HIS B 1 160 ? -15.391 -8.867 -16.484 1 80.19 160 HIS B O 1
ATOM 6199 N N . ASN B 1 161 ? -15.875 -10.992 -16.094 1 91.19 161 ASN B N 1
ATOM 6200 C CA . ASN B 1 161 ? -15.07 -11.133 -14.875 1 91.19 161 ASN B CA 1
ATOM 6201 C C . ASN B 1 161 ? -13.617 -11.477 -15.203 1 91.19 161 ASN B C 1
ATOM 6203 O O . ASN B 1 161 ? -13.32 -12.602 -15.594 1 91.19 161 ASN B O 1
ATOM 6207 N N . GLU B 1 162 ? -12.719 -10.484 -14.961 1 91.94 162 GLU B N 1
ATOM 6208 C CA . GLU B 1 162 ? -11.328 -10.633 -15.352 1 91.94 162 GLU B CA 1
ATOM 6209 C C . GLU B 1 162 ? -10.656 -11.766 -14.586 1 91.94 162 GLU B C 1
ATOM 6211 O O . GLU B 1 162 ? -9.742 -12.422 -15.102 1 91.94 162 GLU B O 1
ATOM 6216 N N . PHE B 1 163 ? -11.133 -12.016 -13.414 1 96.12 163 PHE B N 1
ATOM 6217 C CA . PHE B 1 163 ? -10.539 -13.086 -12.617 1 96.12 163 PHE B CA 1
ATOM 6218 C C . PHE B 1 163 ? -10.719 -14.438 -13.305 1 96.12 163 PHE B C 1
ATOM 6220 O O . PHE B 1 163 ? -9.742 -15.109 -13.625 1 96.12 163 PHE B O 1
ATOM 6227 N N . ILE B 1 164 ? -11.93 -14.789 -13.547 1 95.5 164 ILE B N 1
ATOM 6228 C CA . ILE B 1 164 ? -12.195 -16.109 -14.117 1 95.5 164 ILE B CA 1
ATOM 6229 C C . ILE B 1 164 ? -11.68 -16.156 -15.555 1 95.5 164 ILE B C 1
ATOM 6231 O O . ILE B 1 164 ? -11.227 -17.203 -16.016 1 95.5 164 ILE B O 1
ATOM 6235 N N . ALA B 1 165 ? -11.773 -15.016 -16.266 1 94.88 165 ALA B N 1
ATOM 6236 C CA . ALA B 1 165 ? -11.203 -14.961 -17.609 1 94.88 165 ALA B CA 1
ATOM 6237 C C . ALA B 1 165 ? -9.719 -15.328 -17.594 1 94.88 165 ALA B C 1
ATOM 6239 O O . ALA B 1 165 ? -9.258 -16.109 -18.438 1 94.88 165 ALA B O 1
ATOM 6240 N N . SER B 1 166 ? -8.984 -14.781 -16.656 1 96 166 SER B N 1
ATOM 6241 C CA . SER B 1 166 ? -7.555 -15.062 -16.547 1 96 166 SER B CA 1
ATOM 6242 C C . SER B 1 166 ? -7.309 -16.516 -16.125 1 96 166 SER B C 1
ATOM 6244 O O . SER B 1 166 ? -6.426 -17.172 -16.656 1 96 166 SER B O 1
ATOM 6246 N N . GLU B 1 167 ? -8.094 -17.031 -15.234 1 96.06 167 GLU B N 1
ATOM 6247 C CA . GLU B 1 167 ? -7.973 -18.406 -14.75 1 96.06 167 GLU B CA 1
ATOM 6248 C C . GLU B 1 167 ? -8.18 -19.406 -15.883 1 96.06 167 GLU B C 1
ATOM 6250 O O . GLU B 1 167 ? -7.59 -20.484 -15.875 1 96.06 167 GLU B O 1
ATOM 6255 N N . GLN B 1 168 ? -8.953 -19.031 -16.797 1 94.69 168 GLN B N 1
ATOM 6256 C CA . GLN B 1 168 ? -9.336 -19.969 -17.844 1 94.69 168 GLN B CA 1
ATOM 6257 C C . GLN B 1 168 ? -8.555 -19.703 -19.125 1 94.69 168 GLN B C 1
ATOM 6259 O O . GLN B 1 168 ? -8.898 -20.234 -20.188 1 94.69 168 GLN B O 1
ATOM 6264 N N . SER B 1 169 ? -7.5 -18.938 -19 1 93.06 169 SER B N 1
ATOM 6265 C CA . SER B 1 169 ? -6.781 -18.562 -20.219 1 93.06 169 SER B CA 1
ATOM 6266 C C . SER B 1 169 ? -5.41 -19.219 -20.281 1 93.06 169 SER B C 1
ATOM 6268 O O . SER B 1 169 ? -4.629 -18.969 -21.203 1 93.06 169 SER B O 1
ATOM 6270 N N . LEU B 1 170 ? -5.074 -20.141 -19.375 1 93 170 LEU B N 1
ATOM 6271 C CA . LEU B 1 170 ? -3.764 -20.781 -19.328 1 93 170 LEU B CA 1
ATOM 6272 C C . LEU B 1 170 ? -3.705 -21.969 -20.297 1 93 170 LEU B C 1
ATOM 6274 O O . LEU B 1 170 ? -3.611 -23.125 -19.859 1 93 170 LEU B O 1
ATOM 6278 N N . ILE B 1 171 ? -3.564 -21.703 -21.531 1 92.69 171 ILE B N 1
ATOM 6279 C CA . ILE B 1 171 ? -3.672 -22.734 -22.547 1 92.69 171 ILE B CA 1
ATOM 6280 C C . ILE B 1 171 ? -2.359 -23.516 -22.641 1 92.69 171 ILE B C 1
ATOM 6282 O O . ILE B 1 171 ? -2.359 -24.719 -22.922 1 92.69 171 ILE B O 1
ATOM 6286 N N . TRP B 1 172 ? -1.299 -22.828 -22.375 1 93.19 172 TRP B N 1
ATOM 6287 C CA . TRP B 1 172 ? 0.01 -23.438 -22.609 1 93.19 172 TRP B CA 1
ATOM 6288 C C . TRP B 1 172 ? 0.545 -24.094 -21.328 1 93.19 172 TRP B C 1
ATOM 6290 O O . TRP B 1 172 ? 1.458 -24.922 -21.391 1 93.19 172 TRP B O 1
ATOM 6300 N N . GLY B 1 173 ? -0 -23.703 -20.156 1 88.06 173 GLY B N 1
ATOM 6301 C CA . GLY B 1 173 ? 0.484 -24.234 -18.891 1 88.06 173 GLY B CA 1
ATOM 6302 C C . GLY B 1 173 ? 1.783 -23.594 -18.438 1 88.06 173 GLY B C 1
ATOM 6303 O O . GLY B 1 173 ? 2.203 -22.578 -18.969 1 88.06 173 GLY B O 1
ATOM 6304 N N . HIS B 1 174 ? 2.373 -24.203 -17.453 1 83.19 174 HIS B N 1
ATOM 6305 C CA . HIS B 1 174 ? 3.607 -23.688 -16.859 1 83.19 174 HIS B CA 1
ATOM 6306 C C . HIS B 1 174 ? 4.773 -23.828 -17.828 1 83.19 174 HIS B C 1
ATOM 6308 O O . HIS B 1 174 ? 4.957 -24.875 -18.453 1 83.19 174 HIS B O 1
ATOM 6314 N N . THR B 1 175 ? 5.617 -22.891 -17.891 1 84.12 175 THR B N 1
ATOM 6315 C CA . THR B 1 175 ? 6.656 -22.797 -18.906 1 84.12 175 THR B CA 1
ATOM 6316 C C . THR B 1 175 ? 7.832 -23.703 -18.578 1 84.12 175 THR B C 1
ATOM 6318 O O . THR B 1 175 ? 8.648 -24.031 -19.438 1 84.12 175 THR B O 1
ATOM 6321 N N . PHE B 1 176 ? 7.961 -24.094 -17.344 1 88.81 176 PHE B N 1
ATOM 6322 C CA . PHE B 1 176 ? 9.062 -24.953 -16.953 1 88.81 176 PHE B CA 1
ATOM 6323 C C . PHE B 1 176 ? 8.547 -26.312 -16.484 1 88.81 176 PHE B C 1
ATOM 6325 O O . PHE B 1 176 ? 8.961 -26.812 -15.43 1 88.81 176 PHE B O 1
ATOM 6332 N N . HIS B 1 177 ? 7.688 -26.812 -17.156 1 87.88 177 HIS B N 1
ATOM 6333 C CA . HIS B 1 177 ? 7.23 -28.188 -17.031 1 87.88 177 HIS B CA 1
ATOM 6334 C C . HIS B 1 177 ? 7.281 -28.906 -18.375 1 87.88 177 HIS B C 1
ATOM 6336 O O . HIS B 1 177 ? 6.824 -28.375 -19.391 1 87.88 177 HIS B O 1
ATOM 6342 N N . PRO B 1 178 ? 7.816 -30.078 -18.422 1 88.94 178 PRO B N 1
ATOM 6343 C CA . PRO B 1 178 ? 8 -30.734 -19.719 1 88.94 178 PRO B CA 1
ATOM 6344 C C . PRO B 1 178 ? 6.676 -31.141 -20.375 1 88.94 178 PRO B C 1
ATOM 6346 O O . PRO B 1 178 ? 6.594 -31.234 -21.594 1 88.94 178 PRO B O 1
ATOM 6349 N N . THR B 1 179 ? 5.672 -31.422 -19.609 1 90.69 179 THR B N 1
ATOM 6350 C CA . THR B 1 179 ? 4.367 -31.812 -20.109 1 90.69 179 THR B CA 1
ATOM 6351 C C . THR B 1 179 ? 3.25 -31.094 -19.375 1 90.69 179 THR B C 1
ATOM 6353 O O . THR B 1 179 ? 2.436 -31.719 -18.688 1 90.69 179 THR B O 1
ATOM 6356 N N . PRO B 1 180 ? 3.146 -29.844 -19.578 1 88.19 180 PRO B N 1
ATOM 6357 C CA . PRO B 1 180 ? 2.33 -29 -18.703 1 88.19 180 PRO B CA 1
ATOM 6358 C C . PRO B 1 180 ? 0.836 -29.281 -18.828 1 88.19 180 PRO B C 1
ATOM 6360 O O . PRO B 1 180 ? 0.07 -29.016 -17.906 1 88.19 180 PRO B O 1
ATOM 6363 N N . LYS B 1 181 ? 0.347 -29.797 -19.938 1 91.88 181 LYS B N 1
ATOM 6364 C CA . LYS B 1 181 ? -1.092 -29.969 -20.109 1 91.88 181 LYS B CA 1
ATOM 6365 C C . LYS B 1 181 ? -1.462 -31.453 -20.203 1 91.88 181 LYS B C 1
ATOM 6367 O O . LYS B 1 181 ? -2.568 -31.797 -20.625 1 91.88 181 LYS B O 1
ATOM 6372 N N . SER B 1 182 ? -0.472 -32.281 -19.828 1 90.69 182 SER B N 1
ATOM 6373 C CA . SER B 1 182 ? -0.776 -33.688 -19.797 1 90.69 182 SER B CA 1
ATOM 6374 C C . SER B 1 182 ? -1.825 -34 -18.734 1 90.69 182 SER B C 1
ATOM 6376 O O . SER B 1 182 ? -1.768 -33.5 -17.625 1 90.69 182 SER B O 1
ATOM 6378 N N . ARG B 1 183 ? -2.828 -34.719 -19.109 1 87.94 183 ARG B N 1
ATOM 6379 C CA . ARG B 1 183 ? -3.885 -35.188 -18.219 1 87.94 183 ARG B CA 1
ATOM 6380 C C . ARG B 1 183 ? -4.207 -36.656 -18.5 1 87.94 183 ARG B C 1
ATOM 6382 O O . ARG B 1 183 ? -4.453 -37.031 -19.641 1 87.94 183 ARG B O 1
ATOM 6389 N N . SER B 1 184 ? -4.109 -37.406 -17.469 1 83.69 184 SER B N 1
ATOM 6390 C CA . SER B 1 184 ? -4.395 -38.844 -17.656 1 83.69 184 SER B CA 1
ATOM 6391 C C . SER B 1 184 ? -5.488 -39.312 -16.703 1 83.69 184 SER B C 1
ATOM 6393 O O . SER B 1 184 ? -5.652 -38.75 -15.609 1 83.69 184 SER B O 1
ATOM 6395 N N . GLY B 1 185 ? -6.227 -40.25 -17.156 1 79.5 185 GLY B N 1
ATOM 6396 C CA . GLY B 1 185 ? -7.227 -40.844 -16.281 1 79.5 185 GLY B CA 1
ATOM 6397 C C . GLY B 1 185 ? -8.641 -40.438 -16.641 1 79.5 185 GLY B C 1
ATOM 6398 O O . GLY B 1 185 ? -9.602 -40.844 -15.969 1 79.5 185 GLY B O 1
ATOM 6399 N N . VAL B 1 186 ? -8.781 -39.625 -17.625 1 86.25 186 VAL B N 1
ATOM 6400 C CA . VAL B 1 186 ? -10.102 -39.219 -18.078 1 86.25 186 VAL B CA 1
ATOM 6401 C C . VAL B 1 186 ? -10.172 -39.25 -19.594 1 86.25 186 VAL B C 1
ATOM 6403 O O . VAL B 1 186 ? -9.148 -39.094 -20.281 1 86.25 186 VAL B O 1
ATOM 6406 N N . THR B 1 187 ? -11.359 -39.406 -20.109 1 88.56 187 THR B N 1
ATOM 6407 C CA . THR B 1 187 ? -11.547 -39.375 -21.547 1 88.56 187 THR B CA 1
ATOM 6408 C C . THR B 1 187 ? -11.383 -37.969 -22.078 1 88.56 187 THR B C 1
ATOM 6410 O O . THR B 1 187 ? -11.523 -37 -21.328 1 88.56 187 THR B O 1
ATOM 6413 N N . MET B 1 188 ? -11.102 -37.875 -23.328 1 89.88 188 MET B N 1
ATOM 6414 C CA . MET B 1 188 ? -10.93 -36.562 -23.953 1 89.88 188 MET B CA 1
ATOM 6415 C C . MET B 1 188 ? -12.211 -35.75 -23.859 1 89.88 188 MET B C 1
ATOM 6417 O O . MET B 1 188 ? -12.156 -34.531 -23.625 1 89.88 188 MET B O 1
ATOM 6421 N N . ASP B 1 189 ? -13.312 -36.406 -24 1 91.19 189 ASP B N 1
ATOM 6422 C CA . ASP B 1 189 ? -14.586 -35.688 -23.891 1 91.19 189 ASP B CA 1
ATOM 6423 C C . ASP B 1 189 ? -14.797 -35.125 -22.484 1 91.19 189 ASP B C 1
ATOM 6425 O O . ASP B 1 189 ? -15.211 -34 -22.328 1 91.19 189 ASP B O 1
ATOM 6429 N N . ASP B 1 190 ? -14.484 -35.969 -21.562 1 90.56 190 ASP B N 1
ATOM 6430 C CA . ASP B 1 190 ? -14.586 -35.531 -20.172 1 90.56 190 ASP B CA 1
ATOM 6431 C C . ASP B 1 190 ? -13.578 -34.438 -19.875 1 90.56 190 ASP B C 1
ATOM 6433 O O . ASP B 1 190 ? -13.891 -33.469 -19.141 1 90.56 190 ASP B O 1
ATOM 6437 N N . LEU B 1 191 ? -12.445 -34.656 -20.406 1 92.06 191 LEU B N 1
ATOM 6438 C CA . LEU B 1 191 ? -11.398 -33.688 -20.234 1 92.06 191 LEU B CA 1
ATOM 6439 C C . LEU B 1 191 ? -11.852 -32.312 -20.75 1 92.06 191 LEU B C 1
ATOM 6441 O O . LEU B 1 191 ? -11.734 -31.312 -20.031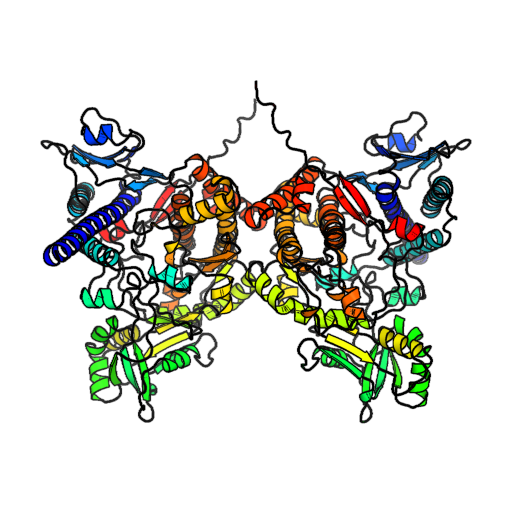 1 92.06 191 LEU B O 1
ATOM 6445 N N . LEU B 1 192 ? -12.43 -32.219 -21.875 1 91.94 192 LEU B N 1
ATOM 6446 C CA . LEU B 1 192 ? -12.867 -30.953 -22.484 1 91.94 192 LEU B CA 1
ATOM 6447 C C . LEU B 1 192 ? -14.07 -30.375 -21.734 1 91.94 192 LEU B C 1
ATOM 6449 O O . LEU B 1 192 ? -14.211 -29.156 -21.641 1 91.94 192 LEU B O 1
ATOM 6453 N N . ALA B 1 193 ? -14.875 -31.203 -21.172 1 92.38 193 ALA B N 1
ATOM 6454 C CA . ALA B 1 193 ? -16.109 -30.781 -20.531 1 92.38 193 ALA B CA 1
ATOM 6455 C C . ALA B 1 193 ? -15.82 -30.078 -19.203 1 92.38 193 ALA B C 1
ATOM 6457 O O . ALA B 1 193 ? -16.609 -29.234 -18.75 1 92.38 193 ALA B O 1
ATOM 6458 N N . PHE B 1 194 ? -14.641 -30.328 -18.656 1 93.62 194 PHE B N 1
ATOM 6459 C CA . PHE B 1 194 ? -14.438 -29.859 -17.281 1 93.62 194 PHE B CA 1
ATOM 6460 C C . PHE B 1 194 ? -13.164 -29.016 -17.188 1 93.62 194 PHE B C 1
ATOM 6462 O O . PHE B 1 194 ? -12.758 -28.641 -16.078 1 93.62 194 PHE B O 1
ATOM 6469 N N . SER B 1 195 ? -12.578 -28.688 -18.312 1 94.12 195 SER B N 1
ATOM 6470 C CA . SER B 1 195 ? -11.297 -27.984 -18.297 1 94.12 195 SER B CA 1
ATOM 6471 C C . SER B 1 195 ? -11.492 -26.469 -18.391 1 94.12 195 SER B C 1
ATOM 6473 O O . SER B 1 195 ? -12.328 -26 -19.156 1 94.12 195 SER B O 1
ATOM 6475 N N . PRO B 1 196 ? -10.75 -25.703 -17.594 1 94.69 196 PRO B N 1
ATOM 6476 C CA . PRO B 1 196 ? -10.859 -24.25 -17.641 1 94.69 196 PRO B CA 1
ATOM 6477 C C . PRO B 1 196 ? -10.469 -23.688 -19 1 94.69 196 PRO B C 1
ATOM 6479 O O . PRO B 1 196 ? -11.047 -22.688 -19.453 1 94.69 196 PRO B O 1
ATOM 6482 N N . GLU B 1 197 ? -9.562 -24.297 -19.734 1 94.31 197 GLU B N 1
ATOM 6483 C CA . GLU B 1 197 ? -9.008 -23.781 -20.984 1 94.31 197 GLU B CA 1
ATOM 6484 C C . GLU B 1 197 ? -10.094 -23.625 -22.047 1 94.31 197 GLU B C 1
ATOM 6486 O O . GLU B 1 197 ? -9.93 -22.875 -23 1 94.31 197 GLU B O 1
ATOM 6491 N N . VAL B 1 198 ? -11.203 -24.312 -21.891 1 93.69 198 VAL B N 1
ATOM 6492 C CA . VAL B 1 198 ? -12.266 -24.234 -22.891 1 93.69 198 VAL B CA 1
ATOM 6493 C C . VAL B 1 198 ? -13.453 -23.453 -22.328 1 93.69 198 VAL B C 1
ATOM 6495 O O . VAL B 1 198 ? -14.547 -23.484 -22.891 1 93.69 198 VAL B O 1
ATOM 6498 N N . GLY B 1 199 ? -13.258 -22.797 -21.172 1 93 199 GLY B N 1
ATOM 6499 C CA . GLY B 1 199 ? -14.344 -22.047 -20.547 1 93 199 GLY B CA 1
ATOM 6500 C C . GLY B 1 199 ? -15.461 -22.938 -20.031 1 93 199 GLY B C 1
ATOM 6501 O O . GLY B 1 199 ? -16.641 -22.594 -20.156 1 93 199 GLY B O 1
ATOM 6502 N N . ALA B 1 200 ? -15.109 -23.984 -19.5 1 93.12 200 ALA B N 1
ATOM 6503 C CA . ALA B 1 200 ? -16.078 -24.984 -19.062 1 93.12 200 ALA B CA 1
ATOM 6504 C C . ALA B 1 200 ? -16.969 -24.438 -17.938 1 93.12 200 ALA B C 1
ATOM 6506 O O . ALA B 1 200 ? -16.547 -23.547 -17.203 1 93.12 200 ALA B O 1
ATOM 6507 N N . GLN B 1 201 ? -18.188 -24.906 -17.859 1 94.12 201 GLN B N 1
ATOM 6508 C CA . GLN B 1 201 ? -19.125 -24.797 -16.75 1 94.12 201 GLN B CA 1
ATOM 6509 C C . GLN B 1 201 ? -19.438 -26.172 -16.156 1 94.12 201 GLN B C 1
ATOM 6511 O O . GLN B 1 201 ? -20.016 -27.031 -16.844 1 94.12 201 GLN B O 1
ATOM 6516 N N . VAL B 1 202 ? -19.125 -26.328 -14.945 1 95.81 202 VAL B N 1
ATOM 6517 C CA . VAL B 1 202 ? -19.047 -27.672 -14.375 1 95.81 202 VAL B CA 1
ATOM 6518 C C . VAL B 1 202 ? -20.219 -27.891 -13.43 1 95.81 202 VAL B C 1
ATOM 6520 O O . VAL B 1 202 ? -20.297 -27.281 -12.367 1 95.81 202 VAL B O 1
ATOM 6523 N N . PRO B 1 203 ? -21.156 -28.734 -13.82 1 96.56 203 PRO B N 1
ATOM 6524 C CA . PRO B 1 203 ? -22.078 -29.219 -12.805 1 96.56 203 PRO B CA 1
ATOM 6525 C C . PRO B 1 203 ? -21.438 -30.203 -11.828 1 96.56 203 PRO B C 1
ATOM 6527 O O . PRO B 1 203 ? -20.688 -31.094 -12.242 1 96.56 203 PRO B O 1
ATOM 6530 N N . LEU B 1 204 ? -21.656 -30.078 -10.594 1 97.5 204 LEU B N 1
ATOM 6531 C CA . LEU B 1 204 ? -21.078 -30.984 -9.609 1 97.5 204 LEU B CA 1
ATOM 6532 C C . LEU B 1 204 ? -21.844 -32.312 -9.586 1 97.5 204 LEU B C 1
ATOM 6534 O O . LEU B 1 204 ? -22.938 -32.406 -10.141 1 97.5 204 LEU B O 1
ATOM 6538 N N . TYR B 1 205 ? -21.172 -33.344 -9.133 1 97.75 205 TYR B N 1
ATOM 6539 C CA . TYR B 1 205 ? -21.812 -34.625 -8.867 1 97.75 205 TYR B CA 1
ATOM 6540 C C . TYR B 1 205 ? -22.312 -34.688 -7.422 1 97.75 205 TYR B C 1
ATOM 6542 O O . TYR B 1 205 ? -21.516 -34.531 -6.484 1 97.75 205 TYR B O 1
ATOM 6550 N N . TRP B 1 206 ? -23.578 -34.969 -7.25 1 97.94 206 TRP B N 1
ATOM 6551 C CA . TRP B 1 206 ? -24.172 -34.812 -5.93 1 97.94 206 TRP B CA 1
ATOM 6552 C C . TRP B 1 206 ? -24.562 -36.156 -5.34 1 97.94 206 TRP B C 1
ATOM 6554 O O . TRP B 1 206 ? -24.875 -37.094 -6.07 1 97.94 206 TRP B O 1
ATOM 6564 N N . PHE B 1 207 ? -24.516 -36.219 -4.004 1 97.62 207 PHE B N 1
ATOM 6565 C CA . PHE B 1 207 ? -24.953 -37.344 -3.18 1 97.62 207 PHE B CA 1
ATOM 6566 C C . PHE B 1 207 ? -25.906 -36.875 -2.096 1 97.62 207 PHE B C 1
ATOM 6568 O O . PHE B 1 207 ? -25.797 -35.75 -1.597 1 97.62 207 PHE B O 1
ATOM 6575 N N . GLU B 1 208 ? -26.875 -37.625 -1.84 1 97.25 208 GLU B N 1
ATOM 6576 C CA . GLU B 1 208 ? -27.594 -37.5 -0.569 1 97.25 208 GLU B CA 1
ATOM 6577 C C . GLU B 1 208 ? -26.922 -38.344 0.513 1 97.25 208 GLU B C 1
ATOM 6579 O O . GLU B 1 208 ? -26.75 -39.562 0.343 1 97.25 208 GLU B O 1
ATOM 6584 N N . VAL B 1 209 ? -26.5 -37.75 1.561 1 96.88 209 VAL B N 1
ATOM 6585 C CA . VAL B 1 209 ? -25.703 -38.469 2.557 1 96.88 209 VAL B CA 1
ATOM 6586 C C . VAL B 1 209 ? -26.312 -38.281 3.939 1 96.88 209 VAL B C 1
ATOM 6588 O O . VAL B 1 209 ? -26.938 -37.25 4.215 1 96.88 209 VAL B O 1
ATOM 6591 N N . ASP B 1 210 ? -26.156 -39.25 4.785 1 96.44 210 ASP B N 1
ATOM 6592 C CA . ASP B 1 210 ? -26.5 -39.125 6.195 1 96.44 210 ASP B CA 1
ATOM 6593 C C . ASP B 1 210 ? -25.656 -38.031 6.867 1 96.44 210 ASP B C 1
ATOM 6595 O O . ASP B 1 210 ? -24.438 -38.031 6.758 1 96.44 210 ASP B O 1
ATOM 6599 N N . THR B 1 211 ? -26.312 -37.156 7.578 1 94.62 211 THR B N 1
ATOM 6600 C CA . THR B 1 211 ? -25.641 -36.031 8.18 1 94.62 211 THR B CA 1
ATOM 6601 C C . THR B 1 211 ? -24.578 -36.469 9.18 1 94.62 211 THR B C 1
ATOM 6603 O O . THR B 1 211 ? -23.594 -35.781 9.422 1 94.62 211 THR B O 1
ATOM 6606 N N . SER B 1 212 ? -24.719 -37.656 9.695 1 94.19 212 SER B N 1
ATOM 6607 C CA . SER B 1 212 ? -23.781 -38.188 10.68 1 94.19 212 SER B CA 1
ATOM 6608 C C . SER B 1 212 ? -22.438 -38.5 10.047 1 94.19 212 SER B C 1
ATOM 6610 O O . SER B 1 212 ? -21.422 -38.625 10.75 1 94.19 212 SER B O 1
ATOM 6612 N N . LEU B 1 213 ? -22.391 -38.625 8.758 1 95.12 213 LEU B N 1
ATOM 6613 C CA . LEU B 1 213 ? -21.141 -38.906 8.055 1 95.12 213 LEU B CA 1
ATOM 6614 C C . LEU B 1 213 ? -20.328 -37.656 7.812 1 95.12 213 LEU B C 1
ATOM 6616 O O . LEU B 1 213 ? -19.141 -37.719 7.5 1 95.12 213 LEU B O 1
ATOM 6620 N N . LEU B 1 214 ? -21.016 -36.5 7.859 1 94.19 214 LEU B N 1
ATOM 6621 C CA . LEU B 1 214 ? -20.391 -35.25 7.504 1 94.19 214 LEU B CA 1
ATOM 6622 C C . LEU B 1 214 ? -19.375 -34.812 8.555 1 94.19 214 LEU B C 1
ATOM 6624 O O . LEU B 1 214 ? -19.688 -34.781 9.75 1 94.19 214 LEU B O 1
ATOM 6628 N N . ASP B 1 215 ? -18.172 -34.625 8.125 1 92.06 215 ASP B N 1
ATOM 6629 C CA . ASP B 1 215 ? -17.094 -34.094 8.953 1 92.06 215 ASP B CA 1
ATOM 6630 C C . ASP B 1 215 ? -16.734 -32.656 8.531 1 92.06 215 ASP B C 1
ATOM 6632 O O . ASP B 1 215 ? -16.328 -32.438 7.391 1 92.06 215 ASP B O 1
ATOM 6636 N N . VAL B 1 216 ? -16.906 -31.719 9.422 1 90.06 216 VAL B N 1
ATOM 6637 C CA . VAL B 1 216 ? -16.688 -30.297 9.141 1 90.06 216 VAL B CA 1
ATOM 6638 C C . VAL B 1 216 ? -15.5 -29.781 9.953 1 90.06 216 VAL B C 1
ATOM 6640 O O . VAL B 1 216 ? -15.469 -29.938 11.18 1 90.06 216 VAL B O 1
ATOM 6643 N N . LEU B 1 217 ? -14.539 -29.266 9.289 1 85.5 217 LEU B N 1
ATOM 6644 C CA . LEU B 1 217 ? -13.398 -28.609 9.93 1 85.5 217 LEU B CA 1
ATOM 6645 C C . LEU B 1 217 ? -13.492 -27.094 9.789 1 85.5 217 LEU B C 1
ATOM 6647 O O . LEU B 1 217 ? -13.797 -26.578 8.711 1 85.5 217 LEU B O 1
ATOM 6651 N N . SER B 1 218 ? -13.344 -26.375 10.922 1 85.62 218 SER B N 1
ATOM 6652 C CA . SER B 1 218 ? -13.383 -24.922 10.938 1 85.62 218 SER B CA 1
ATOM 6653 C C . SER B 1 218 ? -12.258 -24.344 11.781 1 85.62 218 SER B C 1
ATOM 6655 O O . SER B 1 218 ? -11.891 -24.922 12.805 1 85.62 218 SER B O 1
ATOM 6657 N N . SER B 1 219 ? -11.734 -23.234 11.344 1 77.75 219 SER B N 1
ATOM 6658 C CA . SER B 1 219 ? -10.625 -22.594 12.039 1 77.75 219 SER B CA 1
ATOM 6659 C C . SER B 1 219 ? -11.102 -21.922 13.32 1 77.75 219 SER B C 1
ATOM 6661 O O . SER B 1 219 ? -10.328 -21.766 14.273 1 77.75 219 SER B O 1
ATOM 6663 N N . ASP B 1 220 ? -12.336 -21.406 13.336 1 74.75 220 ASP B N 1
ATOM 6664 C CA . ASP B 1 220 ? -12.812 -20.656 14.492 1 74.75 220 ASP B CA 1
ATOM 6665 C C . ASP B 1 220 ? -13.938 -21.391 15.203 1 74.75 220 ASP B C 1
ATOM 6667 O O . ASP B 1 220 ? -14.602 -20.844 16.078 1 74.75 220 ASP B O 1
ATOM 6671 N N . GLY B 1 221 ? -14.078 -22.719 14.914 1 70 221 GLY B N 1
ATOM 6672 C CA . GLY B 1 221 ? -15.086 -23.531 15.586 1 70 221 GLY B CA 1
ATOM 6673 C C . GLY B 1 221 ? -16.5 -23.125 15.242 1 70 221 GLY B C 1
ATOM 6674 O O . GLY B 1 221 ? -17.469 -23.734 15.719 1 70 221 GLY B O 1
ATOM 6675 N N . GLU B 1 222 ?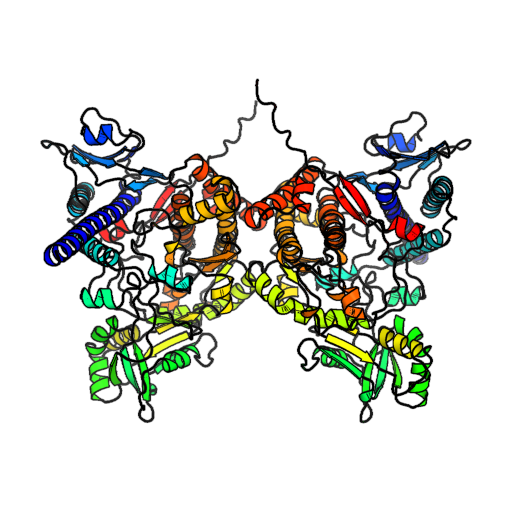 -16.594 -22.078 14.477 1 65.69 222 GLU B N 1
ATOM 6676 C CA . GLU B 1 222 ? -17.922 -21.594 14.133 1 65.69 222 GLU B CA 1
ATOM 6677 C C . GLU B 1 222 ? -18.531 -22.391 12.977 1 65.69 222 GLU B C 1
ATOM 6679 O O . GLU B 1 222 ? -17.844 -23.219 12.367 1 65.69 222 GLU B O 1
ATOM 6684 N N . ALA B 1 223 ? -19.781 -22.078 12.828 1 72.81 223 ALA B N 1
ATOM 6685 C CA . ALA B 1 223 ? -20.516 -22.656 11.703 1 72.81 223 ALA B CA 1
ATOM 6686 C C . ALA B 1 223 ? -19.797 -22.391 10.383 1 72.81 223 ALA B C 1
ATOM 6688 O O . ALA B 1 223 ? -19.109 -21.375 10.234 1 72.81 223 ALA B O 1
ATOM 6689 N N . ASN B 1 224 ? -19.766 -23.484 9.516 1 83.81 224 ASN B N 1
ATOM 6690 C CA . ASN B 1 224 ? -19.156 -23.422 8.195 1 83.81 224 ASN B CA 1
ATOM 6691 C C . ASN B 1 224 ? -20.094 -22.797 7.172 1 83.81 224 ASN B C 1
ATOM 6693 O O . ASN B 1 224 ? -20.844 -23.5 6.504 1 83.81 224 ASN B O 1
ATOM 6697 N N . PRO B 1 225 ? -20.031 -21.453 7.074 1 84.62 225 PRO B N 1
ATOM 6698 C CA . PRO B 1 225 ? -20.906 -20.812 6.094 1 84.62 225 PRO B CA 1
ATOM 6699 C C . PRO B 1 225 ? -20.641 -21.266 4.664 1 84.62 225 PRO B C 1
ATOM 6701 O O . PRO B 1 225 ? -21.531 -21.203 3.811 1 84.62 225 PRO B O 1
ATOM 6704 N N . ALA B 1 226 ? -19.484 -21.797 4.379 1 86.5 226 ALA B N 1
ATOM 6705 C CA . ALA B 1 226 ? -19.109 -22.188 3.025 1 86.5 226 ALA B CA 1
ATOM 6706 C C . ALA B 1 226 ? -19.906 -23.406 2.566 1 86.5 226 ALA B C 1
ATOM 6708 O O . ALA B 1 226 ? -20.359 -23.453 1.42 1 86.5 226 ALA B O 1
ATOM 6709 N N . GLN B 1 227 ? -20.062 -24.297 3.492 1 87.94 227 GLN B N 1
ATOM 6710 C CA . GLN B 1 227 ? -20.844 -25.484 3.17 1 87.94 227 GLN B CA 1
ATOM 6711 C C . GLN B 1 227 ? -22.297 -25.109 2.852 1 87.94 227 GLN B C 1
ATOM 6713 O O . GLN B 1 227 ? -22.891 -25.672 1.93 1 87.94 227 GLN B O 1
ATOM 6718 N N . ARG B 1 228 ? -22.812 -24.203 3.604 1 87.75 228 ARG B N 1
ATOM 6719 C CA . ARG B 1 228 ? -24.172 -23.75 3.383 1 87.75 228 ARG B CA 1
ATOM 6720 C C . ARG B 1 228 ? -24.312 -23.078 2.023 1 87.75 228 ARG B C 1
ATOM 6722 O O . ARG B 1 228 ? -25.297 -23.297 1.312 1 87.75 228 ARG B O 1
ATOM 6729 N N . MET B 1 229 ? -23.375 -22.344 1.668 1 88.56 229 MET B N 1
ATOM 6730 C CA . MET B 1 229 ? -23.406 -21.656 0.383 1 88.56 229 MET B CA 1
ATOM 6731 C C . MET B 1 229 ? -23.297 -22.641 -0.772 1 88.56 229 MET B C 1
ATOM 6733 O O . MET B 1 229 ? -23.953 -22.484 -1.8 1 88.56 229 MET B O 1
ATOM 6737 N N . LEU B 1 230 ? -22.438 -23.625 -0.584 1 90.56 230 LEU B N 1
ATOM 6738 C CA . LEU B 1 230 ? -22.281 -24.641 -1.607 1 90.56 230 LEU B CA 1
ATOM 6739 C C . LEU B 1 230 ? -23.578 -25.422 -1.792 1 90.56 230 LEU B C 1
ATOM 6741 O O . LEU B 1 230 ? -23.953 -25.75 -2.92 1 90.56 230 LEU B O 1
ATOM 6745 N N . GLN B 1 231 ? -24.297 -25.625 -0.715 1 90.81 231 GLN B N 1
ATOM 6746 C CA . GLN B 1 231 ? -25.562 -26.359 -0.749 1 90.81 231 GLN B CA 1
ATOM 6747 C C . GLN B 1 231 ? -26.625 -25.562 -1.512 1 90.81 231 GLN B C 1
ATOM 6749 O O . GLN B 1 231 ? -27.547 -26.156 -2.092 1 90.81 231 GLN B O 1
ATOM 6754 N N . GLN B 1 232 ? -26.484 -24.297 -1.483 1 91.31 232 GLN B N 1
ATOM 6755 C CA . GLN B 1 232 ? -27.438 -23.469 -2.207 1 91.31 232 GLN B CA 1
ATOM 6756 C C . GLN B 1 232 ? -27.328 -23.688 -3.713 1 91.31 232 GLN B C 1
ATOM 6758 O O . GLN B 1 232 ? -28.25 -23.359 -4.461 1 91.31 232 GLN B O 1
ATOM 6763 N N . LEU B 1 233 ? -26.203 -24.25 -4.156 1 93.38 233 LEU B N 1
ATOM 6764 C CA . LEU B 1 233 ? -26 -24.516 -5.578 1 93.38 233 LEU B CA 1
ATOM 6765 C C . LEU B 1 233 ? -26.531 -25.891 -5.957 1 93.38 233 LEU B C 1
ATOM 6767 O O . LEU B 1 233 ? -26.516 -26.266 -7.133 1 93.38 233 LEU B O 1
ATOM 6771 N N . ALA B 1 234 ? -27.047 -26.625 -4.984 1 94.31 234 ALA B N 1
ATOM 6772 C CA . ALA B 1 234 ? -27.516 -28 -5.191 1 94.31 234 ALA B CA 1
ATOM 6773 C C . ALA B 1 234 ? -28.766 -28.016 -6.047 1 94.31 234 ALA B C 1
ATOM 6775 O O . ALA B 1 234 ? -29.5 -27.031 -6.129 1 94.31 234 ALA B O 1
ATOM 6776 N N . PRO B 1 235 ? -28.969 -29.156 -6.738 1 93.56 235 PRO B N 1
ATOM 6777 C CA . PRO B 1 235 ? -30.234 -29.281 -7.453 1 93.56 235 PRO B CA 1
ATOM 6778 C C . PRO B 1 235 ? -31.438 -29.328 -6.512 1 93.56 235 PRO B C 1
ATOM 6780 O O . PRO B 1 235 ? -31.297 -29.641 -5.328 1 93.56 235 PRO B O 1
ATOM 6783 N N . GLN B 1 236 ? -32.594 -28.953 -7.16 1 89.75 236 GLN B N 1
ATOM 6784 C CA . GLN B 1 236 ? -33.812 -29.109 -6.379 1 89.75 236 GLN B CA 1
ATOM 6785 C C . GLN B 1 236 ? -34.062 -30.562 -6.031 1 89.75 236 GLN B C 1
ATOM 6787 O O . GLN B 1 236 ? -34.25 -31.406 -6.922 1 89.75 236 GLN B O 1
ATOM 6792 N N . HIS B 1 237 ? -33.812 -30.859 -4.805 1 87.31 237 HIS B N 1
ATOM 6793 C CA . HIS B 1 237 ? -33.969 -32.219 -4.301 1 87.31 237 HIS B CA 1
ATOM 6794 C C . HIS B 1 237 ? -34.5 -32.219 -2.865 1 87.31 237 HIS B C 1
ATOM 6796 O O . HIS B 1 237 ? -33.969 -31.5 -2.012 1 87.31 237 HIS B O 1
ATOM 6802 N N . THR B 1 238 ? -35.594 -32.844 -2.596 1 84 238 THR B N 1
ATOM 6803 C CA . THR B 1 238 ? -36.094 -33 -1.233 1 84 238 THR B CA 1
ATOM 6804 C C . THR B 1 238 ? -35.312 -34.094 -0.492 1 84 238 THR B C 1
ATOM 6806 O O . THR B 1 238 ? -35.375 -35.281 -0.868 1 84 238 THR B O 1
ATOM 6809 N N . THR B 1 239 ? -34.531 -33.625 0.418 1 86 239 THR B N 1
ATOM 6810 C CA . THR B 1 239 ? -33.719 -34.594 1.169 1 86 239 THR B CA 1
ATOM 6811 C C . THR B 1 239 ? -34.562 -35.281 2.252 1 86 239 THR B C 1
ATOM 6813 O O . THR B 1 239 ? -35.438 -34.656 2.84 1 86 239 THR B O 1
ATOM 6816 N N . SER B 1 240 ? -34.281 -36.5 2.48 1 86.81 240 SER B N 1
ATOM 6817 C CA . SER B 1 240 ? -34.906 -37.25 3.574 1 86.81 240 SER B CA 1
ATOM 6818 C C . SER B 1 240 ? -34.438 -36.719 4.93 1 86.81 240 SER B C 1
ATOM 6820 O O . SER B 1 240 ? -33.438 -36 5.02 1 86.81 240 SER B O 1
ATOM 6822 N N . TYR B 1 241 ? -35.156 -37.062 5.938 1 89.12 241 TYR B N 1
ATOM 6823 C CA . TYR B 1 241 ? -34.844 -36.625 7.293 1 89.12 241 TYR B CA 1
ATOM 6824 C C . TYR B 1 241 ? -33.438 -37.125 7.688 1 89.12 241 TYR B C 1
ATOM 6826 O O . TYR B 1 241 ? -33.094 -38.281 7.461 1 89.12 241 TYR B O 1
ATOM 6834 N N . GLY B 1 242 ? -32.656 -36.25 8.188 1 92.69 242 GLY B N 1
ATOM 6835 C CA . GLY B 1 242 ? -31.328 -36.625 8.664 1 92.69 242 GLY B CA 1
ATOM 6836 C C . GLY B 1 242 ? -30.281 -36.688 7.562 1 92.69 242 GLY B C 1
ATOM 6837 O O . GLY B 1 242 ? -29.156 -37.125 7.785 1 92.69 242 GLY B O 1
ATOM 6838 N N . LYS B 1 243 ? -30.672 -36.281 6.41 1 94.94 243 LYS B N 1
ATOM 6839 C CA . LYS B 1 243 ? -29.75 -36.344 5.277 1 94.94 243 LYS B CA 1
ATOM 6840 C C . LYS B 1 243 ? -29.469 -34.938 4.727 1 94.94 243 LYS B C 1
ATOM 6842 O O . LYS B 1 243 ? -30.203 -34 5.008 1 94.94 243 LYS B O 1
ATOM 6847 N N . THR B 1 244 ? -28.359 -34.781 4.074 1 94.56 244 THR B N 1
ATOM 6848 C CA . THR B 1 244 ? -27.969 -33.531 3.416 1 94.56 244 THR B CA 1
ATOM 6849 C C . THR B 1 244 ? -27.344 -33.812 2.049 1 94.56 244 THR B C 1
ATOM 6851 O O . THR B 1 244 ? -27.047 -34.969 1.729 1 94.56 244 THR B O 1
ATOM 6854 N N . LEU B 1 245 ? -27.359 -32.844 1.244 1 96.12 245 LEU B N 1
ATOM 6855 C CA . LEU B 1 245 ? -26.719 -32.969 -0.057 1 96.12 245 LEU B CA 1
ATOM 6856 C C . LEU B 1 245 ? -25.234 -32.656 0.039 1 96.12 245 LEU B C 1
ATOM 6858 O O . LEU B 1 245 ? -24.844 -31.719 0.757 1 96.12 245 LEU B O 1
ATOM 6862 N N . TYR B 1 246 ? -24.406 -33.469 -0.552 1 96.88 246 TYR B N 1
ATOM 6863 C CA . TYR B 1 246 ? -22.953 -33.312 -0.563 1 96.88 246 TYR B CA 1
ATOM 6864 C C . TYR B 1 246 ? -22.375 -33.594 -1.943 1 96.88 246 TYR B C 1
ATOM 6866 O O . TYR B 1 246 ? -22.734 -34.594 -2.566 1 96.88 246 TYR B O 1
ATOM 6874 N N . PRO B 1 247 ? -21.562 -32.719 -2.434 1 97.75 247 PRO B N 1
ATOM 6875 C CA . PRO B 1 247 ? -21.109 -32.875 -3.816 1 97.75 247 PRO B CA 1
ATOM 6876 C C . PRO B 1 247 ? -19.656 -33.344 -3.906 1 97.75 247 PRO B C 1
ATOM 6878 O O . PRO B 1 247 ? -18.953 -33.406 -2.889 1 97.75 247 PRO B O 1
ATOM 6881 N N . CYS B 1 248 ? -19.219 -33.719 -5.008 1 97.19 248 CYS B N 1
ATOM 6882 C CA . CYS B 1 248 ? -17.828 -33.906 -5.414 1 97.19 248 CYS B CA 1
ATOM 6883 C C . CYS B 1 248 ? -17.625 -33.438 -6.848 1 97.19 248 CYS B C 1
ATOM 6885 O O . CYS B 1 248 ? -18.578 -33.094 -7.539 1 97.19 248 CYS B O 1
ATOM 6887 N N . HIS B 1 249 ? -16.359 -33.219 -7.223 1 96.44 249 HIS B N 1
ATOM 6888 C CA . HIS B 1 249 ? -16.047 -32.969 -8.625 1 96.44 249 HIS B CA 1
ATOM 6889 C C . HIS B 1 249 ? -16.484 -34.156 -9.508 1 96.44 249 HIS B C 1
ATOM 6891 O O . HIS B 1 249 ? -16.312 -35.312 -9.133 1 96.44 249 HIS B O 1
ATOM 6897 N N . PRO B 1 250 ? -17 -33.906 -10.688 1 95.62 250 PRO B N 1
ATOM 6898 C CA . PRO B 1 250 ? -17.453 -35 -11.562 1 95.62 250 PRO B CA 1
ATOM 6899 C C . PRO B 1 250 ? -16.359 -36 -11.875 1 95.62 250 PRO B C 1
ATOM 6901 O O . PRO B 1 250 ? -16.609 -37.219 -11.93 1 95.62 250 PRO B O 1
ATOM 6904 N N . TRP B 1 251 ? -15.102 -35.562 -12.047 1 93.69 251 TRP B N 1
ATOM 6905 C CA . TRP B 1 251 ? -13.984 -36.438 -12.344 1 93.69 251 TRP B CA 1
ATOM 6906 C C . TRP B 1 251 ? -13.719 -37.406 -11.188 1 93.69 251 TRP B C 1
ATOM 6908 O O . TRP B 1 251 ? -13.086 -38.438 -11.367 1 93.69 251 TRP B O 1
ATOM 6918 N N . GLU B 1 252 ? -14.164 -37.062 -9.992 1 94.38 252 GLU B N 1
ATOM 6919 C CA . GLU B 1 252 ? -13.875 -37.844 -8.805 1 94.38 252 GLU B CA 1
ATOM 6920 C C . GLU B 1 252 ? -14.977 -38.875 -8.547 1 94.38 252 GLU B C 1
ATOM 6922 O O . GLU B 1 252 ? -14.797 -39.812 -7.758 1 94.38 252 GLU B O 1
ATOM 6927 N N . SER B 1 253 ? -16.094 -38.75 -9.195 1 94.19 253 SER B N 1
ATOM 6928 C CA . SER B 1 253 ? -17.266 -39.594 -8.93 1 94.19 253 SER B CA 1
ATOM 6929 C C . SER B 1 253 ? -16.969 -41.062 -9.164 1 94.19 253 SER B C 1
ATOM 6931 O O . SER B 1 253 ? -17.391 -41.906 -8.383 1 94.19 253 SER B O 1
ATOM 6933 N N . TYR B 1 254 ? -16.172 -41.344 -10.156 1 90.75 254 TYR B N 1
ATOM 6934 C CA . TYR B 1 254 ? -15.852 -42.75 -10.453 1 90.75 254 TYR B CA 1
ATOM 6935 C C . TYR B 1 254 ? -15.039 -43.375 -9.328 1 90.75 254 TYR B C 1
ATOM 6937 O O . TYR B 1 254 ? -15.297 -44.5 -8.922 1 90.75 254 TYR B O 1
ATOM 6945 N N . THR B 1 255 ? -14.039 -42.594 -8.93 1 92.06 255 THR B N 1
ATOM 6946 C CA . THR B 1 255 ? -13.203 -43.094 -7.836 1 92.06 255 THR B CA 1
ATOM 6947 C C . THR B 1 255 ? -14.039 -43.312 -6.578 1 92.06 255 THR B C 1
ATOM 6949 O O . THR B 1 255 ? -13.883 -44.312 -5.898 1 92.06 255 THR B O 1
ATOM 6952 N N . ILE B 1 256 ? -14.906 -42.438 -6.301 1 95.75 256 ILE B N 1
ATOM 6953 C CA . ILE B 1 256 ? -15.742 -42.5 -5.109 1 95.75 256 ILE B CA 1
ATOM 6954 C C . ILE B 1 256 ? -16.672 -43.719 -5.195 1 95.75 256 ILE B C 1
ATOM 6956 O O . ILE B 1 256 ? -16.781 -44.5 -4.25 1 95.75 256 ILE B O 1
ATOM 6960 N N . LEU B 1 257 ? -17.328 -43.906 -6.32 1 96.44 257 LEU B N 1
ATOM 6961 C CA . LEU B 1 257 ? -18.328 -44.969 -6.488 1 96.44 257 LEU B CA 1
ATOM 6962 C C . LEU B 1 257 ? -17.672 -46.344 -6.551 1 96.44 257 LEU B C 1
ATOM 6964 O O . LEU B 1 257 ? -18.344 -47.344 -6.328 1 96.44 257 LEU B O 1
ATOM 6968 N N . SER B 1 258 ? -16.375 -46.344 -6.859 1 94.88 258 SER B N 1
ATOM 6969 C CA . SER B 1 258 ? -15.641 -47.625 -6.922 1 94.88 258 SER B CA 1
ATOM 6970 C C . SER B 1 258 ? -15.078 -48 -5.559 1 94.88 258 SER B C 1
ATOM 6972 O O . SER B 1 258 ? -14.656 -49.156 -5.348 1 94.88 258 SER B O 1
ATOM 6974 N N . ASN B 1 259 ? -15.086 -47.156 -4.641 1 94.94 259 ASN B N 1
ATOM 6975 C CA . ASN B 1 259 ? -14.547 -47.375 -3.309 1 94.94 259 ASN B CA 1
ATOM 6976 C C . ASN B 1 259 ? -15.422 -48.344 -2.52 1 94.94 259 ASN B C 1
ATOM 6978 O O . ASN B 1 259 ? -16.625 -48.125 -2.346 1 94.94 259 ASN B O 1
ATOM 6982 N N . PRO B 1 260 ? -14.828 -49.344 -1.959 1 95.06 260 PRO B N 1
ATOM 6983 C CA . PRO B 1 260 ? -15.617 -50.375 -1.259 1 95.06 260 PRO B CA 1
ATOM 6984 C C . PRO B 1 260 ? -16.391 -49.781 -0.072 1 95.06 260 PRO B C 1
ATOM 6986 O O . PRO B 1 260 ? -17.531 -50.219 0.181 1 95.06 260 PRO B O 1
ATOM 6989 N N . SER B 1 261 ? -15.812 -48.969 0.652 1 95.25 261 SER B N 1
ATOM 6990 C CA . SER B 1 261 ? -16.5 -48.375 1.798 1 95.25 261 SER B CA 1
ATOM 6991 C C . SER B 1 261 ? -17.703 -47.562 1.359 1 95.25 261 SER B C 1
ATOM 6993 O O . SER B 1 261 ? -18.734 -47.562 2.035 1 95.25 261 SER B O 1
ATOM 6995 N N . VAL B 1 262 ? -17.625 -46.906 0.253 1 96.75 262 VAL B N 1
ATOM 6996 C CA . VAL B 1 262 ? -18.719 -46.094 -0.277 1 96.75 262 VAL B CA 1
ATOM 6997 C C . VAL B 1 262 ? -19.828 -47.031 -0.767 1 96.75 262 VAL B C 1
ATOM 6999 O O . VAL B 1 262 ? -21.016 -46.781 -0.541 1 96.75 262 VAL B O 1
ATOM 7002 N N . LYS B 1 263 ? -19.469 -48.094 -1.417 1 95.81 263 LYS B N 1
ATOM 7003 C CA . LYS B 1 263 ? -20.453 -49.094 -1.868 1 95.81 263 LYS B CA 1
ATOM 7004 C C . LYS B 1 263 ? -21.25 -49.625 -0.695 1 95.81 263 LYS B C 1
ATOM 7006 O O . LYS B 1 263 ? -22.469 -49.812 -0.793 1 95.81 263 LYS B O 1
ATOM 7011 N N . ARG B 1 264 ? -20.547 -49.906 0.348 1 95.25 264 ARG B N 1
ATOM 7012 C CA . ARG B 1 264 ? -21.219 -50.406 1.547 1 95.25 264 ARG B CA 1
ATOM 7013 C C . ARG B 1 264 ? -22.188 -49.344 2.1 1 95.25 264 ARG B C 1
ATOM 7015 O O . ARG B 1 264 ? -23.281 -49.688 2.529 1 95.25 264 ARG B O 1
ATOM 7022 N N . ALA B 1 265 ? -21.719 -48.156 2.146 1 96 265 ALA B N 1
ATOM 7023 C CA . ALA B 1 265 ? -22.578 -47.062 2.635 1 96 265 ALA B CA 1
ATOM 7024 C C . ALA B 1 265 ? -23.828 -46.906 1.767 1 96 265 ALA B C 1
ATOM 7026 O O . ALA B 1 265 ? -24.906 -46.594 2.27 1 96 265 ALA B O 1
ATOM 7027 N N . ILE B 1 266 ? -23.703 -47.094 0.454 1 96.75 266 ILE B N 1
ATOM 7028 C CA . ILE B 1 266 ? -24.828 -47.031 -0.475 1 96.75 266 ILE B CA 1
ATOM 7029 C C . ILE B 1 266 ? -25.797 -48.188 -0.201 1 96.75 266 ILE B C 1
ATOM 7031 O O . ILE B 1 266 ? -27.016 -48 -0.158 1 96.75 266 ILE B O 1
ATOM 7035 N N . GLU B 1 267 ? -25.25 -49.344 0.049 1 95.69 267 GLU B N 1
ATOM 7036 C CA . GLU B 1 267 ? -26.062 -50.531 0.359 1 95.69 267 GLU B CA 1
ATOM 7037 C C . GLU B 1 267 ? -26.875 -50.312 1.643 1 95.69 267 GLU B C 1
ATOM 7039 O O . GLU B 1 267 ? -28.016 -50.781 1.751 1 95.69 267 GLU B O 1
ATOM 7044 N N . GLN B 1 268 ? -26.25 -49.625 2.49 1 95.25 268 GLN B N 1
ATOM 7045 C CA . GLN B 1 268 ? -26.875 -49.375 3.787 1 95.25 268 GLN B CA 1
ATOM 7046 C C . GLN B 1 268 ? -27.812 -48.188 3.732 1 95.25 268 GLN B C 1
ATOM 7048 O O . GLN B 1 268 ? -28.438 -47.844 4.742 1 95.25 268 GLN B O 1
ATOM 7053 N N . GLY B 1 269 ? -27.875 -47.469 2.627 1 94.69 269 GLY B N 1
ATOM 7054 C CA . GLY B 1 269 ? -28.781 -46.344 2.461 1 94.69 269 GLY B CA 1
ATOM 7055 C C . GLY B 1 269 ? -28.25 -45.062 3.072 1 94.69 269 GLY B C 1
ATOM 7056 O O . GLY B 1 269 ? -28.969 -44.062 3.189 1 94.69 269 GLY B O 1
ATOM 7057 N N . LYS B 1 270 ? -27 -45.031 3.488 1 96.19 270 LYS B N 1
ATOM 7058 C CA . LYS B 1 270 ? -26.406 -43.844 4.113 1 96.19 270 LYS B CA 1
ATOM 7059 C C . LYS B 1 270 ? -25.922 -42.844 3.062 1 96.19 270 LYS B C 1
ATOM 7061 O O . LYS B 1 270 ? -25.797 -41.656 3.346 1 96.19 270 LYS B O 1
ATOM 7066 N N . ILE B 1 271 ? -25.594 -43.344 1.929 1 97.19 271 ILE B N 1
ATOM 7067 C CA . ILE B 1 271 ? -25.219 -42.5 0.785 1 97.19 271 ILE B CA 1
ATOM 7068 C C . ILE B 1 271 ? -26.062 -42.906 -0.426 1 97.19 271 ILE B C 1
ATOM 7070 O O . ILE B 1 271 ? -26.297 -44.094 -0.678 1 97.19 271 ILE B O 1
ATOM 7074 N N . THR B 1 272 ? -26.656 -42 -1.146 1 97.5 272 THR B N 1
ATOM 7075 C CA . THR B 1 272 ? -27.375 -42.219 -2.395 1 97.5 272 THR B CA 1
ATOM 7076 C C . THR B 1 272 ? -26.828 -41.312 -3.494 1 97.5 272 THR B C 1
ATOM 7078 O O . THR B 1 272 ? -26.953 -40.094 -3.42 1 97.5 272 THR B O 1
ATOM 7081 N N . PRO B 1 273 ? -26.172 -41.875 -4.535 1 97.69 273 PRO B N 1
ATOM 7082 C CA . PRO B 1 273 ? -25.734 -41.062 -5.66 1 97.69 273 PRO B CA 1
ATOM 7083 C C . PRO B 1 273 ? -26.891 -40.406 -6.418 1 97.69 273 PRO B C 1
ATOM 7085 O O . PRO B 1 273 ? -27.875 -41.094 -6.73 1 97.69 273 PRO B O 1
ATOM 7088 N N . LEU B 1 274 ? -26.812 -39.125 -6.641 1 96.69 274 LEU B N 1
ATOM 7089 C CA . LEU B 1 274 ? -27.891 -38.406 -7.328 1 96.69 274 LEU B CA 1
ATOM 7090 C C . LEU B 1 274 ? -27.469 -38.031 -8.742 1 96.69 274 LEU B C 1
ATOM 7092 O O . LEU B 1 274 ? -28.312 -37.75 -9.594 1 96.69 274 LEU B O 1
ATOM 7096 N N . GLY B 1 275 ? -26.141 -38.031 -9.039 1 96.56 275 GLY B N 1
ATOM 7097 C CA . GLY B 1 275 ? -25.656 -37.688 -10.367 1 96.56 275 GLY B CA 1
ATOM 7098 C C . GLY B 1 275 ? -25.312 -36.219 -10.516 1 96.56 275 GLY B C 1
ATOM 7099 O O . GLY B 1 275 ? -25.141 -35.5 -9.523 1 96.56 275 GLY B O 1
ATOM 7100 N N . LEU B 1 276 ? -25.094 -35.781 -11.789 1 96.25 276 LEU B N 1
ATOM 7101 C CA . LEU B 1 276 ? -24.734 -34.406 -12.109 1 96.25 276 LEU B CA 1
ATOM 7102 C C . LEU B 1 276 ? -25.953 -33.5 -11.969 1 96.25 276 LEU B C 1
ATOM 7104 O O . LEU B 1 276 ? -27.062 -33.875 -12.328 1 96.25 276 LEU B O 1
ATOM 7108 N N . GLY B 1 277 ? -25.766 -32.312 -11.359 1 96 277 GLY B N 1
ATOM 7109 C CA . GLY B 1 277 ? -26.875 -31.375 -11.25 1 96 277 GLY B CA 1
ATOM 7110 C C . GLY B 1 277 ? -26.516 -30.094 -10.539 1 96 277 GLY B C 1
ATOM 7111 O O . GLY B 1 277 ? -25.344 -29.859 -10.234 1 96 277 GLY B O 1
ATOM 7112 N N . GLY B 1 278 ? -27.609 -29.219 -10.391 1 95.69 278 GLY B N 1
ATOM 7113 C CA . GLY B 1 278 ? -27.422 -27.953 -9.695 1 95.69 278 GLY B CA 1
ATOM 7114 C C . GLY B 1 278 ? -26.875 -26.859 -10.578 1 95.69 278 GLY B C 1
ATOM 7115 O O . GLY B 1 278 ? -26.828 -27 -11.805 1 95.69 278 GLY B O 1
ATOM 7116 N N . GLU B 1 279 ? -26.531 -25.75 -9.914 1 96.5 279 GLU B N 1
ATOM 7117 C CA . GLU B 1 279 ? -25.922 -24.641 -10.625 1 96.5 279 GLU B CA 1
ATOM 7118 C C . GLU B 1 279 ? -24.484 -24.969 -11.031 1 96.5 279 GLU B C 1
ATOM 7120 O O . GLU B 1 279 ? -23.75 -25.594 -10.266 1 96.5 279 GLU B O 1
ATOM 7125 N N . LYS B 1 280 ? -24.141 -24.578 -12.172 1 96.88 280 LYS B N 1
ATOM 7126 C CA . LYS B 1 280 ? -22.797 -24.875 -12.68 1 96.88 280 LYS B CA 1
ATOM 7127 C C . LYS B 1 280 ? -21.766 -23.938 -12.086 1 96.88 280 LYS B C 1
ATOM 7129 O O . LYS B 1 280 ? -22.047 -22.766 -11.828 1 96.88 280 LYS B O 1
ATOM 7134 N N . MET B 1 281 ? -20.609 -24.422 -11.844 1 97 281 MET B N 1
ATOM 7135 C CA . MET B 1 281 ? -19.469 -23.656 -11.352 1 97 281 MET B CA 1
ATOM 7136 C C . MET B 1 281 ? -18.391 -23.531 -12.43 1 97 281 MET B C 1
ATOM 7138 O O . MET B 1 281 ? -18.469 -24.188 -13.469 1 97 281 MET B O 1
ATOM 7142 N N . GLN B 1 282 ? -17.531 -22.625 -12.234 1 96.19 282 GLN B N 1
ATOM 7143 C CA . GLN B 1 282 ? -16.469 -22.375 -13.203 1 96.19 282 GLN B CA 1
ATOM 7144 C C . GLN B 1 282 ? -15.109 -22.828 -12.664 1 96.19 282 GLN B C 1
ATOM 7146 O O . GLN B 1 282 ? -14.656 -22.359 -11.617 1 96.19 282 GLN B O 1
ATOM 7151 N N . PRO B 1 283 ? -14.469 -23.75 -13.383 1 96.38 283 PRO B N 1
ATOM 7152 C CA . PRO B 1 283 ? -13.156 -24.219 -12.914 1 96.38 283 PRO B CA 1
ATOM 7153 C C . PRO B 1 283 ? -12.07 -23.156 -13.078 1 96.38 283 PRO B C 1
ATOM 7155 O O . PRO B 1 283 ? -12.055 -22.422 -14.07 1 96.38 283 PRO B O 1
ATOM 7158 N N . THR B 1 284 ? -11.234 -23.016 -12.062 1 96.5 284 THR B N 1
ATOM 7159 C CA . THR B 1 284 ? -10.031 -22.203 -12.164 1 96.5 284 THR B CA 1
ATOM 7160 C C . THR B 1 284 ? -8.891 -23 -12.797 1 96.5 284 THR B C 1
ATOM 7162 O O . THR B 1 284 ? -9.086 -24.109 -13.273 1 96.5 284 THR B O 1
ATOM 7165 N N . SER B 1 285 ? -7.715 -22.453 -12.812 1 93.62 285 SER B N 1
ATOM 7166 C CA . SER B 1 285 ? -6.598 -23.016 -13.57 1 93.62 285 SER B CA 1
ATOM 7167 C C . SER B 1 285 ? -6.184 -24.375 -13.023 1 93.62 285 SER B C 1
ATOM 7169 O O . SER B 1 285 ? -5.605 -25.188 -13.742 1 93.62 285 SER B O 1
ATOM 7171 N N . SER B 1 286 ? -6.531 -24.703 -11.773 1 91.75 286 SER B N 1
ATOM 7172 C CA . SER B 1 286 ? -6.18 -25.984 -11.172 1 91.75 286 SER B CA 1
ATOM 7173 C C . SER B 1 286 ? -7.195 -27.062 -11.539 1 91.75 286 SER B C 1
ATOM 7175 O O . SER B 1 286 ? -7.004 -28.234 -11.227 1 91.75 286 SER B O 1
ATOM 7177 N N . VAL B 1 287 ? -8.273 -26.75 -12.195 1 92.69 287 VAL B N 1
ATOM 7178 C CA . VAL B 1 287 ? -9.352 -27.641 -12.617 1 92.69 287 VAL B CA 1
ATOM 7179 C C . VAL B 1 287 ? -10.203 -28.031 -11.414 1 92.69 287 VAL B C 1
ATOM 7181 O O . VAL B 1 287 ? -11.43 -28.062 -11.492 1 92.69 287 VAL B O 1
ATOM 7184 N N . ARG B 1 288 ? -9.516 -28.25 -10.297 1 94.44 288 ARG B N 1
ATOM 7185 C CA . ARG B 1 288 ? -10.219 -28.828 -9.148 1 94.44 288 ARG B CA 1
ATOM 7186 C C . ARG B 1 288 ? -10.781 -27.734 -8.25 1 94.44 288 ARG B C 1
ATOM 7188 O O . ARG B 1 288 ? -11.609 -28 -7.375 1 94.44 288 ARG B O 1
ATOM 7195 N N . THR B 1 289 ? -10.266 -26.516 -8.312 1 96.56 289 THR B N 1
ATOM 7196 C CA . THR B 1 289 ? -10.82 -25.391 -7.574 1 96.56 289 THR B CA 1
ATOM 7197 C C . THR B 1 289 ? -11.891 -24.672 -8.398 1 96.56 289 THR B C 1
ATOM 7199 O O . THR B 1 289 ? -11.609 -24.172 -9.492 1 96.56 289 THR B O 1
ATOM 7202 N N . LEU B 1 290 ? -13.07 -24.609 -7.883 1 97.62 290 LEU B N 1
ATOM 7203 C CA . LEU B 1 290 ? -14.195 -24.078 -8.641 1 97.62 290 LEU B CA 1
ATOM 7204 C C . LEU B 1 290 ? -14.672 -22.75 -8.047 1 97.62 290 LEU B C 1
ATOM 7206 O O . LEU B 1 290 ? -14.633 -22.562 -6.824 1 97.62 290 LEU B O 1
ATOM 7210 N N . TYR B 1 291 ? -15.062 -21.891 -8.93 1 96.94 291 TYR B N 1
ATOM 7211 C CA . TYR B 1 291 ? -15.5 -20.531 -8.625 1 96.94 291 TYR B CA 1
ATOM 7212 C C . TYR B 1 291 ? -16.969 -20.344 -8.938 1 96.94 291 TYR B C 1
ATOM 7214 O O . TYR B 1 291 ? -17.469 -20.875 -9.938 1 96.94 291 TYR B O 1
ATOM 7222 N N . HIS B 1 292 ? -17.703 -19.719 -8.125 1 95.75 292 HIS B N 1
ATOM 7223 C CA . HIS B 1 292 ? -19.047 -19.203 -8.367 1 95.75 292 HIS B CA 1
ATOM 7224 C C . HIS B 1 292 ? -19.188 -17.781 -7.828 1 95.75 292 HIS B C 1
ATOM 7226 O O . HIS B 1 292 ? -18.812 -17.5 -6.691 1 95.75 292 HIS B O 1
ATOM 7232 N N . PRO B 1 293 ? -19.719 -16.859 -8.609 1 91 293 PRO B N 1
ATOM 7233 C CA . PRO B 1 293 ? -19.797 -15.453 -8.195 1 91 293 PRO B CA 1
ATOM 7234 C C . PRO B 1 293 ? -20.641 -15.25 -6.941 1 91 293 PRO B C 1
ATOM 7236 O O . PRO B 1 293 ? -20.438 -14.289 -6.195 1 91 293 PRO B O 1
ATOM 7239 N N . ASP B 1 294 ? -21.562 -16.141 -6.656 1 91.44 294 ASP B N 1
ATOM 7240 C CA . ASP B 1 294 ? -22.469 -15.977 -5.523 1 91.44 294 ASP B CA 1
ATOM 7241 C C . ASP B 1 294 ? -21.891 -16.609 -4.262 1 91.44 294 ASP B C 1
ATOM 7243 O O . ASP B 1 294 ? -22.516 -16.594 -3.203 1 91.44 294 ASP B O 1
ATOM 7247 N N . MET B 1 295 ? -20.719 -17.219 -4.352 1 94.56 295 MET B N 1
ATOM 7248 C CA . MET B 1 295 ? -20.094 -17.828 -3.189 1 94.56 295 MET B CA 1
ATOM 7249 C C . MET B 1 295 ? -18.969 -16.953 -2.646 1 94.56 295 MET B C 1
ATOM 7251 O O . MET B 1 295 ? -18.172 -16.422 -3.414 1 94.56 295 MET B O 1
ATOM 7255 N N . ASP B 1 296 ? -18.906 -16.844 -1.335 1 95.25 296 ASP B N 1
ATOM 7256 C CA . ASP B 1 296 ? -17.844 -16.109 -0.672 1 95.25 296 ASP B CA 1
ATOM 7257 C C . ASP B 1 296 ? -16.547 -16.922 -0.603 1 95.25 296 ASP B C 1
ATOM 7259 O O . ASP B 1 296 ? -15.5 -16.406 -0.204 1 95.25 296 ASP B O 1
ATOM 7263 N N . TRP B 1 297 ? -16.672 -18.234 -1.095 1 95.69 297 TRP B N 1
ATOM 7264 C CA . TRP B 1 297 ? -15.539 -19.141 -1 1 95.69 297 TRP B CA 1
ATOM 7265 C C . TRP B 1 297 ? -15.367 -19.938 -2.291 1 95.69 297 TRP B C 1
ATOM 7267 O O . TRP B 1 297 ? -16.359 -20.344 -2.912 1 95.69 297 TRP B O 1
ATOM 7277 N N . PHE B 1 298 ? -14.086 -20.094 -2.645 1 96.88 298 PHE B N 1
ATOM 7278 C CA . PHE B 1 298 ? -13.781 -21.125 -3.631 1 96.88 298 PHE B CA 1
ATOM 7279 C C . PHE B 1 298 ? -13.945 -22.516 -3.029 1 96.88 298 PHE B C 1
ATOM 7281 O O . PHE B 1 298 ? -13.703 -22.719 -1.836 1 96.88 298 PHE B O 1
ATOM 7288 N N . ALA B 1 299 ? -14.336 -23.391 -3.828 1 97.06 299 ALA B N 1
ATOM 7289 C CA . ALA B 1 299 ? -14.367 -24.781 -3.396 1 97.06 299 ALA B CA 1
ATOM 7290 C C . ALA B 1 299 ? -13.289 -25.594 -4.102 1 97.06 299 ALA B C 1
ATOM 7292 O O . ALA B 1 299 ? -13.305 -25.734 -5.328 1 97.06 299 ALA B O 1
ATOM 7293 N N . LYS B 1 300 ? -12.359 -26.062 -3.432 1 96.19 300 LYS B N 1
ATOM 7294 C CA . LYS B 1 300 ? -11.281 -26.906 -3.947 1 96.19 300 LYS B CA 1
ATOM 7295 C C . LYS B 1 300 ? -11.578 -28.391 -3.707 1 96.19 300 LYS B C 1
ATOM 7297 O O . LYS B 1 300 ? -11.508 -28.859 -2.57 1 96.19 300 LYS B O 1
ATOM 7302 N N . PHE B 1 301 ? -11.836 -29.125 -4.715 1 96.38 301 PHE B N 1
ATOM 7303 C CA . PHE B 1 301 ? -12.258 -30.516 -4.648 1 96.38 301 PHE B CA 1
ATOM 7304 C C . PHE B 1 301 ? -11.07 -31.453 -4.852 1 96.38 301 PHE B C 1
ATOM 7306 O O . PHE B 1 301 ? -9.984 -31.016 -5.25 1 96.38 301 PHE B O 1
ATOM 7313 N N . SER B 1 302 ? -11.273 -32.688 -4.516 1 94.19 302 SER B N 1
ATOM 7314 C CA . SER B 1 302 ? -10.32 -33.75 -4.855 1 94.19 302 SER B CA 1
ATOM 7315 C C . SER B 1 302 ? -10.617 -34.344 -6.23 1 94.19 302 SER B C 1
ATOM 7317 O O . SER B 1 302 ? -11.781 -34.562 -6.582 1 94.19 302 SER B O 1
ATOM 7319 N N . ILE B 1 303 ? -9.586 -34.469 -6.996 1 90.75 303 ILE B N 1
ATOM 7320 C CA . ILE B 1 303 ? -9.727 -35.156 -8.266 1 90.75 303 ILE B CA 1
ATOM 7321 C C . ILE B 1 303 ? -8.617 -36.188 -8.398 1 90.75 303 ILE B C 1
ATOM 7323 O O . ILE B 1 303 ? -7.434 -35.875 -8.234 1 90.75 303 ILE B O 1
ATOM 7327 N N . ASN B 1 304 ? -8.867 -37.406 -8.484 1 82.5 304 ASN B N 1
ATOM 7328 C CA . ASN B 1 304 ? -7.883 -38.469 -8.648 1 82.5 304 ASN B CA 1
ATOM 7329 C C . ASN B 1 304 ? -7.406 -38.562 -10.094 1 82.5 304 ASN B C 1
ATOM 7331 O O . ASN B 1 304 ? -7.465 -39.656 -10.695 1 82.5 304 ASN B O 1
ATOM 7335 N N . VAL B 1 305 ? -7.121 -37.562 -10.719 1 76.38 305 VAL B N 1
ATOM 7336 C CA . VAL B 1 305 ? -6.555 -37.438 -12.062 1 76.38 305 VAL B CA 1
ATOM 7337 C C . VAL B 1 305 ? -5.145 -36.875 -11.969 1 76.38 305 VAL B C 1
ATOM 7339 O O . VAL B 1 305 ? -4.875 -36 -11.148 1 76.38 305 VAL B O 1
ATOM 7342 N N . ARG B 1 306 ? -4.277 -37.531 -12.625 1 73.81 306 ARG B N 1
ATOM 7343 C CA . ARG B 1 306 ? -2.918 -37 -12.641 1 73.81 306 ARG B CA 1
ATOM 7344 C C . ARG B 1 306 ? -2.818 -35.781 -13.531 1 73.81 306 ARG B C 1
ATOM 7346 O O . ARG B 1 306 ? -3.1 -35.844 -14.734 1 73.81 306 ARG B O 1
ATOM 7353 N N . LEU B 1 307 ? -2.553 -34.75 -13.008 1 70.88 307 LEU B N 1
ATOM 7354 C CA . LEU B 1 307 ? -2.217 -33.531 -13.688 1 70.88 307 LEU B CA 1
ATOM 7355 C C . LEU B 1 307 ? -0.745 -33.156 -13.484 1 70.88 307 LEU B C 1
ATOM 7357 O O . LEU B 1 307 ? -0.305 -32.938 -12.359 1 70.88 307 LEU B O 1
ATOM 7361 N N . THR B 1 308 ? 0.053 -33.156 -14.422 1 62.81 308 THR B N 1
ATOM 7362 C CA . THR B 1 308 ? 1.489 -32.906 -14.383 1 62.81 308 THR B CA 1
ATOM 7363 C C . THR B 1 308 ? 2.197 -33.969 -13.531 1 62.81 308 THR B C 1
ATOM 7365 O O . THR B 1 308 ? 2.303 -35.125 -13.93 1 62.81 308 THR B O 1
ATOM 7368 N N . ASN B 1 309 ? 2.721 -33.438 -12.43 1 54 309 ASN B N 1
ATOM 7369 C CA . ASN B 1 309 ? 3.58 -34.344 -11.656 1 54 309 ASN B CA 1
ATOM 7370 C C . ASN B 1 309 ? 2.793 -35.062 -10.578 1 54 309 ASN B C 1
ATOM 7372 O O . ASN B 1 309 ? 3.299 -36.031 -9.977 1 54 309 ASN B O 1
ATOM 7376 N N . CYS B 1 310 ? 1.518 -34.562 -10.391 1 63.53 310 CYS B N 1
ATOM 7377 C CA . CYS B 1 310 ? 0.902 -35.062 -9.164 1 63.53 310 CYS B CA 1
ATOM 7378 C C . CYS B 1 310 ? -0.546 -35.469 -9.406 1 63.53 310 CYS B C 1
ATOM 7380 O O . CYS B 1 310 ? -1.201 -34.938 -10.305 1 63.53 310 CYS B O 1
ATOM 7382 N N . VAL B 1 311 ? -0.872 -36.531 -8.648 1 66.81 311 VAL B N 1
ATOM 7383 C CA . VAL B 1 311 ? -2.297 -36.812 -8.484 1 66.81 311 VAL B CA 1
ATOM 7384 C C . VAL B 1 311 ? -2.908 -35.781 -7.539 1 66.81 311 VAL B C 1
ATOM 7386 O O . VAL B 1 311 ? -2.348 -35.469 -6.48 1 66.81 311 VAL B O 1
ATOM 7389 N N . ARG B 1 312 ? -3.975 -35.188 -7.918 1 69.31 312 ARG B N 1
ATOM 7390 C CA . ARG B 1 312 ? -4.504 -34 -7.242 1 69.31 312 ARG B CA 1
ATOM 7391 C C . ARG B 1 312 ? -5.582 -34.375 -6.234 1 69.31 312 ARG B C 1
ATOM 7393 O O . ARG B 1 312 ? -6.691 -33.844 -6.273 1 69.31 312 ARG B O 1
ATOM 7400 N N . LYS B 1 313 ? -5.176 -35.219 -5.305 1 75.31 313 LYS B N 1
ATOM 7401 C CA . LYS B 1 313 ? -6.066 -35.562 -4.195 1 75.31 313 LYS B CA 1
ATOM 7402 C C . LYS B 1 313 ? -5.777 -34.688 -2.975 1 75.31 313 LYS B C 1
ATOM 7404 O O . LYS B 1 313 ? -4.633 -34.281 -2.746 1 75.31 313 LYS B O 1
ATOM 7409 N N . ASN B 1 314 ? -6.883 -34.281 -2.34 1 80.5 314 ASN B N 1
ATOM 7410 C CA . ASN B 1 314 ? -6.711 -33.625 -1.044 1 80.5 314 ASN B CA 1
ATOM 7411 C C . ASN B 1 314 ? -6.414 -34.625 0.057 1 80.5 314 ASN B C 1
ATOM 7413 O O . ASN B 1 314 ? -7.32 -35.312 0.538 1 80.5 314 ASN B O 1
ATOM 7417 N N . ALA B 1 315 ? -5.148 -34.656 0.39 1 77.12 315 ALA B N 1
ATOM 7418 C CA . ALA B 1 315 ? -4.848 -35.531 1.521 1 77.12 315 ALA B CA 1
ATOM 7419 C C . ALA B 1 315 ? -5.582 -35.094 2.779 1 77.12 315 ALA B C 1
ATOM 7421 O O . ALA B 1 315 ? -5.785 -33.875 2.984 1 77.12 315 ALA B O 1
ATOM 7422 N N . TRP B 1 316 ? -6.004 -36.062 3.51 1 80.06 316 TRP B N 1
ATOM 7423 C CA . TRP B 1 316 ? -6.812 -35.719 4.68 1 80.06 316 TRP B CA 1
ATOM 7424 C C . TRP B 1 316 ? -6.066 -34.781 5.605 1 80.06 316 TRP B C 1
ATOM 7426 O O . TRP B 1 316 ? -6.664 -33.875 6.188 1 80.06 316 TRP B O 1
ATOM 7436 N N . TYR B 1 317 ? -4.77 -34.938 5.727 1 80.56 317 TYR B N 1
ATOM 7437 C CA . TYR B 1 317 ? -3.996 -34.094 6.637 1 80.56 317 TYR B CA 1
ATOM 7438 C C . TYR B 1 317 ? -3.797 -32.688 6.059 1 80.56 317 TYR B C 1
ATOM 7440 O O . TYR B 1 317 ? -3.566 -31.734 6.797 1 80.56 317 TYR B O 1
ATOM 7448 N N . GLU B 1 318 ? -3.938 -32.625 4.719 1 83.81 318 GLU B N 1
ATOM 7449 C CA . GLU B 1 318 ? -3.834 -31.297 4.09 1 83.81 318 GLU B CA 1
ATOM 7450 C C . GLU B 1 318 ? -5.066 -30.438 4.383 1 83.81 318 GLU B C 1
ATOM 7452 O O . GLU B 1 318 ? -4.965 -29.219 4.496 1 83.81 318 GLU B O 1
ATOM 7457 N N . LEU B 1 319 ? -6.191 -31.125 4.477 1 86.56 319 LEU B N 1
ATOM 7458 C CA . LEU B 1 319 ? -7.41 -30.422 4.855 1 86.56 319 LEU B CA 1
ATOM 7459 C C . LEU B 1 319 ? -7.281 -29.828 6.258 1 86.56 319 LEU B C 1
ATOM 7461 O O . LEU B 1 319 ? -7.594 -28.656 6.477 1 86.56 319 LEU B O 1
ATOM 7465 N N . ASP B 1 320 ? -6.727 -30.656 7.094 1 85.44 320 ASP B N 1
ATOM 7466 C CA . ASP B 1 320 ? -6.512 -30.234 8.477 1 85.44 320 ASP B CA 1
ATOM 7467 C C . ASP B 1 320 ? -5.484 -29.109 8.555 1 85.44 320 ASP B C 1
ATOM 7469 O O . ASP B 1 320 ? -5.695 -28.125 9.258 1 85.44 320 ASP B O 1
ATOM 7473 N N . SER B 1 321 ? -4.465 -29.266 7.836 1 87.44 321 SER B N 1
ATOM 7474 C CA . SER B 1 321 ? -3.385 -28.281 7.879 1 87.44 321 SER B CA 1
ATOM 7475 C C . SER B 1 321 ? -3.852 -26.922 7.363 1 87.44 321 SER B C 1
ATOM 7477 O O . SER B 1 321 ? -3.521 -25.891 7.945 1 87.44 321 SER B O 1
ATOM 7479 N N . ALA B 1 322 ? -4.602 -26.938 6.348 1 88.31 322 ALA B N 1
ATOM 7480 C CA . ALA B 1 322 ? -5.059 -25.688 5.758 1 88.31 322 ALA B CA 1
ATOM 7481 C C . ALA B 1 322 ? -5.926 -24.906 6.734 1 88.31 322 ALA B C 1
ATOM 7483 O O . ALA B 1 322 ? -5.746 -23.688 6.906 1 88.31 322 ALA B O 1
ATOM 7484 N N . VAL B 1 323 ? -6.82 -25.531 7.379 1 90.19 323 VAL B N 1
ATOM 7485 C CA . VAL B 1 323 ? -7.754 -24.906 8.305 1 90.19 323 VAL B CA 1
ATOM 7486 C C . VAL B 1 323 ? -7.008 -24.422 9.547 1 90.19 323 VAL B C 1
ATOM 7488 O O . VAL B 1 323 ? -7.188 -23.281 9.977 1 90.19 323 VAL B O 1
ATOM 7491 N N . GLN B 1 324 ? -6.16 -25.203 10.008 1 88.38 324 GLN B N 1
ATOM 7492 C CA . GLN B 1 324 ? -5.434 -24.859 11.219 1 88.38 324 GLN B CA 1
ATOM 7493 C C . GLN B 1 324 ? -4.43 -23.734 10.953 1 88.38 324 GLN B C 1
ATOM 7495 O O . GLN B 1 324 ? -4.219 -22.875 11.805 1 88.38 324 GLN B O 1
ATOM 7500 N N . LEU B 1 325 ? -3.777 -23.797 9.82 1 90.19 325 LEU B N 1
ATOM 7501 C CA . LEU B 1 325 ? -2.832 -22.75 9.453 1 90.19 325 LEU B CA 1
ATOM 7502 C C . LEU B 1 325 ? -3.531 -21.391 9.367 1 90.19 325 LEU B C 1
ATOM 7504 O O . LEU B 1 325 ? -2.938 -20.359 9.688 1 90.19 325 LEU B O 1
ATOM 7508 N N . THR B 1 326 ? -4.797 -21.391 8.914 1 91.75 326 THR B N 1
ATOM 7509 C CA . THR B 1 326 ? -5.578 -20.156 8.883 1 91.75 326 THR B CA 1
ATOM 7510 C C . THR B 1 326 ? -5.684 -19.547 10.273 1 91.75 326 THR B C 1
ATOM 7512 O O . THR B 1 326 ? -5.523 -18.328 10.438 1 91.75 326 THR B O 1
ATOM 7515 N N . SER B 1 327 ? -5.91 -20.375 11.219 1 90.56 327 SER B N 1
ATOM 7516 C CA . SER B 1 327 ? -6.039 -19.906 12.594 1 90.56 327 SER B CA 1
ATOM 7517 C C . SER B 1 327 ? -4.691 -19.484 13.164 1 90.56 327 SER B C 1
ATOM 7519 O O . SER B 1 327 ? -4.59 -18.453 13.828 1 90.56 327 SER B O 1
ATOM 7521 N N . ILE B 1 328 ? -3.699 -20.266 12.922 1 89.12 328 ILE B N 1
ATOM 7522 C CA . ILE B 1 328 ? -2.365 -20.047 13.469 1 89.12 328 ILE B CA 1
ATOM 7523 C C . ILE B 1 328 ? -1.772 -18.766 12.906 1 89.12 328 ILE B C 1
ATOM 7525 O O . ILE B 1 328 ? -1.11 -18 13.625 1 89.12 328 ILE B O 1
ATOM 7529 N N . LEU B 1 329 ? -2.047 -18.453 11.672 1 91.94 329 LEU B N 1
ATOM 7530 C CA . LEU B 1 329 ? -1.412 -17.328 10.992 1 91.94 329 LEU B CA 1
ATOM 7531 C C . LEU B 1 329 ? -2.258 -16.062 11.125 1 91.94 329 LEU B C 1
ATOM 7533 O O . LEU B 1 329 ? -1.847 -14.984 10.688 1 91.94 329 LEU B O 1
ATOM 7537 N N . LYS B 1 330 ? -3.4 -16.156 11.742 1 93.19 330 LYS B N 1
ATOM 7538 C CA . LYS B 1 330 ? -4.348 -15.047 11.797 1 93.19 330 LYS B CA 1
ATOM 7539 C C . LYS B 1 330 ? -3.709 -13.805 12.414 1 93.19 330 LYS B C 1
ATOM 7541 O O . LYS B 1 330 ? -3.773 -12.719 11.844 1 93.19 330 LYS B O 1
ATOM 7546 N N . PRO B 1 331 ? -3.012 -13.875 13.602 1 92.94 331 PRO B N 1
ATOM 7547 C CA . PRO B 1 331 ? -2.414 -12.672 14.188 1 92.94 331 PRO B CA 1
ATOM 7548 C C . PRO B 1 331 ? -1.353 -12.039 13.289 1 92.94 331 PRO B C 1
ATOM 7550 O O . PRO B 1 331 ? -1.264 -10.812 13.203 1 92.94 331 PRO B O 1
ATOM 7553 N N . ILE B 1 332 ? -0.572 -12.891 12.648 1 94.38 332 ILE B N 1
ATOM 7554 C CA . ILE B 1 332 ? 0.473 -12.414 11.75 1 94.38 332 ILE B CA 1
ATOM 7555 C C . ILE B 1 332 ? -0.161 -11.727 10.539 1 94.38 332 ILE B C 1
ATOM 7557 O O . ILE B 1 332 ? 0.298 -10.672 10.102 1 94.38 332 ILE B O 1
ATOM 7561 N N . ARG B 1 333 ? -1.165 -12.383 10.023 1 95 333 ARG B N 1
ATOM 7562 C CA . ARG B 1 333 ? -1.859 -11.828 8.867 1 95 333 ARG B CA 1
ATOM 7563 C C . ARG B 1 333 ? -2.473 -10.469 9.195 1 95 333 ARG B C 1
ATOM 7565 O O . ARG B 1 333 ? -2.377 -9.531 8.406 1 95 333 ARG B O 1
ATOM 7572 N N . GLU B 1 334 ? -3.107 -10.367 10.359 1 93.94 334 GLU B N 1
ATOM 7573 C CA . GLU B 1 334 ? -3.73 -9.117 10.773 1 93.94 334 GLU B CA 1
ATOM 7574 C C . GLU B 1 334 ? -2.689 -8.016 10.961 1 93.94 334 GLU B C 1
ATOM 7576 O O . GLU B 1 334 ? -2.906 -6.871 10.562 1 93.94 334 GLU B O 1
ATOM 7581 N N . ASN B 1 335 ? -1.587 -8.352 11.516 1 94.06 335 ASN B N 1
ATOM 7582 C CA . ASN B 1 335 ? -0.488 -7.406 11.703 1 94.06 335 ASN B CA 1
ATOM 7583 C C . ASN B 1 335 ? 0.101 -6.961 10.367 1 94.06 335 ASN B C 1
ATOM 7585 O O . ASN B 1 335 ? 0.273 -5.766 10.133 1 94.06 335 ASN B O 1
ATOM 7589 N N . GLU B 1 336 ? 0.394 -7.93 9.5 1 94.88 336 GLU B N 1
ATOM 7590 C CA . GLU B 1 336 ? 1 -7.629 8.203 1 94.88 336 GLU B CA 1
ATOM 7591 C C . GLU B 1 336 ? 0.042 -6.84 7.316 1 94.88 336 GLU B C 1
ATOM 7593 O O . GLU B 1 336 ? 0.472 -6.004 6.52 1 94.88 336 GLU B O 1
ATOM 7598 N N . GLN B 1 337 ? -1.224 -7.082 7.492 1 94.62 337 GLN B N 1
ATOM 7599 C CA . GLN B 1 337 ? -2.209 -6.379 6.676 1 94.62 337 GLN B CA 1
ATOM 7600 C C . GLN B 1 337 ? -2.268 -4.898 7.043 1 94.62 337 GLN B C 1
ATOM 7602 O O . GLN B 1 337 ? -2.578 -4.055 6.195 1 94.62 337 GLN B O 1
ATOM 7607 N N . LEU B 1 338 ? -1.98 -4.574 8.281 1 94.5 338 LEU B N 1
ATOM 7608 C CA . LEU B 1 338 ? -1.941 -3.174 8.703 1 94.5 338 LEU B CA 1
ATOM 7609 C C . LEU B 1 338 ? -0.691 -2.484 8.164 1 94.5 338 LEU B C 1
ATOM 7611 O O . LEU B 1 338 ? -0.765 -1.361 7.66 1 94.5 338 LEU B O 1
ATOM 7615 N N . HIS B 1 339 ? 0.467 -3.186 8.18 1 94.38 339 HIS B N 1
ATOM 7616 C CA . HIS B 1 339 ? 1.745 -2.617 7.77 1 94.38 339 HIS B CA 1
ATOM 7617 C C . HIS B 1 339 ? 1.874 -2.596 6.25 1 94.38 339 HIS B C 1
ATOM 7619 O O . HIS B 1 339 ? 2.465 -1.672 5.688 1 94.38 339 HIS B O 1
ATOM 7625 N N . ASN B 1 340 ? 1.397 -3.623 5.633 1 95.69 340 ASN B N 1
ATOM 7626 C CA . ASN B 1 340 ? 1.569 -3.826 4.195 1 95.69 340 ASN B CA 1
ATOM 7627 C C . ASN B 1 340 ? 0.288 -4.34 3.547 1 95.69 340 ASN B C 1
ATOM 7629 O O . ASN B 1 340 ? 0.247 -5.465 3.047 1 95.69 340 ASN B O 1
ATOM 7633 N N . PRO B 1 341 ? -0.693 -3.463 3.412 1 96.38 341 PRO B N 1
ATOM 7634 C CA . PRO B 1 341 ? -2.02 -3.891 2.959 1 96.38 341 PRO B CA 1
ATOM 7635 C C . PRO B 1 341 ? -2.051 -4.238 1.473 1 96.38 341 PRO B C 1
ATOM 7637 O O . PRO B 1 341 ? -3.059 -4.746 0.974 1 96.38 341 PRO B O 1
ATOM 7640 N N . VAL B 1 342 ? -1.006 -4.035 0.686 1 97.5 342 VAL B N 1
ATOM 7641 C CA . VAL B 1 342 ? -1.019 -4.305 -0.749 1 97.5 342 VAL B CA 1
ATOM 7642 C C . VAL B 1 342 ? -0.63 -5.758 -1.004 1 97.5 342 VAL B C 1
ATOM 7644 O O . VAL B 1 342 ? -0.736 -6.246 -2.131 1 97.5 342 VAL B O 1
ATOM 7647 N N . PHE B 1 343 ? -0.092 -6.461 -0.009 1 98.06 343 PHE B N 1
ATOM 7648 C CA . PHE B 1 343 ? 0.173 -7.895 -0.052 1 98.06 343 PHE B CA 1
ATOM 7649 C C . PHE B 1 343 ? -0.882 -8.664 0.733 1 98.06 343 PHE B C 1
ATOM 7651 O O . PHE B 1 343 ? -0.899 -8.625 1.966 1 98.06 343 PHE B O 1
ATOM 7658 N N . LYS B 1 344 ? -1.716 -9.414 0.069 1 97.31 344 LYS B N 1
ATOM 7659 C CA . LYS B 1 344 ? -2.852 -10.086 0.695 1 97.31 344 LYS B CA 1
ATOM 7660 C C . LYS B 1 344 ? -2.695 -11.602 0.638 1 97.31 344 LYS B C 1
ATOM 7662 O O . LYS B 1 344 ? -2.109 -12.141 -0.306 1 97.31 344 LYS B O 1
ATOM 7667 N N . VAL B 1 345 ? -3.178 -12.242 1.658 1 96.75 345 VAL B N 1
ATOM 7668 C CA . VAL B 1 345 ? -3.15 -13.703 1.72 1 96.75 345 VAL B CA 1
ATOM 7669 C C . VAL B 1 345 ? -4.578 -14.242 1.798 1 96.75 345 VAL B C 1
ATOM 7671 O O . VAL B 1 345 ? -5.348 -13.859 2.682 1 96.75 345 VAL B O 1
ATOM 7674 N N . MET B 1 346 ? -4.969 -15.078 0.887 1 96.31 346 MET B N 1
ATOM 7675 C CA . MET B 1 346 ? -6.289 -15.703 0.907 1 96.31 346 MET B CA 1
ATOM 7676 C C . MET B 1 346 ? -6.332 -16.859 1.907 1 96.31 346 MET B C 1
ATOM 7678 O O . MET B 1 346 ? -5.523 -17.781 1.831 1 96.31 346 MET B O 1
ATOM 7682 N N . THR B 1 347 ? -7.266 -16.875 2.758 1 95.12 347 THR B N 1
ATOM 7683 C CA . THR B 1 347 ? -7.355 -17.875 3.82 1 95.12 347 THR B CA 1
ATOM 7684 C C . THR B 1 347 ? -8.156 -19.078 3.357 1 95.12 347 THR B C 1
ATOM 7686 O O . THR B 1 347 ? -8.836 -19.031 2.328 1 95.12 347 THR B O 1
ATOM 7689 N N . GLU B 1 348 ? -7.996 -20.141 3.994 1 94.94 348 GLU B N 1
ATOM 7690 C CA . GLU B 1 348 ? -8.734 -21.391 3.809 1 94.94 348 GLU B CA 1
ATOM 7691 C C . GLU B 1 348 ? -9.312 -21.891 5.129 1 94.94 348 GLU B C 1
ATOM 7693 O O . GLU B 1 348 ? -8.914 -22.938 5.629 1 94.94 348 GLU B O 1
ATOM 7698 N N . PRO B 1 349 ? -10.383 -21.25 5.609 1 94 349 PRO B N 1
ATOM 7699 C CA . PRO B 1 349 ? -10.82 -21.422 6.996 1 94 349 PRO B CA 1
ATOM 7700 C C . PRO B 1 349 ? -11.695 -22.656 7.18 1 94 349 PRO B C 1
ATOM 7702 O O . PRO B 1 349 ? -11.953 -23.078 8.312 1 94 349 PRO B O 1
ATOM 7705 N N . TYR B 1 350 ? -12.125 -23.281 6.074 1 94.31 350 TYR B N 1
ATOM 7706 C CA . TYR B 1 350 ? -13.086 -24.375 6.215 1 94.31 350 TYR B CA 1
ATOM 7707 C C . TYR B 1 350 ? -12.719 -25.547 5.32 1 94.31 350 TYR B C 1
ATOM 7709 O O . TYR B 1 350 ? -12.078 -25.375 4.277 1 94.31 350 TYR B O 1
ATOM 7717 N N . ALA B 1 351 ? -13.047 -26.703 5.75 1 94.31 351 ALA B N 1
ATOM 7718 C CA . ALA B 1 351 ? -12.977 -27.938 4.961 1 94.31 351 ALA B CA 1
ATOM 7719 C C . ALA B 1 351 ? -14.094 -28.906 5.352 1 94.31 351 ALA B C 1
ATOM 7721 O O . ALA B 1 351 ? -14.594 -28.859 6.477 1 94.31 351 ALA B O 1
ATOM 7722 N N . THR B 1 352 ? -14.578 -29.656 4.469 1 94.81 352 THR B N 1
ATOM 7723 C CA . THR B 1 352 ? -15.57 -30.688 4.738 1 94.81 352 THR B CA 1
ATOM 7724 C C . THR B 1 352 ? -15.18 -32 4.062 1 94.81 352 THR B C 1
ATOM 7726 O O . THR B 1 352 ? -14.438 -32 3.072 1 94.81 352 THR B O 1
ATOM 7729 N N . THR B 1 353 ? -15.523 -33.062 4.625 1 95.12 353 THR B N 1
ATOM 7730 C CA . THR B 1 353 ? -15.375 -34.375 4.047 1 95.12 353 THR B CA 1
ATOM 7731 C C . THR B 1 353 ? -16.375 -35.344 4.656 1 95.12 353 THR B C 1
ATOM 7733 O O . THR B 1 353 ? -17.234 -34.938 5.461 1 95.12 353 THR B O 1
ATOM 7736 N N . LEU B 1 354 ? -16.438 -36.594 4.168 1 95.38 354 LEU B N 1
ATOM 7737 C CA . LEU B 1 354 ? -17.266 -37.625 4.742 1 95.38 354 LEU B CA 1
ATOM 7738 C C . LEU B 1 354 ? -16.406 -38.656 5.457 1 95.38 354 LEU B C 1
ATOM 7740 O O . LEU B 1 354 ? -15.398 -39.125 4.926 1 95.38 354 LEU B O 1
ATOM 7744 N N . ASN B 1 355 ? -16.797 -38.938 6.613 1 92.94 355 ASN B N 1
ATOM 7745 C CA . ASN B 1 355 ? -16.172 -40 7.402 1 92.94 355 ASN B CA 1
ATOM 7746 C C . ASN B 1 355 ? -17 -41.281 7.414 1 92.94 355 ASN B C 1
ATOM 7748 O O . ASN B 1 355 ? -18.094 -41.312 8 1 92.94 355 ASN B O 1
ATOM 7752 N N . LEU B 1 356 ? -16.453 -42.344 6.891 1 93.69 356 LEU B N 1
ATOM 7753 C CA . LEU B 1 356 ? -17.219 -43.562 6.723 1 93.69 356 LEU B CA 1
ATOM 7754 C C . LEU B 1 356 ? -16.781 -44.625 7.734 1 93.69 356 LEU B C 1
ATOM 7756 O O . LEU B 1 356 ? -17.062 -45.812 7.559 1 93.69 356 LEU B O 1
ATOM 7760 N N . GLU B 1 357 ? -16.141 -44.25 8.727 1 89.44 357 GLU B N 1
ATOM 7761 C CA . GLU B 1 357 ? -15.633 -45.188 9.727 1 89.44 357 GLU B CA 1
ATOM 7762 C C . GLU B 1 357 ? -16.766 -45.969 10.383 1 89.44 357 GLU B C 1
ATOM 7764 O O . GLU B 1 357 ? -16.609 -47.125 10.742 1 89.44 357 GLU B O 1
ATOM 7769 N N . SER B 1 358 ? -17.875 -45.344 10.57 1 86.25 358 SER B N 1
ATOM 7770 C CA . SER B 1 358 ? -19.016 -45.969 11.219 1 86.25 358 SER B CA 1
ATOM 7771 C C . SER B 1 358 ? -19.656 -47 10.32 1 86.25 358 SER B C 1
ATOM 7773 O O . SER B 1 358 ? -20.375 -47.906 10.805 1 86.25 358 SER B O 1
ATOM 7775 N N . VAL B 1 359 ? -19.484 -46.969 9.078 1 85.06 359 VAL B N 1
ATOM 7776 C CA . VAL B 1 359 ? -20.109 -47.844 8.102 1 85.06 359 VAL B CA 1
ATOM 7777 C C . VAL B 1 359 ? -19.203 -49.031 7.84 1 85.06 359 VAL B C 1
ATOM 7779 O O . VAL B 1 359 ? -19.672 -50.156 7.629 1 85.06 359 VAL B O 1
ATOM 7782 N N . ALA B 1 360 ? -17.906 -48.719 7.758 1 75.88 360 ALA B N 1
ATOM 7783 C CA . ALA B 1 360 ? -16.953 -49.75 7.355 1 75.88 360 ALA B CA 1
ATOM 7784 C C . ALA B 1 360 ? -15.742 -49.75 8.273 1 75.88 360 ALA B C 1
ATOM 7786 O O . ALA B 1 360 ? -14.648 -49.344 7.879 1 75.88 360 ALA B O 1
ATOM 7787 N N . GLU B 1 361 ? -15.867 -50.219 9.492 1 65.94 361 GLU B N 1
ATOM 7788 C CA . GLU B 1 361 ? -14.852 -50.125 10.539 1 65.94 361 GLU B CA 1
ATOM 7789 C C . GLU B 1 361 ? -13.602 -50.906 10.164 1 65.94 361 GLU B C 1
ATOM 7791 O O . GLU B 1 361 ? -12.484 -50.5 10.508 1 65.94 361 GLU B O 1
ATOM 7796 N N . ARG B 1 362 ? -13.586 -51.938 9.352 1 72.5 362 ARG B N 1
ATOM 7797 C CA . ARG B 1 362 ? -12.43 -52.812 9.203 1 72.5 362 ARG B CA 1
ATOM 7798 C C . ARG B 1 362 ? -11.672 -52.5 7.918 1 72.5 362 ARG B C 1
ATOM 7800 O O . ARG B 1 362 ? -10.742 -53.219 7.555 1 72.5 362 ARG B O 1
ATOM 7807 N N . ASN B 1 363 ? -11.969 -51.344 7.348 1 81.19 363 ASN B N 1
ATOM 7808 C CA . ASN B 1 363 ? -11.328 -51 6.082 1 81.19 363 ASN B CA 1
ATOM 7809 C C . ASN B 1 363 ? -10.695 -49.625 6.117 1 81.19 363 ASN B C 1
ATOM 7811 O O . ASN B 1 363 ? -11.07 -48.75 5.336 1 81.19 363 ASN B O 1
ATOM 7815 N N . TRP B 1 364 ? -9.625 -49.531 6.852 1 83.38 364 TRP B N 1
ATOM 7816 C CA . TRP B 1 364 ? -9.039 -48.219 7.176 1 83.38 364 TRP B CA 1
ATOM 7817 C C . TRP B 1 364 ? -8.516 -47.531 5.922 1 83.38 364 TRP B C 1
ATOM 7819 O O . TRP B 1 364 ? -8.719 -46.344 5.738 1 83.38 364 TRP B O 1
ATOM 7829 N N . ASP B 1 365 ? -7.969 -48.25 5.035 1 88.44 365 ASP B N 1
ATOM 7830 C CA . ASP B 1 365 ? -7.398 -47.688 3.82 1 88.44 365 ASP B CA 1
ATOM 7831 C C . ASP B 1 365 ? -8.484 -47.125 2.904 1 88.44 365 ASP B C 1
ATOM 7833 O O . ASP B 1 365 ? -8.359 -46.031 2.377 1 88.44 365 ASP B O 1
ATOM 7837 N N . ASP B 1 366 ? -9.547 -47.906 2.779 1 91.75 366 ASP B N 1
ATOM 7838 C CA . ASP B 1 366 ? -10.648 -47.469 1.922 1 91.75 366 ASP B CA 1
ATOM 7839 C C . ASP B 1 366 ? -11.367 -46.281 2.518 1 91.75 366 ASP B C 1
ATOM 7841 O O . ASP B 1 366 ? -11.82 -45.375 1.785 1 91.75 366 ASP B O 1
ATOM 7845 N N . ASN B 1 367 ? -11.453 -46.312 3.838 1 92.5 367 ASN B N 1
ATOM 7846 C CA . ASN B 1 367 ? -12.07 -45.156 4.52 1 92.5 367 ASN B CA 1
ATOM 7847 C C . ASN B 1 367 ? -11.258 -43.906 4.34 1 92.5 367 ASN B C 1
ATOM 7849 O O . ASN B 1 367 ? -11.82 -42.812 4.109 1 92.5 367 ASN B O 1
ATOM 7853 N N . THR B 1 368 ? -9.984 -44.031 4.441 1 91.25 368 THR B N 1
ATOM 7854 C CA . THR B 1 368 ? -9.102 -42.875 4.266 1 91.25 368 THR B CA 1
ATOM 7855 C C . THR B 1 368 ? -9.18 -42.344 2.842 1 91.25 368 THR B C 1
ATOM 7857 O O . THR B 1 368 ? -9.25 -41.125 2.631 1 91.25 368 THR B O 1
ATOM 7860 N N . LYS B 1 369 ? -9.164 -43.219 1.922 1 91.69 369 LYS B N 1
ATOM 7861 C CA . LYS B 1 369 ? -9.273 -42.844 0.521 1 91.69 369 LYS B CA 1
ATOM 7862 C C . LYS B 1 369 ? -10.602 -42.156 0.243 1 91.69 369 LYS B C 1
ATOM 7864 O O . LYS B 1 369 ? -10.664 -41.188 -0.526 1 91.69 369 LYS B O 1
ATOM 7869 N N . ALA B 1 370 ? -11.641 -42.688 0.84 1 93.56 370 ALA B N 1
ATOM 7870 C CA . ALA B 1 370 ? -12.953 -42.062 0.682 1 93.56 370 ALA B CA 1
ATOM 7871 C C . ALA B 1 370 ? -12.969 -40.656 1.28 1 93.56 370 ALA B C 1
ATOM 7873 O O . ALA B 1 370 ? -13.508 -39.75 0.679 1 93.56 370 ALA B O 1
ATOM 7874 N N . ARG B 1 371 ? -12.367 -40.562 2.41 1 92.81 371 ARG B N 1
ATOM 7875 C CA . ARG B 1 371 ? -12.281 -39.281 3.082 1 92.81 371 ARG B CA 1
ATOM 7876 C C . ARG B 1 371 ? -11.539 -38.281 2.217 1 92.81 371 ARG B C 1
ATOM 7878 O O . ARG B 1 371 ? -11.945 -37.125 2.129 1 92.81 371 ARG B O 1
ATOM 7885 N N . GLU B 1 372 ? -10.492 -38.688 1.614 1 92.88 372 GLU B N 1
ATOM 7886 C CA . GLU B 1 372 ? -9.703 -37.844 0.739 1 92.88 372 GLU B CA 1
ATOM 7887 C C . GLU B 1 372 ? -10.469 -37.5 -0.533 1 92.88 372 GLU B C 1
ATOM 7889 O O . GLU B 1 372 ? -10.438 -36.344 -0.991 1 92.88 372 GLU B O 1
ATOM 7894 N N . SER B 1 373 ? -11.195 -38.438 -1 1 94.75 373 SER B N 1
ATOM 7895 C CA . SER B 1 373 ? -11.945 -38.219 -2.238 1 94.75 373 SER B CA 1
ATOM 7896 C C . SER B 1 373 ? -13.109 -37.281 -2.033 1 94.75 373 SER B C 1
ATOM 7898 O O . SER B 1 373 ? -13.438 -36.469 -2.926 1 94.75 373 SER B O 1
ATOM 7900 N N . PHE B 1 374 ? -13.719 -37.281 -0.837 1 96.06 374 PHE B N 1
ATOM 7901 C CA . PHE B 1 374 ? -14.852 -36.406 -0.539 1 96.06 374 PHE B CA 1
ATOM 7902 C C . PHE B 1 374 ? -14.383 -35.062 -0.003 1 96.06 374 PHE B C 1
ATOM 7904 O O . PHE B 1 374 ? -15.195 -34.188 0.242 1 96.06 374 PHE B O 1
ATOM 7911 N N . GLY B 1 375 ? -13.086 -34.875 0.135 1 95.19 375 GLY B N 1
ATOM 7912 C CA . GLY B 1 375 ? -12.555 -33.688 0.753 1 95.19 375 GLY B CA 1
ATOM 7913 C C . GLY B 1 375 ? -12.781 -32.438 -0.081 1 95.19 375 GLY B C 1
ATOM 7914 O O . GLY B 1 375 ? -12.523 -32.438 -1.285 1 95.19 375 GLY B O 1
ATOM 7915 N N . ILE B 1 376 ? -13.297 -31.359 0.596 1 95.94 376 ILE B N 1
ATOM 7916 C CA . ILE B 1 376 ? -13.461 -30.031 -0.013 1 95.94 376 ILE B CA 1
ATOM 7917 C C . ILE B 1 376 ? -12.812 -28.969 0.87 1 95.94 376 ILE B C 1
ATOM 7919 O O . ILE B 1 376 ? -13.125 -28.875 2.059 1 95.94 376 ILE B O 1
ATOM 7923 N N . LEU B 1 377 ? -11.898 -28.281 0.305 1 95.44 377 LEU B N 1
ATOM 7924 C CA . LEU B 1 377 ? -11.297 -27.125 0.98 1 95.44 377 LEU B CA 1
ATOM 7925 C C . LEU B 1 377 ? -11.922 -25.828 0.493 1 95.44 377 LEU B C 1
ATOM 7927 O O . LEU B 1 377 ? -12.125 -25.641 -0.708 1 95.44 377 LEU B O 1
ATOM 7931 N N . TYR B 1 378 ? -12.305 -24.984 1.425 1 96 378 TYR B N 1
ATOM 7932 C CA . TYR B 1 378 ? -12.93 -23.719 1.077 1 96 378 TYR B CA 1
ATOM 7933 C C . TYR B 1 378 ? -11.953 -22.562 1.265 1 96 378 TYR B C 1
ATOM 7935 O O . TYR B 1 378 ? -11.5 -22.297 2.381 1 96 378 TYR B O 1
ATOM 7943 N N . ARG B 1 379 ? -11.664 -21.891 0.229 1 96 379 ARG B N 1
ATOM 7944 C CA . ARG B 1 379 ? -10.742 -20.75 0.229 1 96 379 ARG B CA 1
ATOM 7945 C C . ARG B 1 379 ? -11.5 -19.438 0.086 1 96 379 ARG B C 1
ATOM 7947 O O . ARG B 1 379 ? -12.453 -19.344 -0.685 1 96 379 ARG B O 1
ATOM 7954 N N . GLU B 1 380 ? -11.055 -18.453 0.78 1 95.75 380 GLU B N 1
ATOM 7955 C CA . GLU B 1 380 ? -11.617 -17.125 0.691 1 95.75 380 GLU B CA 1
ATOM 7956 C C . GLU B 1 380 ? -11.703 -16.641 -0.758 1 95.75 380 GLU B C 1
ATOM 7958 O O . GLU B 1 380 ? -10.766 -16.859 -1.536 1 95.75 380 GLU B O 1
ATOM 7963 N N . ASN B 1 381 ? -12.883 -16.078 -1.132 1 96.44 381 ASN B N 1
ATOM 7964 C CA . ASN B 1 381 ? -13.125 -15.516 -2.457 1 96.44 381 ASN B CA 1
ATOM 7965 C C . ASN B 1 381 ? -13.086 -13.992 -2.436 1 96.44 381 ASN B C 1
ATOM 7967 O O . ASN B 1 381 ? -12.961 -13.383 -1.369 1 96.44 381 ASN B O 1
ATOM 7971 N N . PHE B 1 382 ? -13.141 -13.359 -3.596 1 95.88 382 PHE B N 1
ATOM 7972 C CA . PHE B 1 382 ? -13.195 -11.906 -3.752 1 95.88 382 PHE B CA 1
ATOM 7973 C C . PHE B 1 382 ? -14.602 -11.391 -3.496 1 95.88 382 PHE B C 1
ATOM 7975 O O . PHE B 1 382 ? -15.586 -12.062 -3.809 1 95.88 382 PHE B O 1
ATOM 7982 N N . SER B 1 383 ? -14.672 -10.188 -2.932 1 93.31 383 SER B N 1
ATOM 7983 C CA . SER B 1 383 ? -15.945 -9.477 -2.959 1 93.31 383 SER B CA 1
ATOM 7984 C C . SER B 1 383 ? -16.281 -8.984 -4.367 1 93.31 383 SER B C 1
ATOM 7986 O O . SER B 1 383 ? -15.398 -8.906 -5.223 1 93.31 383 SER B O 1
ATOM 7988 N N . LEU B 1 384 ? -17.5 -8.711 -4.555 1 90.81 384 LEU B N 1
ATOM 7989 C CA . LEU B 1 384 ? -17.922 -8.188 -5.852 1 90.81 384 LEU B CA 1
ATOM 7990 C C . LEU B 1 384 ? -17.203 -6.879 -6.164 1 90.81 384 LEU B C 1
ATOM 7992 O O . LEU B 1 384 ? -16.812 -6.637 -7.309 1 90.81 384 LEU B O 1
ATOM 7996 N N . SER B 1 385 ? -17 -6.066 -5.152 1 91.62 385 SER B N 1
ATOM 7997 C CA . SER B 1 385 ? -16.297 -4.797 -5.332 1 91.62 385 SER B CA 1
ATOM 7998 C C . SER B 1 385 ? -14.844 -5.02 -5.746 1 91.62 385 SER B C 1
ATOM 8000 O O . SER B 1 385 ? -14.32 -4.301 -6.598 1 91.62 385 SER B O 1
ATOM 8002 N N . GLU B 1 386 ? -14.227 -5.973 -5.102 1 94.44 386 GLU B N 1
ATOM 8003 C CA . GLU B 1 386 ? -12.844 -6.273 -5.461 1 94.44 386 GLU B CA 1
ATOM 8004 C C . GLU B 1 386 ? -12.734 -6.711 -6.918 1 94.44 386 GLU B C 1
ATOM 8006 O O . GLU B 1 386 ? -11.812 -6.305 -7.629 1 94.44 386 GLU B O 1
ATOM 8011 N N . VAL B 1 387 ? -13.664 -7.578 -7.348 1 94.75 387 VAL B N 1
ATOM 8012 C CA . VAL B 1 387 ? -13.664 -8.086 -8.719 1 94.75 387 VAL B CA 1
ATOM 8013 C C . VAL B 1 387 ? -13.852 -6.926 -9.695 1 94.75 387 VAL B C 1
ATOM 8015 O O . VAL B 1 387 ? -13.141 -6.824 -10.695 1 94.75 387 VAL B O 1
ATOM 8018 N N . ASP B 1 388 ? -14.781 -6.02 -9.406 1 93.38 388 ASP B N 1
ATOM 8019 C CA . ASP B 1 388 ? -15.141 -4.941 -10.32 1 93.38 388 ASP B CA 1
ATOM 8020 C C . ASP B 1 388 ? -14.078 -3.844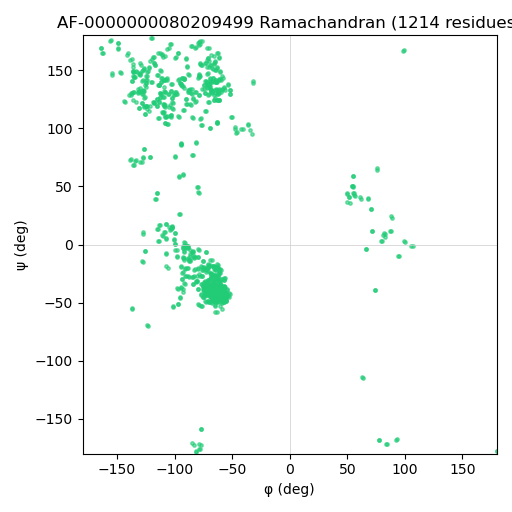 -10.328 1 93.38 388 ASP B C 1
ATOM 8022 O O . ASP B 1 388 ? -13.781 -3.27 -11.375 1 93.38 388 ASP B O 1
ATOM 8026 N N . ILE B 1 389 ? -13.5 -3.604 -9.164 1 94.44 389 ILE B N 1
ATOM 8027 C CA . ILE B 1 389 ? -12.656 -2.428 -9.016 1 94.44 389 ILE B CA 1
ATOM 8028 C C . ILE B 1 389 ? -11.195 -2.812 -9.242 1 94.44 389 ILE B C 1
ATOM 8030 O O . ILE B 1 389 ? -10.477 -2.145 -9.992 1 94.44 389 ILE B O 1
ATOM 8034 N N . LEU B 1 390 ? -10.75 -3.906 -8.656 1 96.81 390 LEU B N 1
ATOM 8035 C CA . LEU B 1 390 ? -9.336 -4.273 -8.695 1 96.81 390 LEU B CA 1
ATOM 8036 C C . LEU B 1 390 ? -9.055 -5.211 -9.867 1 96.81 390 LEU B C 1
ATOM 8038 O O . LEU B 1 390 ? -7.898 -5.398 -10.25 1 96.81 390 LEU B O 1
ATOM 8042 N N . LYS B 1 391 ? -10.055 -5.953 -10.367 1 96.5 391 LYS B N 1
ATOM 8043 C CA . LYS B 1 391 ? -9.914 -6.852 -11.508 1 96.5 391 LYS B CA 1
ATOM 8044 C C . LYS B 1 391 ? -8.789 -7.859 -11.289 1 96.5 391 LYS B C 1
ATOM 8046 O O . LYS B 1 391 ? -7.859 -7.941 -12.086 1 96.5 391 LYS B O 1
ATOM 8051 N N . PRO B 1 392 ? -8.914 -8.648 -10.219 1 97.88 392 PRO B N 1
ATOM 8052 C CA . PRO B 1 392 ? -7.855 -9.625 -9.953 1 97.88 392 PRO B CA 1
ATOM 8053 C C . PRO B 1 392 ? -7.539 -10.5 -11.164 1 97.88 392 PRO B C 1
ATOM 8055 O O . PRO B 1 392 ? -8.453 -11.031 -11.805 1 97.88 392 PRO B O 1
ATOM 8058 N N . THR B 1 393 ? -6.289 -10.602 -11.523 1 98 393 THR B N 1
ATOM 8059 C CA . THR B 1 393 ? -5.812 -11.336 -12.688 1 98 393 THR B CA 1
ATOM 8060 C C . THR B 1 393 ? -4.707 -12.312 -12.297 1 98 393 THR B C 1
ATOM 8062 O O . THR B 1 393 ? -3.77 -11.945 -11.586 1 98 393 THR B O 1
ATOM 8065 N N . LEU B 1 394 ? -4.871 -13.555 -12.727 1 97.81 394 LEU B N 1
ATOM 8066 C CA . LEU B 1 394 ? -3.861 -14.57 -12.453 1 97.81 394 LEU B CA 1
ATOM 8067 C C . LEU B 1 394 ? -2.525 -14.195 -13.086 1 97.81 394 LEU B C 1
ATOM 8069 O O . LEU B 1 394 ? -2.451 -13.977 -14.297 1 97.81 394 LEU B O 1
ATOM 8073 N N . ALA B 1 395 ? -1.452 -14.125 -12.289 1 98.25 395 ALA B N 1
ATOM 8074 C CA . ALA B 1 395 ? -0.13 -13.773 -12.797 1 98.25 395 ALA B CA 1
ATOM 8075 C C . ALA B 1 395 ? 0.302 -14.719 -13.914 1 98.25 395 ALA B C 1
ATOM 8077 O O . ALA B 1 395 ? 0.886 -14.289 -14.914 1 98.25 395 ALA B O 1
ATOM 8078 N N . GLY B 1 396 ? -0.031 -16.047 -13.773 1 96.81 396 GLY B N 1
ATOM 8079 C CA . GLY B 1 396 ? 0.328 -17.031 -14.773 1 96.81 396 GLY B CA 1
ATOM 8080 C C . GLY B 1 396 ? -0.307 -16.781 -16.125 1 96.81 396 GLY B C 1
ATOM 8081 O O . GLY B 1 396 ? 0.228 -17.188 -17.156 1 96.81 396 GLY B O 1
ATOM 8082 N N . ALA B 1 397 ? -1.437 -16.109 -16.125 1 95.81 397 ALA B N 1
ATOM 8083 C CA . ALA B 1 397 ? -2.119 -15.766 -17.359 1 95.81 397 ALA B CA 1
ATOM 8084 C C . ALA B 1 397 ? -1.505 -14.523 -18 1 95.81 397 ALA B C 1
ATOM 8086 O O . ALA B 1 397 ? -1.494 -14.383 -19.219 1 95.81 397 ALA B O 1
ATOM 8087 N N . LEU B 1 398 ? -1.031 -13.656 -17.156 1 96.81 398 LEU B N 1
ATOM 8088 C CA . LEU B 1 398 ? -0.454 -12.398 -17.625 1 96.81 398 LEU B CA 1
ATOM 8089 C C . LEU B 1 398 ? 0.945 -12.625 -18.188 1 96.81 398 LEU B C 1
ATOM 8091 O O . LEU B 1 398 ? 1.315 -12.023 -19.188 1 96.81 398 LEU B O 1
ATOM 8095 N N . PHE B 1 399 ? 1.732 -13.422 -17.516 1 97.94 399 PHE B N 1
ATOM 8096 C CA . PHE B 1 399 ? 3.082 -13.75 -17.953 1 97.94 399 PHE B CA 1
ATOM 8097 C C . PHE B 1 399 ? 3.084 -15.031 -18.781 1 97.94 399 PHE B C 1
ATOM 8099 O O . PHE B 1 399 ? 3.711 -16.016 -18.391 1 97.94 399 PHE B O 1
ATOM 8106 N N . ALA B 1 400 ? 2.381 -15.008 -19.844 1 96.31 400 ALA B N 1
ATOM 8107 C CA . ALA B 1 400 ? 2.188 -16.109 -20.781 1 96.31 400 ALA B CA 1
ATOM 8108 C C . ALA B 1 400 ? 1.969 -15.609 -22.203 1 96.31 400 ALA B C 1
ATOM 8110 O O . ALA B 1 400 ? 1.824 -14.398 -22.422 1 96.31 400 ALA B O 1
ATOM 8111 N N . TYR B 1 401 ? 2.025 -16.531 -23.125 1 95.62 401 TYR B N 1
ATOM 8112 C CA . TYR B 1 401 ? 1.697 -16.219 -24.516 1 95.62 401 TYR B CA 1
ATOM 8113 C C . TYR B 1 401 ? 0.203 -16.375 -24.766 1 95.62 401 TYR B C 1
ATOM 8115 O O . TYR B 1 401 ? -0.457 -17.203 -24.141 1 95.62 401 TYR B O 1
ATOM 8123 N N . ASP B 1 402 ? -0.346 -15.562 -25.625 1 93.5 402 ASP B N 1
ATOM 8124 C CA . ASP B 1 402 ? -1.693 -15.828 -26.125 1 93.5 402 ASP B CA 1
ATOM 8125 C C . ASP B 1 402 ? -1.681 -16.906 -27.203 1 93.5 402 ASP B C 1
ATOM 8127 O O . ASP B 1 402 ? -0.651 -17.547 -27.438 1 93.5 402 ASP B O 1
ATOM 8131 N N . LYS B 1 403 ? -2.768 -17.203 -27.797 1 90.69 403 LYS B N 1
ATOM 8132 C CA . LYS B 1 403 ? -2.896 -18.297 -28.766 1 90.69 403 LYS B CA 1
ATOM 8133 C C . LYS B 1 403 ? -2.016 -18.047 -30 1 90.69 403 LYS B C 1
ATOM 8135 O O . LYS B 1 403 ? -1.655 -18.984 -30.703 1 90.69 403 LYS B O 1
ATOM 8140 N N . ASN B 1 404 ? -1.643 -16.781 -30.172 1 90.31 404 ASN B N 1
ATOM 8141 C CA . ASN B 1 404 ? -0.853 -16.422 -31.359 1 90.31 404 ASN B CA 1
ATOM 8142 C C . ASN B 1 404 ? 0.627 -16.281 -31.016 1 90.31 404 ASN B C 1
ATOM 8144 O O . ASN B 1 404 ? 1.423 -15.844 -31.844 1 90.31 404 ASN B O 1
ATOM 8148 N N . GLY B 1 405 ? 0.973 -16.562 -29.797 1 91.81 405 GLY B N 1
ATOM 8149 C CA . GLY B 1 405 ? 2.375 -16.547 -29.422 1 91.81 405 GLY B CA 1
ATOM 8150 C C . GLY B 1 405 ? 2.855 -15.188 -28.969 1 91.81 405 GLY B C 1
ATOM 8151 O O . GLY B 1 405 ? 4.059 -14.953 -28.844 1 91.81 405 GLY B O 1
ATOM 8152 N N . ASN B 1 406 ? 1.928 -14.273 -28.75 1 95.56 406 ASN B N 1
ATOM 8153 C CA . ASN B 1 406 ? 2.301 -12.961 -28.25 1 95.56 406 ASN B CA 1
ATOM 8154 C C . ASN B 1 406 ? 2.26 -12.906 -26.734 1 95.56 406 ASN B C 1
ATOM 8156 O O . ASN B 1 406 ? 1.396 -13.523 -26.109 1 95.56 406 ASN B O 1
ATOM 8160 N N . SER B 1 407 ? 3.221 -12.164 -26.203 1 97.31 407 SER B N 1
ATOM 8161 C CA . SER B 1 407 ? 3.211 -11.945 -24.75 1 97.31 407 SER B CA 1
ATOM 8162 C C . SER B 1 407 ? 1.98 -11.148 -24.328 1 97.31 407 SER B C 1
ATOM 8164 O O . SER B 1 407 ? 1.764 -10.031 -24.797 1 97.31 407 SER B O 1
ATOM 8166 N N . CYS B 1 408 ? 1.212 -11.664 -23.391 1 97.06 408 CYS B N 1
ATOM 8167 C CA . CYS B 1 408 ? -0.013 -11.016 -22.938 1 97.06 408 CYS B CA 1
ATOM 8168 C C . CYS B 1 408 ? 0.295 -9.703 -22.25 1 97.06 408 CYS B C 1
ATOM 8170 O O . CYS B 1 408 ? -0.328 -8.68 -22.531 1 97.06 408 CYS B O 1
ATOM 8172 N N . ILE B 1 409 ? 1.277 -9.648 -21.375 1 98.38 409 ILE B N 1
ATOM 8173 C CA . ILE B 1 409 ? 1.596 -8.453 -20.609 1 98.38 409 ILE B CA 1
ATOM 8174 C C . ILE B 1 409 ? 2.232 -7.41 -21.531 1 98.38 409 ILE B C 1
ATOM 8176 O O . ILE B 1 409 ? 1.974 -6.211 -21.391 1 98.38 409 ILE B O 1
ATOM 8180 N N . ALA B 1 410 ? 3.082 -7.836 -22.422 1 98.44 410 ALA B N 1
ATOM 8181 C CA . ALA B 1 410 ? 3.711 -6.887 -23.328 1 98.44 410 ALA B CA 1
ATOM 8182 C C . ALA B 1 410 ? 2.662 -6.152 -24.172 1 98.44 410 ALA B C 1
ATOM 8184 O O . ALA B 1 410 ? 2.783 -4.949 -24.406 1 98.44 410 ALA B O 1
ATOM 8185 N N . GLN B 1 411 ? 1.674 -6.906 -24.641 1 97.62 411 GLN B N 1
ATOM 8186 C CA . GLN B 1 411 ? 0.609 -6.281 -25.422 1 97.62 411 GLN B CA 1
ATOM 8187 C C . GLN B 1 411 ? -0.126 -5.227 -24.594 1 97.62 411 GLN B C 1
ATOM 8189 O O . GLN B 1 411 ? -0.408 -4.133 -25.094 1 97.62 411 GLN B O 1
ATOM 8194 N N . ARG B 1 412 ? -0.438 -5.555 -23.375 1 97.06 412 ARG B N 1
ATOM 8195 C CA . ARG B 1 412 ? -1.112 -4.617 -22.484 1 97.06 412 ARG B CA 1
ATOM 8196 C C . ARG B 1 412 ? -0.266 -3.365 -22.266 1 97.06 412 ARG B C 1
ATOM 8198 O O . ARG B 1 412 ? -0.782 -2.246 -22.297 1 97.06 412 ARG B O 1
ATOM 8205 N N . LEU B 1 413 ? 1.005 -3.543 -22.047 1 97.94 413 LEU B N 1
ATOM 8206 C CA . LEU B 1 413 ? 1.906 -2.432 -21.766 1 97.94 413 LEU B CA 1
ATOM 8207 C C . LEU B 1 413 ? 2.131 -1.579 -23 1 97.94 413 LEU B C 1
ATOM 8209 O O . LEU B 1 413 ? 2.287 -0.36 -22.906 1 97.94 413 LEU B O 1
ATOM 8213 N N . LYS B 1 414 ? 2.213 -2.238 -24.172 1 97.94 414 LYS B N 1
ATOM 8214 C CA . LYS B 1 414 ? 2.32 -1.488 -25.422 1 97.94 414 LYS B CA 1
ATOM 8215 C C . LYS B 1 414 ? 1.11 -0.579 -25.625 1 97.94 414 LYS B C 1
ATOM 8217 O O . LYS B 1 414 ? 1.258 0.581 -26.016 1 97.94 414 LYS B O 1
ATOM 8222 N N . ASN B 1 415 ? -0.016 -1.122 -25.375 1 97.06 415 ASN B N 1
ATOM 8223 C CA . ASN B 1 415 ? -1.239 -0.335 -25.484 1 97.06 415 ASN B CA 1
ATOM 8224 C C . ASN B 1 415 ? -1.239 0.839 -24.516 1 97.06 415 ASN B C 1
ATOM 8226 O O . ASN B 1 415 ? -1.615 1.955 -24.875 1 97.06 415 ASN B O 1
ATOM 8230 N N . LYS B 1 416 ? -0.861 0.571 -23.312 1 96.31 416 LYS B N 1
ATOM 8231 C CA . LYS B 1 416 ? -0.807 1.63 -22.312 1 96.31 416 LYS B CA 1
ATOM 8232 C C . LYS B 1 416 ? 0.208 2.701 -22.703 1 96.31 416 LYS B C 1
ATOM 8234 O O . LYS B 1 416 ? -0.056 3.896 -22.547 1 96.31 416 LYS B O 1
ATOM 8239 N N . ALA B 1 417 ? 1.37 2.295 -23.094 1 96.56 417 ALA B N 1
ATOM 8240 C CA . ALA B 1 417 ? 2.406 3.23 -23.516 1 96.56 417 ALA B CA 1
ATOM 8241 C C . ALA B 1 417 ? 1.896 4.141 -24.625 1 96.56 417 ALA B C 1
ATOM 8243 O O . ALA B 1 417 ? 2.148 5.348 -24.625 1 96.56 417 ALA B O 1
ATOM 8244 N N . ARG B 1 418 ? 1.161 3.576 -25.578 1 96.19 418 ARG B N 1
ATOM 8245 C CA . ARG B 1 418 ? 0.599 4.344 -26.688 1 96.19 418 ARG B CA 1
ATOM 8246 C C . ARG B 1 418 ? -0.437 5.348 -26.188 1 96.19 418 ARG B C 1
ATOM 8248 O O . ARG B 1 418 ? -0.414 6.516 -26.562 1 96.19 418 ARG B O 1
ATOM 8255 N N . THR B 1 419 ? -1.26 4.875 -25.344 1 94.19 419 THR B N 1
ATOM 8256 C CA . THR B 1 419 ? -2.332 5.711 -24.812 1 94.19 419 THR B CA 1
ATOM 8257 C C . THR B 1 419 ? -1.762 6.883 -24.016 1 94.19 419 THR B C 1
ATOM 8259 O O . THR B 1 419 ? -2.279 8 -24.078 1 94.19 419 THR B O 1
ATOM 8262 N N . MET B 1 420 ? -0.753 6.652 -23.281 1 92.56 420 MET B N 1
ATOM 8263 C CA . MET B 1 420 ? -0.174 7.664 -22.391 1 92.56 420 MET B CA 1
ATOM 8264 C C . MET B 1 420 ? 0.905 8.461 -23.125 1 92.56 420 MET B C 1
ATOM 8266 O O . MET B 1 420 ? 1.509 9.367 -22.547 1 92.56 420 MET B O 1
ATOM 8270 N N . GLN B 1 421 ? 1.189 8.102 -24.359 1 93.12 421 GLN B N 1
ATOM 8271 C CA . GLN B 1 421 ? 2.225 8.758 -25.156 1 93.12 421 GLN B CA 1
ATOM 8272 C C . GLN B 1 421 ? 3.57 8.727 -24.438 1 93.12 421 GLN B C 1
ATOM 8274 O O . GLN B 1 421 ? 4.219 9.766 -24.281 1 93.12 421 GLN B O 1
ATOM 8279 N N . ASN B 1 422 ? 3.883 7.609 -23.906 1 94.81 422 ASN B N 1
ATOM 8280 C CA . ASN B 1 422 ? 5.145 7.336 -23.234 1 94.81 422 ASN B CA 1
ATOM 8281 C C . ASN B 1 422 ? 5.922 6.223 -23.938 1 94.81 422 ASN B C 1
ATOM 8283 O O . ASN B 1 422 ? 5.383 5.523 -24.781 1 94.81 422 ASN B O 1
ATOM 8287 N N . ARG B 1 423 ? 7.191 6.082 -23.719 1 95.62 423 ARG B N 1
ATOM 8288 C CA . ARG B 1 423 ? 7.996 4.98 -24.234 1 95.62 423 ARG B CA 1
ATOM 8289 C C . ARG B 1 423 ? 7.629 3.666 -23.547 1 95.62 423 ARG B C 1
ATOM 8291 O O . ARG B 1 423 ? 7.367 3.639 -22.344 1 95.62 423 ARG B O 1
ATOM 8298 N N . TYR B 1 424 ? 7.605 2.521 -24.219 1 97.56 424 TYR B N 1
ATOM 8299 C CA . TYR B 1 424 ? 7.312 1.198 -23.688 1 97.56 424 TYR B CA 1
ATOM 8300 C C . TYR B 1 424 ? 8.203 0.889 -22.484 1 97.56 424 TYR B C 1
ATOM 8302 O O . TYR B 1 424 ? 7.715 0.432 -21.438 1 97.56 424 TYR B O 1
ATOM 8310 N N . SER B 1 425 ? 9.508 1.189 -22.609 1 97.75 425 SER B N 1
ATOM 8311 C CA . SER B 1 425 ? 10.469 0.836 -21.578 1 97.75 425 SER B CA 1
ATOM 8312 C C . SER B 1 425 ? 10.156 1.545 -20.266 1 97.75 425 SER B C 1
ATOM 8314 O O . SER B 1 425 ? 10.32 0.969 -19.188 1 97.75 425 SER B O 1
ATOM 8316 N N . ASP B 1 426 ? 9.688 2.807 -20.344 1 96.19 426 ASP B N 1
ATOM 8317 C CA . ASP B 1 426 ? 9.375 3.57 -19.141 1 96.19 426 ASP B CA 1
ATOM 8318 C C . ASP B 1 426 ? 8.141 3.002 -18.438 1 96.19 426 ASP B C 1
ATOM 8320 O O . ASP B 1 426 ? 8.148 2.818 -17.219 1 96.19 426 ASP B O 1
ATOM 8324 N N . ILE B 1 427 ? 7.129 2.709 -19.25 1 97.25 427 ILE B N 1
ATOM 8325 C CA . ILE B 1 427 ? 5.891 2.172 -18.703 1 97.25 427 ILE B CA 1
ATOM 8326 C C . ILE B 1 427 ? 6.141 0.772 -18.141 1 97.25 427 ILE B C 1
ATOM 8328 O O . ILE B 1 427 ? 5.633 0.425 -17.062 1 97.25 427 ILE B O 1
ATOM 8332 N N . ALA B 1 428 ? 6.918 -0.008 -18.859 1 98.5 428 ALA B N 1
ATOM 8333 C CA . ALA B 1 428 ? 7.242 -1.368 -18.438 1 98.5 428 ALA B CA 1
ATOM 8334 C C . ALA B 1 428 ? 8.016 -1.364 -17.109 1 98.5 428 ALA B C 1
ATOM 8336 O O . ALA B 1 428 ? 7.738 -2.172 -16.219 1 98.5 428 ALA B O 1
ATOM 8337 N N . THR B 1 429 ? 8.977 -0.481 -17.031 1 98.38 429 THR B N 1
ATOM 8338 C CA . THR B 1 429 ? 9.773 -0.381 -15.805 1 98.38 429 THR B CA 1
ATOM 8339 C C . THR B 1 429 ? 8.906 0.025 -14.625 1 98.38 429 THR B C 1
ATOM 8341 O O . THR B 1 429 ? 9 -0.567 -13.547 1 98.38 429 THR B O 1
ATOM 8344 N N . LEU B 1 430 ? 8.07 1.005 -14.836 1 97.75 430 LEU B N 1
ATOM 8345 C CA . LEU B 1 430 ? 7.18 1.466 -13.781 1 97.75 430 LEU B CA 1
ATOM 8346 C C . LEU B 1 430 ? 6.223 0.357 -13.352 1 97.75 430 LEU B C 1
ATOM 8348 O O . LEU B 1 430 ? 5.984 0.16 -12.156 1 97.75 430 LEU B O 1
ATOM 8352 N N . TRP B 1 431 ? 5.637 -0.308 -14.344 1 98.62 431 TRP B N 1
ATOM 8353 C CA . TRP B 1 431 ? 4.738 -1.425 -14.078 1 98.62 431 TRP B CA 1
ATOM 8354 C C . TRP B 1 431 ? 5.422 -2.484 -13.219 1 98.62 431 TRP B C 1
ATOM 8356 O O . TRP B 1 431 ? 4.852 -2.957 -12.234 1 98.62 431 TRP B O 1
ATOM 8366 N N . PHE B 1 432 ? 6.625 -2.832 -13.633 1 98.81 432 PHE B N 1
ATOM 8367 C CA . PHE B 1 432 ? 7.379 -3.893 -12.969 1 98.81 432 PHE B CA 1
ATOM 8368 C C . PHE B 1 432 ? 7.766 -3.482 -11.555 1 98.81 432 PHE B C 1
ATOM 8370 O O . PHE B 1 432 ? 7.691 -4.289 -10.625 1 98.81 432 PHE B O 1
ATOM 8377 N N . GLU B 1 433 ? 8.172 -2.258 -11.344 1 98.25 433 GLU B N 1
ATOM 8378 C CA . GLU B 1 433 ? 8.508 -1.75 -10.016 1 98.25 433 GLU B CA 1
ATOM 8379 C C . GLU B 1 433 ? 7.297 -1.82 -9.078 1 98.25 433 GLU B C 1
ATOM 8381 O O . GLU B 1 433 ? 7.438 -2.16 -7.906 1 98.25 433 GLU B O 1
ATOM 8386 N N . ARG B 1 434 ? 6.152 -1.454 -9.586 1 98.06 434 ARG B N 1
ATOM 8387 C CA . ARG B 1 434 ? 4.934 -1.545 -8.789 1 98.06 434 ARG B CA 1
ATOM 8388 C C . ARG B 1 434 ? 4.621 -2.992 -8.422 1 98.06 434 ARG B C 1
ATOM 8390 O O . ARG B 1 434 ? 4.168 -3.277 -7.312 1 98.06 434 ARG B O 1
ATOM 8397 N N . TYR B 1 435 ? 4.852 -3.869 -9.383 1 98.81 435 TYR B N 1
ATOM 8398 C CA . TYR B 1 435 ? 4.637 -5.289 -9.117 1 98.81 435 TYR B CA 1
ATOM 8399 C C . TYR B 1 435 ? 5.562 -5.785 -8.016 1 98.81 435 TYR B C 1
ATOM 8401 O O . TYR B 1 435 ? 5.125 -6.477 -7.09 1 98.81 435 TYR B O 1
ATOM 8409 N N . LEU B 1 436 ? 6.883 -5.41 -8.102 1 98.75 436 LEU B N 1
ATOM 8410 C CA . LEU B 1 436 ? 7.848 -5.793 -7.082 1 98.75 436 LEU B CA 1
ATOM 8411 C C . LEU B 1 436 ? 7.441 -5.242 -5.719 1 98.75 436 LEU B C 1
ATOM 8413 O O . LEU B 1 436 ? 7.578 -5.926 -4.699 1 98.75 436 LEU B O 1
ATOM 8417 N N . HIS B 1 437 ? 6.953 -4.027 -5.738 1 97.75 437 HIS B N 1
ATOM 8418 C CA . HIS B 1 437 ? 6.539 -3.371 -4.504 1 97.75 437 HIS B CA 1
ATOM 8419 C C . HIS B 1 437 ? 5.414 -4.141 -3.822 1 97.75 437 HIS B C 1
ATOM 8421 O O . HIS B 1 437 ? 5.379 -4.238 -2.594 1 97.75 437 HIS B O 1
ATOM 8427 N N . CYS B 1 438 ? 4.508 -4.668 -4.598 1 98.38 438 CYS B N 1
ATOM 8428 C CA . CYS B 1 438 ? 3.359 -5.395 -4.066 1 98.38 438 CYS B CA 1
ATOM 8429 C C . CYS B 1 438 ? 3.768 -6.785 -3.592 1 98.38 438 CYS B C 1
ATOM 8431 O O . CYS B 1 438 ? 3.172 -7.328 -2.66 1 98.38 438 CYS B O 1
ATOM 8433 N N . LEU B 1 439 ? 4.82 -7.352 -4.176 1 98.75 439 LEU B N 1
ATOM 8434 C CA . LEU B 1 439 ? 5.105 -8.773 -4.016 1 98.75 439 LEU B CA 1
ATOM 8435 C C . LEU B 1 439 ? 6.223 -8.992 -2.998 1 98.75 439 LEU B C 1
ATOM 8437 O O . LEU B 1 439 ? 6.031 -9.672 -1.993 1 98.75 439 LEU B O 1
ATOM 8441 N N . ILE B 1 440 ? 7.379 -8.359 -3.137 1 98.5 440 ILE B N 1
ATOM 8442 C CA . ILE B 1 440 ? 8.648 -8.75 -2.529 1 98.5 440 ILE B CA 1
ATOM 8443 C C . ILE B 1 440 ? 8.594 -8.516 -1.022 1 98.5 440 ILE B C 1
ATOM 8445 O O . ILE B 1 440 ? 8.898 -9.406 -0.234 1 98.5 440 ILE B O 1
ATOM 8449 N N . PRO B 1 441 ? 8.164 -7.309 -0.553 1 97.94 441 PRO B N 1
ATOM 8450 C CA . PRO B 1 441 ? 8.18 -7.094 0.895 1 97.94 441 PRO B CA 1
ATOM 8451 C C . PRO B 1 441 ? 7.305 -8.086 1.652 1 97.94 441 PRO B C 1
ATOM 8453 O O . PRO B 1 441 ? 7.695 -8.578 2.713 1 97.94 441 PRO B O 1
ATOM 8456 N N . GLY B 1 442 ? 6.113 -8.391 1.055 1 98.06 442 GLY B N 1
ATOM 8457 C CA . GLY B 1 442 ? 5.234 -9.352 1.705 1 98.06 442 GLY B CA 1
ATOM 8458 C C . GLY B 1 442 ? 5.84 -10.734 1.823 1 98.06 442 GLY B C 1
ATOM 8459 O O . GLY B 1 442 ? 5.801 -11.344 2.893 1 98.06 442 GLY B O 1
ATOM 8460 N N . VAL B 1 443 ? 6.438 -11.203 0.745 1 98.44 443 VAL B N 1
ATOM 8461 C CA . VAL B 1 443 ? 7.059 -12.523 0.74 1 98.44 443 VAL B CA 1
ATOM 8462 C C . VAL B 1 443 ? 8.195 -12.57 1.763 1 98.44 443 VAL B C 1
ATOM 8464 O O . VAL B 1 443 ? 8.281 -13.5 2.564 1 98.44 443 VAL B O 1
ATOM 8467 N N . PHE B 1 444 ? 9.031 -11.539 1.735 1 98.38 444 PHE B N 1
ATOM 8468 C CA . PHE B 1 444 ? 10.188 -11.484 2.625 1 98.38 444 PHE B CA 1
ATOM 8469 C C . PHE B 1 444 ? 9.742 -11.344 4.078 1 98.38 444 PHE B C 1
ATOM 8471 O O . PHE B 1 444 ? 10.305 -11.984 4.969 1 98.38 444 PHE B O 1
ATOM 8478 N N . ASN B 1 445 ? 8.719 -10.5 4.355 1 97.88 445 ASN B N 1
ATOM 8479 C CA . ASN B 1 445 ? 8.234 -10.32 5.719 1 97.88 445 ASN B CA 1
ATOM 8480 C C . ASN B 1 445 ? 7.762 -11.641 6.324 1 97.88 445 ASN B C 1
ATOM 8482 O O . ASN B 1 445 ? 8.172 -12.008 7.422 1 97.88 445 ASN B O 1
ATOM 8486 N N . TYR B 1 446 ? 6.93 -12.336 5.586 1 97.94 446 TYR B N 1
ATOM 8487 C CA . TYR B 1 446 ? 6.379 -13.578 6.117 1 97.94 446 TYR B CA 1
ATOM 8488 C C . TYR B 1 446 ? 7.477 -14.609 6.336 1 97.94 446 TYR B C 1
ATOM 8490 O O . TYR B 1 446 ? 7.473 -15.328 7.34 1 97.94 446 TYR B O 1
ATOM 8498 N N . TYR B 1 447 ? 8.445 -14.719 5.449 1 98.19 447 TYR B N 1
ATOM 8499 C CA . TYR B 1 447 ? 9.484 -15.734 5.57 1 98.19 447 TYR B CA 1
ATOM 8500 C C . TYR B 1 447 ? 10.5 -15.352 6.633 1 98.19 447 TYR B C 1
ATOM 8502 O O . TYR B 1 447 ? 10.742 -16.109 7.578 1 98.19 447 TYR B O 1
ATOM 8510 N N . PHE B 1 448 ? 11.078 -14.141 6.547 1 97.94 448 PHE B N 1
ATOM 8511 C CA . PHE B 1 448 ? 12.242 -13.797 7.355 1 97.94 448 PHE B CA 1
ATOM 8512 C C . PHE B 1 448 ? 11.82 -13.32 8.742 1 97.94 448 PHE B C 1
ATOM 8514 O O . PHE B 1 448 ? 12.531 -13.531 9.727 1 97.94 448 PHE B O 1
ATOM 8521 N N . LYS B 1 449 ? 10.664 -12.625 8.844 1 96.12 449 LYS B N 1
ATOM 8522 C CA . LYS B 1 449 ? 10.25 -12.086 10.133 1 96.12 449 LYS B CA 1
ATOM 8523 C C . LYS B 1 449 ? 9.383 -13.078 10.898 1 96.12 449 LYS B C 1
ATOM 8525 O O . LYS B 1 449 ? 9.352 -13.062 12.133 1 96.12 449 LYS B O 1
ATOM 8530 N N . HIS B 1 450 ? 8.648 -13.984 10.117 1 96.69 450 HIS B N 1
ATOM 8531 C CA . HIS B 1 450 ? 7.637 -14.781 10.805 1 96.69 450 HIS B CA 1
ATOM 8532 C C . HIS B 1 450 ? 7.84 -16.266 10.555 1 96.69 450 HIS B C 1
ATOM 8534 O O . HIS B 1 450 ? 7.129 -17.109 11.117 1 96.69 450 HIS B O 1
ATOM 8540 N N . GLY B 1 451 ? 8.758 -16.688 9.711 1 97.56 451 GLY B N 1
ATOM 8541 C CA . GLY B 1 451 ? 9.047 -18.094 9.453 1 97.56 451 GLY B CA 1
ATOM 8542 C C . GLY B 1 451 ? 7.945 -18.797 8.68 1 97.56 451 GLY B C 1
ATOM 8543 O O . GLY B 1 451 ? 7.66 -19.969 8.93 1 97.56 451 GLY B O 1
ATOM 8544 N N . VAL B 1 452 ? 7.262 -18.109 7.867 1 97.31 452 VAL B N 1
ATOM 8545 C CA . VAL B 1 452 ? 6.191 -18.656 7.039 1 97.31 452 VAL B CA 1
ATOM 8546 C C . VAL B 1 452 ? 6.637 -18.703 5.578 1 97.31 452 VAL B C 1
ATOM 8548 O O . VAL B 1 452 ? 6.984 -17.672 5.004 1 97.31 452 VAL B O 1
ATOM 8551 N N . ALA B 1 453 ? 6.672 -19.828 4.961 1 97.31 453 ALA B N 1
ATOM 8552 C CA . ALA B 1 453 ? 7.098 -20 3.576 1 97.31 453 ALA B CA 1
ATOM 8553 C C . ALA B 1 453 ? 5.91 -20.312 2.67 1 97.31 453 ALA B C 1
ATOM 8555 O O . ALA B 1 453 ? 5.418 -21.438 2.65 1 97.31 453 ALA B O 1
ATOM 8556 N N . PHE B 1 454 ? 5.492 -19.297 1.891 1 96.12 454 PHE B N 1
ATOM 8557 C CA . PHE B 1 454 ? 4.461 -19.484 0.879 1 96.12 454 PHE B CA 1
ATOM 8558 C C . PHE B 1 454 ? 5.059 -20.078 -0.395 1 96.12 454 PHE B C 1
ATOM 8560 O O . PHE B 1 454 ? 6.234 -20.438 -0.425 1 96.12 454 PHE B O 1
ATOM 8567 N N . GLU B 1 455 ? 4.211 -20.25 -1.39 1 95 455 GLU B N 1
ATOM 8568 C CA . GLU B 1 455 ? 4.605 -20.609 -2.75 1 95 455 GLU B CA 1
ATOM 8569 C C . GLU B 1 455 ? 4.129 -19.562 -3.754 1 95 455 GLU B C 1
ATOM 8571 O O . GLU B 1 455 ? 3.24 -19.844 -4.566 1 95 455 GLU B O 1
ATOM 8576 N N . PRO B 1 456 ? 4.871 -18.438 -3.717 1 96.44 456 PRO B N 1
ATOM 8577 C CA . PRO B 1 456 ? 4.375 -17.344 -4.555 1 96.44 456 PRO B CA 1
ATOM 8578 C C . PRO B 1 456 ? 4.754 -17.5 -6.023 1 96.44 456 PRO B C 1
ATOM 8580 O O . PRO B 1 456 ? 5.238 -16.562 -6.648 1 96.44 456 PRO B O 1
ATOM 8583 N N . HIS B 1 457 ? 4.504 -18.719 -6.625 1 95.69 457 HIS B N 1
ATOM 8584 C CA . HIS B 1 457 ? 4.672 -18.906 -8.062 1 95.69 457 HIS B CA 1
ATOM 8585 C C . HIS B 1 457 ? 3.479 -18.344 -8.828 1 95.69 457 HIS B C 1
ATOM 8587 O O . HIS B 1 457 ? 2.494 -17.922 -8.227 1 95.69 457 HIS B O 1
ATOM 8593 N N . LEU B 1 458 ? 3.504 -18.328 -10.031 1 96.81 458 LEU B N 1
ATOM 8594 C CA . LEU B 1 458 ? 2.596 -17.594 -10.898 1 96.81 458 LEU B CA 1
ATOM 8595 C C . LEU B 1 458 ? 1.164 -18.094 -10.742 1 96.81 458 LEU B C 1
ATOM 8597 O O . LEU B 1 458 ? 0.216 -17.312 -10.812 1 96.81 458 LEU B O 1
ATOM 8601 N N . GLN B 1 459 ? 0.934 -19.375 -10.547 1 94.06 459 GLN B N 1
ATOM 8602 C CA . GLN B 1 459 ? -0.411 -19.938 -10.438 1 94.06 459 GLN B CA 1
ATOM 8603 C C . GLN B 1 459 ? -1.024 -19.625 -9.078 1 94.06 459 GLN B C 1
ATOM 8605 O O . GLN B 1 459 ? -2.232 -19.766 -8.883 1 94.06 459 GLN B O 1
ATOM 8610 N N . ASN B 1 460 ? -0.18 -19.188 -8.141 1 97 460 ASN B N 1
ATOM 8611 C CA . ASN B 1 460 ? -0.664 -18.859 -6.801 1 97 460 ASN B CA 1
ATOM 8612 C C . ASN B 1 460 ? -0.685 -17.344 -6.566 1 97 460 ASN B C 1
ATOM 8614 O O . ASN B 1 460 ? -0.907 -16.891 -5.445 1 97 460 ASN B O 1
ATOM 8618 N N . THR B 1 461 ? -0.399 -16.594 -7.555 1 98.31 461 THR B N 1
ATOM 8619 C CA . THR B 1 461 ? -0.322 -15.141 -7.41 1 98.31 461 THR B CA 1
ATOM 8620 C C . THR B 1 461 ? -1.369 -14.461 -8.281 1 98.31 461 THR B C 1
ATOM 8622 O O . THR B 1 461 ? -1.423 -14.688 -9.492 1 98.31 461 THR B O 1
ATOM 8625 N N . LEU B 1 462 ? -2.207 -13.703 -7.664 1 98.56 462 LEU B N 1
ATOM 8626 C CA . LEU B 1 462 ? -3.152 -12.836 -8.367 1 98.56 462 LEU B CA 1
ATOM 8627 C C . LEU B 1 462 ? -2.74 -11.375 -8.242 1 98.56 462 LEU B C 1
ATOM 8629 O O . LEU B 1 462 ? -2.24 -10.945 -7.199 1 98.56 462 LEU B O 1
ATOM 8633 N N . ILE B 1 463 ? -2.928 -10.609 -9.289 1 98.69 463 ILE B N 1
ATOM 8634 C CA . ILE B 1 463 ? -2.539 -9.203 -9.32 1 98.69 463 ILE B CA 1
ATOM 8635 C C . ILE B 1 463 ? -3.781 -8.328 -9.445 1 98.69 463 ILE B C 1
ATOM 8637 O O . ILE B 1 463 ? -4.645 -8.586 -10.289 1 98.69 463 ILE B O 1
ATOM 8641 N N . GLY B 1 464 ? -3.953 -7.391 -8.547 1 98.44 464 GLY B N 1
ATOM 8642 C CA . GLY B 1 464 ? -4.957 -6.348 -8.688 1 98.44 464 GLY B CA 1
ATOM 8643 C C . GLY B 1 464 ? -4.441 -5.121 -9.414 1 98.44 464 GLY B C 1
ATOM 8644 O O . GLY B 1 464 ? -3.254 -4.801 -9.344 1 98.44 464 GLY B O 1
ATOM 8645 N N . PHE B 1 465 ? -5.359 -4.387 -10.062 1 97.44 465 PHE B N 1
ATOM 8646 C CA . PHE B 1 465 ? -4.906 -3.326 -10.953 1 97.44 465 PHE B CA 1
ATOM 8647 C C . PHE B 1 465 ? -5.648 -2.025 -10.664 1 97.44 465 PHE B C 1
ATOM 8649 O O . PHE B 1 465 ? -6.797 -2.045 -10.219 1 97.44 465 PHE B O 1
ATOM 8656 N N . GLU B 1 466 ? -5.008 -0.919 -10.82 1 94.62 466 GLU B N 1
ATOM 8657 C CA . GLU B 1 466 ? -5.531 0.434 -10.984 1 94.62 466 GLU B CA 1
ATOM 8658 C C . GLU B 1 466 ? -4.988 1.086 -12.25 1 94.62 466 GLU B C 1
ATOM 8660 O O . GLU B 1 466 ? -3.777 1.288 -12.383 1 94.62 466 GLU B O 1
ATOM 8665 N N . GLN B 1 467 ? -5.805 1.438 -13.156 1 92.75 467 GLN B N 1
ATOM 8666 C CA . GLN B 1 467 ? -5.383 2.006 -14.43 1 92.75 467 GLN B CA 1
ATOM 8667 C C . GLN B 1 467 ? -4.336 1.123 -15.102 1 92.75 467 GLN B C 1
ATOM 8669 O O . GLN B 1 467 ? -3.27 1.602 -15.492 1 92.75 467 GLN B O 1
ATOM 8674 N N . GLU B 1 468 ? -4.508 -0.184 -15.062 1 94.31 468 GLU B N 1
ATOM 8675 C CA . GLU B 1 468 ? -3.701 -1.188 -15.75 1 94.31 468 GLU B CA 1
ATOM 8676 C C . GLU B 1 468 ? -2.32 -1.315 -15.109 1 94.31 468 GLU B C 1
ATOM 8678 O O . GLU B 1 468 ? -1.403 -1.877 -15.711 1 94.31 468 GLU B O 1
ATOM 8683 N N . MET B 1 469 ? -2.131 -0.703 -13.914 1 97.44 469 MET B N 1
ATOM 8684 C CA . MET B 1 469 ? -0.899 -0.843 -13.141 1 97.44 469 MET B CA 1
ATOM 8685 C C . MET B 1 469 ? -1.133 -1.688 -11.898 1 97.44 469 MET B C 1
ATOM 8687 O O . MET B 1 469 ? -2.186 -1.592 -11.266 1 97.44 469 MET B O 1
ATOM 8691 N N . PRO B 1 470 ? -0.159 -2.553 -11.523 1 98.19 470 PRO B N 1
ATOM 8692 C CA . PRO B 1 470 ? -0.347 -3.338 -10.297 1 98.19 470 PRO B CA 1
ATOM 8693 C C . PRO B 1 470 ? -0.582 -2.465 -9.07 1 98.19 470 PRO B C 1
ATOM 8695 O O . PRO B 1 470 ? 0.101 -1.453 -8.883 1 98.19 470 PRO B O 1
ATOM 8698 N N . CYS B 1 471 ? -1.555 -2.801 -8.234 1 97.62 471 CYS B N 1
ATOM 8699 C CA . CYS B 1 471 ? -1.754 -2.027 -7.012 1 97.62 471 CYS B CA 1
ATOM 8700 C C . CYS B 1 471 ? -1.784 -2.939 -5.789 1 97.62 471 CYS B C 1
ATOM 8702 O O . CYS B 1 471 ? -1.653 -2.469 -4.656 1 97.62 471 CYS B O 1
ATOM 8704 N N . CYS B 1 472 ? -1.93 -4.238 -5.961 1 98.25 472 CYS B N 1
ATOM 8705 C CA . CYS B 1 472 ? -1.86 -5.211 -4.879 1 98.25 472 CYS B CA 1
ATOM 8706 C C . CYS B 1 472 ? -1.675 -6.621 -5.426 1 98.25 472 CYS B C 1
ATOM 8708 O O . CYS B 1 472 ? -1.771 -6.84 -6.633 1 98.25 472 CYS B O 1
ATOM 8710 N N . VAL B 1 473 ? -1.381 -7.574 -4.59 1 98.56 473 VAL B N 1
ATOM 8711 C CA . VAL B 1 473 ? -1.3 -8.984 -4.961 1 98.56 473 VAL B CA 1
ATOM 8712 C C . VAL B 1 473 ? -2.004 -9.836 -3.906 1 98.56 473 VAL B C 1
ATOM 8714 O O . VAL B 1 473 ? -2.119 -9.43 -2.748 1 98.56 473 VAL B O 1
ATOM 8717 N N . TRP B 1 474 ? -2.576 -10.945 -4.316 1 98.25 474 TRP B N 1
ATOM 8718 C CA . TRP B 1 474 ? -3.064 -12 -3.441 1 98.25 474 TRP B CA 1
ATOM 8719 C C . TRP B 1 474 ? -2.227 -13.266 -3.598 1 98.25 474 TRP B C 1
ATOM 8721 O O . TRP B 1 474 ? -1.916 -13.68 -4.719 1 98.25 474 TRP B O 1
ATOM 8731 N N . ILE B 1 475 ? -1.802 -13.766 -2.518 1 97.81 475 ILE B N 1
ATOM 8732 C CA . ILE B 1 475 ? -1.19 -15.094 -2.5 1 97.81 475 ILE B CA 1
ATOM 8733 C C . ILE B 1 475 ? -2.201 -16.125 -1.999 1 97.81 475 ILE B C 1
ATOM 8735 O O . ILE B 1 475 ? -2.857 -15.906 -0.977 1 97.81 475 ILE B O 1
ATOM 8739 N N . ARG B 1 476 ? -2.334 -17.156 -2.742 1 95.75 476 ARG B N 1
ATOM 8740 C CA . ARG B 1 476 ? -3.291 -18.188 -2.354 1 95.75 476 ARG B CA 1
ATOM 8741 C C . ARG B 1 476 ? -2.598 -19.531 -2.154 1 95.75 476 ARG B C 1
ATOM 8743 O O . ARG B 1 476 ? -1.38 -19.641 -2.309 1 95.75 476 ARG B O 1
ATOM 8750 N N . ASP B 1 477 ? -3.324 -20.547 -1.76 1 91 477 ASP B N 1
ATOM 8751 C CA . ASP B 1 477 ? -2.877 -21.906 -1.499 1 91 477 ASP B CA 1
ATOM 8752 C C . ASP B 1 477 ? -2.125 -22 -0.173 1 91 477 ASP B C 1
ATOM 8754 O O . ASP B 1 477 ? -0.962 -22.406 -0.138 1 91 477 ASP B O 1
ATOM 8758 N N . LEU B 1 478 ? -2.801 -21.75 0.866 1 87.12 478 LEU B N 1
ATOM 8759 C CA . LEU B 1 478 ? -2.25 -21.844 2.213 1 87.12 478 LEU B CA 1
ATOM 8760 C C . LEU B 1 478 ? -1.947 -23.297 2.582 1 87.12 478 LEU B C 1
ATOM 8762 O O . LEU B 1 478 ? -1.1 -23.562 3.439 1 87.12 478 LEU B O 1
ATOM 8766 N N . GLU B 1 479 ? -2.648 -24.188 1.952 1 82.56 479 GLU B N 1
ATOM 8767 C CA . GLU B 1 479 ? -2.461 -25.609 2.219 1 82.56 479 GLU B CA 1
ATOM 8768 C C . GLU B 1 479 ? -1.01 -26.031 1.997 1 82.56 479 GLU B C 1
ATOM 8770 O O . GLU B 1 479 ? -0.494 -26.906 2.701 1 82.56 479 GLU B O 1
ATOM 8775 N N . GLY B 1 480 ? -0.33 -25.375 1.088 1 86.38 480 GLY B N 1
ATOM 8776 C CA . GLY B 1 480 ? 1.053 -25.703 0.785 1 86.38 480 GLY B CA 1
ATOM 8777 C C . GLY B 1 480 ? 2.051 -24.922 1.619 1 86.38 480 GLY B C 1
ATOM 8778 O O . GLY B 1 480 ? 3.258 -25.156 1.535 1 86.38 480 GLY B O 1
ATOM 8779 N N . THR B 1 481 ? 1.55 -24.078 2.514 1 92.25 481 THR B N 1
ATOM 8780 C CA . THR B 1 481 ? 2.406 -23.219 3.316 1 92.25 481 THR B CA 1
ATOM 8781 C C . THR B 1 481 ? 3.242 -24.047 4.293 1 92.25 481 THR B C 1
ATOM 8783 O O . THR B 1 481 ? 2.758 -25.016 4.863 1 92.25 481 THR B O 1
ATOM 8786 N N . LYS B 1 482 ? 4.465 -23.672 4.48 1 95.25 482 LYS B N 1
ATOM 8787 C CA . LYS B 1 482 ? 5.379 -24.328 5.41 1 95.25 482 LYS B CA 1
ATOM 8788 C C . LYS B 1 482 ? 5.816 -23.375 6.52 1 95.25 482 LYS B C 1
ATOM 8790 O O . LYS B 1 482 ? 5.754 -22.156 6.359 1 95.25 482 LYS B O 1
ATOM 8795 N N . LEU B 1 483 ? 6.172 -23.953 7.633 1 96.06 483 LEU B N 1
ATOM 8796 C CA . LEU B 1 483 ? 6.609 -23.203 8.805 1 96.06 483 LEU B CA 1
ATOM 8797 C C . LEU B 1 483 ? 8.023 -23.594 9.203 1 96.06 483 LEU B C 1
ATOM 8799 O O . LEU B 1 483 ? 8.398 -24.766 9.125 1 96.06 483 LEU B O 1
ATOM 8803 N N . LEU B 1 484 ? 8.781 -22.625 9.57 1 97 484 LEU B N 1
ATOM 8804 C CA . LEU B 1 484 ? 10.117 -22.875 10.094 1 97 484 LEU B CA 1
ATOM 8805 C C . LEU B 1 484 ? 10.07 -23.172 11.586 1 97 484 LEU B C 1
ATOM 8807 O O . LEU B 1 484 ? 9.578 -22.359 12.375 1 97 484 LEU B O 1
ATOM 8811 N N . PRO B 1 485 ? 10.672 -24.203 12.016 1 94.94 485 PRO B N 1
ATOM 8812 C CA . PRO B 1 485 ? 10.586 -24.609 13.414 1 94.94 485 PRO B CA 1
ATOM 8813 C C . PRO B 1 485 ? 11.211 -23.578 14.367 1 94.94 485 PRO B C 1
ATOM 8815 O O . PRO B 1 485 ? 10.797 -23.484 15.523 1 94.94 485 PRO B O 1
ATOM 8818 N N . GLU B 1 486 ? 12.18 -22.859 13.906 1 94.69 486 GLU B N 1
ATOM 8819 C CA . GLU B 1 486 ? 12.82 -21.844 14.742 1 94.69 486 GLU B CA 1
ATOM 8820 C C . GLU B 1 486 ? 11.82 -20.797 15.188 1 94.69 486 GLU B C 1
ATOM 8822 O O . GLU B 1 486 ? 11.961 -20.219 16.266 1 94.69 486 GLU B O 1
ATOM 8827 N N . PHE B 1 487 ? 10.836 -20.516 14.367 1 95.25 487 PHE B N 1
ATOM 8828 C CA . PHE B 1 487 ? 9.812 -19.516 14.672 1 95.25 487 PHE B CA 1
ATOM 8829 C C . PHE B 1 487 ? 8.594 -20.172 15.312 1 95.25 487 PHE B C 1
ATOM 8831 O O . PHE B 1 487 ? 7.879 -19.531 16.094 1 95.25 487 PHE B O 1
ATOM 8838 N N . TRP B 1 488 ? 8.422 -21.453 14.898 1 94.62 488 TRP B N 1
ATOM 8839 C CA . TRP B 1 488 ? 7.203 -22.141 15.281 1 94.62 488 TRP B CA 1
ATOM 8840 C C . TRP B 1 488 ? 7.523 -23.469 15.953 1 94.62 488 TRP B C 1
ATOM 8842 O O . TRP B 1 488 ? 7.324 -24.547 15.367 1 94.62 488 TRP B O 1
ATOM 8852 N N . PRO B 1 489 ? 7.82 -23.344 17.234 1 92.75 489 PRO B N 1
ATOM 8853 C CA . PRO B 1 489 ? 8.086 -24.594 17.953 1 92.75 489 PRO B CA 1
ATOM 8854 C C . PRO B 1 489 ? 6.859 -25.484 18.047 1 92.75 489 PRO B C 1
ATOM 8856 O O . PRO B 1 489 ? 5.727 -25 18 1 92.75 489 PRO B O 1
ATOM 8859 N N . ALA B 1 490 ? 7.074 -26.688 18.203 1 88.62 490 ALA B N 1
ATOM 8860 C CA . ALA B 1 490 ? 6.031 -27.703 18.172 1 88.62 490 ALA B CA 1
ATOM 8861 C C . ALA B 1 490 ? 4.953 -27.422 19.203 1 88.62 490 ALA B C 1
ATOM 8863 O O . ALA B 1 490 ? 3.773 -27.703 18.984 1 88.62 490 ALA B O 1
ATOM 8864 N N . GLU B 1 491 ? 5.301 -26.797 20.234 1 88.5 491 GLU B N 1
ATOM 8865 C CA . GLU B 1 491 ? 4.379 -26.531 21.328 1 88.5 491 GLU B CA 1
ATOM 8866 C C . GLU B 1 491 ? 3.326 -25.5 20.938 1 88.5 491 GLU B C 1
ATOM 8868 O O . GLU B 1 491 ? 2.254 -25.438 21.531 1 88.5 491 GLU B O 1
ATOM 8873 N N . THR B 1 492 ? 3.664 -24.797 19.906 1 86.5 492 THR B N 1
ATOM 8874 C CA . THR B 1 492 ? 2.734 -23.766 19.484 1 86.5 492 THR B CA 1
ATOM 8875 C C . THR B 1 492 ? 1.766 -24.312 18.438 1 86.5 492 THR B C 1
ATOM 8877 O O . THR B 1 492 ? 0.811 -23.625 18.047 1 86.5 492 THR B O 1
ATOM 8880 N N . LEU B 1 493 ? 1.971 -25.516 18.016 1 89.56 493 LEU B N 1
ATOM 8881 C CA . LEU B 1 493 ? 1.169 -26.109 16.938 1 89.56 493 LEU B CA 1
ATOM 8882 C C . LEU B 1 493 ? 0.381 -27.312 17.438 1 89.56 493 LEU B C 1
ATOM 8884 O O . LEU B 1 493 ? 0.258 -28.312 16.734 1 89.56 493 LEU B O 1
ATOM 8888 N N . THR B 1 494 ? -0.096 -27.172 18.609 1 83.56 494 THR B N 1
ATOM 8889 C CA . THR B 1 494 ? -0.743 -28.297 19.281 1 83.56 494 THR B CA 1
ATOM 8890 C C . THR B 1 494 ? -2.088 -28.609 18.625 1 83.56 494 THR B C 1
ATOM 8892 O O . THR B 1 494 ? -2.607 -29.719 18.766 1 83.56 494 THR B O 1
ATOM 8895 N N . ASP B 1 495 ? -2.611 -27.719 17.891 1 82.75 495 ASP B N 1
ATOM 8896 C CA . ASP B 1 495 ? -3.91 -27.922 17.266 1 82.75 495 ASP B CA 1
ATOM 8897 C C . ASP B 1 495 ? -3.785 -28.781 16.016 1 82.75 495 ASP B C 1
ATOM 8899 O O . ASP B 1 495 ? -4.785 -29.297 15.492 1 82.75 495 ASP B O 1
ATOM 8903 N N . LEU B 1 496 ? -2.564 -29.031 15.539 1 84.81 496 LEU B N 1
ATOM 8904 C CA . LEU B 1 496 ? -2.326 -29.875 14.367 1 84.81 496 LEU B CA 1
ATOM 8905 C C . LEU B 1 496 ? -2.105 -31.328 14.773 1 84.81 496 LEU B C 1
ATOM 8907 O O . LEU B 1 496 ? -1.472 -31.594 15.797 1 84.81 496 LEU B O 1
ATOM 8911 N N . SER B 1 497 ? -2.641 -32.219 13.93 1 83.38 497 SER B N 1
ATOM 8912 C CA . SER B 1 497 ? -2.279 -33.594 14.117 1 83.38 497 SER B CA 1
ATOM 8913 C C . SER B 1 497 ? -0.783 -33.812 13.922 1 83.38 497 SER B C 1
ATOM 8915 O O . SER B 1 497 ? -0.096 -32.969 13.359 1 83.38 497 SER B O 1
ATOM 8917 N N . GLU B 1 498 ? -0.326 -34.938 14.359 1 84 498 GLU B N 1
ATOM 8918 C CA . GLU B 1 498 ? 1.096 -35.219 14.234 1 84 498 GLU B CA 1
ATOM 8919 C C . GLU B 1 498 ? 1.521 -35.25 12.766 1 84 498 GLU B C 1
ATOM 8921 O O . GLU B 1 498 ? 2.561 -34.719 12.406 1 84 498 GLU B O 1
ATOM 8926 N N . ARG B 1 499 ? 0.695 -35.875 12.008 1 84 499 ARG B N 1
ATOM 8927 C CA . ARG B 1 499 ? 1.001 -35.969 10.578 1 84 499 ARG B CA 1
ATOM 8928 C C . ARG B 1 499 ? 0.966 -34.594 9.914 1 84 499 ARG B C 1
ATOM 8930 O O . ARG B 1 499 ? 1.825 -34.281 9.086 1 84 499 ARG B O 1
ATOM 8937 N N . ALA B 1 500 ? 0.011 -33.875 10.258 1 84.88 500 ALA B N 1
ATOM 8938 C CA . ALA B 1 500 ? -0.106 -32.531 9.703 1 84.88 500 ALA B CA 1
ATOM 8939 C C . ALA B 1 500 ? 1.085 -31.656 10.109 1 84.88 500 ALA B C 1
ATOM 8941 O O . ALA B 1 500 ? 1.607 -30.891 9.297 1 84.88 500 ALA B O 1
ATOM 8942 N N . ARG B 1 501 ? 1.526 -31.781 11.305 1 87.5 501 ARG B N 1
ATOM 8943 C CA . ARG B 1 501 ? 2.66 -31.016 11.812 1 87.5 501 ARG B CA 1
ATOM 8944 C C . ARG B 1 501 ? 3.938 -31.359 11.047 1 87.5 501 ARG B C 1
ATOM 8946 O O . ARG B 1 501 ? 4.707 -30.469 10.688 1 87.5 501 ARG B O 1
ATOM 8953 N N . GLN B 1 502 ? 4.074 -32.625 10.805 1 85.38 502 GLN B N 1
ATOM 8954 C CA . GLN B 1 502 ? 5.254 -33.062 10.062 1 85.38 502 GLN B CA 1
ATOM 8955 C C . GLN B 1 502 ? 5.23 -32.531 8.633 1 85.38 502 GLN B C 1
ATOM 8957 O O . GLN B 1 502 ? 6.277 -32.188 8.07 1 85.38 502 GLN B O 1
ATOM 8962 N N . SER B 1 503 ? 4.082 -32.438 8.18 1 85.62 503 SER B N 1
ATOM 8963 C CA . SER B 1 503 ? 3.939 -32.062 6.785 1 85.62 503 SER B CA 1
ATOM 8964 C C . SER B 1 503 ? 4.168 -30.547 6.609 1 85.62 503 SER B C 1
ATOM 8966 O O . SER B 1 503 ? 4.508 -30.094 5.52 1 85.62 503 SER B O 1
ATOM 8968 N N . VAL B 1 504 ? 4.07 -29.766 7.691 1 90.69 504 VAL B N 1
ATOM 8969 C CA . VAL B 1 504 ? 4.117 -28.312 7.527 1 90.69 504 VAL B CA 1
ATOM 8970 C C . VAL B 1 504 ? 5.531 -27.812 7.812 1 90.69 504 VAL B C 1
ATOM 8972 O O . VAL B 1 504 ? 5.867 -26.672 7.484 1 90.69 504 VAL B O 1
ATOM 8975 N N . TYR B 1 505 ? 6.375 -28.578 8.312 1 92.94 505 TYR B N 1
ATOM 8976 C CA . TYR B 1 505 ? 7.684 -28.109 8.734 1 92.94 505 TYR B CA 1
ATOM 8977 C C . TYR B 1 505 ? 8.688 -28.156 7.59 1 92.94 505 TYR B C 1
ATOM 8979 O O . TYR B 1 505 ? 8.75 -29.156 6.859 1 92.94 505 TYR B O 1
ATOM 8987 N N . TYR B 1 506 ? 9.398 -27.125 7.379 1 94.25 506 TYR B N 1
ATOM 8988 C CA . TYR B 1 506 ? 10.594 -27.031 6.539 1 94.25 506 TYR B CA 1
ATOM 8989 C C . TYR B 1 506 ? 11.773 -26.484 7.328 1 94.25 506 TYR B C 1
ATOM 8991 O O . TYR B 1 506 ? 11.609 -25.594 8.164 1 94.25 506 TYR B O 1
ATOM 8999 N N . SER B 1 507 ? 12.953 -27.078 7.09 1 94.81 507 SER B N 1
ATOM 9000 C CA . SER B 1 507 ? 14.156 -26.391 7.555 1 94.81 507 SER B CA 1
ATOM 9001 C C . SER B 1 507 ? 14.305 -25.031 6.887 1 94.81 507 SER B C 1
ATOM 9003 O O . SER B 1 507 ? 13.641 -24.75 5.887 1 94.81 507 SER B O 1
ATOM 9005 N N . ARG B 1 508 ? 15.07 -24.156 7.434 1 95.94 508 ARG B N 1
ATOM 9006 C CA . ARG B 1 508 ? 15.312 -22.844 6.836 1 95.94 508 ARG B CA 1
ATOM 9007 C C . ARG B 1 508 ? 15.812 -22.984 5.402 1 95.94 508 ARG B C 1
ATOM 9009 O O . ARG B 1 508 ? 15.414 -22.203 4.523 1 95.94 508 ARG B O 1
ATOM 9016 N N . GLU B 1 509 ? 16.672 -23.984 5.195 1 95.06 509 GLU B N 1
ATOM 9017 C CA . GLU B 1 509 ? 17.203 -24.219 3.855 1 95.06 509 GLU B CA 1
ATOM 9018 C C . GLU B 1 509 ? 16.094 -24.625 2.887 1 95.06 509 GLU B C 1
ATOM 9020 O O . GLU B 1 509 ? 16.016 -24.109 1.771 1 95.06 509 GLU B O 1
ATOM 9025 N N . GLN B 1 510 ? 15.297 -25.562 3.309 1 94.75 510 GLN B N 1
ATOM 9026 C CA . GLN B 1 510 ? 14.172 -26 2.482 1 94.75 510 GLN B CA 1
ATOM 9027 C C . GLN B 1 510 ? 13.219 -24.844 2.201 1 94.75 510 GLN B C 1
ATOM 9029 O O . GLN B 1 510 ? 12.727 -24.688 1.08 1 94.75 510 GLN B O 1
ATOM 9034 N N . GLY B 1 511 ? 12.953 -24.062 3.271 1 96.38 511 GLY B N 1
ATOM 9035 C CA . GLY B 1 511 ? 12.094 -22.906 3.123 1 96.38 511 GLY B CA 1
ATOM 9036 C C . GLY B 1 511 ? 12.633 -21.891 2.127 1 96.38 511 GLY B C 1
ATOM 9037 O O . GLY B 1 511 ? 11.883 -21.375 1.293 1 96.38 511 GLY B O 1
ATOM 9038 N N . TRP B 1 512 ? 13.906 -21.656 2.176 1 96.88 512 TRP B N 1
ATOM 9039 C CA . TRP B 1 512 ? 14.516 -20.703 1.26 1 96.88 512 TRP B CA 1
ATOM 9040 C C . TRP B 1 512 ? 14.492 -21.234 -0.171 1 96.88 512 TRP B C 1
ATOM 9042 O O . TRP B 1 512 ? 14.242 -20.484 -1.113 1 96.88 512 TRP B O 1
ATOM 9052 N N . ASN B 1 513 ? 14.781 -22.516 -0.309 1 95.75 513 ASN B N 1
ATOM 9053 C CA . ASN B 1 513 ? 14.711 -23.094 -1.642 1 95.75 513 ASN B CA 1
ATOM 9054 C C . ASN B 1 513 ? 13.336 -22.891 -2.273 1 95.75 513 ASN B C 1
ATOM 9056 O O . ASN B 1 513 ? 13.234 -22.562 -3.457 1 95.75 513 ASN B O 1
ATOM 9060 N N . ARG B 1 514 ? 12.359 -23.062 -1.483 1 95.44 514 ARG B N 1
ATOM 9061 C CA . ARG B 1 514 ? 10.984 -22.891 -1.957 1 95.44 514 ARG B CA 1
ATOM 9062 C C . ARG B 1 514 ? 10.695 -21.438 -2.287 1 95.44 514 ARG B C 1
ATOM 9064 O O . ARG B 1 514 ? 10.234 -21.125 -3.385 1 95.44 514 ARG B O 1
ATOM 9071 N N . ILE B 1 515 ? 11.039 -20.531 -1.342 1 96.69 515 ILE B N 1
ATOM 9072 C CA . ILE B 1 515 ? 10.773 -19.109 -1.486 1 96.69 515 ILE B CA 1
ATOM 9073 C C . ILE B 1 515 ? 11.602 -18.547 -2.637 1 96.69 515 ILE B C 1
ATOM 9075 O O . ILE B 1 515 ? 11.094 -17.781 -3.465 1 96.69 515 ILE B O 1
ATOM 9079 N N . GLY B 1 516 ? 12.891 -18.906 -2.645 1 96.94 516 GLY B N 1
ATOM 9080 C CA . GLY B 1 516 ? 13.766 -18.422 -3.699 1 96.94 516 GLY B CA 1
ATOM 9081 C C . GLY B 1 516 ? 13.344 -18.875 -5.082 1 96.94 516 GLY B C 1
ATOM 9082 O O . GLY B 1 516 ? 13.297 -18.078 -6.016 1 96.94 516 GLY B O 1
ATOM 9083 N N . TYR B 1 517 ? 12.984 -20.109 -5.199 1 96.31 517 TYR B N 1
ATOM 9084 C CA . TYR B 1 517 ? 12.539 -20.672 -6.477 1 96.31 517 TYR B CA 1
ATOM 9085 C C . TYR B 1 517 ? 11.242 -20.016 -6.93 1 96.31 517 TYR B C 1
ATOM 9087 O O . TYR B 1 517 ? 11.164 -19.484 -8.039 1 96.31 517 TYR B O 1
ATOM 9095 N N . CYS B 1 518 ? 10.234 -20 -6.074 1 97.06 518 CYS B N 1
ATOM 9096 C CA . CYS B 1 518 ? 8.906 -19.531 -6.461 1 97.06 518 CYS B CA 1
ATOM 9097 C C . CYS B 1 518 ? 8.914 -18.031 -6.723 1 97.06 518 CYS B C 1
ATOM 9099 O O . CYS B 1 518 ? 8.273 -17.547 -7.664 1 97.06 518 CYS B O 1
ATOM 9101 N N . THR B 1 519 ? 9.688 -17.266 -5.934 1 98.19 519 THR B N 1
ATOM 9102 C CA . THR B 1 519 ? 9.688 -15.812 -6.047 1 98.19 519 THR B CA 1
ATOM 9103 C C . THR B 1 519 ? 10.539 -15.367 -7.227 1 98.19 519 THR B C 1
ATOM 9105 O O . THR B 1 519 ? 10.062 -14.648 -8.109 1 98.19 519 THR B O 1
ATOM 9108 N N . PHE B 1 520 ? 11.781 -15.836 -7.312 1 97.94 520 PHE B N 1
ATOM 9109 C CA . PHE B 1 520 ? 12.742 -15.242 -8.242 1 97.94 520 PHE B CA 1
ATOM 9110 C C . PHE B 1 520 ? 12.703 -15.961 -9.586 1 97.94 520 PHE B C 1
ATOM 9112 O O . PHE B 1 520 ? 12.875 -15.328 -10.633 1 97.94 520 PHE B O 1
ATOM 9119 N N . ILE B 1 521 ? 12.445 -17.281 -9.586 1 96.62 521 ILE B N 1
ATOM 9120 C CA . ILE B 1 521 ? 12.531 -18.062 -10.82 1 96.62 521 ILE B CA 1
ATOM 9121 C C . ILE B 1 521 ? 11.141 -18.219 -11.43 1 96.62 521 ILE B C 1
ATOM 9123 O O . ILE B 1 521 ? 10.906 -17.812 -12.578 1 96.62 521 ILE B O 1
ATOM 9127 N N . ASN B 1 522 ? 10.227 -18.656 -10.641 1 96.25 522 ASN B N 1
ATOM 9128 C CA . ASN B 1 522 ? 8.922 -19.031 -11.164 1 96.25 522 ASN B CA 1
ATOM 9129 C C . ASN B 1 522 ? 7.988 -17.828 -11.25 1 96.25 522 ASN B C 1
ATOM 9131 O O . ASN B 1 522 ? 6.926 -17.906 -11.867 1 96.25 522 ASN B O 1
ATOM 9135 N N . ASN B 1 523 ? 8.336 -16.703 -10.711 1 98.12 523 ASN B N 1
ATOM 9136 C CA . ASN B 1 523 ? 7.488 -15.516 -10.711 1 98.12 523 ASN B CA 1
ATOM 9137 C C . ASN B 1 523 ? 8.195 -14.328 -11.359 1 98.12 523 ASN B C 1
ATOM 9139 O O . ASN B 1 523 ? 8.086 -14.125 -12.57 1 98.12 523 ASN B O 1
ATOM 9143 N N . ILE B 1 524 ? 9.18 -13.789 -10.758 1 98.44 524 ILE B N 1
ATOM 9144 C CA . ILE B 1 524 ? 9.82 -12.547 -11.172 1 98.44 524 ILE B CA 1
ATOM 9145 C C . ILE B 1 524 ? 10.539 -12.75 -12.5 1 98.44 524 ILE B C 1
ATOM 9147 O O . ILE B 1 524 ? 10.43 -11.914 -13.406 1 98.44 524 ILE B O 1
ATOM 9151 N N . SER B 1 525 ? 11.281 -13.844 -12.648 1 97.88 525 SER B N 1
ATOM 9152 C CA . SER B 1 525 ? 12.008 -14.086 -13.891 1 97.88 525 SER B CA 1
ATOM 9153 C C . SER B 1 525 ? 11.047 -14.234 -15.07 1 97.88 525 SER B C 1
ATOM 9155 O O . SER B 1 525 ? 11.359 -13.82 -16.188 1 97.88 525 SER B O 1
ATOM 9157 N N . GLU B 1 526 ? 9.914 -14.844 -14.797 1 97.88 526 GLU B N 1
ATOM 9158 C CA . GLU B 1 526 ? 8.906 -14.977 -15.844 1 97.88 526 GLU B CA 1
ATOM 9159 C C . GLU B 1 526 ? 8.32 -13.617 -16.219 1 97.88 526 GLU B C 1
ATOM 9161 O O . GLU B 1 526 ? 8.125 -13.32 -17.391 1 97.88 526 GLU B O 1
ATOM 9166 N N . ALA B 1 527 ? 8.031 -12.82 -15.242 1 98.69 527 ALA B N 1
ATOM 9167 C CA . ALA B 1 527 ? 7.559 -11.469 -15.508 1 98.69 527 ALA B CA 1
ATOM 9168 C C . ALA B 1 527 ? 8.539 -10.711 -16.391 1 98.69 527 ALA B C 1
ATOM 9170 O O . ALA B 1 527 ? 8.1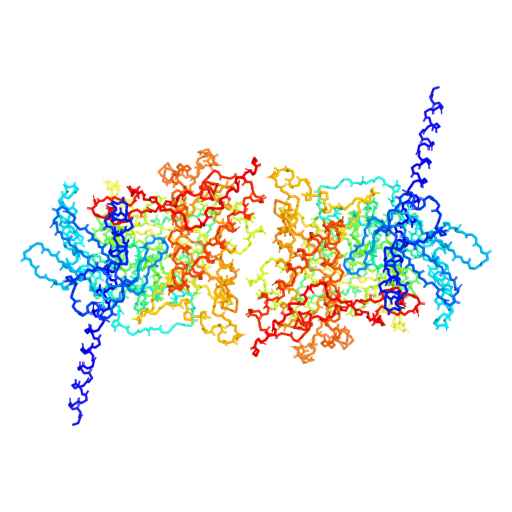48 -10.117 -17.406 1 98.69 527 ALA B O 1
ATOM 9171 N N . ILE B 1 528 ? 9.805 -10.766 -16.047 1 98.62 528 ILE B N 1
ATOM 9172 C CA . ILE B 1 528 ? 10.844 -10.047 -16.781 1 98.62 528 ILE B CA 1
ATOM 9173 C C . ILE B 1 528 ? 10.93 -10.578 -18.203 1 98.62 528 ILE B C 1
ATOM 9175 O O . ILE B 1 528 ? 11.016 -9.797 -19.156 1 98.62 528 ILE B O 1
ATOM 9179 N N . PHE B 1 529 ? 10.852 -11.914 -18.359 1 98.44 529 PHE B N 1
ATOM 9180 C CA . PHE B 1 529 ? 10.969 -12.547 -19.672 1 98.44 529 PHE B CA 1
ATOM 9181 C C . PHE B 1 529 ? 9.875 -12.055 -20.609 1 98.44 529 PHE B C 1
ATOM 9183 O O . PHE B 1 529 ? 10.148 -11.688 -21.75 1 98.44 529 PHE B O 1
ATOM 9190 N N . PHE B 1 530 ? 8.688 -11.938 -20.109 1 98.44 530 PHE B N 1
ATOM 9191 C CA . PHE B 1 530 ? 7.543 -11.617 -20.953 1 98.44 530 PHE B CA 1
ATOM 9192 C C . PHE B 1 530 ? 7.43 -10.109 -21.156 1 98.44 530 PHE B C 1
ATOM 9194 O O . PHE B 1 530 ? 6.922 -9.656 -22.188 1 98.44 530 PHE B O 1
ATOM 9201 N N . ILE B 1 531 ? 7.902 -9.312 -20.203 1 98.75 531 ILE B N 1
ATOM 9202 C CA . ILE B 1 531 ? 7.871 -7.859 -20.344 1 98.75 531 ILE B CA 1
ATOM 9203 C C . ILE B 1 531 ? 8.961 -7.406 -21.312 1 98.75 531 ILE B C 1
ATOM 9205 O O . ILE B 1 531 ? 8.719 -6.578 -22.188 1 98.75 531 ILE B O 1
ATOM 9209 N N . ALA B 1 532 ? 10.172 -7.965 -21.156 1 98.5 532 ALA B N 1
ATOM 9210 C CA . ALA B 1 532 ? 11.328 -7.504 -21.922 1 98.5 532 ALA B CA 1
ATOM 9211 C C . ALA B 1 532 ? 11.25 -7.98 -23.375 1 98.5 532 ALA B C 1
ATOM 9213 O O . ALA B 1 532 ? 11.695 -7.285 -24.297 1 98.5 532 ALA B O 1
ATOM 9214 N N . GLU B 1 533 ? 10.75 -9.242 -23.594 1 96.94 533 GLU B N 1
ATOM 9215 C CA . GLU B 1 533 ? 10.609 -9.852 -24.922 1 96.94 533 GLU B CA 1
ATOM 9216 C C . GLU B 1 533 ? 11.898 -9.727 -25.719 1 96.94 533 GLU B C 1
ATOM 9218 O O . GLU B 1 533 ? 11.875 -9.289 -26.875 1 96.94 533 GLU B O 1
ATOM 9223 N N . GLY B 1 534 ? 12.977 -9.984 -25.109 1 96.44 534 GLY B N 1
ATOM 9224 C CA . GLY B 1 534 ? 14.234 -10.023 -25.828 1 96.44 534 GLY B CA 1
ATOM 9225 C C . GLY B 1 534 ? 14.984 -8.703 -25.797 1 96.44 534 GLY B C 1
ATOM 9226 O O . GLY B 1 534 ? 16.141 -8.625 -26.219 1 96.44 534 GLY B O 1
ATOM 9227 N N . ASP B 1 535 ? 14.352 -7.574 -25.312 1 97.88 535 ASP B N 1
ATOM 9228 C CA . ASP B 1 535 ? 15.031 -6.297 -25.125 1 97.88 535 ASP B CA 1
ATOM 9229 C C . ASP B 1 535 ? 16.047 -6.375 -23.984 1 97.88 535 ASP B C 1
ATOM 9231 O O . ASP B 1 535 ? 15.695 -6.176 -22.828 1 97.88 535 ASP B O 1
ATOM 9235 N N . GLU B 1 536 ? 17.312 -6.531 -24.344 1 96.69 536 GLU B N 1
ATOM 9236 C CA . GLU B 1 536 ? 18.375 -6.82 -23.375 1 96.69 536 GLU B CA 1
ATOM 9237 C C . GLU B 1 536 ? 18.547 -5.664 -22.391 1 96.69 536 GLU B C 1
ATOM 9239 O O . GLU B 1 536 ? 18.641 -5.883 -21.188 1 96.69 536 GLU B O 1
ATOM 9244 N N . PRO B 1 537 ? 18.578 -4.383 -22.875 1 97.44 537 PRO B N 1
ATOM 9245 C CA . PRO B 1 537 ? 18.703 -3.273 -21.922 1 97.44 537 PRO B CA 1
ATOM 9246 C C . PRO B 1 537 ? 17.531 -3.215 -20.938 1 97.44 537 PRO B C 1
ATOM 9248 O O . PRO B 1 537 ? 17.734 -2.945 -19.75 1 97.44 537 PRO B O 1
ATOM 9251 N N . LEU B 1 538 ? 16.328 -3.447 -21.438 1 98.31 538 LEU B N 1
ATOM 9252 C CA . LEU B 1 538 ? 15.164 -3.443 -20.562 1 98.31 538 LEU B CA 1
ATOM 9253 C C . LEU B 1 538 ? 15.25 -4.582 -19.547 1 98.31 538 LEU B C 1
ATOM 9255 O O . LEU B 1 538 ? 14.945 -4.391 -18.375 1 98.31 538 LEU B O 1
ATOM 9259 N N . GLU B 1 539 ? 15.633 -5.801 -20.016 1 98.38 539 GLU B N 1
ATOM 9260 C CA . GLU B 1 539 ? 15.805 -6.926 -19.094 1 98.38 539 GLU B CA 1
ATOM 9261 C C . GLU B 1 539 ? 16.766 -6.574 -17.969 1 98.38 539 GLU B C 1
ATOM 9263 O O . GLU B 1 539 ? 16.5 -6.871 -16.797 1 98.38 539 GLU B O 1
ATOM 9268 N N . GLN B 1 540 ? 17.875 -5.938 -18.328 1 97.56 540 GLN B N 1
ATOM 9269 C CA . GLN B 1 540 ? 18.859 -5.535 -17.328 1 97.56 540 GLN B CA 1
ATOM 9270 C C . GLN B 1 540 ? 18.266 -4.539 -16.328 1 97.56 540 GLN B C 1
ATOM 9272 O O . GLN B 1 540 ? 18.484 -4.645 -15.125 1 97.56 540 GLN B O 1
ATOM 9277 N N . THR B 1 541 ? 17.547 -3.586 -16.875 1 97.94 541 THR B N 1
ATOM 9278 C CA . THR B 1 541 ? 16.891 -2.578 -16.047 1 97.94 541 THR B CA 1
ATOM 9279 C C . THR B 1 541 ? 15.945 -3.232 -15.055 1 97.94 541 THR B C 1
ATOM 9281 O O . THR B 1 541 ? 15.906 -2.85 -13.883 1 97.94 541 THR B O 1
ATOM 9284 N N . LEU B 1 542 ? 15.203 -4.207 -15.5 1 98.56 542 LEU B N 1
ATOM 9285 C CA . LEU B 1 542 ? 14.227 -4.879 -14.641 1 98.56 542 LEU B CA 1
ATOM 9286 C C . LEU B 1 542 ? 14.93 -5.711 -13.57 1 98.56 542 LEU B C 1
ATOM 9288 O O . LEU B 1 542 ? 14.484 -5.746 -12.422 1 98.56 542 LEU B O 1
ATOM 9292 N N . TRP B 1 543 ? 16.031 -6.367 -13.875 1 98.19 543 TRP B N 1
ATOM 9293 C CA . TRP B 1 543 ? 16.781 -7.113 -12.875 1 98.19 543 TRP B CA 1
ATOM 9294 C C . TRP B 1 543 ? 17.406 -6.172 -11.852 1 98.19 543 TRP B C 1
ATOM 9296 O O . TRP B 1 543 ? 17.5 -6.504 -10.664 1 98.19 543 TRP B O 1
ATOM 9306 N N . ASN B 1 544 ? 17.891 -4.988 -12.305 1 97.25 544 ASN B N 1
ATOM 9307 C CA . ASN B 1 544 ? 18.391 -3.982 -11.375 1 97.25 544 ASN B CA 1
ATOM 9308 C C . ASN B 1 544 ? 17.312 -3.557 -10.383 1 97.25 544 ASN B C 1
ATOM 9310 O O . ASN B 1 544 ? 17.609 -3.273 -9.219 1 97.25 544 ASN B O 1
ATOM 9314 N N . ALA B 1 545 ? 16.109 -3.479 -10.906 1 97.88 545 ALA B N 1
ATOM 9315 C CA . ALA B 1 545 ? 15 -3.143 -10.023 1 97.88 545 ALA B CA 1
ATOM 9316 C C . ALA B 1 545 ? 14.805 -4.211 -8.953 1 97.88 545 ALA B C 1
ATOM 9318 O O . ALA B 1 545 ? 14.469 -3.895 -7.805 1 97.88 545 ALA B O 1
ATOM 9319 N N . VAL B 1 546 ? 15 -5.48 -9.297 1 98.5 546 VAL B N 1
ATOM 9320 C CA . VAL B 1 546 ? 14.906 -6.57 -8.328 1 98.5 546 VAL B CA 1
ATOM 9321 C C . VAL B 1 546 ? 15.992 -6.422 -7.273 1 98.5 546 VAL B C 1
ATOM 9323 O O . VAL B 1 546 ? 15.719 -6.527 -6.074 1 98.5 546 VAL B O 1
ATOM 9326 N N . GLN B 1 547 ? 17.188 -6.199 -7.746 1 97.69 547 GLN B N 1
ATOM 9327 C CA . GLN B 1 547 ? 18.312 -5.996 -6.844 1 97.69 547 GLN B CA 1
ATOM 9328 C C . GLN B 1 547 ? 18.047 -4.844 -5.879 1 97.69 547 GLN B C 1
ATOM 9330 O O . GLN B 1 547 ? 18.281 -4.965 -4.676 1 97.69 547 GLN B O 1
ATOM 9335 N N . SER B 1 548 ? 17.562 -3.764 -6.395 1 96.69 548 SER B N 1
ATOM 9336 C CA . SER B 1 548 ? 17.25 -2.588 -5.594 1 96.69 548 SER B CA 1
ATOM 9337 C C . SER B 1 548 ? 16.188 -2.9 -4.551 1 96.69 548 SER B C 1
ATOM 9339 O O . SER B 1 548 ? 16.234 -2.393 -3.428 1 96.69 548 SER B O 1
ATOM 9341 N N . ALA B 1 549 ? 15.211 -3.689 -4.941 1 97.62 549 ALA B N 1
ATOM 9342 C CA . ALA B 1 549 ? 14.148 -4.07 -4.012 1 97.62 549 ALA B CA 1
ATOM 9343 C C . ALA B 1 549 ? 14.711 -4.871 -2.838 1 97.62 549 ALA B C 1
ATOM 9345 O O . ALA B 1 549 ? 14.289 -4.684 -1.693 1 97.62 549 ALA B O 1
ATOM 9346 N N . ILE B 1 550 ? 15.641 -5.73 -3.105 1 97.94 550 ILE B N 1
ATOM 9347 C CA . ILE B 1 550 ? 16.281 -6.527 -2.061 1 97.94 550 ILE B CA 1
ATOM 9348 C C . ILE B 1 550 ? 17.078 -5.613 -1.128 1 97.94 550 ILE B C 1
ATOM 9350 O O . ILE B 1 550 ? 16.953 -5.707 0.096 1 97.94 550 ILE B O 1
ATOM 9354 N N . VAL B 1 551 ? 17.844 -4.715 -1.697 1 96.19 551 VAL B N 1
ATOM 9355 C CA . VAL B 1 551 ? 18.672 -3.797 -0.925 1 96.19 551 VAL B CA 1
ATOM 9356 C C . VAL B 1 551 ? 17.797 -2.932 -0.028 1 96.19 551 VAL B C 1
ATOM 9358 O O . VAL B 1 551 ? 18.109 -2.73 1.148 1 96.19 551 VAL B O 1
ATOM 9361 N N . ARG B 1 552 ? 16.766 -2.424 -0.567 1 95.56 552 ARG B N 1
ATOM 9362 C CA . ARG B 1 552 ? 15.844 -1.573 0.188 1 95.56 552 ARG B CA 1
ATOM 9363 C C . ARG B 1 552 ? 15.25 -2.324 1.376 1 95.56 552 ARG B C 1
ATOM 9365 O O . ARG B 1 552 ? 15.156 -1.777 2.477 1 95.56 552 ARG B O 1
ATOM 9372 N N . TRP B 1 553 ? 14.812 -3.543 1.144 1 97.12 553 TRP B N 1
ATOM 9373 C CA . TRP B 1 553 ? 14.242 -4.324 2.232 1 97.12 553 TRP B CA 1
ATOM 9374 C C . TRP B 1 553 ? 15.273 -4.578 3.326 1 97.12 553 TRP B C 1
ATOM 9376 O O . TRP B 1 553 ? 14.969 -4.441 4.516 1 97.12 553 TRP B O 1
ATOM 9386 N N . LEU B 1 554 ? 16.516 -4.902 2.955 1 96.5 554 LEU B N 1
ATOM 9387 C CA . LEU B 1 554 ? 17.594 -5.18 3.91 1 96.5 554 LEU B CA 1
ATOM 9388 C C . LEU B 1 554 ? 17.938 -3.93 4.715 1 96.5 554 LEU B C 1
ATOM 9390 O O . LEU B 1 554 ? 18.25 -4.02 5.902 1 96.5 554 LEU B O 1
ATOM 9394 N N . SER B 1 555 ? 17.844 -2.783 4.066 1 94 555 SER B N 1
ATOM 9395 C CA . SER B 1 555 ? 18.172 -1.519 4.715 1 94 555 SER B CA 1
ATOM 9396 C C . SER B 1 555 ? 17.203 -1.214 5.855 1 94 555 SER B C 1
ATOM 9398 O O . SER B 1 555 ? 17.562 -0.549 6.824 1 94 555 SER B O 1
ATOM 9400 N N . VAL B 1 556 ? 16 -1.731 5.766 1 93.12 556 VAL B N 1
ATOM 9401 C CA . VAL B 1 556 ? 14.953 -1.438 6.738 1 93.12 556 VAL B CA 1
ATOM 9402 C C . VAL B 1 556 ? 14.883 -2.557 7.777 1 93.12 556 VAL B C 1
ATOM 9404 O O . VAL B 1 556 ? 14.688 -2.297 8.969 1 93.12 556 VAL B O 1
ATOM 9407 N N . ASN B 1 557 ? 15.062 -3.793 7.328 1 94.56 557 ASN B N 1
ATOM 9408 C CA . ASN B 1 557 ? 14.711 -4.938 8.164 1 94.56 557 ASN B CA 1
ATOM 9409 C C . ASN B 1 557 ? 15.961 -5.648 8.688 1 94.56 557 ASN B C 1
ATOM 9411 O O . ASN B 1 557 ? 15.859 -6.523 9.547 1 94.56 557 ASN B O 1
ATOM 9415 N N . GLY B 1 558 ? 17.125 -5.254 8.211 1 93.62 558 GLY B N 1
ATOM 9416 C CA . GLY B 1 558 ? 18.359 -5.867 8.664 1 93.62 558 GLY B CA 1
ATOM 9417 C C . GLY B 1 558 ? 18.875 -6.934 7.719 1 93.62 558 GLY B C 1
ATOM 9418 O O . GLY B 1 558 ? 18.156 -7.406 6.848 1 93.62 558 GLY B O 1
ATOM 9419 N N . LYS B 1 559 ? 20.016 -7.309 7.902 1 94.19 559 LYS B N 1
ATOM 9420 C CA . LYS B 1 559 ? 20.703 -8.25 7.031 1 94.19 559 LYS B CA 1
ATOM 9421 C C . LYS B 1 559 ? 20.141 -9.656 7.168 1 94.19 559 LYS B C 1
ATOM 9423 O O . LYS B 1 559 ? 19.766 -10.078 8.266 1 94.19 559 LYS B O 1
ATOM 9428 N N . GLN B 1 560 ? 19.969 -10.367 6.113 1 96.69 560 GLN B N 1
ATOM 9429 C CA . GLN B 1 560 ? 19.609 -11.773 6.02 1 96.69 560 GLN B CA 1
ATOM 9430 C C . GLN B 1 560 ? 20.625 -12.531 5.152 1 96.69 560 GLN B C 1
ATOM 9432 O O . GLN B 1 560 ? 20.859 -12.156 4.008 1 96.69 560 GLN B O 1
ATOM 9437 N N . PRO B 1 561 ? 21.172 -13.594 5.656 1 96.75 561 PRO B N 1
ATOM 9438 C CA . PRO B 1 561 ? 22.25 -14.289 4.949 1 96.75 561 PRO B CA 1
ATOM 9439 C C . PRO B 1 561 ? 21.859 -14.688 3.527 1 96.75 561 PRO B C 1
ATOM 9441 O O . PRO B 1 561 ? 22.672 -14.57 2.605 1 96.75 561 PRO B O 1
ATOM 9444 N N . GLU B 1 562 ? 20.688 -15.203 3.305 1 97.5 562 GLU B N 1
ATOM 9445 C CA . GLU B 1 562 ? 20.25 -15.656 1.986 1 97.5 562 GLU B CA 1
ATOM 9446 C C . GLU B 1 562 ? 20.219 -14.492 0.993 1 97.5 562 GLU B C 1
ATOM 9448 O O . GLU B 1 562 ? 20.672 -14.641 -0.147 1 97.5 562 GLU B O 1
ATOM 9453 N N . LEU B 1 563 ? 19.734 -13.336 1.391 1 97.5 563 LEU B N 1
ATOM 9454 C CA . LEU B 1 563 ? 19.609 -12.18 0.515 1 97.5 563 LEU B CA 1
ATOM 9455 C C . LEU B 1 563 ? 20.984 -11.547 0.265 1 97.5 563 LEU B C 1
ATOM 9457 O O . LEU B 1 563 ? 21.25 -11.07 -0.839 1 97.5 563 LEU B O 1
ATOM 9461 N N . GLU B 1 564 ? 21.812 -11.523 1.301 1 96.19 564 GLU B N 1
ATOM 9462 C CA . GLU B 1 564 ? 23.188 -11.039 1.122 1 96.19 564 GLU B CA 1
ATOM 9463 C C . GLU B 1 564 ? 23.938 -11.883 0.107 1 96.19 564 GLU B C 1
ATOM 9465 O O . GLU B 1 564 ? 24.703 -11.352 -0.711 1 96.19 564 GLU B O 1
ATOM 9470 N N . ALA B 1 565 ? 23.703 -13.164 0.225 1 95.88 565 ALA B N 1
ATOM 9471 C CA . ALA B 1 565 ? 24.359 -14.062 -0.725 1 95.88 565 ALA B CA 1
ATOM 9472 C C . ALA B 1 565 ? 23.922 -13.75 -2.156 1 95.88 565 ALA B C 1
ATOM 9474 O O . ALA B 1 565 ? 24.75 -13.758 -3.072 1 95.88 565 ALA B O 1
ATOM 9475 N N . LEU B 1 566 ? 22.672 -13.477 -2.365 1 96.44 566 LEU B N 1
ATOM 9476 C CA . LEU B 1 566 ? 22.188 -13.125 -3.693 1 96.44 566 LEU B CA 1
ATOM 9477 C C . LEU B 1 566 ? 22.844 -11.859 -4.207 1 96.44 566 LEU B C 1
ATOM 9479 O O . LEU B 1 566 ? 23.266 -11.789 -5.363 1 96.44 566 LEU B O 1
ATOM 9483 N N . LEU B 1 567 ? 22.938 -10.844 -3.355 1 95.5 567 LEU B N 1
ATOM 9484 C CA . LEU B 1 567 ? 23.484 -9.547 -3.746 1 95.5 567 LEU B CA 1
ATOM 9485 C C . LEU B 1 567 ? 24.969 -9.648 -4.047 1 95.5 567 LEU B C 1
ATOM 9487 O O . LEU B 1 567 ? 25.5 -8.867 -4.844 1 95.5 567 LEU B O 1
ATOM 9491 N N . ASN B 1 568 ? 25.641 -10.648 -3.432 1 93.62 568 ASN B N 1
ATOM 9492 C CA . ASN B 1 568 ? 27.078 -10.828 -3.607 1 93.62 568 ASN B CA 1
ATOM 9493 C C . ASN B 1 568 ? 27.391 -11.852 -4.695 1 93.62 568 ASN B C 1
ATOM 9495 O O . ASN B 1 568 ? 28.359 -12.602 -4.59 1 93.62 568 ASN B O 1
ATOM 9499 N N . GLY B 1 569 ? 26.516 -12.016 -5.602 1 90.38 569 GLY B N 1
ATOM 9500 C CA . GLY B 1 569 ? 26.781 -12.867 -6.754 1 90.38 569 GLY B CA 1
ATOM 9501 C C . GLY B 1 569 ? 26.391 -14.32 -6.52 1 90.38 569 GLY B C 1
ATOM 9502 O O . GLY B 1 569 ? 26.953 -15.219 -7.156 1 90.38 569 GLY B O 1
ATOM 9503 N N . GLY B 1 570 ? 25.547 -14.562 -5.66 1 93.31 570 GLY B N 1
ATOM 9504 C CA . GLY B 1 570 ? 25.094 -15.914 -5.387 1 93.31 570 GLY B CA 1
ATOM 9505 C C . GLY B 1 570 ? 24.109 -16.438 -6.426 1 93.31 570 GLY B C 1
ATOM 9506 O O . GLY B 1 570 ? 24.172 -16.047 -7.594 1 93.31 570 GLY B O 1
ATOM 9507 N N . HIS B 1 571 ? 23.281 -17.5 -6.016 1 95.12 571 HIS B N 1
ATOM 9508 C CA . HIS B 1 571 ? 22.438 -18.203 -6.973 1 95.12 571 HIS B CA 1
ATOM 9509 C C . HIS B 1 571 ? 21 -18.312 -6.477 1 95.12 571 HIS B C 1
ATOM 9511 O O . HIS B 1 571 ? 20.75 -18.344 -5.27 1 95.12 571 HIS B O 1
ATOM 9517 N N . PHE B 1 572 ? 20.109 -18.281 -7.438 1 96 572 PHE B N 1
ATOM 9518 C CA . PHE B 1 572 ? 18.734 -18.641 -7.141 1 96 572 PHE B CA 1
ATOM 9519 C C . PHE B 1 572 ? 18.562 -20.156 -7.141 1 96 572 PHE B C 1
ATOM 9521 O O . PHE B 1 572 ? 19.031 -20.844 -8.047 1 96 572 PHE B O 1
ATOM 9528 N N . PRO B 1 573 ? 17.922 -20.656 -6.094 1 95.44 573 PRO B N 1
ATOM 9529 C CA . PRO B 1 573 ? 17.531 -22.062 -6.223 1 95.44 573 PRO B CA 1
ATOM 9530 C C . PRO B 1 573 ? 16.453 -22.281 -7.27 1 95.44 573 PRO B C 1
ATOM 9532 O O . PRO B 1 573 ? 15.484 -21.516 -7.336 1 95.44 573 PRO B O 1
ATOM 9535 N N . SER B 1 574 ? 16.609 -23.234 -8.117 1 94 574 SER B N 1
ATOM 9536 C CA . SER B 1 574 ? 15.617 -23.578 -9.133 1 94 574 SER B CA 1
ATOM 9537 C C . SER B 1 574 ? 15.242 -25.047 -9.07 1 94 574 SER B C 1
ATOM 9539 O O . SER B 1 574 ? 16.078 -25.922 -9.297 1 94 574 SER B O 1
ATOM 9541 N N . LYS B 1 575 ? 13.984 -25.281 -8.812 1 89.69 575 LYS B N 1
ATOM 9542 C CA . LYS B 1 575 ? 13.5 -26.656 -8.688 1 89.69 575 LYS B CA 1
ATOM 9543 C C . LYS B 1 575 ? 13.633 -27.406 -10.008 1 89.69 575 LYS B C 1
ATOM 9545 O O . LYS B 1 575 ? 13.352 -26.859 -11.07 1 89.69 575 LYS B O 1
ATOM 9550 N N . ASN B 1 576 ? 14.031 -28.672 -9.953 1 88.94 576 ASN B N 1
ATOM 9551 C CA . ASN B 1 576 ? 14.25 -29.5 -11.133 1 88.94 576 ASN B CA 1
ATOM 9552 C C . ASN B 1 576 ? 13.023 -30.328 -11.477 1 88.94 576 ASN B C 1
ATOM 9554 O O . ASN B 1 576 ? 12.961 -31.516 -11.141 1 88.94 576 ASN B O 1
ATOM 9558 N N . ASN B 1 577 ? 12.117 -29.781 -12.242 1 83.38 577 ASN B N 1
ATOM 9559 C CA . ASN B 1 577 ? 10.875 -30.469 -12.602 1 83.38 577 ASN B CA 1
ATOM 9560 C C . ASN B 1 577 ? 11.125 -31.578 -13.617 1 83.38 577 ASN B C 1
ATOM 9562 O O . ASN B 1 577 ? 10.523 -32.656 -13.531 1 83.38 577 ASN B O 1
ATOM 9566 N N . PHE B 1 578 ? 11.977 -31.297 -14.586 1 87.69 578 PHE B N 1
ATOM 9567 C CA . PHE B 1 578 ? 12.305 -32.25 -15.625 1 87.69 578 PHE B CA 1
ATOM 9568 C C . PHE B 1 578 ? 13.047 -33.469 -15.047 1 87.69 578 PHE B C 1
ATOM 9570 O O . PHE B 1 578 ? 12.672 -34.594 -15.297 1 87.69 578 PHE B O 1
ATOM 9577 N N . THR B 1 579 ? 14.023 -33.188 -14.227 1 85.25 579 THR B N 1
ATOM 9578 C CA . THR B 1 579 ? 14.82 -34.219 -13.617 1 85.25 579 THR B CA 1
ATOM 9579 C C . THR B 1 579 ? 13.961 -35.094 -12.68 1 85.25 579 THR B C 1
ATOM 9581 O O . THR B 1 579 ? 14.156 -36.281 -12.586 1 85.25 579 THR B O 1
ATOM 9584 N N . THR B 1 580 ? 13.078 -34.406 -12.039 1 82.94 580 THR B N 1
ATOM 9585 C CA . THR B 1 580 ? 12.172 -35.125 -11.148 1 82.94 580 THR B CA 1
ATOM 9586 C C . THR B 1 580 ? 11.312 -36.125 -11.938 1 82.94 580 THR B C 1
ATOM 9588 O O . THR B 1 580 ? 11.156 -37.281 -11.531 1 82.94 580 THR B O 1
ATOM 9591 N N . ARG B 1 581 ? 10.781 -35.719 -13.07 1 81 581 ARG B N 1
ATOM 9592 C CA . ARG B 1 581 ? 9.977 -36.594 -13.914 1 81 581 ARG B CA 1
ATOM 9593 C C . ARG B 1 581 ? 10.836 -37.656 -14.578 1 81 581 ARG B C 1
ATOM 9595 O O . ARG B 1 581 ? 10.391 -38.781 -14.766 1 81 581 ARG B O 1
ATOM 9602 N N . LEU B 1 582 ? 12 -37.219 -15 1 84.88 582 LEU B N 1
ATOM 9603 C CA . LEU B 1 582 ? 12.938 -38.156 -15.641 1 84.88 582 LEU B CA 1
ATOM 9604 C C . LEU B 1 582 ? 13.273 -39.312 -14.727 1 84.88 582 LEU B C 1
ATOM 9606 O O . LEU B 1 582 ? 13.312 -40.469 -15.172 1 84.88 582 LEU B O 1
ATOM 9610 N N . MET B 1 583 ? 13.406 -38.938 -13.445 1 81.62 583 MET B N 1
ATOM 9611 C CA . MET B 1 583 ? 13.812 -39.938 -12.469 1 81.62 583 MET B CA 1
ATOM 9612 C C . MET B 1 583 ? 12.602 -40.594 -11.812 1 81.62 583 MET B C 1
ATOM 9614 O O . MET B 1 583 ? 12.742 -41.438 -10.938 1 81.62 583 MET B O 1
ATOM 9618 N N . GLN B 1 584 ? 11.375 -40.156 -12.195 1 77.5 584 GLN B N 1
ATOM 9619 C CA . GLN B 1 584 ? 10.117 -40.688 -11.68 1 77.5 584 GLN B CA 1
ATOM 9620 C C . GLN B 1 584 ? 10.062 -40.594 -10.156 1 77.5 584 GLN B C 1
ATOM 9622 O O . GLN B 1 584 ? 9.742 -41.562 -9.477 1 77.5 584 GLN B O 1
ATOM 9627 N N . LYS B 1 585 ? 10.5 -39.469 -9.703 1 75.31 585 LYS B N 1
ATOM 9628 C CA . LYS B 1 585 ? 10.477 -39.188 -8.266 1 75.31 585 LYS B CA 1
ATOM 9629 C C . LYS B 1 585 ? 9.273 -38.312 -7.895 1 75.31 585 LYS B C 1
ATOM 9631 O O . LYS B 1 585 ? 8.656 -37.688 -8.758 1 75.31 585 LYS B O 1
ATOM 9636 N N . ALA B 1 586 ? 8.953 -38.375 -6.559 1 71.75 586 ALA B N 1
ATOM 9637 C CA . ALA B 1 586 ? 7.906 -37.5 -6.039 1 71.75 586 ALA B CA 1
ATOM 9638 C C . ALA B 1 586 ? 8.367 -36.031 -6.027 1 71.75 586 ALA B C 1
ATOM 9640 O O . ALA B 1 586 ? 9.562 -35.75 -5.914 1 71.75 586 ALA B O 1
ATOM 9641 N N . ASP B 1 587 ? 7.414 -35.219 -6.121 1 69.25 587 ASP B N 1
ATOM 9642 C CA . ASP B 1 587 ? 7.668 -33.781 -6.188 1 69.25 587 ASP B CA 1
ATOM 9643 C C . ASP B 1 587 ? 8.469 -33.281 -4.977 1 69.25 587 ASP B C 1
ATOM 9645 O O . ASP B 1 587 ? 9.328 -32.406 -5.098 1 69.25 587 ASP B O 1
ATOM 9649 N N . LYS B 1 588 ? 8.227 -33.812 -3.822 1 68.31 588 LYS B N 1
ATOM 9650 C CA . LYS B 1 588 ? 8.891 -33.406 -2.586 1 68.31 588 LYS B CA 1
ATOM 9651 C C . LYS B 1 588 ? 10.367 -33.781 -2.607 1 68.31 588 LYS B C 1
ATOM 9653 O O . LYS B 1 588 ? 11.156 -33.25 -1.812 1 68.31 588 LYS B O 1
ATOM 9658 N N . GLU B 1 589 ? 10.773 -34.625 -3.564 1 72.25 589 GLU B N 1
ATOM 9659 C CA . GLU B 1 589 ? 12.148 -35.094 -3.66 1 72.25 589 GLU B CA 1
ATOM 9660 C C . GLU B 1 589 ? 12.898 -34.375 -4.781 1 72.25 589 GLU B C 1
ATOM 9662 O O . GLU B 1 589 ? 14.016 -34.75 -5.141 1 72.25 589 GLU B O 1
ATOM 9667 N N . SER B 1 590 ? 12.289 -33.375 -5.18 1 78.44 590 SER B N 1
ATOM 9668 C CA . SER B 1 590 ? 12.914 -32.656 -6.293 1 78.44 590 SER B CA 1
ATOM 9669 C C . SER B 1 590 ? 14.219 -32 -5.863 1 78.44 590 SER B C 1
ATOM 9671 O O . SER B 1 590 ? 14.312 -31.453 -4.773 1 78.44 590 SER B O 1
ATOM 9673 N N . GLY B 1 591 ? 15.211 -32.188 -6.656 1 84.81 591 GLY B N 1
ATOM 9674 C CA . GLY B 1 591 ? 16.453 -31.453 -6.461 1 84.81 591 GLY B CA 1
ATOM 9675 C C . GLY B 1 591 ? 16.391 -30.031 -6.969 1 84.81 591 GLY B C 1
ATOM 9676 O O . GLY B 1 591 ? 15.375 -29.609 -7.531 1 84.81 591 GLY B O 1
ATOM 9677 N N . TYR B 1 592 ? 17.422 -29.281 -6.676 1 91 592 TYR B N 1
ATOM 9678 C CA . TYR B 1 592 ? 17.469 -27.875 -7.09 1 91 592 TYR B CA 1
ATOM 9679 C C . TYR B 1 592 ? 18.75 -27.594 -7.871 1 91 592 TYR B C 1
ATOM 9681 O O . TYR B 1 592 ? 19.812 -28.109 -7.539 1 91 592 TYR B O 1
ATOM 9689 N N . THR B 1 593 ? 18.625 -26.875 -8.922 1 92.31 593 THR B N 1
ATOM 9690 C CA . THR B 1 593 ? 19.75 -26.297 -9.648 1 92.31 593 THR B CA 1
ATOM 9691 C C . THR B 1 593 ? 19.984 -24.844 -9.219 1 92.31 593 THR B C 1
ATOM 9693 O O . THR B 1 593 ? 19.031 -24.109 -8.992 1 92.31 593 THR B O 1
ATOM 9696 N N . GLN B 1 594 ? 21.266 -24.484 -9.133 1 92.94 594 GLN B N 1
ATOM 9697 C CA . GLN B 1 594 ? 21.625 -23.125 -8.758 1 92.94 594 GLN B CA 1
ATOM 9698 C C . GLN B 1 594 ? 21.797 -22.234 -9.992 1 92.94 594 GLN B C 1
ATOM 9700 O O . GLN B 1 594 ? 22.641 -22.516 -10.852 1 92.94 594 GLN B O 1
ATOM 9705 N N . VAL B 1 595 ? 20.969 -21.266 -10.109 1 94.69 595 VAL B N 1
ATOM 9706 C CA . VAL B 1 595 ? 21 -20.344 -11.242 1 94.69 595 VAL B CA 1
ATOM 9707 C C . VAL B 1 595 ? 21.656 -19.031 -10.812 1 94.69 595 VAL B C 1
ATOM 9709 O O . VAL B 1 595 ? 21.203 -18.375 -9.859 1 94.69 595 VAL B O 1
ATOM 9712 N N . SER B 1 596 ? 22.656 -18.562 -11.484 1 93.38 596 SER B N 1
ATOM 9713 C CA . SER B 1 596 ? 23.391 -17.359 -11.125 1 93.38 596 SER B CA 1
ATOM 9714 C C . SER B 1 596 ? 22.5 -16.125 -11.195 1 93.38 596 SER B C 1
ATOM 9716 O O . SER B 1 596 ? 21.688 -15.992 -12.109 1 93.38 596 SER B O 1
ATOM 9718 N N . THR B 1 597 ? 22.672 -15.242 -10.242 1 94.69 597 THR B N 1
ATOM 9719 C CA . THR B 1 597 ? 21.938 -13.984 -10.281 1 94.69 597 THR B CA 1
ATOM 9720 C C . THR B 1 597 ? 22.391 -13.125 -11.461 1 94.69 597 THR B C 1
ATOM 9722 O O . THR B 1 597 ? 23.578 -13.117 -11.805 1 94.69 597 THR B O 1
ATOM 9725 N N . PRO B 1 598 ? 21.531 -12.43 -12.086 1 93.69 598 PRO B N 1
ATOM 9726 C CA . PRO B 1 598 ? 21.844 -11.734 -13.336 1 93.69 598 PRO B CA 1
ATOM 9727 C C . PRO B 1 598 ? 22.359 -10.312 -13.109 1 93.69 598 PRO B C 1
ATOM 9729 O O . PRO B 1 598 ? 22.672 -9.609 -14.07 1 93.69 598 PRO B O 1
ATOM 9732 N N . TRP B 1 599 ? 22.469 -9.742 -11.938 1 86.81 599 TRP B N 1
ATOM 9733 C CA . TRP B 1 599 ? 22.891 -8.359 -11.766 1 86.81 599 TRP B CA 1
ATOM 9734 C C . TRP B 1 599 ? 24.406 -8.273 -11.539 1 86.81 599 TRP B C 1
ATOM 9736 O O . TRP B 1 599 ? 25.031 -9.258 -11.148 1 86.81 599 TRP B O 1
ATOM 9746 N N . GLN B 1 600 ? 24.984 -7.098 -12.18 1 69.56 600 GLN B N 1
ATOM 9747 C CA . GLN B 1 600 ? 26.422 -6.859 -12.266 1 69.56 600 GLN B CA 1
ATOM 9748 C C . GLN B 1 600 ? 27.031 -6.699 -10.875 1 69.56 600 GLN B C 1
ATOM 9750 O O . GLN B 1 600 ? 26.391 -6.156 -9.969 1 69.56 600 GLN B O 1
ATOM 9755 N N . GLN B 1 601 ? 28 -7.496 -10.617 1 62.53 601 GLN B N 1
ATOM 9756 C CA . GLN B 1 601 ? 28.719 -7.336 -9.359 1 62.53 601 GLN B CA 1
ATOM 9757 C C . GLN B 1 601 ? 29.422 -5.98 -9.297 1 62.53 601 GLN B C 1
ATOM 9759 O O . GLN B 1 601 ? 29.969 -5.512 -10.289 1 62.53 601 GLN B O 1
ATOM 9764 N N . TYR B 1 602 ? 28.953 -4.98 -8.562 1 49.28 602 TYR B N 1
ATOM 9765 C CA . TYR B 1 602 ? 29.734 -3.781 -8.32 1 49.28 602 TYR B CA 1
ATOM 9766 C C . TYR B 1 602 ? 31.172 -4.141 -7.93 1 49.28 602 TYR B C 1
ATOM 9768 O O . TYR B 1 602 ? 31.391 -4.949 -7.023 1 49.28 602 TYR B O 1
ATOM 9776 N N . GLU B 1 603 ? 32.094 -4.137 -8.836 1 38.25 603 GLU B N 1
ATOM 9777 C CA . GLU B 1 603 ? 33.5 -4.195 -8.43 1 38.25 603 GLU B CA 1
ATOM 9778 C C . GLU B 1 603 ? 33.812 -3.135 -7.379 1 38.25 603 GLU B C 1
ATOM 9780 O O . GLU B 1 603 ? 33.5 -1.957 -7.566 1 38.25 603 GLU B O 1
ATOM 9785 N N . LYS B 1 604 ? 34.062 -3.393 -6.148 1 43.03 604 LYS B N 1
ATOM 9786 C CA . LYS B 1 604 ? 34.781 -2.514 -5.23 1 43.03 604 LYS B CA 1
ATOM 9787 C C . LYS B 1 604 ? 36.062 -1.986 -5.859 1 43.03 604 LYS B C 1
ATOM 9789 O O . LYS B 1 604 ? 36.875 -2.76 -6.379 1 43.03 604 LYS B O 1
ATOM 9794 N N . GLY B 1 605 ? 36.188 -0.748 -6.395 1 31.53 605 GLY B N 1
ATOM 9795 C CA . GLY B 1 605 ? 37.469 -0.153 -6.734 1 31.53 605 GLY B CA 1
ATOM 9796 C C . GLY B 1 605 ? 38.594 -0.597 -5.82 1 31.53 605 GLY B C 1
ATOM 9797 O O . GLY B 1 605 ? 38.375 -0.912 -4.652 1 31.53 605 GLY B O 1
ATOM 9798 N N . ALA B 1 606 ? 39.906 -0.854 -6.379 1 30.67 606 ALA B N 1
ATOM 9799 C CA . ALA B 1 606 ? 41.312 -0.798 -6.004 1 30.67 606 ALA B CA 1
ATOM 9800 C C . ALA B 1 606 ? 41.625 0.469 -5.207 1 30.67 606 ALA B C 1
ATOM 9802 O O . ALA B 1 606 ? 41.375 1.58 -5.68 1 30.67 606 ALA B O 1
ATOM 9803 N N . GLN B 1 607 ? 41.719 0.473 -3.926 1 26.86 607 GLN B N 1
ATOM 9804 C CA . GLN B 1 607 ? 42.531 1.47 -3.227 1 26.86 607 GLN B CA 1
ATOM 9805 C C . GLN B 1 607 ? 43.781 1.808 -4.016 1 26.86 607 GLN B C 1
ATOM 9807 O O . GLN B 1 607 ? 44.438 0.914 -4.543 1 26.86 607 GLN B O 1
ATOM 9812 N N . HIS B 1 608 ? 43.875 2.938 -4.695 1 22.98 608 HIS B N 1
ATOM 9813 C CA . HIS B 1 608 ? 45.188 3.566 -4.801 1 22.98 608 HIS B CA 1
ATOM 9814 C C . HIS B 1 608 ? 46 3.361 -3.531 1 22.98 608 HIS B C 1
ATOM 9816 O O . HIS B 1 608 ? 45.562 3.768 -2.445 1 22.98 608 HIS B O 1
ATOM 9822 N N . VAL B 1 609 ? 46.844 2.418 -3.58 1 19.77 609 VAL B N 1
ATOM 9823 C CA . VAL B 1 609 ? 48.125 2.658 -2.924 1 19.77 609 VAL B CA 1
ATOM 9824 C C . VAL B 1 609 ? 48.844 3.816 -3.609 1 19.77 609 VAL B C 1
ATOM 9826 O O . VAL B 1 609 ? 48.938 3.861 -4.84 1 19.77 609 VAL B O 1
#

Solvent-accessible surface area (backbone atoms only — not comparable to full-atom values): 62632 Å² total; per-residue (Å²): 114,66,67,57,50,51,48,46,52,50,47,50,48,50,48,50,49,52,51,33,43,51,50,23,34,47,54,42,38,40,11,34,49,36,30,43,36,63,66,43,33,52,79,66,67,26,58,39,74,50,39,81,64,91,83,55,56,67,67,56,61,72,74,35,56,42,80,20,24,36,30,40,51,38,69,98,60,61,24,39,38,38,37,39,30,71,34,60,47,93,81,62,48,63,42,65,65,51,67,36,33,36,34,43,73,96,50,66,79,40,79,35,56,45,67,55,46,52,49,51,52,39,52,49,45,20,63,77,66,68,45,78,70,56,62,64,59,53,53,36,36,54,42,13,30,51,48,32,26,54,40,65,72,43,72,82,69,89,58,92,50,43,39,61,43,26,27,20,51,50,64,72,47,55,67,65,29,50,30,43,53,19,67,46,90,63,52,70,70,57,46,55,49,46,27,12,51,57,60,26,62,36,45,35,25,34,27,42,29,37,50,86,29,58,41,79,48,46,42,80,75,50,86,61,64,59,61,56,53,57,50,70,35,48,49,97,66,88,68,57,91,68,38,40,76,49,63,39,41,55,82,24,46,61,63,47,67,66,32,64,45,48,46,51,27,37,75,70,65,41,33,44,85,69,45,73,43,39,56,61,28,32,28,27,72,78,43,40,34,31,42,48,93,90,36,67,37,29,42,33,36,11,28,82,35,40,47,60,92,39,64,44,55,38,47,62,47,44,48,52,40,19,13,47,48,38,48,71,42,40,67,57,50,57,53,43,38,70,52,39,63,34,36,39,74,42,45,26,44,32,27,38,28,42,52,45,52,89,75,34,71,89,38,64,67,46,32,51,50,46,24,15,48,40,20,32,38,30,28,58,46,71,51,71,62,46,47,73,63,28,37,35,28,33,38,43,35,39,50,30,60,47,99,84,67,44,41,43,46,32,52,54,42,48,52,49,13,61,74,57,73,47,57,50,67,59,49,48,49,53,38,48,51,37,42,46,64,22,45,50,60,47,54,48,44,37,34,77,75,57,27,35,30,58,58,55,20,25,89,25,26,31,36,21,34,50,86,90,28,49,43,25,31,37,37,44,65,57,57,73,34,28,35,22,52,94,68,52,46,70,82,78,47,69,88,46,53,72,67,29,48,60,70,26,54,31,55,68,67,57,35,44,42,43,39,36,14,17,40,52,51,51,25,49,44,39,44,44,50,36,58,30,67,60,38,61,71,53,40,51,52,51,46,48,49,51,53,50,52,53,51,55,50,32,64,66,73,42,89,48,72,73,60,52,38,42,73,70,66,27,55,39,36,33,72,26,52,45,59,22,57,70,66,70,50,57,76,92,68,42,52,67,39,77,41,68,52,82,62,80,71,80,74,78,80,77,75,82,125,113,68,66,58,49,53,49,47,52,49,47,50,49,49,49,48,51,52,51,33,42,51,50,23,34,48,53,41,38,40,11,33,47,36,29,42,36,61,65,43,32,52,78,65,68,26,59,37,74,49,38,80,64,90,83,55,57,67,67,55,62,72,73,34,57,41,81,20,23,36,32,39,51,39,69,96,61,61,24,39,39,37,38,39,29,72,34,61,46,94,81,61,46,62,43,65,66,50,68,35,34,35,34,43,75,97,50,68,79,40,80,35,56,45,68,55,44,52,50,52,51,41,52,50,46,19,63,76,66,70,46,77,71,56,63,64,60,52,52,36,36,54,43,14,31,52,46,33,24,54,41,66,71,45,72,82,70,89,58,92,51,44,39,61,42,26,27,21,51,51,65,73,50,55,66,64,29,49,32,43,50,19,66,46,86,63,51,71,67,57,46,55,50,47,27,12,52,55,60,25,62,36,44,34,27,33,27,42,28,36,50,86,31,58,41,78,47,48,43,78,76,51,84,63,64,60,60,57,52,55,51,71,36,50,49,98,66,90,67,57,91,67,38,41,74,47,63,39,39,56,82,24,46,61,61,47,66,66,32,64,46,49,46,51,28,37,75,69,65,40,32,42,84,69,45,72,43,40,56,60,29,33,31,27,71,77,43,40,34,30,41,47,93,90,35,68,38,28,44,32,36,11,29,82,36,38,47,63,92,40,66,45,55,38,48,63,48,44,48,51,40,18,13,48,48,36,47,71,41,41,66,56,50,58,52,44,40,72,51,40,61,33,37,39,74,42,44,26,43,32,26,37,27,42,53,45,52,88,75,36,70,90,38,62,66,48,32,50,51,44,25,14,50,40,21,32,39,30,28,57,45,72,52,70,62,46,46,72,64,29,37,36,27,33,38,44,37,39,50,31,59,46,98,83,68,44,41,42,45,33,53,54,44,47,51,49,12,60,74,57,72,48,56,50,68,60,49,48,48,52,38,48,51,38,40,47,62,22,44,50,60,48,55,47,44,36,33,75,76,58,27,35,30,58,55,54,21,25,89,26,25,31,35,21,32,49,86,90,27,48,45,25,29,36,38,43,64,56,56,73,35,28,35,23,52,91,67,50,45,70,82,78,47,68,89,46,53,72,67,28,49,60,69,26,54,31,54,69,67,58,34,44,41,43,38,38,13,18,40,52,52,51,24,49,44,39,44,43,49,36,59,31,66,60,39,60,70,52,38,52,52,53,46,48,51,52,53,49,52,53,50,55,49,34,66,64,74,39,88,48,72,73,61,52,38,42,72,70,64,27,54,38,36,33,73,27,54,45,58,22,58,70,68,69,50,58,76,92,67,41,51,67,40,76,41,66,52,82,64,82,72,78,75,78,79,78,75,81,125

InterPro domains:
  IPR007310 Aerobactin siderophore biosynthesis, IucA/IucC, N-terminal [PF04183] (163-384)
  IPR022770 Aerobactin siderophore biosynthesis IucA/IucC-like, C-terminal [PF06276] (430-588)
  IPR037455 Aerobactin siderophore biosynthesis, IucA/IucC-like [PTHR34384] (10-598)
  IPR043032 PvsD/AcsD-like, thumb domain, helical bundle [G3DSA:1.10.150.640] (25-151)
  IPR043033 PvsD/AcsD-like, thumb domain, four stranded beta-sheet [G3DSA:2.30.30.1240] (45-111)